Protein AF-0000000075735634 (afdb_homodimer)

Organism: Rhodopseudomonas palustris (strain ATCC BAA-98 / CGA009) (NCBI:txid258594)

pLDDT: mean 96.24, std 3.5, range [68.12, 98.94]

Nearest PDB structures (foldseek):
  2fkf-assembly1_A  TM=9.389E-01  e=1.203E-49  Pseudomonas aeruginosa
  4il8-assembly1_A  TM=9.307E-01  e=1.615E-49  Pseudomonas aeruginosa PAO1
  3c04-assembly1_A  TM=9.272E-01  e=4.940E-49  unclassified
  1k2y-assembly1_X  TM=9.089E-01  e=2.028E-48  Pseudomonas aeruginosa
  3rsm-assembly1_A  TM=9.289E-01  e=9.167E-45  Pseudomonas aeruginosa

Secondary structure (DSSP, 8-state):
-PPPPBS---SSSHHHHHS-BB-GGGB-SSSEEEEBTTTB-HHHHHHHHHHHHHHHHHTT--SEEEEEE-SSTTHHHHHHHHHHHHHHTTPEEEEEEE--HHHHHHHHHHTT--EEEEE--TTSPTTEEEEEEESBTTB---HHHHHHHHHHHHTT------BEEEE-TTHHHHHHHHHT-SPPPSS--EEEEE-TTSGGGGTHHHHHHHTT-EEEEES-S--TT-SS--S-TTSHHHHHHHHHHHHHHT-SEEEEE-TTSS-EEEE-TTS-EE-HHHHHHHHHHHHHHHSTT-EEEEETTS-THHHH-HHHHHTT-EEEEE-SSHHHHHHHHHHTT-SEEE-TTS-EEEPTTT--SSB-HHHHHHHHHHHHHTSTT--HHHHHHTSPP-EE---B-BB--TTTHHHHHHHHHHHHHHHHHHT--BTTB-EEEEE-TTSEEEEETTS-EEEEEE-SSSSBEEEEEEESS-HHHHHHHHHHHHHHHTT-TT---BSS--/-PPPPBS---SSSHHHHHS-BB-GGGB-SSSEEEEBTTTB-HHHHHHHHHHHHHHHHHTT--SEEEEEE-SSTTHHHHHHHHHHHHHHTTPEEEEEEE--HHHHHHHHHHTT--EEEEE--TTSPTTEEEEEEESBTTB---HHHHHHHHHHHHTT-PPP--BEEEE-TTHHHHHHHHHT-SPPPSS--EEEEE-TTSGGGGTHHHHHHHTT-EEEEES-S--TT-SS--S-TTSHHHHHHHHHHHHHHT-SEEEEE-TTSS-EEEE-TTS-EE-HHHHHHHHHHHHHHHSTT-EEEEETTS-THHHH-HHHHHTT-EEEEE-SSHHHHHHHHHHTT-SEEE-TTS-EEEPTTT--SSB-HHHHHHHHHHHHHTSTT--HHHHHHTSPP-EE---B-BB--TTTHHHHHHHHHHHHHHHHHHT--BTTB-EEEEE-TTSEEEEETTS-EEEEEE-SSSSBEEEEEEESS-HHHHHHHHHHHHHHHTT-TT---BSS--

Radius of gyration: 34.55 Å; Cα contacts (8 Å, |Δi|>4): 2495; chains: 2; bounding box: 56×106×70 Å

Structure (mmCIF, N/CA/C/O backbone):
data_AF-0000000075735634-model_v1
#
loop_
_entity.id
_entity.type
_entity.pdbx_description
1 polymer Phosphomannomutase/phosphoglucomutase
#
loop_
_atom_site.group_PDB
_atom_site.id
_atom_site.type_symbol
_atom_site.label_atom_id
_atom_site.label_alt_id
_atom_site.label_comp_id
_atom_site.label_asym_id
_atom_site.label_entity_id
_atom_site.label_seq_id
_atom_site.pdbx_PDB_ins_code
_atom_site.Cartn_x
_atom_site.Cartn_y
_atom_site.Cartn_z
_atom_site.occupancy
_atom_site.B_iso_or_equiv
_atom_site.auth_seq_id
_atom_site.auth_comp_id
_atom_site.auth_asym_id
_atom_site.auth_atom_id
_atom_site.pdbx_PDB_model_num
ATOM 1 N N . MET A 1 1 ? -11.797 -1.487 21.297 1 84.94 1 MET A N 1
ATOM 2 C CA . MET A 1 1 ? -11.812 -2.645 20.406 1 84.94 1 MET A CA 1
ATOM 3 C C . MET A 1 1 ? -11.805 -2.209 18.938 1 84.94 1 MET A C 1
ATOM 5 O O . MET A 1 1 ? -12.414 -1.201 18.594 1 84.94 1 MET A O 1
ATOM 9 N N . PHE A 1 2 ? -11.047 -2.945 18.062 1 96 2 PHE A N 1
ATOM 10 C CA . PHE A 1 2 ? -11.055 -2.688 16.625 1 96 2 PHE A CA 1
ATOM 11 C C . PHE A 1 2 ? -12.438 -2.943 16.031 1 96 2 PHE A C 1
ATOM 13 O O . PHE A 1 2 ? -13.086 -3.938 16.359 1 96 2 PHE A O 1
ATOM 20 N N . PRO A 1 3 ? -13 -2.068 15.25 1 97.44 3 PRO A N 1
ATOM 21 C CA . PRO A 1 3 ? -14.375 -2.203 14.758 1 97.44 3 PRO A CA 1
ATOM 22 C C . PRO A 1 3 ? -14.562 -3.426 13.859 1 97.44 3 PRO A C 1
ATOM 24 O O . PRO A 1 3 ? -13.617 -3.863 13.195 1 97.44 3 PRO A O 1
ATOM 27 N N . THR A 1 4 ? -15.781 -3.975 13.828 1 98.19 4 THR A N 1
ATOM 28 C CA . THR A 1 4 ? -16.141 -5.078 12.945 1 98.19 4 THR A CA 1
ATOM 29 C C . THR A 1 4 ? -16.156 -4.629 11.492 1 98.19 4 THR A C 1
ATOM 31 O O . THR A 1 4 ? -16.766 -3.613 11.156 1 98.19 4 THR A O 1
ATOM 34 N N . PRO A 1 5 ? -15.492 -5.383 10.609 1 98.62 5 PRO A N 1
ATOM 35 C CA . PRO A 1 5 ? -15.461 -4.996 9.195 1 98.62 5 PRO A CA 1
ATOM 36 C C . PRO A 1 5 ? -16.844 -4.996 8.555 1 98.62 5 PRO A C 1
ATOM 38 O O . PRO A 1 5 ? -17.672 -5.867 8.852 1 98.62 5 PRO A O 1
ATOM 41 N N . GLN A 1 6 ? -17.094 -3.953 7.734 1 98.62 6 GLN A N 1
ATOM 42 C CA . GLN A 1 6 ? -18.297 -3.848 6.934 1 98.62 6 GLN A CA 1
ATOM 43 C C . GLN A 1 6 ? -18.094 -4.453 5.547 1 98.62 6 GLN A C 1
ATOM 45 O O . GLN A 1 6 ? -17 -4.395 4.992 1 98.62 6 GLN A O 1
ATOM 50 N N . PRO A 1 7 ? -19.156 -5.09 4.961 1 98.12 7 PRO A N 1
ATOM 51 C CA . PRO A 1 7 ? -19.016 -5.707 3.643 1 98.12 7 PRO A CA 1
ATOM 52 C C . PRO A 1 7 ? -18.875 -4.68 2.521 1 98.12 7 PRO A C 1
ATOM 54 O O . PRO A 1 7 ? -18.328 -4.992 1.46 1 98.12 7 PRO A O 1
ATOM 57 N N . LEU A 1 8 ? -19.438 -3.465 2.764 1 98.12 8 LEU A N 1
ATOM 58 C CA . LEU A 1 8 ? -19.438 -2.426 1.738 1 98.12 8 LEU A CA 1
ATOM 59 C C . LEU A 1 8 ? -19.438 -1.038 2.371 1 98.12 8 LEU A C 1
ATOM 61 O O . LEU A 1 8 ? -20.25 -0.762 3.262 1 98.12 8 LEU A O 1
ATOM 65 N N . LEU A 1 9 ? -18.484 -0.195 1.99 1 98.44 9 LEU A N 1
ATOM 66 C CA . LEU A 1 9 ? -18.422 1.232 2.287 1 98.44 9 LEU A CA 1
ATOM 67 C C . LEU A 1 9 ? -18.156 2.041 1.021 1 98.44 9 LEU A C 1
ATOM 69 O O . LEU A 1 9 ? -17.484 1.561 0.099 1 98.44 9 LEU A O 1
ATOM 73 N N . THR A 1 10 ? -18.703 3.215 0.961 1 97.75 10 THR A N 1
ATOM 74 C CA . THR A 1 10 ? -18.5 4.07 -0.203 1 97.75 10 THR A CA 1
ATOM 75 C C . THR A 1 10 ? -17.203 4.867 -0.072 1 97.75 10 THR A C 1
ATOM 77 O O . THR A 1 10 ? -16.969 5.5 0.959 1 97.75 10 THR A O 1
ATOM 80 N N . ALA A 1 11 ? -16.344 4.859 -1.089 1 96.94 11 ALA A N 1
ATOM 81 C CA . ALA A 1 11 ? -15.094 5.602 -1.082 1 96.94 11 ALA A CA 1
ATOM 82 C C . ALA A 1 11 ? -15.344 7.102 -0.94 1 96.94 11 ALA A C 1
ATOM 84 O O . ALA A 1 11 ? -16.438 7.586 -1.246 1 96.94 11 ALA A O 1
ATOM 85 N N . ASN A 1 12 ? -14.328 7.875 -0.438 1 97.81 12 ASN A N 1
ATOM 86 C CA . ASN A 1 12 ? -14.359 9.328 -0.331 1 97.81 12 ASN A CA 1
ATOM 87 C C . ASN A 1 12 ? -15.453 9.797 0.631 1 97.81 12 ASN A C 1
ATOM 89 O O . ASN A 1 12 ? -16.172 10.75 0.345 1 97.81 12 ASN A O 1
ATOM 93 N N . THR A 1 13 ? -15.688 8.984 1.692 1 98 13 THR A N 1
ATOM 94 C CA . THR A 1 13 ? -16.641 9.312 2.746 1 98 13 THR A CA 1
ATOM 95 C C . THR A 1 13 ? -16 9.141 4.121 1 98 13 THR A C 1
ATOM 97 O O . THR A 1 13 ? -14.938 8.531 4.25 1 98 13 THR A O 1
ATOM 100 N N . TYR A 1 14 ? -16.641 9.68 5.094 1 97.5 14 TYR A N 1
ATOM 101 C CA . TYR A 1 14 ? -16.203 9.539 6.477 1 97.5 14 TYR A CA 1
ATOM 102 C C . TYR A 1 14 ? -16.172 8.07 6.887 1 97.5 14 TYR A C 1
ATOM 104 O O . TYR A 1 14 ? -15.195 7.613 7.488 1 97.5 14 TYR A O 1
ATOM 112 N N . ALA A 1 15 ? -17.203 7.344 6.602 1 97.75 15 ALA A N 1
ATOM 113 C CA . ALA A 1 15 ? -17.312 5.941 6.996 1 97.75 15 ALA A CA 1
ATOM 114 C C . ALA A 1 15 ? -16.172 5.117 6.391 1 97.75 15 ALA A C 1
ATOM 116 O O . ALA A 1 15 ? -15.594 4.262 7.062 1 97.75 15 ALA A O 1
ATOM 117 N N . TYR A 1 16 ? -15.859 5.383 5.117 1 98.12 16 TYR A N 1
ATOM 118 C CA . TYR A 1 16 ? -14.812 4.66 4.41 1 98.12 16 TYR A CA 1
ATOM 119 C C . TYR A 1 16 ? -13.469 4.828 5.105 1 98.12 16 TYR A C 1
ATOM 121 O O . TYR A 1 16 ? -12.672 3.893 5.16 1 98.12 16 TYR A O 1
ATOM 129 N N . GLU A 1 17 ? -13.188 6.008 5.699 1 96.69 17 GLU A N 1
ATOM 130 C CA . GLU A 1 17 ? -11.906 6.328 6.324 1 96.69 17 GLU A CA 1
ATOM 131 C C . GLU A 1 17 ? -11.906 5.945 7.805 1 96.69 17 GLU A C 1
ATOM 133 O O . GLU A 1 17 ? -10.852 5.879 8.43 1 96.69 17 GLU A O 1
ATOM 138 N N . SER A 1 18 ? -13.094 5.598 8.344 1 97.56 18 SER A N 1
ATOM 139 C CA . SER A 1 18 ? -13.195 5.43 9.797 1 97.56 18 SER A CA 1
ATOM 140 C C . SER A 1 18 ? -13.57 4 10.164 1 97.56 18 SER A C 1
ATOM 142 O O . SER A 1 18 ? -13.57 3.635 11.336 1 97.56 18 SER A O 1
ATOM 144 N N . GLU A 1 19 ? -13.938 3.221 9.203 1 98.19 19 GLU A N 1
ATOM 145 C CA . GLU A 1 19 ? -14.328 1.835 9.438 1 98.19 19 GLU A CA 1
ATOM 146 C C . GLU A 1 19 ? -13.609 0.89 8.477 1 98.19 19 GLU A C 1
ATOM 148 O O . GLU A 1 19 ? -13.289 1.267 7.348 1 98.19 19 GLU A O 1
ATOM 153 N N . PRO A 1 20 ? -13.375 -0.373 8.953 1 98.81 20 PRO A N 1
ATOM 154 C CA . PRO A 1 20 ? -12.789 -1.362 8.047 1 98.81 20 PRO A CA 1
ATOM 155 C C . PRO A 1 20 ? -13.797 -1.943 7.066 1 98.81 20 PRO A C 1
ATOM 157 O O . PRO A 1 20 ? -14.914 -2.291 7.461 1 98.81 20 PRO A O 1
ATOM 160 N N . MET A 1 21 ? -13.453 -1.998 5.797 1 98.88 21 MET A N 1
ATOM 161 C CA . MET A 1 21 ? -14.266 -2.629 4.762 1 98.88 21 MET A CA 1
ATOM 162 C C . MET A 1 21 ? -13.609 -3.91 4.262 1 98.88 21 MET A C 1
ATOM 164 O O . MET A 1 21 ? -12.453 -3.895 3.836 1 98.88 21 MET A O 1
ATOM 168 N N . VAL A 1 22 ? -14.305 -5.023 4.367 1 98.81 22 VAL A N 1
ATOM 169 C CA . VAL A 1 22 ? -13.859 -6.309 3.836 1 98.81 22 VAL A CA 1
ATOM 170 C C . VAL A 1 22 ? -15.039 -7.051 3.217 1 98.81 22 VAL A C 1
ATOM 172 O O . VAL A 1 22 ? -15.914 -7.551 3.932 1 98.81 22 VAL A O 1
ATOM 175 N N . LYS A 1 23 ? -15.047 -7.129 1.909 1 98.06 23 LYS A N 1
ATOM 176 C CA . LYS A 1 23 ? -16.062 -7.938 1.25 1 98.06 23 LYS A CA 1
ATOM 177 C C . LYS A 1 23 ? -15.836 -9.43 1.504 1 98.06 23 LYS A C 1
ATOM 179 O O . LYS A 1 23 ? -14.758 -9.945 1.22 1 98.06 23 LYS A O 1
ATOM 184 N N . PRO A 1 24 ? -16.797 -10.172 1.985 1 97.12 24 PRO A N 1
ATOM 185 C CA . PRO A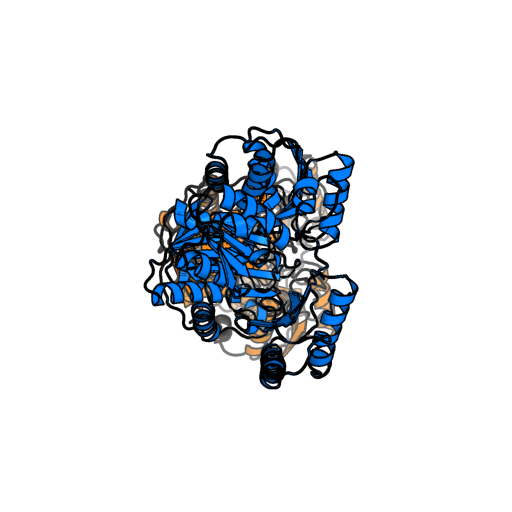 1 24 ? -16.609 -11.57 2.391 1 97.12 24 PRO A CA 1
ATOM 186 C C . PRO A 1 24 ? -16.141 -12.461 1.242 1 97.12 24 PRO A C 1
ATOM 188 O O . PRO A 1 24 ? -15.352 -13.383 1.456 1 97.12 24 PRO A O 1
ATOM 191 N N . THR A 1 25 ? -16.484 -12.195 0.049 1 93.19 25 THR A N 1
ATOM 192 C CA . THR A 1 25 ? -16.203 -13.07 -1.088 1 93.19 25 THR A CA 1
ATOM 193 C C . THR A 1 25 ? -14.727 -12.992 -1.479 1 93.19 25 THR A C 1
ATOM 195 O O . THR A 1 25 ? -14.258 -13.789 -2.293 1 93.19 25 THR A O 1
ATOM 198 N N . GLY A 1 26 ? -14.047 -12.016 -0.859 1 95.81 26 GLY A N 1
ATOM 199 C CA . GLY A 1 26 ? -12.625 -11.906 -1.162 1 95.81 26 GLY A CA 1
ATOM 200 C C . GLY A 1 26 ? -11.797 -13.023 -0.553 1 95.81 26 GLY A C 1
ATOM 201 O O . GLY A 1 26 ? -10.664 -13.258 -0.967 1 95.81 26 GLY A O 1
ATOM 202 N N . PHE A 1 27 ? -12.336 -13.633 0.52 1 97 27 PHE A N 1
ATOM 203 C CA . PHE A 1 27 ? -11.734 -14.852 1.042 1 97 27 PHE A CA 1
ATOM 204 C C . PHE A 1 27 ? -12.008 -16.031 0.115 1 97 27 PHE A C 1
ATOM 206 O O . PHE A 1 27 ? -13.086 -16.625 0.152 1 97 27 PHE A O 1
ATOM 213 N N . ARG A 1 28 ? -11.016 -16.359 -0.632 1 92.75 28 ARG A N 1
ATOM 214 C CA . ARG A 1 28 ? -11.172 -17.406 -1.624 1 92.75 28 ARG A CA 1
ATOM 215 C C . ARG A 1 28 ? -10.805 -18.766 -1.034 1 92.75 28 ARG A C 1
ATOM 217 O O . ARG A 1 28 ? -10.727 -18.922 0.187 1 92.75 28 ARG A O 1
ATOM 224 N N . GLU A 1 29 ? -10.719 -19.781 -1.907 1 90.88 29 GLU A N 1
ATOM 225 C CA . GLU A 1 29 ? -10.5 -21.156 -1.456 1 90.88 29 GLU A CA 1
ATOM 226 C C . GLU A 1 29 ? -9.141 -21.297 -0.781 1 90.88 29 GLU A C 1
ATOM 228 O O . GLU A 1 29 ? -9 -22.031 0.196 1 90.88 29 GLU A O 1
ATOM 233 N N . TYR A 1 30 ? -8.109 -20.547 -1.265 1 93.69 30 TYR A N 1
ATOM 234 C CA . TYR A 1 30 ? -6.785 -20.828 -0.723 1 93.69 30 TYR A CA 1
ATOM 235 C C . TYR A 1 30 ? -5.949 -19.547 -0.649 1 93.69 30 TYR A C 1
ATOM 237 O O . TYR A 1 30 ? -4.773 -19.594 -0.282 1 93.69 30 TYR A O 1
ATOM 245 N N . ASP A 1 31 ? -6.48 -18.375 -1.04 1 94.19 31 ASP A N 1
ATOM 246 C CA . ASP A 1 31 ? -5.879 -17.062 -0.838 1 94.19 31 ASP A CA 1
ATOM 247 C C . ASP A 1 31 ? -6.949 -15.969 -0.761 1 94.19 31 ASP A C 1
ATOM 249 O O . ASP A 1 31 ? -8.133 -16.266 -0.594 1 94.19 31 ASP A O 1
ATOM 253 N N . ALA A 1 32 ? -6.578 -14.734 -0.708 1 96.56 32 ALA A N 1
ATOM 254 C CA . ALA A 1 32 ? -7.516 -13.617 -0.656 1 96.56 32 ALA A CA 1
ATOM 255 C C . ALA A 1 32 ? -7.328 -12.688 -1.854 1 96.56 32 ALA A C 1
ATOM 257 O O . ALA A 1 32 ? -6.203 -12.445 -2.289 1 96.56 32 ALA A O 1
ATOM 258 N N . ARG A 1 33 ? -8.516 -12.211 -2.457 1 95.31 33 ARG A N 1
ATOM 259 C CA . ARG A 1 33 ? -8.523 -11.305 -3.598 1 95.31 33 ARG A CA 1
ATOM 260 C C . ARG A 1 33 ? -9.648 -10.281 -3.479 1 95.31 33 ARG A C 1
ATOM 262 O O . ARG A 1 33 ? -10.789 -10.641 -3.191 1 95.31 33 ARG A O 1
ATOM 269 N N . TRP A 1 34 ? -9.297 -9.078 -3.672 1 97.31 34 TRP A N 1
ATOM 270 C CA . TRP A 1 34 ? -10.289 -8.008 -3.641 1 97.31 34 TRP A CA 1
ATOM 271 C C . TRP A 1 34 ? -9.969 -6.934 -4.676 1 97.31 34 TRP A C 1
ATOM 273 O O . TRP A 1 34 ? -8.797 -6.703 -5 1 97.31 34 TRP A O 1
ATOM 283 N N . LEU A 1 35 ? -10.977 -6.312 -5.246 1 96.88 35 LEU A N 1
ATOM 284 C CA . LEU A 1 35 ? -10.773 -4.996 -5.84 1 96.88 35 LEU A CA 1
ATOM 285 C C . LEU A 1 35 ? -10.477 -3.955 -4.762 1 96.88 35 LEU A C 1
ATOM 287 O O . LEU A 1 35 ? -11.328 -3.676 -3.912 1 96.88 35 LEU A O 1
ATOM 291 N N . PHE A 1 36 ? -9.328 -3.33 -4.773 1 98.25 36 PHE A N 1
ATOM 292 C CA . PHE A 1 36 ? -8.906 -2.379 -3.754 1 98.25 36 PHE A CA 1
ATOM 293 C C . PHE A 1 36 ? -9.695 -1.079 -3.863 1 98.25 36 PHE A C 1
ATOM 295 O O . PHE A 1 36 ? -9.836 -0.524 -4.953 1 98.25 36 PHE A O 1
ATOM 302 N N . GLY A 1 37 ? -10.117 -0.602 -2.779 1 97.94 37 GLY A N 1
ATOM 303 C CA . GLY A 1 37 ? -10.953 0.583 -2.744 1 97.94 37 GLY A CA 1
ATOM 304 C C . GLY A 1 37 ? -12.438 0.265 -2.812 1 97.94 37 GLY A C 1
ATOM 305 O O . GLY A 1 37 ? -13.242 0.858 -2.088 1 97.94 37 GLY A O 1
ATOM 306 N N . GLN A 1 38 ? -12.828 -0.769 -3.557 1 97.94 38 GLN A N 1
ATOM 307 C CA . GLN A 1 38 ? -14.234 -1.1 -3.77 1 97.94 38 GLN A CA 1
ATOM 308 C C . GLN A 1 38 ? -14.672 -2.252 -2.869 1 97.94 38 GLN A C 1
ATOM 310 O O . GLN A 1 38 ? -15.828 -2.314 -2.451 1 97.94 38 GLN A O 1
ATOM 315 N N . GLU A 1 39 ? -13.695 -3.174 -2.615 1 97.88 39 GLU A N 1
ATOM 316 C CA . GLU A 1 39 ? -14.086 -4.383 -1.894 1 97.88 39 GLU A CA 1
ATOM 317 C C . GLU A 1 39 ? -13.305 -4.523 -0.589 1 97.88 39 GLU A C 1
ATOM 319 O O . GLU A 1 39 ? -13.688 -5.305 0.286 1 97.88 39 GLU A O 1
ATOM 324 N N . ILE A 1 40 ? -12.273 -3.791 -0.407 1 98.81 40 ILE A N 1
ATOM 325 C CA . ILE A 1 40 ? -11.477 -3.732 0.813 1 98.81 40 ILE A CA 1
ATOM 326 C C . ILE A 1 40 ? -10.773 -2.381 0.907 1 98.81 40 ILE A C 1
ATOM 328 O O . ILE A 1 40 ? -10.32 -1.836 -0.105 1 98.81 40 ILE A O 1
ATOM 332 N N . ASN A 1 41 ? -10.742 -1.784 1.979 1 98.81 41 ASN A N 1
ATOM 333 C CA . ASN A 1 41 ? -9.953 -0.578 2.205 1 98.81 41 ASN A CA 1
ATOM 334 C C . ASN A 1 41 ? -8.75 -0.856 3.1 1 98.81 41 ASN A C 1
ATOM 336 O O . ASN A 1 41 ? -8.523 -1.996 3.514 1 98.81 41 ASN A O 1
ATOM 340 N N . LEU A 1 42 ? -7.887 0.115 3.402 1 98.88 42 LEU A N 1
ATOM 341 C CA . LEU A 1 42 ? -6.664 -0.09 4.168 1 98.88 42 LEU A CA 1
ATOM 342 C C . LEU A 1 42 ? -6.98 -0.556 5.586 1 98.88 42 LEU A C 1
ATOM 344 O O . LEU A 1 42 ? -6.285 -1.414 6.133 1 98.88 42 LEU A O 1
ATOM 348 N N . MET A 1 43 ? -8.008 0.027 6.172 1 98.88 43 MET A N 1
ATOM 349 C CA . MET A 1 43 ? -8.383 -0.417 7.512 1 98.88 43 MET A CA 1
ATOM 350 C C . MET A 1 43 ? -8.844 -1.871 7.492 1 98.88 43 MET A C 1
ATOM 352 O O . MET A 1 43 ? -8.625 -2.609 8.453 1 98.88 43 MET A O 1
ATOM 356 N N . GLY A 1 44 ? -9.547 -2.256 6.418 1 98.94 44 GLY A N 1
ATOM 357 C CA . GLY A 1 44 ? -9.867 -3.66 6.223 1 98.94 44 GLY A CA 1
ATOM 358 C C . GLY A 1 44 ? -8.641 -4.543 6.105 1 98.94 44 GLY A C 1
ATOM 359 O O . GLY A 1 44 ? -8.625 -5.664 6.617 1 98.94 44 GLY A O 1
ATOM 360 N N . VAL A 1 45 ? -7.594 -4.117 5.418 1 98.94 45 VAL A N 1
ATOM 361 C CA . VAL A 1 45 ? -6.34 -4.852 5.301 1 98.94 45 VAL A CA 1
ATOM 362 C C . VAL A 1 45 ? -5.703 -5.008 6.68 1 98.94 45 VAL A C 1
ATOM 364 O O . VAL A 1 45 ? -5.141 -6.062 6.996 1 98.94 45 VAL A O 1
ATOM 367 N N . GLN A 1 46 ? -5.73 -3.914 7.484 1 98.94 46 GLN A N 1
ATOM 368 C CA . GLN A 1 46 ? -5.242 -4.031 8.852 1 98.94 46 GLN A CA 1
ATOM 369 C C . GLN A 1 46 ? -5.977 -5.141 9.602 1 98.94 46 GLN A C 1
ATOM 371 O O . GLN A 1 46 ? -5.359 -5.918 10.336 1 98.94 46 GLN A O 1
ATOM 376 N N . ALA A 1 47 ? -7.32 -5.141 9.453 1 98.94 47 ALA A N 1
ATOM 377 C CA . ALA A 1 47 ? -8.109 -6.207 10.062 1 98.94 47 ALA A CA 1
ATOM 378 C C . ALA A 1 47 ? -7.641 -7.582 9.586 1 98.94 47 ALA A C 1
ATOM 380 O O . ALA A 1 47 ? -7.555 -8.523 10.383 1 98.94 47 ALA A O 1
ATOM 381 N N . LEU A 1 48 ? -7.363 -7.699 8.312 1 98.94 48 LEU A N 1
ATOM 382 C CA . LEU A 1 48 ? -6.84 -8.945 7.762 1 98.94 48 LEU A CA 1
ATOM 383 C C . LEU A 1 48 ? -5.539 -9.336 8.453 1 98.94 48 LEU A C 1
ATOM 385 O O . LEU A 1 48 ? -5.34 -10.508 8.797 1 98.94 48 LEU A O 1
ATOM 389 N N . GLY A 1 49 ? -4.598 -8.375 8.625 1 98.88 49 GLY A N 1
ATOM 390 C CA . GLY A 1 49 ? -3.354 -8.633 9.336 1 98.88 49 GLY A CA 1
ATOM 391 C C . GLY A 1 49 ? -3.564 -9.117 10.758 1 98.88 49 GLY A C 1
ATOM 392 O O . GLY A 1 49 ? -2.924 -10.07 11.195 1 98.88 49 GLY A O 1
ATOM 393 N N . MET A 1 50 ? -4.473 -8.438 11.461 1 98.88 50 MET A N 1
ATOM 394 C CA . MET A 1 50 ? -4.793 -8.852 12.82 1 98.88 50 MET A CA 1
ATOM 395 C C . MET A 1 50 ? -5.367 -10.258 12.844 1 98.88 50 MET A C 1
ATOM 397 O O . MET A 1 50 ? -5.023 -11.062 13.719 1 98.88 50 MET A O 1
ATOM 401 N N . GLY A 1 51 ? -6.262 -10.516 11.898 1 98.88 51 GLY A N 1
ATOM 402 C CA . GLY A 1 51 ? -6.84 -11.844 11.805 1 98.88 51 GLY A CA 1
ATOM 403 C C . GLY A 1 51 ? -5.812 -12.922 11.5 1 98.88 51 GLY A C 1
ATOM 404 O O . GLY A 1 51 ? -5.863 -14.008 12.07 1 98.88 51 GLY A O 1
ATOM 405 N N . LEU A 1 52 ? -4.918 -12.68 10.609 1 98.88 52 LEU A N 1
ATOM 406 C CA . LEU A 1 52 ? -3.881 -13.641 10.242 1 98.88 52 LEU A CA 1
ATOM 407 C C . LEU A 1 52 ? -2.973 -13.938 11.43 1 98.88 52 LEU A C 1
ATOM 409 O O . LEU A 1 52 ? -2.643 -15.094 11.688 1 98.88 52 LEU A O 1
ATOM 413 N N . GLY A 1 53 ? -2.51 -12.867 12.148 1 98.88 53 GLY A N 1
ATOM 414 C CA . GLY A 1 53 ? -1.726 -13.094 13.352 1 98.88 53 GLY A CA 1
ATOM 415 C C . GLY A 1 53 ? -2.451 -13.93 14.383 1 98.88 53 GLY A C 1
ATOM 416 O O . GLY A 1 53 ? -1.85 -14.805 15.016 1 98.88 53 GLY A O 1
ATOM 417 N N . THR A 1 54 ? -3.736 -13.656 14.539 1 98.88 54 THR A N 1
ATOM 418 C CA . THR A 1 54 ? -4.566 -14.414 15.469 1 98.88 54 THR A CA 1
ATOM 419 C C . THR A 1 54 ? -4.645 -15.883 15.047 1 98.88 54 THR A C 1
ATOM 421 O O . THR A 1 54 ? -4.508 -16.781 15.883 1 98.88 54 THR A O 1
ATOM 424 N N . LEU A 1 55 ? -4.879 -16.094 13.75 1 98.88 55 LEU A N 1
ATOM 425 C CA . LEU A 1 55 ? -4.957 -17.469 13.234 1 98.88 55 LEU A CA 1
ATOM 426 C C . LEU A 1 55 ? -3.643 -18.203 13.453 1 98.88 55 LEU A C 1
ATOM 428 O O . LEU A 1 55 ? -3.643 -19.375 13.852 1 98.88 55 LEU A O 1
ATOM 432 N N . ILE A 1 56 ? -2.518 -17.594 13.211 1 98.69 56 ILE A N 1
ATOM 433 C CA . ILE A 1 56 ? -1.202 -18.203 13.398 1 98.69 56 ILE A CA 1
ATOM 434 C C . ILE A 1 56 ? -1.049 -18.656 14.852 1 98.69 56 ILE A C 1
ATOM 436 O O . ILE A 1 56 ? -0.573 -19.766 15.109 1 98.69 56 ILE A O 1
ATOM 440 N N . ALA A 1 57 ? -1.454 -17.797 15.734 1 98.56 57 ALA A N 1
ATOM 441 C CA . ALA A 1 57 ? -1.415 -18.156 17.156 1 98.56 57 ALA A CA 1
ATOM 442 C C . ALA A 1 57 ? -2.312 -19.344 17.453 1 98.56 57 ALA A C 1
ATOM 444 O O . ALA A 1 57 ? -1.93 -20.25 18.188 1 98.56 57 ALA A O 1
ATOM 445 N N . GLU A 1 58 ? -3.521 -19.359 16.859 1 98.44 58 GLU A N 1
ATOM 446 C CA . GLU A 1 58 ? -4.461 -20.453 17.062 1 98.44 58 GLU A CA 1
ATOM 447 C C . GLU A 1 58 ? -3.887 -21.766 16.547 1 98.44 58 GLU A C 1
ATOM 449 O O . GLU A 1 58 ? -4.164 -22.828 17.109 1 98.44 58 GLU A O 1
ATOM 454 N N . LEU A 1 59 ? -3.141 -21.688 15.516 1 98.06 59 LEU A N 1
ATOM 455 C CA . LEU A 1 59 ? -2.566 -22.875 14.891 1 98.06 59 LEU A CA 1
ATOM 456 C C . LEU A 1 59 ? -1.366 -23.375 15.688 1 98.06 59 LEU A C 1
ATOM 458 O O . LEU A 1 59 ? -0.8 -24.422 15.367 1 98.06 59 LEU A O 1
ATOM 462 N N . GLY A 1 60 ? -0.919 -22.656 16.656 1 97.56 60 GLY A N 1
ATOM 463 C CA . GLY A 1 60 ? 0.204 -23.047 17.484 1 97.56 60 GLY A CA 1
ATOM 464 C C . GLY A 1 60 ? 1.548 -22.844 16.812 1 97.56 60 GLY A C 1
ATOM 465 O O . GLY A 1 60 ? 2.529 -23.5 17.172 1 97.56 60 GLY A O 1
ATOM 466 N N . ARG A 1 61 ? 1.611 -22 15.836 1 96.94 61 ARG A N 1
ATOM 467 C CA . ARG A 1 61 ? 2.857 -21.688 15.141 1 96.94 61 ARG A CA 1
ATOM 468 C C . ARG A 1 61 ? 3.574 -20.516 15.797 1 96.94 61 ARG A C 1
ATOM 470 O O . ARG A 1 61 ? 2.936 -19.641 16.391 1 96.94 61 ARG A O 1
ATOM 477 N N . PRO A 1 62 ? 4.934 -20.531 15.719 1 97.19 62 PRO A N 1
ATOM 478 C CA . PRO A 1 62 ? 5.605 -19.281 16.094 1 97.19 62 PRO A CA 1
ATOM 479 C C . PRO A 1 62 ? 5.062 -18.078 15.328 1 97.19 62 PRO A C 1
ATOM 481 O O . PRO A 1 62 ? 4.836 -18.156 14.117 1 97.19 62 PRO A O 1
ATOM 484 N N . GLN A 1 63 ? 4.828 -17 16 1 97.44 63 GLN A N 1
ATOM 485 C CA . GLN A 1 63 ? 4.254 -15.797 15.398 1 97.44 63 GLN A CA 1
ATOM 486 C C . GLN A 1 63 ? 5.328 -14.977 14.695 1 97.44 63 GLN A C 1
ATOM 488 O O . GLN A 1 63 ? 5.52 -13.797 15.008 1 97.44 63 GLN A O 1
ATOM 493 N N . GLU A 1 64 ? 6.027 -15.555 13.797 1 98.62 64 GLU A N 1
ATOM 494 C CA . GLU A 1 64 ? 7.004 -14.961 12.891 1 98.62 64 GLU A CA 1
ATOM 495 C C . GLU A 1 64 ? 6.586 -15.148 11.43 1 98.62 64 GLU A C 1
ATOM 497 O O . GLU A 1 64 ? 6.219 -16.25 11.023 1 98.62 64 GLU A O 1
ATOM 502 N N . ILE A 1 65 ? 6.598 -14.086 10.703 1 98.94 65 ILE A N 1
ATOM 503 C CA . ILE A 1 65 ? 6.004 -14.164 9.367 1 98.94 65 ILE A CA 1
ATOM 504 C C . ILE A 1 65 ? 6.828 -13.328 8.391 1 98.94 65 ILE A C 1
ATOM 506 O O . ILE A 1 65 ? 7.258 -12.219 8.719 1 98.94 65 ILE A O 1
ATOM 510 N N . VAL A 1 66 ? 7.117 -13.852 7.184 1 98.94 66 VAL A N 1
ATOM 511 C CA . VAL A 1 66 ? 7.715 -13.125 6.066 1 98.94 66 VAL A CA 1
ATOM 512 C C . VAL A 1 66 ? 6.637 -12.344 5.324 1 98.94 66 VAL A C 1
ATOM 514 O O . VAL A 1 66 ? 5.539 -12.852 5.09 1 98.94 66 VAL A O 1
ATOM 517 N N . THR A 1 67 ? 6.895 -11.102 5.039 1 98.88 67 THR A N 1
ATOM 518 C CA . THR A 1 67 ? 5.98 -10.32 4.215 1 98.88 67 THR A CA 1
ATOM 519 C C . THR A 1 67 ? 6.727 -9.648 3.068 1 98.88 67 THR A C 1
ATOM 521 O O . THR A 1 67 ? 7.898 -9.297 3.209 1 98.88 67 THR A O 1
ATOM 524 N N . GLY A 1 68 ? 6.215 -9.516 1.92 1 98.75 68 GLY A N 1
ATOM 525 C CA . GLY A 1 68 ? 6.641 -8.766 0.746 1 98.75 68 GLY A CA 1
ATOM 526 C C . GLY A 1 68 ? 5.48 -8.258 -0.088 1 98.75 68 GLY A C 1
ATOM 527 O O . GLY A 1 68 ? 4.316 -8.445 0.275 1 98.75 68 GLY A O 1
ATOM 528 N N . HIS A 1 69 ? 5.734 -7.543 -1.115 1 98.81 69 HIS A N 1
ATOM 529 C CA . HIS A 1 69 ? 4.688 -7.027 -1.991 1 98.81 69 HIS A CA 1
ATOM 530 C C . HIS A 1 69 ? 5.16 -6.973 -3.439 1 98.81 69 HIS A C 1
ATOM 532 O O . HIS A 1 69 ? 6.363 -6.906 -3.703 1 98.81 69 HIS A O 1
ATOM 538 N N . ASP A 1 70 ? 4.223 -7.004 -4.371 1 98.62 70 ASP A N 1
ATOM 539 C CA . ASP A 1 70 ? 4.547 -6.844 -5.785 1 98.62 70 ASP A CA 1
ATOM 540 C C . ASP A 1 70 ? 4.684 -5.371 -6.152 1 98.62 70 ASP A C 1
ATOM 542 O O . ASP A 1 70 ? 4.707 -4.504 -5.277 1 98.62 70 ASP A O 1
ATOM 546 N N . PHE A 1 71 ? 4.828 -5.043 -7.449 1 98.31 71 PHE A N 1
ATOM 547 C CA . PHE A 1 71 ? 5.25 -3.717 -7.887 1 98.31 71 PHE A CA 1
ATOM 548 C C . PHE A 1 71 ? 4.043 -2.836 -8.188 1 98.31 71 PHE A C 1
ATOM 550 O O . PHE A 1 71 ? 4.195 -1.713 -8.672 1 98.31 71 PHE A O 1
ATOM 557 N N . ARG A 1 72 ? 2.822 -3.244 -7.949 1 98 72 ARG A N 1
ATOM 558 C CA . ARG A 1 72 ? 1.668 -2.381 -8.18 1 98 72 ARG A CA 1
ATOM 559 C C . ARG A 1 72 ? 1.767 -1.106 -7.344 1 98 72 ARG A C 1
ATOM 561 O O . ARG A 1 72 ? 2.307 -1.123 -6.238 1 98 72 ARG A O 1
ATOM 568 N N . GLY A 1 73 ? 1.18 -0.026 -7.883 1 97.56 73 GLY A N 1
ATOM 569 C CA . GLY A 1 73 ? 1.363 1.295 -7.301 1 97.56 73 GLY A CA 1
ATOM 570 C C . GLY A 1 73 ? 0.807 1.412 -5.895 1 97.56 73 GLY A C 1
ATOM 571 O O . GLY A 1 73 ? 1.199 2.303 -5.141 1 97.56 73 GLY A O 1
ATOM 572 N N . TYR A 1 74 ? -0.119 0.505 -5.5 1 98 74 TYR A N 1
ATOM 573 C CA . TYR A 1 74 ? -0.784 0.584 -4.207 1 98 74 TYR A CA 1
ATOM 574 C C . TYR A 1 74 ? -0.364 -0.572 -3.307 1 98 74 TYR A C 1
ATOM 576 O O . TYR A 1 74 ? -0.811 -0.67 -2.16 1 98 74 TYR A O 1
ATOM 584 N N . SER A 1 75 ? 0.583 -1.434 -3.717 1 98.69 75 SER A N 1
ATOM 585 C CA . SER A 1 75 ? 0.914 -2.645 -2.971 1 98.69 75 SER A CA 1
ATOM 586 C C . SER A 1 75 ? 1.673 -2.312 -1.689 1 98.69 75 SER A C 1
ATOM 588 O O . SER A 1 75 ? 1.479 -2.965 -0.661 1 98.69 75 SER A O 1
ATOM 590 N N . ALA A 1 76 ? 2.527 -1.336 -1.753 1 98.62 76 ALA A N 1
ATOM 591 C CA . ALA A 1 76 ? 3.281 -0.964 -0.559 1 98.62 76 ALA A CA 1
ATOM 592 C C . ALA A 1 76 ? 2.348 -0.482 0.55 1 98.62 76 ALA A C 1
ATOM 594 O O . ALA A 1 76 ? 2.541 -0.818 1.721 1 98.62 76 ALA A O 1
ATOM 595 N N . SER A 1 77 ? 1.352 0.373 0.164 1 98.69 77 SER A N 1
ATOM 596 C CA . SER A 1 77 ? 0.41 0.865 1.164 1 98.69 77 SER A CA 1
ATOM 597 C C . SER A 1 77 ? -0.384 -0.279 1.786 1 98.69 77 SER A C 1
ATOM 599 O O . SER A 1 77 ? -0.641 -0.279 2.992 1 98.69 77 SER A O 1
ATOM 601 N N . ILE A 1 78 ? -0.747 -1.219 1.014 1 98.88 78 ILE A N 1
ATOM 602 C CA . ILE A 1 78 ? -1.475 -2.393 1.484 1 98.88 78 ILE A CA 1
ATOM 603 C C . ILE A 1 78 ? -0.59 -3.203 2.43 1 98.88 78 ILE A C 1
ATOM 605 O O . ILE A 1 78 ? -1.049 -3.662 3.479 1 98.88 78 ILE A O 1
ATOM 609 N N . LYS A 1 79 ? 0.683 -3.361 2.084 1 98.94 79 LYS A N 1
ATOM 610 C CA . LYS A 1 79 ? 1.609 -4.102 2.938 1 98.94 79 LYS A CA 1
ATOM 611 C C . LYS A 1 79 ? 1.754 -3.434 4.301 1 98.94 79 LYS A C 1
ATOM 613 O O . LYS A 1 79 ? 1.787 -4.109 5.332 1 98.94 79 LYS A O 1
ATOM 618 N N . TYR A 1 80 ? 1.831 -2.113 4.336 1 98.94 80 TYR A N 1
ATOM 619 C CA . TYR A 1 80 ? 2 -1.417 5.605 1 98.94 80 TYR A CA 1
ATOM 620 C C . TYR A 1 80 ? 0.771 -1.592 6.492 1 98.94 80 TYR A C 1
ATOM 622 O O . TYR A 1 80 ? 0.893 -1.758 7.707 1 98.94 80 TYR A O 1
ATOM 630 N N . ALA A 1 81 ? -0.436 -1.506 5.883 1 98.94 81 ALA A N 1
ATOM 631 C CA . ALA A 1 81 ? -1.647 -1.771 6.656 1 98.94 81 ALA A CA 1
ATOM 632 C C . ALA A 1 81 ? -1.647 -3.195 7.207 1 98.94 81 ALA A C 1
ATOM 634 O O . ALA A 1 81 ? -2.018 -3.422 8.359 1 98.94 81 ALA A O 1
ATOM 635 N N . LEU A 1 82 ? -1.192 -4.141 6.387 1 98.94 82 LEU A N 1
ATOM 636 C CA . LEU A 1 82 ? -1.084 -5.539 6.793 1 98.94 82 LEU A CA 1
ATOM 637 C C . LEU A 1 82 ? -0.107 -5.695 7.953 1 98.94 82 LEU A C 1
ATOM 639 O O . LEU A 1 82 ? -0.4 -6.391 8.93 1 98.94 82 LEU A O 1
ATOM 643 N N . ILE A 1 83 ? 1.065 -5.07 7.871 1 98.94 83 ILE A N 1
ATOM 644 C CA . ILE A 1 83 ? 2.117 -5.129 8.883 1 98.94 83 ILE A CA 1
ATOM 645 C C . ILE A 1 83 ? 1.6 -4.562 10.203 1 98.94 83 ILE A C 1
ATOM 647 O O . ILE A 1 83 ? 1.835 -5.137 11.266 1 98.94 83 ILE A O 1
ATOM 651 N N . ALA A 1 84 ? 0.849 -3.436 10.086 1 98.88 84 ALA A N 1
ATOM 652 C CA . ALA A 1 84 ? 0.278 -2.842 11.289 1 98.88 84 ALA A CA 1
ATOM 653 C C . ALA A 1 84 ? -0.621 -3.838 12.016 1 98.88 84 ALA A C 1
ATOM 655 O O . ALA A 1 84 ? -0.552 -3.965 13.242 1 98.88 84 ALA A O 1
ATOM 656 N N . GLY A 1 85 ? -1.435 -4.539 11.25 1 98.88 85 GLY A N 1
ATOM 657 C CA . GLY A 1 85 ? -2.309 -5.543 11.836 1 98.88 85 GLY A CA 1
ATOM 658 C C . GLY A 1 85 ? -1.556 -6.734 12.398 1 98.88 85 GLY A C 1
ATOM 659 O O . GLY A 1 85 ? -1.852 -7.199 13.5 1 98.88 85 GLY A O 1
ATOM 660 N N . LEU A 1 86 ? -0.585 -7.266 11.633 1 98.94 86 LEU A N 1
ATOM 661 C CA . LEU A 1 86 ? 0.223 -8.398 12.07 1 98.94 86 LEU A CA 1
ATOM 662 C C . LEU A 1 86 ? 0.93 -8.086 13.383 1 98.94 86 LEU A C 1
ATOM 664 O O . LEU A 1 86 ? 0.881 -8.883 14.32 1 98.94 86 LEU A O 1
ATOM 668 N N . MET A 1 87 ? 1.538 -6.918 13.461 1 98.88 87 MET A N 1
ATOM 669 C CA . MET A 1 87 ? 2.256 -6.531 14.672 1 98.88 87 MET A CA 1
ATOM 670 C C . MET A 1 87 ? 1.29 -6.316 15.836 1 98.88 87 MET A C 1
ATOM 672 O O . MET A 1 87 ? 1.594 -6.676 16.969 1 98.88 87 MET A O 1
ATOM 676 N N . ALA A 1 88 ? 0.138 -5.738 15.555 1 98.75 88 ALA A N 1
ATOM 677 C CA . ALA A 1 88 ? -0.868 -5.5 16.578 1 98.75 88 ALA A CA 1
ATOM 678 C C . ALA A 1 88 ? -1.304 -6.809 17.234 1 98.75 88 ALA A C 1
ATOM 680 O O . ALA A 1 88 ? -1.723 -6.82 18.391 1 98.75 88 ALA A O 1
ATOM 681 N N . SER A 1 89 ? -1.189 -7.871 16.484 1 98.44 89 SER A N 1
ATOM 682 C CA . SER A 1 89 ? -1.59 -9.18 16.984 1 98.44 89 SER A CA 1
ATOM 683 C C . SER A 1 89 ? -0.422 -9.891 17.672 1 98.44 89 SER A C 1
ATOM 685 O O . SER A 1 89 ? -0.589 -10.984 18.219 1 98.44 89 SER A O 1
ATOM 687 N N . GLY A 1 90 ? 0.805 -9.344 17.562 1 98.56 90 GLY A N 1
ATOM 688 C CA . GLY A 1 90 ? 1.928 -9.906 18.297 1 98.56 90 GLY A CA 1
ATOM 689 C C . GLY A 1 90 ? 2.982 -10.523 17.391 1 98.56 90 GLY A C 1
ATOM 690 O O . GLY A 1 90 ? 3.984 -11.055 17.891 1 98.56 90 GLY A O 1
ATOM 691 N N . CYS A 1 91 ? 2.879 -10.398 16.125 1 98.81 91 CYS A N 1
ATOM 692 C CA . CYS A 1 91 ? 3.797 -11.07 15.211 1 98.81 91 CYS A CA 1
ATOM 693 C C . CYS A 1 91 ? 5.109 -10.305 15.102 1 98.81 91 CYS A C 1
ATOM 695 O O . CYS A 1 91 ? 5.117 -9.07 15.109 1 98.81 91 CYS A O 1
ATOM 697 N N . LYS A 1 92 ? 6.203 -11.062 15.023 1 98.75 92 LYS A N 1
ATOM 698 C CA . LYS A 1 92 ? 7.441 -10.539 14.461 1 98.75 92 LYS A CA 1
ATOM 699 C C . LYS A 1 92 ? 7.414 -10.586 12.938 1 98.75 92 LYS A C 1
ATOM 701 O O . LYS A 1 92 ? 7.34 -11.664 12.344 1 98.75 92 LYS A O 1
ATOM 706 N N . VAL A 1 93 ? 7.461 -9.43 12.258 1 98.94 93 VAL A N 1
ATOM 707 C CA . VAL A 1 93 ? 7.344 -9.352 10.805 1 98.94 93 VAL A CA 1
ATOM 708 C C . VAL A 1 93 ? 8.734 -9.242 10.18 1 98.94 93 VAL A C 1
ATOM 710 O O . VAL A 1 93 ? 9.516 -8.359 10.539 1 98.94 93 VAL A O 1
ATOM 713 N N . HIS A 1 94 ? 9.07 -10.156 9.352 1 98.88 94 HIS A N 1
ATOM 714 C CA . HIS A 1 94 ? 10.234 -10.094 8.484 1 98.88 94 HIS A CA 1
ATOM 715 C C . HIS A 1 94 ? 9.867 -9.562 7.102 1 98.88 94 HIS A C 1
ATOM 717 O O . HIS A 1 94 ? 9.305 -10.281 6.277 1 98.88 94 HIS A O 1
ATOM 723 N N . ASP A 1 95 ? 10.18 -8.305 6.875 1 98.88 95 ASP A N 1
ATOM 724 C CA . ASP A 1 95 ? 9.828 -7.621 5.633 1 98.88 95 ASP A CA 1
ATOM 725 C C . ASP A 1 95 ? 10.961 -7.742 4.609 1 98.88 95 ASP A C 1
ATOM 727 O O . ASP A 1 95 ? 12.078 -7.277 4.848 1 98.88 95 ASP A O 1
ATOM 731 N N . ILE A 1 96 ? 10.68 -8.273 3.473 1 98.75 96 ILE A N 1
ATOM 732 C CA . ILE A 1 96 ? 11.711 -8.484 2.459 1 98.75 96 ILE A CA 1
ATOM 733 C C . ILE A 1 96 ? 11.508 -7.496 1.312 1 98.75 96 ILE A C 1
ATOM 735 O O . ILE A 1 96 ? 12.211 -7.559 0.3 1 98.75 96 ILE A O 1
ATOM 739 N N . GLY A 1 97 ? 10.562 -6.605 1.396 1 98.25 97 GLY A N 1
ATOM 740 C CA . GLY A 1 97 ? 10.367 -5.523 0.444 1 98.25 97 GLY A CA 1
ATOM 741 C C . GLY A 1 97 ? 9.742 -5.98 -0.858 1 98.25 97 GLY A C 1
ATOM 742 O O . GLY A 1 97 ? 8.828 -6.816 -0.855 1 98.25 97 GLY A O 1
ATOM 743 N N . LEU A 1 98 ? 10.039 -5.297 -1.953 1 98.25 98 LEU A N 1
ATOM 744 C CA . LEU A 1 98 ? 9.586 -5.645 -3.293 1 98.25 98 LEU A CA 1
ATOM 745 C C . LEU A 1 98 ? 10.078 -7.031 -3.693 1 98.25 98 LEU A C 1
ATOM 747 O O . LEU A 1 98 ? 11.281 -7.293 -3.666 1 98.25 98 LEU A O 1
ATOM 751 N N . ALA A 1 99 ? 9.133 -7.887 -3.996 1 98.62 99 ALA A N 1
ATOM 752 C CA . ALA A 1 99 ? 9.5 -9.281 -4.23 1 98.62 99 ALA A CA 1
ATOM 753 C C . ALA A 1 99 ? 8.523 -9.945 -5.203 1 98.62 99 ALA A C 1
ATOM 755 O O . ALA A 1 99 ? 7.371 -9.531 -5.312 1 98.62 99 ALA A O 1
ATOM 756 N N . VAL A 1 100 ? 9.031 -10.898 -5.957 1 98.69 100 VAL A N 1
ATOM 757 C CA . VAL A 1 100 ? 8.133 -11.859 -6.582 1 98.69 100 VAL A CA 1
ATOM 758 C C . VAL A 1 100 ? 7.617 -12.844 -5.535 1 98.69 100 VAL A C 1
ATOM 760 O O . VAL A 1 100 ? 8.234 -13.023 -4.484 1 98.69 100 VAL A O 1
ATOM 763 N N . THR A 1 101 ? 6.512 -13.57 -5.754 1 98.62 101 THR A N 1
ATOM 764 C CA . THR A 1 101 ? 5.867 -14.461 -4.797 1 98.62 101 THR A CA 1
ATOM 765 C C . THR A 1 101 ? 6.816 -15.578 -4.379 1 98.62 101 THR A C 1
ATOM 767 O O . THR A 1 101 ? 6.98 -15.852 -3.188 1 98.62 101 THR A O 1
ATOM 770 N N . PRO A 1 102 ? 7.535 -16.25 -5.332 1 98.56 102 PRO A N 1
ATOM 771 C CA . PRO A 1 102 ? 8.406 -17.344 -4.91 1 98.56 102 PRO A CA 1
ATOM 772 C C . PRO A 1 102 ? 9.562 -16.875 -4.027 1 98.56 102 PRO A C 1
ATOM 774 O O . PRO A 1 102 ? 10.078 -17.641 -3.213 1 98.56 102 PRO A O 1
ATOM 777 N N . MET A 1 103 ? 9.961 -15.633 -4.176 1 98.75 103 MET A N 1
ATOM 778 C CA . MET A 1 103 ? 10.977 -15.07 -3.291 1 98.75 103 MET A CA 1
ATOM 779 C C . MET A 1 103 ? 10.492 -15.055 -1.847 1 98.75 103 MET A C 1
ATOM 781 O O . MET A 1 103 ? 11.258 -15.312 -0.922 1 98.75 103 MET A O 1
ATOM 785 N N . ALA A 1 104 ? 9.242 -14.719 -1.649 1 98.88 104 ALA A N 1
ATOM 786 C CA . ALA A 1 104 ? 8.648 -14.75 -0.314 1 98.88 104 ALA A CA 1
ATOM 787 C C . ALA A 1 104 ? 8.609 -16.172 0.234 1 98.88 104 ALA A C 1
ATOM 789 O O . ALA A 1 104 ? 8.883 -16.391 1.416 1 98.88 104 ALA A O 1
ATOM 790 N N . TYR A 1 105 ? 8.25 -17.141 -0.556 1 98.69 105 TYR A N 1
ATOM 791 C CA . TYR A 1 105 ? 8.289 -18.547 -0.139 1 98.69 105 TYR A CA 1
ATOM 792 C C . TYR A 1 105 ? 9.711 -18.969 0.211 1 98.69 105 TYR A C 1
ATOM 794 O O . TYR A 1 105 ? 9.938 -19.609 1.236 1 98.69 105 TYR A O 1
ATOM 802 N N . PHE A 1 106 ? 10.648 -18.594 -0.659 1 98.62 106 PHE A N 1
ATOM 803 C CA . PHE A 1 106 ? 12.055 -18.891 -0.412 1 98.62 106 PHE A CA 1
ATOM 804 C C . PHE A 1 106 ? 12.5 -18.328 0.928 1 98.62 106 PHE A C 1
ATOM 806 O O . PHE A 1 106 ? 13.258 -18.969 1.663 1 98.62 106 PHE A O 1
ATOM 813 N N . ALA A 1 107 ? 12.023 -17.125 1.202 1 98.88 107 ALA A N 1
ATOM 814 C CA . ALA A 1 107 ? 12.414 -16.422 2.42 1 98.88 107 ALA A CA 1
ATOM 815 C C . ALA A 1 107 ? 12.023 -17.219 3.662 1 98.88 107 ALA A C 1
ATOM 817 O O . ALA A 1 107 ? 12.719 -17.172 4.684 1 98.88 107 ALA A O 1
ATOM 818 N N . GLN A 1 108 ? 10.906 -17.969 3.611 1 98.69 108 GLN A N 1
ATOM 819 C CA . GLN A 1 108 ? 10.547 -18.828 4.734 1 98.69 108 GLN A CA 1
ATOM 820 C C . GLN A 1 108 ? 11.688 -19.797 5.07 1 98.69 108 GLN A C 1
ATOM 822 O O . GLN A 1 108 ? 12.008 -19.984 6.242 1 98.69 108 GLN A O 1
ATOM 827 N N . PHE A 1 109 ? 12.289 -20.391 4.035 1 98.44 109 PHE A N 1
ATOM 828 C CA . PHE A 1 109 ? 13.367 -21.344 4.227 1 98.44 109 PHE A CA 1
ATOM 829 C C . PHE A 1 109 ? 14.656 -20.641 4.637 1 98.44 109 PHE A C 1
ATOM 831 O O . PHE A 1 109 ? 15.305 -21.031 5.605 1 98.44 109 PHE A O 1
ATOM 838 N N . GLU A 1 110 ? 14.969 -19.562 3.896 1 98.56 110 GLU A N 1
ATOM 839 C CA . GLU A 1 110 ? 16.234 -18.844 4.078 1 98.56 110 GLU A CA 1
ATOM 840 C C . GLU A 1 110 ? 16.328 -18.25 5.477 1 98.56 110 GLU A C 1
ATOM 842 O O . GLU A 1 110 ? 17.422 -18.203 6.07 1 98.56 110 GLU A O 1
ATOM 847 N N . LEU A 1 111 ? 15.18 -17.781 6.043 1 98.5 111 LEU A N 1
ATOM 848 C CA . LEU A 1 111 ? 15.148 -17.094 7.336 1 98.5 111 LEU A CA 1
ATOM 849 C C . LEU A 1 111 ? 14.648 -18.031 8.43 1 98.5 111 LEU A C 1
ATOM 851 O O . LEU A 1 111 ? 14.602 -17.656 9.602 1 98.5 111 LEU A O 1
ATOM 855 N N . ASP A 1 112 ? 14.273 -19.234 8.094 1 98.31 112 ASP A N 1
ATOM 856 C CA . ASP A 1 112 ? 13.695 -20.234 9.008 1 98.31 112 ASP A CA 1
ATOM 857 C C . ASP A 1 112 ? 12.469 -19.672 9.719 1 98.31 112 ASP A C 1
ATOM 859 O O . ASP A 1 112 ? 12.398 -19.672 10.945 1 98.31 112 ASP A O 1
ATOM 863 N N . VAL A 1 113 ? 11.531 -19.141 8.961 1 98.38 113 VAL A N 1
ATOM 864 C CA . VAL A 1 113 ? 10.266 -18.562 9.398 1 98.38 113 VAL A CA 1
ATOM 865 C C . VAL A 1 113 ? 9.102 -19.359 8.82 1 98.38 113 VAL A C 1
ATOM 867 O O . VAL A 1 113 ? 9.031 -19.578 7.605 1 98.38 113 VAL A O 1
ATOM 870 N N . PRO A 1 114 ? 8.203 -19.812 9.57 1 97.94 114 PRO A N 1
ATOM 871 C CA . PRO A 1 114 ? 7.184 -20.734 9.07 1 97.94 114 PRO A CA 1
ATOM 872 C C . PRO A 1 114 ? 6.117 -20.031 8.227 1 97.94 114 PRO A C 1
ATOM 874 O O . PRO A 1 114 ? 5.535 -20.641 7.328 1 97.94 114 PRO A O 1
ATOM 877 N N . CYS A 1 115 ? 5.766 -18.781 8.562 1 98.81 115 CYS A N 1
ATOM 878 C CA . CYS A 1 115 ? 4.578 -18.156 7.996 1 98.81 115 CYS A CA 1
ATOM 879 C C . CYS A 1 115 ? 4.957 -17.156 6.906 1 98.81 115 CYS A C 1
ATOM 881 O O . CYS A 1 115 ? 6.078 -16.656 6.887 1 98.81 115 CYS A O 1
ATOM 883 N N . VAL A 1 116 ? 4.051 -16.891 5.973 1 98.88 116 VAL A N 1
ATOM 884 C CA . VAL A 1 116 ? 4.281 -15.977 4.859 1 98.88 116 VAL A CA 1
ATOM 885 C C . VAL A 1 116 ? 2.988 -15.234 4.527 1 98.88 116 VAL A C 1
ATOM 887 O O . VAL A 1 116 ? 1.893 -15.781 4.68 1 98.88 116 VAL A O 1
ATOM 890 N N . ALA A 1 117 ? 3.049 -14 4.219 1 98.94 117 ALA A N 1
ATOM 891 C CA . ALA A 1 117 ? 1.996 -13.164 3.645 1 98.94 117 ALA A CA 1
ATOM 892 C C . ALA A 1 117 ? 2.543 -12.297 2.518 1 98.94 117 ALA A C 1
ATOM 894 O O . ALA A 1 117 ? 3.266 -11.328 2.768 1 98.94 117 ALA A O 1
ATOM 895 N N . MET A 1 118 ? 2.244 -12.586 1.276 1 98.88 118 MET A N 1
ATOM 896 C CA . MET A 1 118 ? 2.719 -11.875 0.091 1 98.88 118 MET A CA 1
ATOM 897 C C . MET A 1 118 ? 1.599 -11.055 -0.535 1 98.88 118 MET A C 1
ATOM 899 O O . MET A 1 118 ? 0.603 -11.609 -1.006 1 98.88 118 MET A O 1
ATOM 903 N N . VAL A 1 119 ? 1.724 -9.742 -0.565 1 98.88 119 VAL A N 1
ATOM 904 C CA . VAL A 1 119 ? 0.723 -8.844 -1.134 1 98.88 119 VAL A CA 1
ATOM 905 C C . VAL A 1 119 ? 0.848 -8.828 -2.654 1 98.88 119 VAL A C 1
ATOM 907 O O . VAL A 1 119 ? 1.793 -8.258 -3.201 1 98.88 119 VAL A O 1
ATOM 910 N N . THR A 1 120 ? -0.079 -9.367 -3.324 1 98.25 120 THR A N 1
ATOM 911 C CA . THR A 1 120 ? -0.078 -9.445 -4.781 1 98.25 120 THR A CA 1
ATOM 912 C C . THR A 1 120 ? -1.438 -9.906 -5.297 1 98.25 120 THR A C 1
ATOM 914 O O . THR A 1 120 ? -2.174 -10.602 -4.594 1 98.25 120 THR A O 1
ATOM 917 N N . ALA A 1 121 ? -1.736 -9.469 -6.48 1 94.88 121 ALA A N 1
ATOM 918 C CA . ALA A 1 121 ? -2.891 -10.023 -7.188 1 94.88 121 ALA A CA 1
ATOM 919 C C . ALA A 1 121 ? -2.449 -10.891 -8.359 1 94.88 121 ALA A C 1
ATOM 921 O O . ALA A 1 121 ? -3.217 -11.109 -9.297 1 94.88 121 ALA A O 1
ATOM 922 N N . SER A 1 122 ? -1.164 -11.172 -8.266 1 93.62 122 SER A N 1
ATOM 923 C CA . SER A 1 122 ? -0.607 -12.07 -9.273 1 93.62 122 SER A CA 1
ATOM 924 C C . SER A 1 122 ? -0.837 -11.539 -10.68 1 93.62 122 SER A C 1
ATOM 926 O O . SER A 1 122 ? -0.27 -10.508 -11.062 1 93.62 122 SER A O 1
ATOM 928 N N . HIS A 1 123 ? -1.752 -12.25 -11.469 1 90.06 123 HIS A N 1
ATOM 929 C CA . HIS A 1 123 ? -1.923 -11.883 -12.867 1 90.06 123 HIS A CA 1
ATOM 930 C C . HIS A 1 123 ? -3.184 -11.047 -13.07 1 90.06 123 HIS A C 1
ATOM 932 O O . HIS A 1 123 ? -3.506 -10.664 -14.195 1 90.06 123 HIS A O 1
ATOM 938 N N . ASN A 1 124 ? -3.906 -10.742 -12.008 1 90.56 124 ASN A N 1
ATOM 939 C CA . ASN A 1 124 ? -5.105 -9.93 -12.148 1 90.56 124 ASN A CA 1
ATOM 940 C C . ASN A 1 124 ? -4.773 -8.523 -12.641 1 90.56 124 ASN A C 1
ATOM 942 O O . ASN A 1 124 ? -3.654 -8.047 -12.461 1 90.56 124 ASN A O 1
ATOM 946 N N . ASP A 1 125 ? -5.746 -7.867 -13.211 1 92.06 125 ASP A N 1
ATOM 947 C CA . ASP A 1 125 ? -5.578 -6.508 -13.719 1 92.06 125 ASP A CA 1
ATOM 948 C C . ASP A 1 125 ? -5.348 -5.52 -12.57 1 92.06 125 ASP A C 1
ATOM 950 O O . ASP A 1 125 ? -5.684 -5.809 -11.422 1 92.06 125 ASP A O 1
ATOM 954 N N . ASN A 1 126 ? -4.789 -4.391 -12.992 1 95.19 126 ASN A N 1
ATOM 955 C CA . ASN A 1 126 ? -4.66 -3.311 -12.023 1 95.19 126 ASN A CA 1
ATOM 956 C C . ASN A 1 126 ? -6 -2.994 -11.359 1 95.19 126 ASN A C 1
ATOM 958 O O . ASN A 1 126 ? -7.051 -3.098 -11.992 1 95.19 126 ASN A O 1
ATOM 962 N N . GLY A 1 127 ? -6.023 -2.631 -10.227 1 96.38 127 GLY A N 1
ATOM 963 C CA . GLY A 1 127 ? -7.203 -2.453 -9.398 1 96.38 127 GLY A CA 1
ATOM 964 C C . GLY A 1 127 ? -7.395 -3.572 -8.391 1 96.38 127 GLY A C 1
ATOM 965 O O . GLY A 1 127 ? -7.914 -3.348 -7.293 1 96.38 127 GLY A O 1
ATOM 966 N N . TRP A 1 128 ? -6.93 -4.758 -8.734 1 96.12 128 TRP A N 1
ATOM 967 C CA . TRP A 1 128 ? -7.02 -5.918 -7.855 1 96.12 128 TRP A CA 1
ATOM 968 C C . TRP A 1 128 ? -5.844 -5.953 -6.879 1 96.12 128 TRP A C 1
ATOM 970 O O . TRP A 1 128 ? -4.75 -5.484 -7.203 1 96.12 128 TRP A O 1
ATOM 980 N N . THR A 1 129 ? -6.102 -6.492 -5.758 1 97.81 129 THR A N 1
ATOM 981 C CA . THR A 1 129 ? -5.07 -6.852 -4.789 1 97.81 129 THR A CA 1
ATOM 982 C C . THR A 1 129 ? -5.375 -8.203 -4.156 1 97.81 129 THR A C 1
ATOM 984 O O . THR A 1 129 ? -6.426 -8.797 -4.418 1 97.81 129 THR A O 1
ATOM 987 N N . GLY A 1 130 ? -4.441 -8.711 -3.35 1 97.56 130 GLY A N 1
ATOM 988 C CA . GLY A 1 130 ? -4.574 -9.977 -2.637 1 97.56 130 GLY A CA 1
ATOM 989 C C . GLY A 1 130 ? -3.41 -10.266 -1.709 1 97.56 130 GLY A C 1
ATOM 990 O O . GLY A 1 130 ? -2.465 -9.477 -1.626 1 97.56 130 GLY A O 1
ATOM 991 N N . VAL A 1 131 ? -3.629 -11.266 -0.934 1 98.75 131 VAL A N 1
ATOM 992 C CA . VAL A 1 131 ? -2.574 -11.758 -0.053 1 98.75 131 VAL A CA 1
ATOM 993 C C . VAL A 1 131 ? -2.494 -13.273 -0.138 1 98.75 131 VAL A C 1
ATOM 995 O O . VAL A 1 131 ? -3.49 -13.969 0.08 1 98.75 131 VAL A O 1
ATOM 998 N N . LYS A 1 132 ? -1.315 -13.797 -0.599 1 98.19 132 LYS A N 1
ATOM 999 C CA . LYS A 1 132 ? -1.01 -15.219 -0.48 1 98.19 132 LYS A CA 1
ATOM 1000 C C . LYS A 1 132 ? -0.406 -15.539 0.885 1 98.19 132 LYS A C 1
ATOM 1002 O O . LYS A 1 132 ? 0.574 -14.914 1.298 1 98.19 132 LYS A O 1
ATOM 1007 N N . MET A 1 133 ? -1.043 -16.547 1.582 1 98.75 133 MET A N 1
ATOM 1008 C CA . MET A 1 133 ? -0.687 -16.766 2.98 1 98.75 133 MET A CA 1
ATOM 1009 C C . MET A 1 133 ? -0.336 -18.234 3.229 1 98.75 133 MET A C 1
ATOM 1011 O O . MET A 1 133 ? -0.823 -19.125 2.527 1 98.75 133 MET A O 1
ATOM 1015 N N . GLY A 1 134 ? 0.508 -18.469 4.141 1 98.38 134 GLY A N 1
ATOM 1016 C CA . GLY A 1 134 ? 0.888 -19.781 4.605 1 98.38 134 GLY A CA 1
ATOM 1017 C C . GLY A 1 134 ? 1.434 -19.781 6.023 1 98.38 134 GLY A C 1
ATOM 1018 O O . GLY A 1 134 ? 1.92 -18.766 6.504 1 98.38 134 GLY A O 1
ATOM 1019 N N . ALA A 1 135 ? 1.348 -20.906 6.695 1 98.12 135 ALA A N 1
ATOM 1020 C CA . ALA A 1 135 ? 1.85 -21.047 8.062 1 98.12 135 ALA A CA 1
ATOM 1021 C C . ALA A 1 135 ? 2.623 -22.359 8.234 1 98.12 135 ALA A C 1
ATOM 1023 O O . ALA A 1 135 ? 2.904 -22.766 9.359 1 98.12 135 ALA A O 1
ATOM 1024 N N . ASN A 1 136 ? 2.877 -23.016 7.16 1 95.44 136 ASN A N 1
ATOM 1025 C CA . ASN A 1 136 ? 3.588 -24.297 7.125 1 95.44 136 ASN A CA 1
ATOM 1026 C C . ASN A 1 136 ? 4.336 -24.484 5.809 1 95.44 136 ASN A C 1
ATOM 1028 O O . ASN A 1 136 ? 3.902 -25.266 4.949 1 95.44 136 ASN A O 1
ATOM 1032 N N . ARG A 1 137 ? 5.523 -23.859 5.66 1 94.31 137 ARG A N 1
ATOM 1033 C CA . ARG A 1 137 ? 6.258 -23.938 4.402 1 94.31 137 ARG A CA 1
ATOM 1034 C C . ARG A 1 137 ? 6.488 -25.391 3.994 1 94.31 137 ARG A C 1
ATOM 1036 O O . ARG A 1 137 ? 6.707 -26.25 4.848 1 94.31 137 ARG A O 1
ATOM 1043 N N . PRO A 1 138 ? 6.379 -25.734 2.756 1 95.38 138 PRO A N 1
ATOM 1044 C CA . PRO A 1 138 ? 6.18 -24.812 1.638 1 95.38 138 PRO A CA 1
ATOM 1045 C C . PRO A 1 138 ? 4.703 -24.625 1.285 1 95.38 138 PRO A C 1
ATOM 1047 O O . PRO A 1 138 ? 4.383 -24.047 0.243 1 95.38 138 PRO A O 1
ATOM 1050 N N . LEU A 1 139 ? 3.814 -25.078 2.162 1 96.69 139 LEU A N 1
ATOM 1051 C CA . LEU A 1 139 ? 2.385 -25.078 1.869 1 96.69 139 LEU A CA 1
ATOM 1052 C C . LEU A 1 139 ? 1.778 -23.703 2.104 1 96.69 139 LEU A C 1
ATOM 1054 O O . LEU A 1 139 ? 2.244 -22.953 2.965 1 96.69 139 LEU A O 1
ATOM 1058 N N . THR A 1 140 ? 0.781 -23.406 1.309 1 97.81 140 THR A N 1
ATOM 1059 C CA . THR A 1 140 ? -0.044 -22.219 1.526 1 97.81 140 THR A CA 1
ATOM 1060 C C . THR A 1 140 ? -1.421 -22.609 2.057 1 97.81 140 THR A C 1
ATOM 1062 O O . THR A 1 140 ? -1.744 -23.797 2.145 1 97.81 140 THR A O 1
ATOM 1065 N N . PHE A 1 141 ? -2.18 -21.641 2.541 1 98.06 141 PHE A N 1
ATOM 1066 C CA . PHE A 1 141 ? -3.477 -21.891 3.158 1 98.06 141 PHE A CA 1
ATOM 1067 C C . PHE A 1 141 ? -4.395 -22.641 2.199 1 98.06 141 PHE A C 1
ATOM 1069 O O . PHE A 1 141 ? -4.305 -22.453 0.982 1 98.06 141 PHE A O 1
ATOM 1076 N N . GLY A 1 142 ? -5.164 -23.547 2.732 1 95.94 142 GLY A N 1
ATOM 1077 C CA . GLY A 1 142 ? -6.297 -24.156 2.057 1 95.94 142 GLY A CA 1
ATOM 1078 C C . GLY A 1 142 ? -7.637 -23.672 2.57 1 95.94 142 GLY A C 1
ATOM 1079 O O . GLY A 1 142 ? -7.703 -22.672 3.281 1 95.94 142 GLY A O 1
ATOM 1080 N N . PRO A 1 143 ? -8.703 -24.344 2.217 1 94.62 143 PRO A N 1
ATOM 1081 C CA . PRO A 1 143 ? -10.055 -23.891 2.572 1 94.62 143 PRO A CA 1
ATOM 1082 C C . PRO A 1 143 ? -10.258 -23.781 4.082 1 94.62 143 PRO A C 1
ATOM 1084 O O . PRO A 1 143 ? -10.953 -22.875 4.551 1 94.62 143 PRO A O 1
ATOM 1087 N N . ASP A 1 144 ? -9.648 -24.703 4.816 1 96.88 144 ASP A N 1
ATOM 1088 C CA . ASP A 1 144 ? -9.844 -24.688 6.262 1 96.88 144 ASP A CA 1
ATOM 1089 C C . ASP A 1 144 ? -9.242 -23.438 6.883 1 96.88 144 ASP A C 1
ATOM 1091 O O . ASP A 1 144 ? -9.898 -22.734 7.656 1 96.88 144 ASP A O 1
ATOM 1095 N N . GLU A 1 145 ? -8.008 -23.141 6.566 1 97.94 145 GLU A N 1
ATOM 1096 C CA . GLU A 1 145 ? -7.348 -21.953 7.086 1 97.94 145 GLU A CA 1
ATOM 1097 C C . GLU A 1 145 ? -8.055 -20.688 6.621 1 97.94 145 GLU A C 1
ATOM 1099 O O . GLU A 1 145 ? -8.266 -19.75 7.41 1 97.94 145 GLU A O 1
ATOM 1104 N N . MET A 1 146 ? -8.492 -20.688 5.371 1 98 146 MET A N 1
ATOM 1105 C CA . MET A 1 146 ? -9.117 -19.5 4.805 1 98 146 MET A CA 1
ATOM 1106 C C . MET A 1 146 ? -10.469 -19.234 5.453 1 98 146 MET A C 1
ATOM 1108 O O . MET A 1 146 ? -10.82 -18.078 5.715 1 98 146 MET A O 1
ATOM 1112 N N . ASN A 1 147 ? -11.203 -20.328 5.66 1 98 147 ASN A N 1
ATOM 1113 C CA . ASN A 1 147 ? -12.5 -20.172 6.305 1 98 147 ASN A CA 1
ATOM 1114 C C . ASN A 1 147 ? -12.359 -19.672 7.742 1 98 147 ASN A C 1
ATOM 1116 O O . ASN A 1 147 ? -13.125 -18.812 8.188 1 98 147 ASN A O 1
ATOM 1120 N N . ARG A 1 148 ? -11.406 -20.219 8.438 1 98.75 148 ARG A N 1
ATOM 1121 C CA . ARG A 1 148 ? -11.172 -19.781 9.812 1 98.75 148 ARG A CA 1
ATOM 1122 C C . ARG A 1 148 ? -10.719 -18.328 9.852 1 98.75 148 ARG A C 1
ATOM 1124 O O . ARG A 1 148 ? -11.18 -17.562 10.688 1 98.75 148 ARG A O 1
ATOM 1131 N N . LEU A 1 149 ? -9.844 -17.984 8.938 1 98.88 149 LEU A N 1
ATOM 1132 C CA . LEU A 1 149 ? -9.391 -16.594 8.836 1 98.88 149 LEU A CA 1
ATOM 1133 C C . LEU A 1 149 ? -10.562 -15.664 8.57 1 98.88 149 LEU A C 1
ATOM 1135 O O . LEU A 1 149 ? -10.656 -14.594 9.188 1 98.88 149 LEU A O 1
ATOM 1139 N N . LYS A 1 150 ? -11.422 -16.047 7.609 1 98.81 150 LYS A N 1
ATOM 1140 C CA . LYS A 1 150 ? -12.617 -15.289 7.285 1 98.81 150 LYS A CA 1
ATOM 1141 C C . LYS A 1 150 ? -13.469 -15.039 8.531 1 98.81 150 LYS A C 1
ATOM 1143 O O . LYS A 1 150 ? -13.898 -13.914 8.781 1 98.81 150 LYS A O 1
ATOM 1148 N N . GLU A 1 151 ? -13.664 -16.062 9.344 1 98.81 151 GLU A N 1
ATOM 1149 C CA . GLU A 1 151 ? -14.453 -15.953 10.57 1 98.81 151 GLU A CA 1
ATOM 1150 C C . GLU A 1 151 ? -13.828 -14.969 11.547 1 98.81 151 GLU A C 1
ATOM 1152 O O . GLU A 1 151 ? -14.523 -14.125 12.125 1 98.81 151 GLU A O 1
ATOM 1157 N N . ILE A 1 152 ? -12.539 -15.07 11.742 1 98.88 152 ILE A N 1
ATOM 1158 C CA . ILE A 1 152 ? -11.82 -14.211 12.68 1 98.88 152 ILE A CA 1
ATOM 1159 C C . ILE A 1 152 ? -11.938 -12.75 12.234 1 98.88 152 ILE A C 1
ATOM 1161 O O . ILE A 1 152 ? -12.273 -11.883 13.039 1 98.88 152 ILE A O 1
ATOM 1165 N N . VAL A 1 153 ? -11.695 -12.469 10.898 1 98.88 153 VAL A N 1
ATOM 1166 C CA . VAL A 1 153 ? -11.641 -11.109 10.367 1 98.88 153 VAL A CA 1
ATOM 1167 C C . VAL A 1 153 ? -13.031 -10.484 10.391 1 98.88 153 VAL A C 1
ATOM 1169 O O . VAL A 1 153 ? -13.219 -9.375 10.906 1 98.88 153 VAL A O 1
ATOM 1172 N N . LEU A 1 154 ? -14.016 -11.195 9.875 1 98.75 154 LEU A N 1
ATOM 1173 C CA . LEU A 1 154 ? -15.359 -10.633 9.75 1 98.75 154 LEU A CA 1
ATOM 1174 C C . LEU A 1 154 ? -16.031 -10.523 11.117 1 98.75 154 LEU A C 1
ATOM 1176 O O . LEU A 1 154 ? -16.969 -9.727 11.289 1 98.75 154 LEU A O 1
ATOM 1180 N N . GLY A 1 155 ? -15.555 -11.297 12.094 1 98.5 155 GLY A N 1
ATOM 1181 C CA . GLY A 1 155 ? -16.078 -11.219 13.453 1 98.5 155 GLY A CA 1
ATOM 1182 C C . GLY A 1 155 ? -15.266 -10.297 14.344 1 98.5 155 GLY A C 1
ATOM 1183 O O . GLY A 1 155 ? -15.594 -10.117 15.516 1 98.5 155 GLY A O 1
ATOM 1184 N N . ALA A 1 156 ? -14.195 -9.781 13.852 1 98.38 156 ALA A N 1
ATOM 1185 C CA . ALA A 1 156 ? -13.273 -8.945 14.602 1 98.38 156 ALA A CA 1
ATOM 1186 C C . ALA A 1 156 ? -12.781 -9.656 15.859 1 98.38 156 ALA A C 1
ATOM 1188 O O . ALA A 1 156 ? -12.734 -9.062 16.938 1 98.38 156 ALA A O 1
ATOM 1189 N N . ALA A 1 157 ? -12.57 -10.898 15.773 1 98.31 157 ALA A N 1
ATOM 1190 C CA . ALA A 1 157 ? -12.086 -11.703 16.891 1 98.31 157 ALA A CA 1
ATOM 1191 C C . ALA A 1 157 ? -10.562 -11.727 16.938 1 98.31 157 ALA A C 1
ATOM 1193 O O . ALA A 1 157 ? -9.945 -12.766 16.688 1 98.31 157 ALA A O 1
ATOM 1194 N N . PHE A 1 158 ? -9.961 -10.625 17.281 1 98.44 158 PHE A N 1
ATOM 1195 C CA . PHE A 1 158 ? -8.523 -10.445 17.141 1 98.44 158 PHE A CA 1
ATOM 1196 C C . PHE A 1 158 ? -7.816 -10.664 18.469 1 98.44 158 PHE A C 1
ATOM 1198 O O . PHE A 1 158 ? -8.305 -10.227 19.516 1 98.44 158 PHE A O 1
ATOM 1205 N N . LYS A 1 159 ? -6.797 -11.305 18.469 1 97.06 159 LYS A N 1
ATOM 1206 C CA . LYS A 1 159 ? -5.848 -11.305 19.578 1 97.06 159 LYS A CA 1
ATOM 1207 C C . LYS A 1 159 ? -5.027 -10.023 19.609 1 97.06 159 LYS A C 1
ATOM 1209 O O . LYS A 1 159 ? -4.695 -9.469 18.547 1 97.06 159 LYS A O 1
ATOM 1214 N N . GLN A 1 160 ? -4.723 -9.586 20.812 1 96.81 160 GLN A N 1
ATOM 1215 C CA . GLN A 1 160 ? -3.85 -8.43 20.984 1 96.81 160 GLN A CA 1
ATOM 1216 C C . GLN A 1 160 ? -2.451 -8.859 21.422 1 96.81 160 GLN A C 1
ATOM 1218 O O . GLN A 1 160 ? -2.299 -9.836 22.156 1 96.81 160 GLN A O 1
ATOM 1223 N N . GLY A 1 161 ? -1.48 -8.109 20.969 1 97.75 161 GLY A N 1
ATOM 1224 C CA . GLY A 1 161 ? -0.1 -8.375 21.344 1 97.75 161 GLY A CA 1
ATOM 1225 C C . GLY A 1 161 ? 0.848 -7.258 20.938 1 97.75 161 GLY A C 1
ATOM 1226 O O . GLY A 1 161 ? 0.414 -6.207 20.469 1 97.75 161 GLY A O 1
ATOM 1227 N N . ALA A 1 162 ? 2.109 -7.426 21.297 1 98.38 162 ALA A N 1
ATOM 1228 C CA . ALA A 1 162 ? 3.197 -6.539 20.891 1 98.38 162 ALA A CA 1
ATOM 1229 C C . ALA A 1 162 ? 4.098 -7.203 19.859 1 98.38 162 ALA A C 1
ATOM 1231 O O . ALA A 1 162 ? 4.695 -8.25 20.125 1 98.38 162 ALA A O 1
ATOM 1232 N N . GLY A 1 163 ? 4.051 -6.609 18.719 1 98.56 163 GLY A N 1
ATOM 1233 C CA . GLY A 1 163 ? 4.836 -7.188 17.625 1 98.56 163 GLY A CA 1
ATOM 1234 C C . GLY A 1 163 ? 6.113 -6.422 17.344 1 98.56 163 GLY A C 1
ATOM 1235 O O . GLY A 1 163 ? 6.32 -5.328 17.875 1 98.56 163 GLY A O 1
A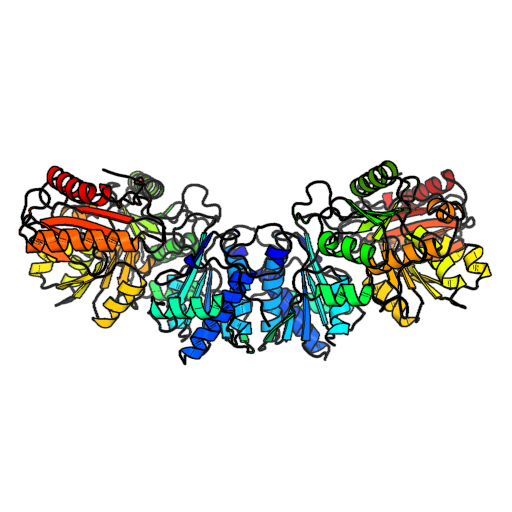TOM 1236 N N . SER A 1 164 ? 7.043 -7.027 16.578 1 98.69 164 SER A N 1
ATOM 1237 C CA . SER A 1 164 ? 8.312 -6.418 16.188 1 98.69 164 SER A CA 1
ATOM 1238 C C . SER A 1 164 ? 8.516 -6.496 14.68 1 98.69 164 SER A C 1
ATOM 1240 O O . SER A 1 164 ? 7.695 -7.086 13.961 1 98.69 164 SER A O 1
ATOM 1242 N N . TYR A 1 165 ? 9.523 -5.793 14.195 1 98.69 165 TYR A N 1
ATOM 1243 C CA . TYR A 1 165 ? 9.734 -5.621 12.758 1 98.69 165 TYR A CA 1
ATOM 1244 C C . TYR A 1 165 ? 11.211 -5.688 12.414 1 98.69 165 TYR A C 1
ATOM 1246 O O . TYR A 1 165 ? 12.047 -5.117 13.117 1 98.69 165 TYR A O 1
ATOM 1254 N N . VAL A 1 166 ? 11.523 -6.406 11.422 1 98.38 166 VAL A N 1
ATOM 1255 C CA . VAL A 1 166 ? 12.875 -6.441 10.859 1 98.38 166 VAL A CA 1
ATOM 1256 C C . VAL A 1 166 ? 12.797 -6.34 9.336 1 98.38 166 VAL A C 1
ATOM 1258 O O . VAL A 1 166 ? 12.055 -7.082 8.695 1 98.38 166 VAL A O 1
ATOM 1261 N N . PHE A 1 167 ? 13.523 -5.422 8.75 1 98.5 167 PHE A N 1
ATOM 1262 C CA . PHE A 1 167 ? 13.672 -5.344 7.301 1 98.5 167 PHE A CA 1
ATOM 1263 C C . PHE A 1 167 ? 14.914 -6.102 6.848 1 98.5 167 PHE A C 1
ATOM 1265 O O . PHE A 1 167 ? 15.984 -5.98 7.457 1 98.5 167 PHE A O 1
ATOM 1272 N N . HIS A 1 168 ? 14.789 -6.887 5.848 1 98.38 168 HIS A N 1
ATOM 1273 C CA . HIS A 1 168 ? 15.914 -7.609 5.27 1 98.38 168 HIS A CA 1
ATOM 1274 C C . HIS A 1 168 ? 16.391 -6.941 3.98 1 98.38 168 HIS A C 1
ATOM 1276 O O . HIS A 1 168 ? 15.875 -7.242 2.898 1 98.38 168 HIS A O 1
ATOM 1282 N N . PRO A 1 169 ? 17.391 -6.109 4.031 1 95.94 169 PRO A N 1
ATOM 1283 C CA . PRO A 1 169 ? 17.844 -5.363 2.861 1 95.94 169 PRO A CA 1
ATOM 1284 C C . PRO A 1 169 ? 18.5 -6.262 1.806 1 95.94 169 PRO A C 1
ATOM 1286 O O . PRO A 1 169 ? 19.172 -7.23 2.148 1 95.94 169 PRO A O 1
ATOM 1289 N N . ASN A 1 170 ? 18.312 -5.988 0.507 1 95.81 170 ASN A N 1
ATOM 1290 C CA . ASN A 1 170 ? 18.875 -6.668 -0.648 1 95.81 170 ASN A CA 1
ATOM 1291 C C . ASN A 1 170 ? 18.578 -8.164 -0.627 1 95.81 170 ASN A C 1
ATOM 1293 O O . ASN A 1 170 ? 19.453 -8.984 -0.941 1 95.81 170 ASN A O 1
ATOM 1297 N N . PHE A 1 171 ? 17.438 -8.5 -0.171 1 98.25 171 PHE A N 1
ATOM 1298 C CA . PHE A 1 171 ? 17.047 -9.906 -0.069 1 98.25 171 PHE A CA 1
ATOM 1299 C C . PHE A 1 171 ? 17.047 -10.57 -1.44 1 98.25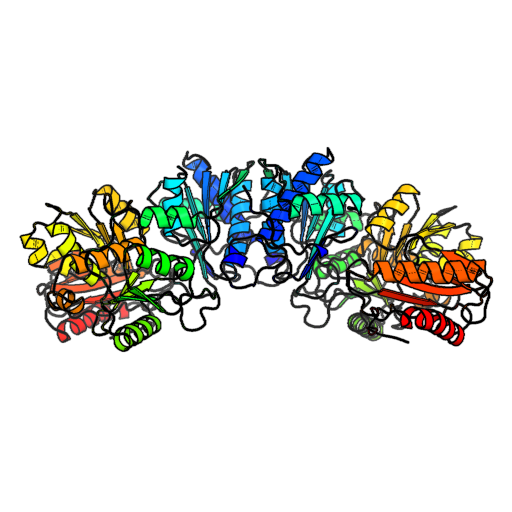 171 PHE A C 1
ATOM 1301 O O . PHE A 1 171 ? 17.344 -11.758 -1.558 1 98.25 171 PHE A O 1
ATOM 1308 N N . PRO A 1 172 ? 16.703 -9.883 -2.537 1 98.06 172 PRO A N 1
ATOM 1309 C CA . PRO A 1 172 ? 16.734 -10.5 -3.863 1 98.06 172 PRO A CA 1
ATOM 1310 C C . PRO A 1 172 ? 18.078 -11.117 -4.207 1 98.06 172 PRO A C 1
ATOM 1312 O O . PRO A 1 172 ? 18.141 -12.125 -4.91 1 98.06 172 PRO A O 1
ATOM 1315 N N . ALA A 1 173 ? 19.141 -10.555 -3.744 1 97.88 173 ALA A N 1
ATOM 1316 C CA . ALA A 1 173 ? 20.469 -11.102 -4.023 1 97.88 173 ALA A CA 1
ATOM 1317 C C . ALA A 1 173 ? 20.594 -12.523 -3.484 1 97.88 173 ALA A C 1
ATOM 1319 O O . ALA A 1 173 ? 21.219 -13.375 -4.113 1 97.88 173 ALA A O 1
ATOM 1320 N N . ARG A 1 174 ? 20.031 -12.812 -2.307 1 98.19 174 ARG A N 1
ATOM 1321 C CA . ARG A 1 174 ? 20.047 -14.148 -1.722 1 98.19 174 ARG A CA 1
ATOM 1322 C C . ARG A 1 174 ? 19.234 -15.133 -2.562 1 98.19 174 ARG A C 1
ATOM 1324 O O . ARG A 1 174 ? 19.672 -16.266 -2.785 1 98.19 174 ARG A O 1
ATOM 1331 N N . TYR A 1 175 ? 18.156 -14.703 -3.002 1 98.31 175 TYR A N 1
ATOM 1332 C CA . TYR A 1 175 ? 17.281 -15.5 -3.84 1 98.31 175 TYR A CA 1
ATOM 1333 C C . TYR A 1 175 ? 17.938 -15.836 -5.168 1 98.31 175 TYR A C 1
ATOM 1335 O O . TYR A 1 175 ? 17.969 -17 -5.582 1 98.31 175 TYR A O 1
ATOM 1343 N N . ILE A 1 176 ? 18.484 -14.844 -5.832 1 97.81 176 ILE A N 1
ATOM 1344 C CA . ILE A 1 176 ? 19.141 -15.023 -7.125 1 97.81 176 ILE A CA 1
ATOM 1345 C C . ILE A 1 176 ? 20.344 -15.953 -6.969 1 97.81 176 ILE A C 1
ATOM 1347 O O . ILE A 1 176 ? 20.562 -16.828 -7.805 1 97.81 176 ILE A O 1
ATOM 1351 N N . ALA A 1 177 ? 21.094 -15.742 -5.898 1 97.62 177 ALA A N 1
ATOM 1352 C CA . ALA A 1 177 ? 22.234 -16.609 -5.637 1 97.62 177 ALA A CA 1
ATOM 1353 C C . ALA A 1 177 ? 21.797 -18.062 -5.488 1 97.62 177 ALA A C 1
ATOM 1355 O O . ALA A 1 177 ? 22.453 -18.984 -5.988 1 97.62 177 ALA A O 1
ATOM 1356 N N . ASP A 1 178 ? 20.719 -18.281 -4.801 1 97 178 ASP A N 1
ATOM 1357 C CA . ASP A 1 178 ? 20.203 -19.641 -4.605 1 97 178 ASP A CA 1
ATOM 1358 C C . ASP A 1 178 ? 19.766 -20.25 -5.93 1 97 178 ASP A C 1
ATOM 1360 O O . ASP A 1 178 ? 20.031 -21.438 -6.188 1 97 178 ASP A O 1
ATOM 1364 N N . LEU A 1 179 ? 19.094 -19.516 -6.789 1 96.5 179 LEU A N 1
ATOM 1365 C CA . LEU A 1 179 ? 18.578 -20.016 -8.062 1 96.5 179 LEU A CA 1
ATOM 1366 C C . LEU A 1 179 ? 19.703 -20.344 -9.023 1 96.5 179 LEU A C 1
ATOM 1368 O O . LEU A 1 179 ? 19.547 -21.219 -9.883 1 96.5 179 LEU A O 1
ATOM 1372 N N . THR A 1 180 ? 20.812 -19.688 -8.883 1 95.75 180 THR A N 1
ATOM 1373 C CA . THR A 1 180 ? 21.828 -19.781 -9.922 1 95.75 180 THR A CA 1
ATOM 1374 C C . THR A 1 180 ? 23.062 -20.516 -9.414 1 95.75 180 THR A C 1
ATOM 1376 O O . THR A 1 180 ? 24.141 -20.438 -10.023 1 95.75 180 THR A O 1
ATOM 1379 N N . LYS A 1 181 ? 23 -21.094 -8.242 1 91 181 LYS A N 1
ATOM 1380 C CA . LYS A 1 181 ? 24.172 -21.703 -7.602 1 91 181 LYS A CA 1
ATOM 1381 C C . LYS A 1 181 ? 24.641 -22.938 -8.375 1 91 181 LYS A C 1
ATOM 1383 O O . LYS A 1 181 ? 25.812 -23.328 -8.273 1 91 181 LYS A O 1
ATOM 1388 N N . HIS A 1 182 ? 23.766 -23.5 -9.148 1 77.5 182 HIS A N 1
ATOM 1389 C CA . HIS A 1 182 ? 24.219 -24.641 -9.93 1 77.5 182 HIS A CA 1
ATOM 1390 C C . HIS A 1 182 ? 24.922 -24.203 -11.203 1 77.5 182 HIS A C 1
ATOM 1392 O O . HIS A 1 182 ? 24.828 -23.031 -11.602 1 77.5 182 HIS A O 1
ATOM 1398 N N . ALA A 1 183 ? 25.484 -25.203 -11.797 1 68.12 183 ALA A N 1
ATOM 1399 C CA . ALA A 1 183 ? 26.344 -24.922 -12.945 1 68.12 183 ALA A CA 1
ATOM 1400 C C . ALA A 1 183 ? 25.562 -24.297 -14.086 1 68.12 183 ALA A C 1
ATOM 1402 O O . ALA A 1 183 ? 24.375 -24.578 -14.258 1 68.12 183 ALA A O 1
ATOM 1403 N N . LYS A 1 184 ? 26.391 -23.516 -14.898 1 83.5 184 LYS A N 1
ATOM 1404 C CA . LYS A 1 184 ? 25.922 -22.812 -16.094 1 83.5 184 LYS A CA 1
ATOM 1405 C C . LYS A 1 184 ? 25.562 -23.797 -17.203 1 83.5 184 LYS A C 1
ATOM 1407 O O . LYS A 1 184 ? 26.172 -24.875 -17.312 1 83.5 184 LYS A O 1
ATOM 1412 N N . LEU A 1 185 ? 24.531 -23.422 -17.922 1 92.19 185 LEU A N 1
ATOM 1413 C CA . LEU A 1 185 ? 24.125 -24.219 -19.078 1 92.19 185 LEU A CA 1
ATOM 1414 C C . LEU A 1 185 ? 25.297 -24.469 -20.016 1 92.19 185 LEU A C 1
ATOM 1416 O O . LEU A 1 185 ? 26.094 -23.562 -20.281 1 92.19 185 LEU A O 1
ATOM 1420 N N . LYS A 1 186 ? 25.5 -25.656 -20.484 1 87.75 186 LYS A N 1
ATOM 1421 C CA . LYS A 1 186 ? 26.562 -26 -21.438 1 87.75 186 LYS A CA 1
ATOM 1422 C C . LYS A 1 186 ? 26.219 -25.469 -22.828 1 87.75 186 LYS A C 1
ATOM 1424 O O . LYS A 1 186 ? 27.109 -25.016 -23.562 1 87.75 186 LYS A O 1
ATOM 1429 N N . ARG A 1 187 ? 25.016 -25.484 -23.141 1 93.12 187 ARG A N 1
ATOM 1430 C CA . ARG A 1 187 ? 24.516 -24.953 -24.406 1 93.12 187 ARG A CA 1
ATOM 1431 C C . ARG A 1 187 ? 24.125 -23.484 -24.266 1 93.12 187 ARG A C 1
ATOM 1433 O O . ARG A 1 187 ? 23.344 -23.141 -23.391 1 93.12 187 ARG A O 1
ATOM 1440 N N . LYS A 1 188 ? 24.781 -22.656 -25.156 1 91.88 188 LYS A N 1
ATOM 1441 C CA . LYS A 1 188 ? 24.391 -21.25 -25.141 1 91.88 188 LYS A CA 1
ATOM 1442 C C . LYS A 1 188 ? 23.016 -21.062 -25.766 1 91.88 188 LYS A C 1
ATOM 1444 O O . LYS A 1 188 ? 22.797 -21.438 -26.906 1 91.88 188 LYS A O 1
ATOM 1449 N N . LEU A 1 189 ? 22.062 -20.531 -25 1 97.69 189 LEU A N 1
ATOM 1450 C CA . LEU A 1 189 ? 20.703 -20.281 -25.469 1 97.69 189 LEU A CA 1
ATOM 1451 C C . LEU A 1 189 ? 20.422 -18.781 -25.547 1 97.69 189 LEU A C 1
ATOM 1453 O O . LEU A 1 189 ? 20.797 -18.031 -24.641 1 97.69 189 LEU A O 1
ATOM 1457 N N . LYS A 1 190 ? 20.062 -18.375 -26.766 1 98.38 190 LYS A N 1
ATOM 1458 C CA . LYS A 1 190 ? 19.484 -17.031 -26.922 1 98.38 190 LYS A CA 1
ATOM 1459 C C . LYS A 1 190 ? 18 -17.031 -26.547 1 98.38 190 LYS A C 1
ATOM 1461 O O . LYS A 1 190 ? 17.172 -17.641 -27.219 1 98.38 190 LYS A O 1
ATOM 1466 N N . VAL A 1 191 ? 17.531 -16.219 -25.438 1 98.81 191 VAL A N 1
ATOM 1467 C CA . VAL A 1 191 ? 16.188 -16.344 -24.891 1 98.81 191 VAL A CA 1
ATOM 1468 C C . VAL A 1 191 ? 15.57 -14.945 -24.75 1 98.81 191 VAL A C 1
ATOM 1470 O O . VAL A 1 191 ? 16.219 -14.023 -24.234 1 98.81 191 VAL A O 1
ATOM 1473 N N . VAL A 1 192 ? 14.312 -14.797 -25.281 1 98.88 192 VAL A N 1
ATOM 1474 C CA . VAL A 1 192 ? 13.508 -13.617 -24.969 1 98.88 192 VAL A CA 1
ATOM 1475 C C . VAL A 1 192 ? 12.914 -13.75 -23.562 1 98.88 192 VAL A C 1
ATOM 1477 O O . VAL A 1 192 ? 12.312 -14.766 -23.234 1 98.88 192 VAL A O 1
ATOM 1480 N N . VAL A 1 193 ? 13.164 -12.773 -22.688 1 98.81 193 VAL A N 1
ATOM 1481 C CA . VAL A 1 193 ? 12.594 -12.727 -21.344 1 98.81 193 VAL A CA 1
ATOM 1482 C C . VAL A 1 193 ? 11.602 -11.57 -21.25 1 98.81 193 VAL A C 1
ATOM 1484 O O . VAL A 1 193 ? 12 -10.398 -21.25 1 98.81 193 VAL A O 1
ATOM 1487 N N . ALA A 1 194 ? 10.336 -11.938 -21.188 1 98.75 194 ALA A N 1
ATOM 1488 C CA . ALA A 1 194 ? 9.258 -10.953 -21.188 1 98.75 194 ALA A CA 1
ATOM 1489 C C . ALA A 1 194 ? 8.609 -10.859 -19.812 1 98.75 194 ALA A C 1
ATOM 1491 O O . ALA A 1 194 ? 8.258 -11.883 -19.219 1 98.75 194 ALA A O 1
ATOM 1492 N N . CYS A 1 195 ? 8.391 -9.594 -19.312 1 98.5 195 CYS A N 1
ATOM 1493 C CA . CYS A 1 195 ? 7.895 -9.469 -17.953 1 98.5 195 CYS A CA 1
ATOM 1494 C C . CYS A 1 195 ? 6.711 -8.516 -17.875 1 98.5 195 CYS A C 1
ATOM 1496 O O . CYS A 1 195 ? 6.195 -8.234 -16.797 1 98.5 195 CYS A O 1
ATOM 1498 N N . GLY A 1 196 ? 6.285 -7.949 -19.016 1 97.5 196 GLY A N 1
ATOM 1499 C CA . GLY A 1 196 ? 5.129 -7.066 -19.062 1 97.5 196 GLY A CA 1
ATOM 1500 C C . GLY A 1 196 ? 5.23 -5.902 -18.094 1 97.5 196 GLY A C 1
ATOM 1501 O O . GLY A 1 196 ? 4.219 -5.461 -17.547 1 97.5 196 GLY A O 1
ATOM 1502 N N . ASN A 1 197 ? 6.398 -5.484 -17.797 1 98.12 197 ASN A N 1
ATOM 1503 C CA . ASN A 1 197 ? 6.723 -4.383 -16.906 1 98.12 197 ASN A CA 1
ATOM 1504 C C . ASN A 1 197 ? 6.316 -4.691 -15.461 1 98.12 197 ASN A C 1
ATOM 1506 O O . ASN A 1 197 ? 6.199 -3.785 -14.633 1 98.12 197 ASN A O 1
ATOM 1510 N N . GLY A 1 198 ? 6.023 -6 -15.141 1 97.75 198 GLY A N 1
ATOM 1511 C CA . GLY A 1 198 ? 5.672 -6.414 -13.789 1 97.75 198 GLY A CA 1
ATOM 1512 C C . GLY A 1 198 ? 6.879 -6.648 -12.906 1 97.75 198 GLY A C 1
ATOM 1513 O O . GLY A 1 198 ? 8.016 -6.371 -13.305 1 97.75 198 GLY A O 1
ATOM 1514 N N . THR A 1 199 ? 6.688 -7.18 -11.734 1 98.5 199 THR A N 1
ATOM 1515 C CA . THR A 1 199 ? 7.695 -7.336 -10.688 1 98.5 199 THR A CA 1
ATOM 1516 C C . THR A 1 199 ? 8.836 -8.234 -11.172 1 98.5 199 THR A C 1
ATOM 1518 O O . THR A 1 199 ? 10 -8.008 -10.82 1 98.5 199 THR A O 1
ATOM 1521 N N . ALA A 1 200 ? 8.531 -9.203 -11.93 1 98.44 200 ALA A N 1
ATOM 1522 C CA . ALA A 1 200 ? 9.523 -10.18 -12.383 1 98.44 200 ALA A CA 1
ATOM 1523 C C . ALA A 1 200 ? 10.625 -9.5 -13.195 1 98.44 200 ALA A C 1
ATOM 1525 O O . ALA A 1 200 ? 11.742 -10.008 -13.281 1 98.44 200 ALA A O 1
ATOM 1526 N N . GLY A 1 201 ? 10.289 -8.391 -13.789 1 98.25 201 GLY A N 1
ATOM 1527 C CA . GLY A 1 201 ? 11.266 -7.66 -14.586 1 98.25 201 GLY A CA 1
ATOM 1528 C C . GLY A 1 201 ? 12.492 -7.25 -13.805 1 98.25 201 GLY A C 1
ATOM 1529 O O . GLY A 1 201 ? 13.578 -7.113 -14.367 1 98.25 201 GLY A O 1
ATOM 1530 N N . ALA A 1 202 ? 12.32 -7.098 -12.562 1 98.06 202 ALA A N 1
ATOM 1531 C CA . ALA A 1 202 ? 13.414 -6.672 -11.695 1 98.06 202 ALA A CA 1
ATOM 1532 C C . ALA A 1 202 ? 14.414 -7.805 -11.477 1 98.06 202 ALA A C 1
ATOM 1534 O O . ALA A 1 202 ? 15.547 -7.566 -11.055 1 98.06 202 ALA A O 1
ATOM 1535 N N . PHE A 1 203 ? 14.078 -9.102 -11.844 1 98.19 203 PHE A N 1
ATOM 1536 C CA . PHE A 1 203 ? 14.883 -10.211 -11.367 1 98.19 203 PHE A CA 1
ATOM 1537 C C . PHE A 1 203 ? 15.148 -11.211 -12.484 1 98.19 203 PHE A C 1
ATOM 1539 O O . PHE A 1 203 ? 16.25 -11.75 -12.594 1 98.19 203 PHE A O 1
ATOM 1546 N N . ALA A 1 204 ? 14.234 -11.391 -13.359 1 98.44 204 ALA A N 1
ATOM 1547 C CA . ALA A 1 204 ? 14.234 -12.492 -14.312 1 98.44 204 ALA A CA 1
ATOM 1548 C C . ALA A 1 204 ? 15.414 -12.383 -15.281 1 98.44 204 ALA A C 1
ATOM 1550 O O . ALA A 1 204 ? 16.141 -13.359 -15.5 1 98.44 204 ALA A O 1
ATOM 1551 N N . PRO A 1 205 ? 15.633 -11.219 -15.898 1 98.5 205 PRO A N 1
ATOM 1552 C CA . PRO A 1 205 ? 16.781 -11.133 -16.812 1 98.5 205 PRO A CA 1
ATOM 1553 C C . PRO A 1 205 ? 18.094 -11.5 -16.141 1 98.5 205 PRO A C 1
ATOM 1555 O O . PRO A 1 205 ? 18.922 -12.211 -16.719 1 98.5 205 PRO A O 1
ATOM 1558 N N . GLN A 1 206 ? 18.281 -11 -14.922 1 97.62 206 GLN A N 1
ATOM 1559 C CA . GLN A 1 206 ? 19.516 -11.258 -14.188 1 97.62 206 GLN A CA 1
ATOM 1560 C C . GLN A 1 206 ? 19.703 -12.75 -13.938 1 97.62 206 GLN A C 1
ATOM 1562 O O . GLN A 1 206 ? 20.812 -13.273 -14.078 1 97.62 206 GLN A O 1
ATOM 1567 N N . VAL A 1 207 ? 18.672 -13.406 -13.523 1 97.88 207 VAL A N 1
ATOM 1568 C CA . VAL A 1 207 ? 18.734 -14.836 -13.227 1 97.88 207 VAL A CA 1
ATOM 1569 C C . VAL A 1 207 ? 19.078 -15.609 -14.5 1 97.88 207 VAL A C 1
ATOM 1571 O O . VAL A 1 207 ? 19.969 -16.469 -14.492 1 97.88 207 VAL A O 1
ATOM 1574 N N . MET A 1 208 ? 18.391 -15.328 -15.602 1 97.88 208 MET A N 1
ATOM 1575 C CA . MET A 1 208 ? 18.594 -16.062 -16.844 1 97.88 208 MET A CA 1
ATOM 1576 C C . MET A 1 208 ? 20 -15.812 -17.391 1 97.88 208 MET A C 1
ATOM 1578 O O . MET A 1 208 ? 20.641 -16.719 -17.922 1 97.88 208 MET A O 1
ATOM 1582 N N . GLU A 1 209 ? 20.5 -14.562 -17.281 1 97.62 209 GLU A N 1
ATOM 1583 C CA . GLU A 1 209 ? 21.875 -14.273 -17.672 1 97.62 209 GLU A CA 1
ATOM 1584 C C . GLU A 1 209 ? 22.875 -15.055 -16.828 1 97.62 209 GLU A C 1
ATOM 1586 O O . GLU A 1 209 ? 23.859 -15.57 -17.344 1 97.62 209 GLU A O 1
ATOM 1591 N N . ALA A 1 210 ? 22.609 -15.164 -15.617 1 96.69 210 ALA A N 1
ATOM 1592 C CA . ALA A 1 210 ? 23.516 -15.805 -14.672 1 96.69 210 ALA A CA 1
ATOM 1593 C C . ALA A 1 210 ? 23.672 -17.297 -14.977 1 96.69 210 ALA A C 1
ATOM 1595 O O . ALA A 1 210 ? 24.719 -17.891 -14.703 1 96.69 210 ALA A O 1
ATOM 1596 N N . ILE A 1 211 ? 22.672 -17.906 -15.586 1 96.31 211 ILE A N 1
ATOM 1597 C CA . ILE A 1 211 ? 22.766 -19.344 -15.859 1 96.31 211 ILE A CA 1
ATOM 1598 C C . ILE A 1 211 ? 23.344 -19.562 -17.25 1 96.31 211 ILE A C 1
ATOM 1600 O O . ILE A 1 211 ? 23.438 -20.688 -17.719 1 96.31 211 ILE A O 1
ATOM 1604 N N . GLY A 1 212 ? 23.688 -18.438 -17.969 1 96 212 GLY A N 1
ATOM 1605 C CA . GLY A 1 212 ? 24.453 -18.562 -19.188 1 96 212 GLY A CA 1
ATOM 1606 C C . GLY A 1 212 ? 23.656 -18.234 -20.438 1 96 212 GLY A C 1
ATOM 1607 O O . GLY A 1 212 ? 24.156 -18.359 -21.562 1 96 212 GLY A O 1
ATOM 1608 N N . CYS A 1 213 ? 22.453 -17.719 -20.312 1 97.56 213 CYS A N 1
ATOM 1609 C CA . CYS A 1 213 ? 21.656 -17.375 -21.484 1 97.56 213 CYS A CA 1
ATOM 1610 C C . CYS A 1 213 ? 22.062 -16 -22.031 1 97.56 213 CYS A C 1
ATOM 1612 O O . CYS A 1 213 ? 22.484 -15.125 -21.281 1 97.56 213 CYS A O 1
ATOM 1614 N N . GLU A 1 214 ? 22.062 -15.898 -23.375 1 98.5 214 GLU A N 1
ATOM 1615 C CA . GLU A 1 214 ? 21.953 -14.586 -24 1 98.5 214 GLU A CA 1
ATOM 1616 C C . GLU A 1 214 ? 20.516 -14.047 -23.906 1 98.5 214 GLU A C 1
ATOM 1618 O O . GLU A 1 214 ? 19.625 -14.547 -24.594 1 98.5 214 GLU A O 1
ATOM 1623 N N . VAL A 1 215 ? 20.328 -13 -23.125 1 98.69 215 VAL A N 1
ATOM 1624 C CA . VAL A 1 215 ? 18.969 -12.562 -22.797 1 98.69 215 VAL A CA 1
ATOM 1625 C C . VAL A 1 215 ? 18.578 -11.398 -23.703 1 98.69 215 VAL A C 1
ATOM 1627 O O . VAL A 1 215 ? 19.328 -10.445 -23.875 1 98.69 215 VAL A O 1
ATOM 1630 N N . ILE A 1 216 ? 17.453 -11.484 -24.359 1 98.88 216 ILE A N 1
ATOM 1631 C CA . ILE A 1 216 ? 16.75 -10.383 -25.016 1 98.88 216 ILE A CA 1
ATOM 1632 C C . ILE A 1 216 ? 15.609 -9.906 -24.125 1 98.88 216 ILE A C 1
ATOM 1634 O O . ILE A 1 216 ? 14.539 -10.516 -24.094 1 98.88 216 ILE A O 1
ATOM 1638 N N . PRO A 1 217 ? 15.875 -8.836 -23.344 1 98.75 217 PRO A N 1
ATOM 1639 C CA . PRO A 1 217 ? 14.812 -8.352 -22.469 1 98.75 217 PRO A CA 1
ATOM 1640 C C . PRO A 1 217 ? 13.633 -7.75 -23.219 1 98.75 217 PRO A C 1
ATOM 1642 O O . PRO A 1 217 ? 13.836 -7.039 -24.219 1 98.75 217 PRO A O 1
ATOM 1645 N N . LEU A 1 218 ? 12.438 -8.094 -22.875 1 98.81 218 LEU A N 1
ATOM 1646 C CA . LEU A 1 218 ? 11.203 -7.539 -23.422 1 98.81 218 LEU A CA 1
ATOM 1647 C C . LEU A 1 218 ? 10.305 -7.012 -22.312 1 98.81 218 LEU A C 1
ATOM 1649 O O . LEU A 1 218 ? 9.797 -7.789 -21.5 1 98.81 218 LEU A O 1
ATOM 1653 N N . ASP A 1 219 ? 10.047 -5.668 -22.266 1 98.38 219 ASP A N 1
ATOM 1654 C CA . ASP A 1 219 ? 9.203 -5 -21.281 1 98.38 219 ASP A CA 1
ATOM 1655 C C . ASP A 1 219 ? 9.625 -5.355 -19.859 1 98.38 219 ASP A C 1
ATOM 1657 O O . ASP A 1 219 ? 8.797 -5.723 -19.016 1 98.38 219 ASP A O 1
ATOM 1661 N N . THR A 1 220 ? 10.977 -5.289 -19.562 1 98.5 220 THR A N 1
ATOM 1662 C CA . THR A 1 220 ? 11.523 -5.699 -18.266 1 98.5 220 THR A CA 1
ATOM 1663 C C . THR A 1 220 ? 11.711 -4.492 -17.359 1 98.5 220 THR A C 1
ATOM 1665 O O . THR A 1 220 ? 11.938 -4.645 -16.156 1 98.5 220 THR A O 1
ATOM 1668 N N . GLU A 1 221 ? 11.602 -3.305 -17.922 1 98.12 221 GLU A N 1
ATOM 1669 C CA . GLU A 1 221 ? 11.633 -2.117 -17.078 1 98.12 221 GLU A CA 1
ATOM 1670 C C . GLU A 1 221 ? 10.359 -2.006 -16.234 1 98.12 221 GLU A C 1
ATOM 1672 O O . GLU A 1 221 ? 9.25 -2.119 -16.766 1 98.12 221 GLU A O 1
ATOM 1677 N N . LEU A 1 222 ? 10.516 -1.779 -14.977 1 98.31 222 LEU A N 1
ATOM 1678 C CA . LEU A 1 222 ? 9.359 -1.713 -14.086 1 98.31 222 LEU A CA 1
ATOM 1679 C C . LEU A 1 222 ? 8.492 -0.504 -14.414 1 98.31 222 LEU A C 1
ATOM 1681 O O . LEU A 1 222 ? 9.008 0.579 -14.695 1 98.31 222 LEU A O 1
ATOM 1685 N N . ASP A 1 223 ? 7.207 -0.719 -14.484 1 98.38 223 ASP A N 1
ATOM 1686 C CA . ASP A 1 223 ? 6.176 0.3 -14.664 1 98.38 223 ASP A CA 1
ATOM 1687 C C . ASP A 1 223 ? 4.824 -0.195 -14.156 1 98.38 223 ASP A C 1
ATOM 1689 O O . ASP A 1 223 ? 4.188 -1.038 -14.789 1 98.38 223 ASP A O 1
ATOM 1693 N N . HIS A 1 224 ? 4.348 0.334 -13.039 1 97.56 224 HIS A N 1
ATOM 1694 C CA . HIS A 1 224 ? 3.184 -0.254 -12.391 1 97.56 224 HIS A CA 1
ATOM 1695 C C . HIS A 1 224 ? 1.899 0.107 -13.133 1 97.56 224 HIS A C 1
ATOM 1697 O O . HIS A 1 224 ? 0.813 -0.337 -12.75 1 97.56 224 HIS A O 1
ATOM 1703 N N . THR A 1 225 ? 2.025 0.921 -14.195 1 96.94 225 THR A N 1
ATOM 1704 C CA . THR A 1 225 ? 0.847 1.196 -15.016 1 96.94 225 THR A CA 1
ATOM 1705 C C . THR A 1 225 ? 0.65 0.109 -16.062 1 96.94 225 THR A C 1
ATOM 1707 O O . THR A 1 225 ? -0.377 0.075 -16.75 1 96.94 225 THR A O 1
ATOM 1710 N N . PHE A 1 226 ? 1.614 -0.815 -16.25 1 96.88 226 PHE A N 1
ATOM 1711 C CA . PHE A 1 226 ? 1.563 -1.872 -17.25 1 96.88 226 PHE A CA 1
ATOM 1712 C C . PHE A 1 226 ? 1.175 -1.307 -18.609 1 96.88 226 PHE A C 1
ATOM 1714 O O . PHE A 1 226 ? 0.166 -1.711 -19.203 1 96.88 226 PHE A O 1
ATOM 1721 N N . PRO A 1 227 ? 1.99 -0.406 -19.109 1 96.94 227 PRO A N 1
ATOM 1722 C CA . PRO A 1 227 ? 1.592 0.468 -20.219 1 96.94 227 PRO A CA 1
ATOM 1723 C C . PRO A 1 227 ? 1.261 -0.306 -21.484 1 96.94 227 PRO A C 1
ATOM 1725 O O . PRO A 1 227 ? 0.498 0.177 -22.328 1 96.94 227 PRO A O 1
ATOM 1728 N N . LYS A 1 228 ? 1.787 -1.462 -21.75 1 96.12 228 LYS A N 1
ATOM 1729 C CA . LYS A 1 228 ? 1.586 -2.17 -23 1 96.12 228 LYS A CA 1
ATOM 1730 C C . LYS A 1 228 ? 0.522 -3.254 -22.859 1 96.12 228 LYS A C 1
ATOM 1732 O O . LYS A 1 228 ? -0.365 -3.377 -23.719 1 96.12 228 LYS A O 1
ATOM 1737 N N . TYR A 1 229 ? 0.601 -4.059 -21.844 1 94.81 229 TYR A N 1
ATOM 1738 C CA . TYR A 1 229 ? -0.319 -5.145 -21.516 1 94.81 229 TYR A CA 1
ATOM 1739 C C . TYR A 1 229 ? -0.122 -5.625 -20.094 1 94.81 229 TYR A C 1
ATOM 1741 O O . TYR A 1 229 ? 0.924 -5.383 -19.484 1 94.81 229 TYR A O 1
ATOM 1749 N N . ASN A 1 230 ? -1.161 -6.273 -19.562 1 94.19 230 ASN A N 1
ATOM 1750 C CA . ASN A 1 230 ? -1.059 -6.902 -18.25 1 94.19 230 ASN A CA 1
ATOM 1751 C C . ASN A 1 230 ? -0.054 -8.055 -18.266 1 94.19 230 ASN A C 1
ATOM 1753 O O . ASN A 1 230 ? -0.011 -8.844 -19.203 1 94.19 230 ASN A O 1
ATOM 1757 N N . PRO A 1 231 ? 0.874 -8.133 -17.266 1 95.75 231 PRO A N 1
ATOM 1758 C CA . PRO A 1 231 ? 1.823 -9.25 -17.203 1 95.75 231 PRO A CA 1
ATOM 1759 C C . PRO A 1 231 ? 1.147 -10.578 -16.906 1 95.75 231 PRO A C 1
ATOM 1761 O O . PRO A 1 231 ? 1.076 -10.984 -15.742 1 95.75 231 PRO A O 1
ATOM 1764 N N . ASN A 1 232 ? 0.706 -11.211 -17.812 1 92.88 232 ASN A N 1
ATOM 1765 C CA . ASN A 1 232 ? 0.029 -12.508 -17.812 1 92.88 232 ASN A CA 1
ATOM 1766 C C . ASN A 1 232 ? 0.445 -13.367 -19 1 92.88 232 ASN A C 1
ATOM 1768 O O . ASN A 1 232 ? -0.011 -13.141 -20.125 1 92.88 232 ASN A O 1
ATOM 1772 N N . PRO A 1 233 ? 1.23 -14.297 -18.781 1 90.31 233 PRO A N 1
ATOM 1773 C CA . PRO A 1 233 ? 1.767 -15.078 -19.906 1 90.31 233 PRO A CA 1
ATOM 1774 C C . PRO A 1 233 ? 0.721 -15.992 -20.531 1 90.31 233 PRO A C 1
ATOM 1776 O O . PRO A 1 233 ? 1.03 -16.734 -21.484 1 90.31 233 PRO A O 1
ATOM 1779 N N . GLU A 1 234 ? -0.515 -15.961 -20.078 1 84 234 GLU A N 1
ATOM 1780 C CA . GLU A 1 234 ? -1.611 -16.656 -20.734 1 84 234 GLU A CA 1
ATOM 1781 C C . GLU A 1 234 ? -2.367 -15.734 -21.688 1 84 234 GLU A C 1
ATOM 1783 O O . GLU A 1 234 ? -3.199 -16.188 -22.469 1 84 234 GLU A O 1
ATOM 1788 N N . ASP A 1 235 ? -2.088 -14.453 -21.562 1 84.94 235 ASP A N 1
ATOM 1789 C CA . ASP A 1 235 ? -2.775 -13.461 -22.391 1 84.94 235 ASP A CA 1
ATOM 1790 C C . ASP A 1 235 ? -2.164 -13.391 -23.781 1 84.94 235 ASP A C 1
ATOM 1792 O O . ASP A 1 235 ? -0.943 -13.312 -23.938 1 84.94 235 ASP A O 1
ATOM 1796 N N . MET A 1 236 ? -2.973 -13.258 -24.781 1 85.25 236 MET A N 1
ATOM 1797 C CA . MET A 1 236 ? -2.537 -13.273 -26.172 1 85.25 236 MET A CA 1
ATOM 1798 C C . MET A 1 236 ? -1.659 -12.062 -26.484 1 85.25 236 MET A C 1
ATOM 1800 O O . MET A 1 236 ? -0.706 -12.164 -27.266 1 85.25 236 MET A O 1
ATOM 1804 N N . GLU A 1 237 ? -2.047 -10.914 -25.922 1 91.69 237 GLU A N 1
ATOM 1805 C CA . GLU A 1 237 ? -1.256 -9.719 -26.188 1 91.69 237 GLU A CA 1
ATOM 1806 C C . GLU A 1 237 ? 0.198 -9.914 -25.766 1 91.69 237 GLU A C 1
ATOM 1808 O O . GLU A 1 237 ? 1.117 -9.555 -26.516 1 91.69 237 GLU A O 1
ATOM 1813 N N . MET A 1 238 ? 0.418 -10.484 -24.625 1 93.56 238 MET A N 1
ATOM 1814 C CA . MET A 1 238 ? 1.774 -10.75 -24.156 1 93.56 238 MET A CA 1
ATOM 1815 C C . MET A 1 238 ? 2.443 -11.836 -24.984 1 93.56 238 MET A C 1
ATOM 1817 O O . MET A 1 238 ? 3.596 -11.688 -25.391 1 93.56 238 MET A O 1
ATOM 1821 N N . LEU A 1 239 ? 1.751 -12.844 -25.344 1 93.12 239 LEU A N 1
ATOM 1822 C CA . LEU A 1 239 ? 2.295 -13.953 -26.125 1 93.12 239 LEU A CA 1
ATOM 1823 C C . LEU A 1 239 ? 2.68 -13.492 -27.516 1 93.12 239 LEU A C 1
ATOM 1825 O O . LEU A 1 239 ? 3.709 -13.914 -28.047 1 93.12 239 LEU A O 1
ATOM 1829 N N . HIS A 1 240 ? 1.894 -12.648 -28.047 1 95 240 HIS A N 1
ATOM 1830 C CA . HIS A 1 240 ? 2.209 -12.117 -29.375 1 95 240 HIS A CA 1
ATOM 1831 C C . HIS A 1 240 ? 3.453 -11.234 -29.328 1 95 240 HIS A C 1
ATOM 1833 O O . HIS A 1 240 ? 4.273 -11.266 -30.25 1 95 240 HIS A O 1
ATOM 1839 N N . ALA A 1 241 ? 3.49 -10.422 -28.328 1 97.44 241 ALA A N 1
ATOM 1840 C CA . ALA A 1 241 ? 4.691 -9.602 -28.156 1 97.44 241 ALA A CA 1
ATOM 1841 C C . ALA A 1 241 ? 5.938 -10.477 -28.062 1 97.44 241 ALA A C 1
ATOM 1843 O O . ALA A 1 241 ? 6.973 -10.172 -28.656 1 97.44 241 ALA A O 1
ATOM 1844 N N . ILE A 1 242 ? 5.879 -11.578 -27.344 1 98.25 242 ILE A N 1
ATOM 1845 C CA . ILE A 1 242 ? 6.992 -12.516 -27.203 1 98.25 242 ILE A CA 1
ATOM 1846 C C . ILE A 1 242 ? 7.305 -13.156 -28.547 1 98.25 242 ILE A C 1
ATOM 1848 O O . ILE A 1 242 ? 8.469 -13.242 -28.953 1 98.25 242 ILE A O 1
ATOM 1852 N N . ARG A 1 243 ? 6.312 -13.633 -29.234 1 98.06 243 ARG A N 1
ATOM 1853 C CA . ARG A 1 243 ? 6.473 -14.211 -30.562 1 98.06 243 ARG A CA 1
ATOM 1854 C C . ARG A 1 243 ? 7.246 -13.281 -31.469 1 98.06 243 ARG A C 1
ATOM 1856 O O . ARG A 1 243 ? 8.227 -13.688 -32.125 1 98.06 243 ARG A O 1
ATOM 1863 N N . ASP A 1 244 ? 6.754 -12.023 -31.531 1 98.62 244 ASP A N 1
ATOM 1864 C CA . ASP A 1 244 ? 7.395 -11.055 -32.406 1 98.62 244 ASP A CA 1
ATOM 1865 C C . ASP A 1 244 ? 8.875 -10.883 -32.062 1 98.62 244 ASP A C 1
ATOM 1867 O O . ASP A 1 244 ? 9.719 -10.828 -32.969 1 98.62 244 ASP A O 1
ATOM 1871 N N . ALA A 1 245 ? 9.211 -10.828 -30.797 1 98.75 245 ALA A N 1
ATOM 1872 C CA . ALA A 1 245 ? 10.594 -10.68 -30.375 1 98.75 245 ALA A CA 1
ATOM 1873 C C . ALA A 1 245 ? 11.414 -11.922 -30.719 1 98.75 245 ALA A C 1
ATOM 1875 O O . ALA A 1 245 ? 12.562 -11.812 -31.141 1 98.75 245 ALA A O 1
ATOM 1876 N N . VAL A 1 246 ? 10.844 -13.117 -30.453 1 98.81 246 VAL A N 1
ATOM 1877 C CA . VAL A 1 246 ? 11.516 -14.375 -30.766 1 98.81 246 VAL A CA 1
ATOM 1878 C C . VAL A 1 246 ? 11.883 -14.406 -32.25 1 98.81 246 VAL A C 1
ATOM 1880 O O . VAL A 1 246 ? 13.016 -14.727 -32.625 1 98.81 246 VAL A O 1
ATOM 1883 N N . LEU A 1 247 ? 11.008 -14.078 -33.062 1 98.69 247 LEU A N 1
ATOM 1884 C CA . LEU A 1 247 ? 11.211 -14.102 -34.5 1 98.69 247 LEU A CA 1
ATOM 1885 C C . LEU A 1 247 ? 12.219 -13.031 -34.906 1 98.69 247 LEU A C 1
ATOM 1887 O O . LEU A 1 247 ? 13.125 -13.297 -35.688 1 98.69 247 LEU A O 1
ATOM 1891 N N . GLN A 1 248 ? 12.031 -11.82 -34.438 1 98.69 248 GLN A N 1
ATOM 1892 C CA . GLN A 1 248 ? 12.906 -10.703 -34.781 1 98.69 248 GLN A CA 1
ATOM 1893 C C . GLN A 1 248 ? 14.359 -11.023 -34.438 1 98.69 248 GLN A C 1
ATOM 1895 O O . GLN A 1 248 ? 15.266 -10.703 -35.219 1 98.69 248 GLN A O 1
ATOM 1900 N N . HIS A 1 249 ? 14.555 -11.672 -33.344 1 98.69 249 HIS A N 1
ATOM 1901 C CA . HIS A 1 249 ? 15.922 -11.867 -32.844 1 98.69 249 HIS A CA 1
ATOM 1902 C C . HIS A 1 249 ? 16.406 -13.289 -33.125 1 98.69 249 HIS A C 1
ATOM 1904 O O . HIS A 1 249 ? 17.5 -13.664 -32.719 1 98.69 249 HIS A O 1
ATOM 1910 N N . LYS A 1 250 ? 15.57 -14.102 -33.719 1 98.44 250 LYS A N 1
ATOM 1911 C CA . LYS A 1 250 ? 15.891 -15.508 -33.969 1 98.44 250 LYS A CA 1
ATOM 1912 C C . LYS A 1 250 ? 16.297 -16.219 -32.688 1 98.44 250 LYS A C 1
ATOM 1914 O O . LYS A 1 250 ? 17.344 -16.875 -32.656 1 98.44 250 LYS A O 1
ATOM 1919 N N . ALA A 1 251 ? 15.523 -15.945 -31.688 1 98.81 251 ALA A N 1
ATOM 1920 C CA . ALA A 1 251 ? 15.797 -16.547 -30.375 1 98.81 251 ALA A CA 1
ATOM 1921 C C . ALA A 1 251 ? 15.438 -18.031 -30.359 1 98.81 251 ALA A C 1
ATOM 1923 O O . ALA A 1 251 ? 14.648 -18.484 -31.188 1 98.81 251 ALA A O 1
ATOM 1924 N N . ASP A 1 252 ? 16.078 -18.781 -29.438 1 98.62 252 ASP A N 1
ATOM 1925 C CA . ASP A 1 252 ? 15.781 -20.203 -29.297 1 98.62 252 ASP A CA 1
ATOM 1926 C C . ASP A 1 252 ? 14.406 -20.422 -28.672 1 98.62 252 ASP A C 1
ATOM 1928 O O . ASP A 1 252 ? 13.75 -21.422 -28.938 1 98.62 252 ASP A O 1
ATOM 1932 N N . LEU A 1 253 ? 14.047 -19.516 -27.828 1 98.38 253 LEU A N 1
ATOM 1933 C CA . LEU A 1 253 ? 12.719 -19.547 -27.219 1 98.38 253 LEU A CA 1
ATOM 1934 C C . LEU A 1 253 ? 12.406 -18.234 -26.516 1 98.38 253 LEU A C 1
ATOM 1936 O O . LEU A 1 253 ? 13.297 -17.391 -26.344 1 98.38 253 LEU A O 1
ATOM 1940 N N . GLY A 1 254 ? 11.156 -18.016 -26.297 1 98.75 254 GLY A N 1
ATOM 1941 C CA . GLY A 1 254 ? 10.68 -16.922 -25.453 1 98.75 254 GLY A CA 1
ATOM 1942 C C . GLY A 1 254 ? 10.102 -17.406 -24.125 1 98.75 254 GLY A C 1
ATOM 1943 O O . GLY A 1 254 ? 9.406 -18.422 -24.078 1 98.75 254 GLY A O 1
ATOM 1944 N N . LEU A 1 255 ? 10.398 -16.672 -23.016 1 98.44 255 LEU A N 1
ATOM 1945 C CA . LEU A 1 255 ? 9.883 -16.922 -21.672 1 98.44 255 LEU A CA 1
ATOM 1946 C C . LEU A 1 255 ? 9.102 -15.711 -21.156 1 98.44 255 LEU A C 1
ATOM 1948 O O . LEU A 1 255 ? 9.609 -14.586 -21.188 1 98.44 255 LEU A O 1
ATOM 1952 N N . GLY A 1 256 ? 7.852 -15.953 -20.797 1 97.94 256 GLY A N 1
ATOM 1953 C CA . GLY A 1 256 ? 7.016 -14.898 -20.234 1 97.94 256 GLY A CA 1
ATOM 1954 C C . GLY A 1 256 ? 6.695 -15.109 -18.766 1 97.94 256 GLY A C 1
ATOM 1955 O O . GLY A 1 256 ? 6.312 -16.203 -18.359 1 97.94 256 GLY A O 1
ATOM 1956 N N . PHE A 1 257 ? 6.816 -14.047 -17.922 1 98 257 PHE A N 1
ATOM 1957 C CA . PHE A 1 257 ? 6.559 -14.125 -16.484 1 98 257 PHE A CA 1
ATOM 1958 C C . PHE A 1 257 ? 5.359 -13.266 -16.109 1 98 257 PHE A C 1
ATOM 1960 O O . PHE A 1 257 ? 5.152 -12.188 -16.672 1 98 257 PHE A O 1
ATOM 1967 N N . ASP A 1 258 ? 4.539 -13.773 -15.156 1 96.12 258 ASP A N 1
ATOM 1968 C CA . ASP A 1 258 ? 3.396 -12.977 -14.711 1 96.12 258 ASP A CA 1
ATOM 1969 C C . ASP A 1 258 ? 3.812 -11.953 -13.664 1 96.12 258 ASP A C 1
ATOM 1971 O O . ASP A 1 258 ? 5 -11.805 -13.367 1 96.12 258 ASP A O 1
ATOM 1975 N N . GLY A 1 259 ? 2.879 -11.203 -13.203 1 93.81 259 GLY A N 1
ATOM 1976 C CA . GLY A 1 259 ? 3.123 -10.016 -12.391 1 93.81 259 GLY A CA 1
ATOM 1977 C C . GLY A 1 259 ? 3.916 -10.312 -11.133 1 93.81 259 GLY A C 1
ATOM 1978 O O . GLY A 1 259 ? 4.746 -9.508 -10.711 1 93.81 259 GLY A O 1
ATOM 1979 N N . ASP A 1 260 ? 3.703 -11.469 -10.492 1 96 260 ASP A N 1
ATOM 1980 C CA . ASP A 1 260 ? 4.434 -11.75 -9.266 1 96 260 ASP A CA 1
ATOM 1981 C C . ASP A 1 260 ? 5.383 -12.938 -9.453 1 96 260 ASP A C 1
ATOM 1983 O O . ASP A 1 260 ? 5.836 -13.531 -8.469 1 96 260 ASP A O 1
ATOM 1987 N N . GLY A 1 261 ? 5.621 -13.406 -10.68 1 98.06 261 GLY A N 1
ATOM 1988 C CA . GLY A 1 261 ? 6.754 -14.227 -11.078 1 98.06 261 GLY A CA 1
ATOM 1989 C C . GLY A 1 261 ? 6.609 -15.68 -10.672 1 98.06 261 GLY A C 1
ATOM 1990 O O . GLY A 1 261 ? 7.594 -16.422 -10.617 1 98.06 261 GLY A O 1
ATOM 1991 N N . ASP A 1 262 ? 5.371 -16.141 -10.359 1 97.75 262 ASP A N 1
ATOM 1992 C CA . ASP A 1 262 ? 5.258 -17.531 -9.938 1 97.75 262 ASP A CA 1
ATOM 1993 C C . ASP A 1 262 ? 4.809 -18.422 -11.094 1 97.75 262 ASP A C 1
ATOM 1995 O O . ASP A 1 262 ? 4.66 -19.625 -10.93 1 97.75 262 ASP A O 1
ATOM 1999 N N . ARG A 1 263 ? 4.645 -17.859 -12.297 1 96.19 263 ARG A N 1
ATOM 2000 C CA . ARG A 1 263 ? 4.359 -18.609 -13.516 1 96.19 263 ARG A CA 1
ATOM 2001 C C . ARG A 1 263 ? 5.352 -18.266 -14.617 1 96.19 263 ARG A C 1
ATOM 2003 O O . ARG A 1 263 ? 5.938 -17.188 -14.617 1 96.19 263 ARG A O 1
ATOM 2010 N N . CYS A 1 264 ? 5.477 -19.156 -15.586 1 95.75 264 CYS A N 1
ATOM 2011 C CA . CYS A 1 264 ? 6.324 -18.953 -16.75 1 95.75 264 CYS A CA 1
ATOM 2012 C C . CYS A 1 264 ? 5.641 -19.453 -18.016 1 95.75 264 CYS A C 1
ATOM 2014 O O . CYS A 1 264 ? 5.262 -20.625 -18.094 1 95.75 264 CYS A O 1
ATOM 2016 N N . GLY A 1 265 ? 5.426 -18.578 -18.984 1 95.56 265 GLY A N 1
ATOM 2017 C CA . GLY A 1 265 ? 4.957 -18.953 -20.312 1 95.56 265 GLY A CA 1
ATOM 2018 C C . GLY A 1 265 ? 6.086 -19.188 -21.297 1 95.56 265 GLY A C 1
ATOM 2019 O O . GLY A 1 265 ? 7.207 -18.719 -21.078 1 95.56 265 GLY A O 1
ATOM 2020 N N . VAL A 1 266 ? 5.785 -19.969 -22.391 1 97.5 266 VAL A N 1
ATOM 2021 C CA . VAL A 1 266 ? 6.844 -20.344 -23.328 1 97.5 266 VAL A CA 1
ATOM 2022 C C . VAL A 1 266 ? 6.371 -20.125 -24.75 1 97.5 266 VAL A C 1
ATOM 2024 O O . VAL A 1 266 ? 5.246 -20.5 -25.109 1 97.5 266 VAL A O 1
ATOM 2027 N N . VAL A 1 267 ? 7.188 -19.469 -25.5 1 97.94 267 VAL A N 1
ATOM 2028 C CA . VAL A 1 267 ? 7.07 -19.375 -26.953 1 97.94 267 VAL A CA 1
ATOM 2029 C C . VAL A 1 267 ? 8.273 -20.047 -27.625 1 97.94 267 VAL A C 1
ATOM 2031 O O . VAL A 1 267 ? 9.414 -19.797 -27.234 1 97.94 267 VAL A O 1
ATOM 2034 N N . ASP A 1 268 ? 8 -20.969 -28.594 1 98.44 268 ASP A N 1
ATOM 2035 C CA . ASP A 1 268 ? 9.102 -21.734 -29.172 1 98.44 268 ASP A CA 1
ATOM 2036 C C . ASP A 1 268 ? 9.836 -20.922 -30.234 1 98.44 268 ASP A C 1
ATOM 2038 O O . ASP A 1 268 ? 9.523 -19.75 -30.453 1 98.44 268 ASP A O 1
ATOM 2042 N N . ASP A 1 269 ? 10.852 -21.469 -30.859 1 98.62 269 ASP A N 1
ATOM 2043 C CA . ASP A 1 269 ? 11.773 -20.812 -31.781 1 98.62 269 ASP A CA 1
ATOM 2044 C C . ASP A 1 269 ? 11.062 -20.406 -33.062 1 98.62 269 ASP A C 1
ATOM 2046 O O . ASP A 1 269 ? 11.578 -19.609 -33.844 1 98.62 269 ASP A O 1
ATOM 2050 N N . THR A 1 270 ? 9.875 -20.906 -33.312 1 98.38 270 THR A N 1
ATOM 2051 C CA . THR A 1 270 ? 9.117 -20.562 -34.5 1 98.38 270 THR A CA 1
ATOM 2052 C C . THR A 1 270 ? 8.055 -19.5 -34.219 1 98.38 270 THR A C 1
ATOM 2054 O O . THR A 1 270 ? 7.289 -19.109 -35.094 1 98.38 270 THR A O 1
ATOM 2057 N N . GLY A 1 271 ? 7.984 -19.078 -32.938 1 97.81 271 GLY A N 1
ATOM 2058 C CA . GLY A 1 271 ? 7.023 -18.062 -32.531 1 97.81 271 GLY A CA 1
ATOM 2059 C C . GLY A 1 271 ? 5.688 -18.641 -32.125 1 97.81 271 GLY A C 1
ATOM 2060 O O . GLY A 1 271 ? 4.73 -17.906 -31.875 1 97.81 271 GLY A O 1
ATOM 2061 N N . GLU A 1 272 ? 5.605 -19.938 -32 1 95.88 272 GLU A N 1
ATOM 2062 C CA . GLU A 1 272 ? 4.371 -20.562 -31.562 1 95.88 272 GLU A CA 1
ATOM 2063 C C . GLU A 1 272 ? 4.34 -20.703 -30.047 1 95.88 272 GLU A C 1
ATOM 2065 O O . GLU A 1 272 ? 5.32 -21.125 -29.438 1 95.88 272 GLU A O 1
ATOM 2070 N N . GLU A 1 273 ? 3.209 -20.266 -29.531 1 94 273 GLU A N 1
ATOM 2071 C CA . GLU A 1 273 ? 3.029 -20.453 -28.094 1 94 273 GLU A CA 1
ATOM 2072 C C . GLU A 1 273 ? 2.84 -21.922 -27.75 1 94 273 GLU A C 1
ATOM 2074 O O . GLU A 1 273 ? 2.164 -22.656 -28.469 1 94 273 GLU A O 1
ATOM 2079 N N . ILE A 1 274 ? 3.547 -22.422 -26.688 1 94.44 274 ILE A N 1
ATOM 2080 C CA . ILE A 1 274 ? 3.33 -23.75 -26.156 1 94.44 274 ILE A CA 1
ATOM 2081 C C . ILE A 1 274 ? 2.545 -23.656 -24.844 1 94.44 274 ILE A C 1
ATOM 2083 O O . ILE A 1 274 ? 3.006 -23.047 -23.875 1 94.44 274 ILE A O 1
ATOM 2087 N N . PHE A 1 275 ? 1.375 -24.219 -24.828 1 90.5 275 PHE A N 1
ATOM 2088 C CA . PHE A 1 275 ? 0.571 -24.219 -23.609 1 90.5 275 PHE A CA 1
ATOM 2089 C C . PHE A 1 275 ? 1.321 -24.875 -22.469 1 90.5 275 PHE A C 1
ATOM 2091 O O . PHE A 1 275 ? 2.037 -25.859 -22.672 1 90.5 275 PHE A O 1
ATOM 2098 N N . ALA A 1 276 ? 1.119 -24.375 -21.281 1 93.94 276 ALA A N 1
ATOM 2099 C CA . ALA A 1 276 ? 1.924 -24.75 -20.125 1 93.94 276 ALA A CA 1
ATOM 2100 C C . ALA A 1 276 ? 1.795 -26.25 -19.828 1 93.94 276 ALA A C 1
ATOM 2102 O O . ALA A 1 276 ? 2.748 -26.875 -19.359 1 93.94 276 ALA A O 1
ATOM 2103 N N . ASP A 1 277 ? 0.623 -26.844 -20.062 1 95.19 277 ASP A N 1
ATOM 2104 C CA . ASP A 1 277 ? 0.483 -28.281 -19.797 1 95.19 277 ASP A CA 1
ATOM 2105 C C . ASP A 1 277 ? 1.343 -29.094 -20.766 1 95.19 277 ASP A C 1
ATOM 2107 O O . ASP A 1 277 ? 1.922 -30.109 -20.375 1 95.19 277 ASP A O 1
ATOM 2111 N N . LYS A 1 278 ? 1.529 -28.625 -22 1 96.25 278 LYS A N 1
ATOM 2112 C CA . LYS A 1 278 ? 2.422 -29.297 -22.938 1 96.25 278 LYS A CA 1
ATOM 2113 C C . LYS A 1 278 ? 3.883 -29.109 -22.547 1 96.25 278 LYS A C 1
ATOM 2115 O O . LYS A 1 278 ? 4.699 -30.016 -22.688 1 96.25 278 LYS A O 1
ATOM 2120 N N . VAL A 1 279 ? 4.18 -27.922 -22.141 1 97.62 279 VAL A N 1
ATOM 2121 C CA . VAL A 1 279 ? 5.512 -27.703 -21.594 1 97.62 279 VAL A CA 1
ATOM 2122 C C . VAL A 1 279 ? 5.762 -28.672 -20.453 1 97.62 279 VAL A C 1
ATOM 2124 O O . VAL A 1 279 ? 6.848 -29.25 -20.328 1 97.62 279 VAL A O 1
ATOM 2127 N N . GLY A 1 280 ? 4.754 -28.828 -19.625 1 98.25 280 GLY A N 1
ATOM 2128 C CA . GLY A 1 280 ? 4.852 -29.797 -18.531 1 98.25 280 GLY A CA 1
ATOM 2129 C C . GLY A 1 280 ? 5.176 -31.203 -19.016 1 98.25 280 GLY A C 1
ATOM 2130 O O . GLY A 1 280 ? 6.008 -31.891 -18.422 1 98.25 280 GLY A O 1
ATOM 2131 N N . VAL A 1 281 ? 4.543 -31.688 -20.094 1 98.31 281 VAL A N 1
ATOM 2132 C CA . VAL A 1 281 ? 4.801 -33 -20.641 1 98.31 281 VAL A CA 1
ATOM 2133 C C . VAL A 1 281 ? 6.246 -33.094 -21.125 1 98.31 281 VAL A C 1
ATOM 2135 O O . VAL A 1 281 ? 6.93 -34.094 -20.875 1 98.31 281 VAL A O 1
ATOM 2138 N N . MET A 1 282 ? 6.688 -32.062 -21.781 1 98.56 282 MET A N 1
ATOM 2139 C CA . MET A 1 282 ? 8.07 -32 -22.266 1 98.56 282 MET A CA 1
ATOM 2140 C C . MET A 1 282 ? 9.047 -32.125 -21.094 1 98.56 282 MET A C 1
ATOM 2142 O O . MET A 1 282 ? 10.016 -32.875 -21.156 1 98.56 282 MET A O 1
ATOM 2146 N N . LEU A 1 283 ? 8.734 -31.391 -20.094 1 98.19 283 LEU A N 1
ATOM 2147 C CA . LEU A 1 283 ? 9.57 -31.422 -18.891 1 98.19 283 LEU A CA 1
ATOM 2148 C C . LEU A 1 283 ? 9.5 -32.781 -18.234 1 98.19 283 LEU A C 1
ATOM 2150 O O . LEU A 1 283 ? 10.516 -33.344 -17.781 1 98.19 283 LEU A O 1
ATOM 2154 N N . ALA A 1 284 ? 8.32 -33.344 -18.109 1 98.25 284 ALA A N 1
ATOM 2155 C CA . ALA A 1 284 ? 8.148 -34.688 -17.516 1 98.25 284 ALA A CA 1
ATOM 2156 C C . ALA A 1 284 ? 8.961 -35.719 -18.266 1 98.25 284 ALA A C 1
ATOM 2158 O O . ALA A 1 284 ? 9.562 -36.625 -17.656 1 98.25 284 ALA A O 1
ATOM 2159 N N . ARG A 1 285 ? 8.984 -35.656 -19.641 1 98.19 285 ARG A N 1
ATOM 2160 C CA . ARG A 1 285 ? 9.82 -36.531 -20.453 1 98.19 285 ARG A CA 1
ATOM 2161 C C . ARG A 1 285 ? 11.289 -36.406 -20.078 1 98.19 285 ARG A C 1
ATOM 2163 O O . ARG A 1 285 ? 11.969 -37.406 -19.828 1 98.19 285 ARG A O 1
ATOM 2170 N N . ASP A 1 286 ? 11.711 -35.25 -20.031 1 97.12 286 ASP A N 1
ATOM 2171 C CA . ASP A 1 286 ? 13.109 -34.969 -19.719 1 97.12 286 ASP A CA 1
ATOM 2172 C C . ASP A 1 286 ? 13.469 -35.438 -18.312 1 97.12 286 ASP A C 1
ATOM 2174 O O . ASP A 1 286 ? 14.469 -36.125 -18.109 1 97.12 286 ASP A O 1
ATOM 2178 N N . MET A 1 287 ? 12.609 -35.125 -17.391 1 96.88 287 MET A N 1
ATOM 2179 C CA . MET A 1 287 ? 12.859 -35.438 -15.984 1 96.88 287 MET A CA 1
ATOM 2180 C C . MET A 1 287 ? 12.797 -36.938 -15.734 1 96.88 287 MET A C 1
ATOM 2182 O O . MET A 1 287 ? 13.609 -37.469 -14.984 1 96.88 287 MET A O 1
ATOM 2186 N N . SER A 1 288 ? 11.875 -37.594 -16.312 1 97.06 288 SER A N 1
ATOM 2187 C CA . SER A 1 288 ? 11.719 -39.031 -16.094 1 97.06 288 SER A CA 1
ATOM 2188 C C . SER A 1 288 ? 12.844 -39.812 -16.75 1 97.06 288 SER A C 1
ATOM 2190 O O . SER A 1 288 ? 13.102 -40.969 -16.391 1 97.06 288 SER A O 1
ATOM 2192 N N . ALA A 1 289 ? 13.492 -39.188 -17.703 1 96.25 289 ALA A N 1
ATOM 2193 C CA . ALA A 1 289 ? 14.648 -39.844 -18.328 1 96.25 289 ALA A CA 1
ATOM 2194 C C . ALA A 1 289 ? 15.828 -39.906 -17.375 1 96.25 289 ALA A C 1
ATOM 2196 O O . ALA A 1 289 ? 16.656 -40.812 -17.453 1 96.25 289 ALA A O 1
ATOM 2197 N N . ILE A 1 290 ? 15.859 -39.094 -16.422 1 92.81 290 ILE A N 1
ATOM 2198 C CA . ILE A 1 290 ? 17.047 -39.062 -15.57 1 92.81 290 ILE A CA 1
ATOM 2199 C C . ILE A 1 290 ? 16.641 -39.344 -14.125 1 92.81 290 ILE A C 1
ATOM 2201 O O . ILE A 1 290 ? 17.5 -39.344 -13.234 1 92.81 290 ILE A O 1
ATOM 2205 N N . HIS A 1 291 ? 15.398 -39.531 -13.891 1 95.06 291 HIS A N 1
ATOM 2206 C CA . HIS A 1 291 ? 14.891 -39.938 -12.586 1 95.06 291 HIS A CA 1
ATOM 2207 C C . HIS A 1 291 ? 13.969 -41.125 -12.695 1 95.06 291 HIS A C 1
ATOM 2209 O O . HIS A 1 291 ? 12.766 -40.969 -12.938 1 95.06 291 HIS A O 1
ATOM 2215 N N . PRO A 1 292 ? 14.523 -42.281 -12.352 1 92.06 292 PRO A N 1
ATOM 2216 C CA . PRO A 1 292 ? 13.688 -43.469 -12.492 1 92.06 292 PRO A CA 1
ATOM 2217 C C . PRO A 1 292 ? 12.461 -43.438 -11.586 1 92.06 292 PRO A C 1
ATOM 2219 O O . PRO A 1 292 ? 12.531 -42.938 -10.461 1 92.06 292 PRO A O 1
ATOM 2222 N N . ASN A 1 293 ? 11.383 -43.938 -12.102 1 90.38 293 ASN A N 1
ATOM 2223 C CA . ASN A 1 293 ? 10.109 -44.062 -11.391 1 90.38 293 ASN A CA 1
ATOM 2224 C C . ASN A 1 293 ? 9.578 -42.688 -10.945 1 90.38 293 ASN A C 1
ATOM 2226 O O . ASN A 1 293 ? 9.047 -42.562 -9.844 1 90.38 293 ASN A O 1
ATOM 2230 N N . ALA A 1 294 ? 9.812 -41.75 -11.805 1 96.06 294 ALA A N 1
ATOM 2231 C CA . ALA A 1 294 ? 9.352 -40.406 -11.531 1 96.06 294 ALA A CA 1
ATOM 2232 C C . ALA A 1 294 ? 7.832 -40.344 -11.398 1 96.06 294 ALA A C 1
ATOM 2234 O O . ALA A 1 294 ? 7.117 -41.031 -12.148 1 96.06 294 ALA A O 1
ATOM 2235 N N . ARG A 1 295 ? 7.402 -39.625 -10.336 1 96.88 295 ARG A N 1
ATOM 2236 C CA . ARG A 1 295 ? 5.98 -39.375 -10.125 1 96.88 295 ARG A CA 1
ATOM 2237 C C . ARG A 1 295 ? 5.641 -37.906 -10.336 1 96.88 295 ARG A C 1
ATOM 2239 O O . ARG A 1 295 ? 6.398 -37.031 -9.922 1 96.88 295 ARG A O 1
ATOM 2246 N N . PHE A 1 296 ? 4.488 -37.688 -10.977 1 98.06 296 PHE A N 1
ATOM 2247 C CA . PHE A 1 296 ? 4.031 -36.344 -11.25 1 98.06 296 PHE A CA 1
ATOM 2248 C C . PHE A 1 296 ? 2.588 -36.156 -10.789 1 98.06 296 PHE A C 1
ATOM 2250 O O . PHE A 1 296 ? 1.804 -37.094 -10.789 1 98.06 296 PHE A O 1
ATOM 2257 N N . VAL A 1 297 ? 2.299 -34.938 -10.289 1 97.94 297 VAL A N 1
ATOM 2258 C CA . VAL A 1 297 ? 0.932 -34.5 -10.023 1 97.94 297 VAL A CA 1
ATOM 2259 C C . VAL A 1 297 ? 0.531 -33.438 -11.031 1 97.94 297 VAL A C 1
ATOM 2261 O O . VAL A 1 297 ? 1.254 -32.469 -11.219 1 97.94 297 VAL A O 1
ATOM 2264 N N . VAL A 1 298 ? -0.609 -33.625 -11.703 1 97.38 298 VAL A N 1
ATOM 2265 C CA . VAL A 1 298 ? -1.034 -32.719 -12.75 1 97.38 298 VAL A CA 1
ATOM 2266 C C . VAL A 1 298 ? -2.482 -32.281 -12.508 1 97.38 298 VAL A C 1
ATOM 2268 O O . VAL A 1 298 ? -3.307 -33.094 -12.07 1 97.38 298 VAL A O 1
ATOM 2271 N N . ASP A 1 299 ? -2.822 -31 -12.727 1 96.06 299 ASP A N 1
ATOM 2272 C CA . ASP A 1 299 ? -4.199 -30.594 -12.461 1 96.06 299 ASP A CA 1
ATOM 2273 C C . ASP A 1 299 ? -5.152 -31.125 -13.523 1 96.06 299 ASP A C 1
ATOM 2275 O O . ASP A 1 299 ? -4.746 -31.359 -14.664 1 96.06 299 ASP A O 1
ATOM 2279 N N . VAL A 1 300 ? -6.34 -31.188 -13.273 1 93.62 300 VAL A N 1
ATOM 2280 C CA . VAL A 1 300 ? -7.355 -31.828 -14.109 1 93.62 300 VAL A CA 1
ATOM 2281 C C . VAL A 1 300 ? -7.57 -31 -15.375 1 93.62 300 VAL A C 1
ATOM 2283 O O . VAL A 1 300 ? -8.133 -31.5 -16.359 1 93.62 300 VAL A O 1
ATOM 2286 N N . LYS A 1 301 ? -7.145 -29.766 -15.406 1 93.12 301 LYS A N 1
ATOM 2287 C CA . LYS A 1 301 ? -7.262 -28.922 -16.594 1 93.12 301 LYS A CA 1
ATOM 2288 C C . LYS A 1 301 ? -6.246 -29.328 -17.656 1 93.12 301 LYS A C 1
ATOM 2290 O O . LYS A 1 301 ? -6.367 -28.938 -18.828 1 93.12 301 LYS A O 1
ATOM 2295 N N . SER A 1 302 ? -5.258 -30.047 -17.281 1 95.88 302 SER A N 1
ATOM 2296 C CA . SER A 1 302 ? -4.09 -30.281 -18.125 1 95.88 302 SER A CA 1
ATOM 2297 C C . SER A 1 302 ? -4.367 -31.359 -19.172 1 95.88 302 SER A C 1
ATOM 2299 O O . SER A 1 302 ? -5.305 -32.156 -19.031 1 95.88 302 SER A O 1
ATOM 2301 N N . THR A 1 303 ? -3.568 -31.391 -20.203 1 96 303 THR A N 1
ATOM 2302 C CA . THR A 1 303 ? -3.658 -32.312 -21.344 1 96 303 THR A CA 1
ATOM 2303 C C . THR A 1 303 ? -3.643 -33.75 -20.859 1 96 303 THR A C 1
ATOM 2305 O O . THR A 1 303 ? -3.004 -34.094 -19.859 1 96 303 THR A O 1
ATOM 2308 N N . GLY A 1 304 ? -4.316 -34.594 -21.625 1 94 304 GLY A N 1
ATOM 2309 C CA . GLY A 1 304 ? -4.316 -36.031 -21.375 1 94 304 GLY A CA 1
ATOM 2310 C C . GLY A 1 304 ? -2.996 -36.719 -21.703 1 94 304 GLY A C 1
ATOM 2311 O O . GLY A 1 304 ? -2.754 -37.844 -21.312 1 94 304 GLY A O 1
ATOM 2312 N N . LEU A 1 305 ? -2.166 -36 -22.297 1 95.75 305 LEU A N 1
ATOM 2313 C CA . LEU A 1 305 ? -0.883 -36.531 -22.734 1 95.75 305 LEU A CA 1
ATOM 2314 C C . LEU A 1 305 ? -0.069 -37.031 -21.531 1 95.75 305 LEU A C 1
ATOM 2316 O O . LEU A 1 305 ? 0.732 -37.969 -21.656 1 95.75 305 LEU A O 1
ATOM 2320 N N . PHE A 1 306 ? -0.325 -36.469 -20.375 1 95.88 306 PHE A N 1
ATOM 2321 C CA . PHE A 1 306 ? 0.425 -36.938 -19.219 1 95.88 306 PHE A CA 1
ATOM 2322 C C . PHE A 1 306 ? 0.159 -38.406 -18.938 1 95.88 306 PHE A C 1
ATOM 2324 O O . PHE A 1 306 ? 1.037 -39.125 -18.453 1 95.88 306 PHE A O 1
ATOM 2331 N N . ALA A 1 307 ? -0.947 -38.875 -19.266 1 90.62 307 ALA A N 1
ATOM 2332 C CA . ALA A 1 307 ? -1.338 -40.25 -19.016 1 90.62 307 ALA A CA 1
ATOM 2333 C C . ALA A 1 307 ? -1.013 -41.125 -20.219 1 90.62 307 ALA A C 1
ATOM 2335 O O . ALA A 1 307 ? -0.76 -42.344 -20.078 1 90.62 307 ALA A O 1
ATOM 2336 N N . THR A 1 308 ? -0.947 -40.562 -21.422 1 92.94 308 THR A N 1
ATOM 2337 C CA . THR A 1 308 ? -0.958 -41.438 -22.609 1 92.94 308 THR A CA 1
ATOM 2338 C C . THR A 1 308 ? 0.347 -41.281 -23.391 1 92.94 308 THR A C 1
ATOM 2340 O O . THR A 1 308 ? 0.595 -42.031 -24.328 1 92.94 308 THR A O 1
ATOM 2343 N N . ASP A 1 309 ? 1.108 -40.375 -23.047 1 95.94 309 ASP A N 1
ATOM 2344 C CA . ASP A 1 309 ? 2.346 -40.156 -23.797 1 95.94 309 ASP A CA 1
ATOM 2345 C C . ASP A 1 309 ? 3.203 -41.438 -23.797 1 95.94 309 ASP A C 1
ATOM 2347 O O . ASP A 1 309 ? 3.529 -41.969 -22.734 1 95.94 309 ASP A O 1
ATOM 2351 N N . PRO A 1 310 ? 3.648 -41.844 -25 1 96.75 310 PRO A N 1
ATOM 2352 C CA . PRO A 1 310 ? 4.375 -43.125 -25.062 1 96.75 310 PRO A CA 1
ATOM 2353 C C . PRO A 1 310 ? 5.754 -43.062 -24.422 1 96.75 310 PRO A C 1
ATOM 2355 O O . PRO A 1 310 ? 6.234 -44.031 -23.859 1 96.75 310 PRO A O 1
ATOM 2358 N N . VAL A 1 311 ? 6.379 -42 -24.469 1 96.75 311 VAL A N 1
ATOM 2359 C CA . VAL A 1 311 ? 7.707 -41.844 -23.891 1 96.75 311 VAL A CA 1
ATOM 2360 C C . VAL A 1 311 ? 7.617 -41.906 -22.359 1 96.75 311 VAL A C 1
ATOM 2362 O O . VAL A 1 311 ? 8.422 -42.562 -21.719 1 96.75 311 VAL A O 1
ATOM 2365 N N . LEU A 1 312 ? 6.637 -41.219 -21.828 1 97.5 312 LEU A N 1
ATOM 2366 C CA . LEU A 1 312 ? 6.434 -41.281 -20.391 1 97.5 312 LEU A CA 1
ATOM 2367 C C . LEU A 1 312 ? 6.121 -42.719 -19.938 1 97.5 312 LEU A C 1
ATOM 2369 O O . LEU A 1 312 ? 6.641 -43.188 -18.922 1 97.5 312 LEU A O 1
ATOM 2373 N N . GLN A 1 313 ? 5.324 -43.375 -20.703 1 95.88 313 GLN A N 1
ATOM 2374 C CA . GLN A 1 313 ? 4.992 -44.781 -20.391 1 95.88 313 GLN A CA 1
ATOM 2375 C C . GLN A 1 313 ? 6.23 -45.656 -20.453 1 95.88 313 GLN A C 1
ATOM 2377 O O . GLN A 1 313 ? 6.469 -46.469 -19.547 1 95.88 313 GLN A O 1
ATOM 2382 N N . GLN A 1 314 ? 7.027 -45.5 -21.5 1 96.69 314 GLN A N 1
ATOM 2383 C CA . GLN A 1 314 ? 8.234 -46.312 -21.688 1 96.69 314 GLN A CA 1
ATOM 2384 C C . GLN A 1 314 ? 9.234 -46.062 -20.562 1 96.69 314 GLN A C 1
ATOM 2386 O O . GLN A 1 314 ? 9.938 -47 -20.141 1 96.69 314 GLN A O 1
ATOM 2391 N N . GLN A 1 315 ? 9.133 -44.938 -19.984 1 96.69 315 GLN A N 1
ATOM 2392 C CA . GLN A 1 315 ? 10.086 -44.562 -18.938 1 96.69 315 GLN A CA 1
ATOM 2393 C C . GLN A 1 315 ? 9.562 -44.906 -17.547 1 96.69 315 GLN A C 1
ATOM 2395 O O . GLN A 1 315 ? 10.25 -44.719 -16.562 1 96.69 315 GLN A O 1
ATOM 2400 N N . GLY A 1 316 ? 8.391 -45.375 -17.531 1 96.06 316 GLY A N 1
ATOM 2401 C CA . GLY A 1 316 ? 7.816 -45.812 -16.266 1 96.06 316 GLY A CA 1
ATOM 2402 C C . GLY A 1 316 ? 7.316 -44.688 -15.406 1 96.06 316 GLY A C 1
ATOM 2403 O O . GLY A 1 316 ? 7.156 -44.844 -14.195 1 96.06 316 GLY A O 1
ATOM 2404 N N . ALA A 1 317 ? 7.121 -43.531 -15.914 1 96.81 317 ALA A N 1
ATOM 2405 C CA . ALA A 1 317 ? 6.605 -42.375 -15.188 1 96.81 317 ALA A CA 1
ATOM 2406 C C . ALA A 1 317 ? 5.145 -42.562 -14.789 1 96.81 317 ALA A C 1
ATOM 2408 O O . ALA A 1 317 ? 4.383 -43.219 -15.523 1 96.81 317 ALA A O 1
ATOM 2409 N N . GLN A 1 318 ? 4.855 -42.125 -13.641 1 95.44 318 GLN A N 1
ATOM 2410 C CA . GLN A 1 318 ? 3.479 -42.156 -13.164 1 95.44 318 GLN A CA 1
ATOM 2411 C C . GLN A 1 31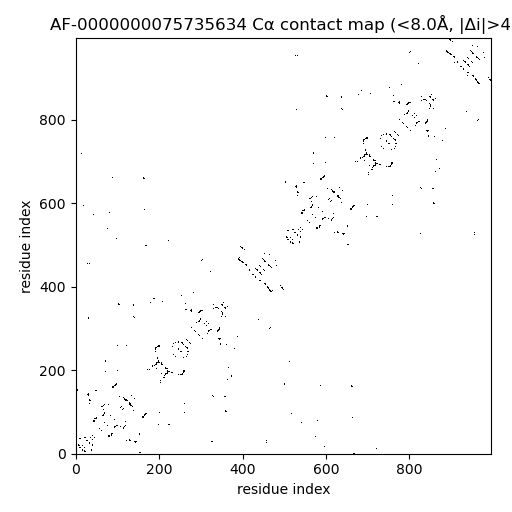8 ? 2.934 -40.75 -12.953 1 95.44 318 GLN A C 1
ATOM 2413 O O . GLN A 1 318 ? 3.648 -39.844 -12.484 1 95.44 318 GLN A O 1
ATOM 2418 N N . THR A 1 319 ? 1.613 -40.594 -13.305 1 95.56 319 THR A N 1
ATOM 2419 C CA . THR A 1 319 ? 0.98 -39.312 -13.172 1 95.56 319 THR A CA 1
ATOM 2420 C C . THR A 1 319 ? -0.364 -39.406 -12.461 1 95.56 319 THR A C 1
ATOM 2422 O O . THR A 1 319 ? -1.134 -40.344 -12.727 1 95.56 319 THR A O 1
ATOM 2425 N N . GLU A 1 320 ? -0.521 -38.531 -11.57 1 94.56 320 GLU A N 1
ATOM 2426 C CA . GLU A 1 320 ? -1.822 -38.375 -10.922 1 94.56 320 GLU A CA 1
ATOM 2427 C C . GLU A 1 320 ? -2.471 -37.062 -11.297 1 94.56 320 GLU A C 1
ATOM 2429 O O . GLU A 1 320 ? -1.84 -36 -11.195 1 94.56 320 GLU A O 1
ATOM 2434 N N . TYR A 1 321 ? -3.814 -37.094 -11.781 1 94.38 321 TYR A N 1
ATOM 2435 C CA . TYR A 1 321 ? -4.609 -35.906 -12 1 94.38 321 TYR A CA 1
ATOM 2436 C C . TYR A 1 321 ? -5.285 -35.469 -10.711 1 94.38 321 TYR A C 1
ATOM 2438 O O . TYR A 1 321 ? -5.93 -36.25 -10.031 1 94.38 321 TYR A O 1
ATOM 2446 N N . TRP A 1 322 ? -5.098 -34.188 -10.344 1 95.06 322 TRP A N 1
ATOM 2447 C CA . TRP A 1 322 ? -5.523 -33.688 -9.047 1 95.06 322 TRP A CA 1
ATOM 2448 C C . TRP A 1 322 ? -6.219 -32.344 -9.203 1 95.06 322 TRP A C 1
ATOM 2450 O O . TRP A 1 322 ? -6.34 -31.812 -10.312 1 95.06 322 TRP A O 1
ATOM 2460 N N . LYS A 1 323 ? -6.773 -31.828 -8.023 1 93.88 323 LYS A N 1
ATOM 2461 C CA . LYS A 1 323 ? -7.516 -30.562 -7.98 1 93.88 323 LYS A CA 1
ATOM 2462 C C . LYS A 1 323 ? -6.648 -29.391 -8.438 1 93.88 323 LYS A C 1
ATOM 2464 O O . LYS A 1 323 ? -5.488 -29.281 -8.031 1 93.88 323 LYS A O 1
ATOM 2469 N N . THR A 1 324 ? -7.324 -28.531 -9.336 1 93.88 324 THR A N 1
ATOM 2470 C CA . THR A 1 324 ? -6.664 -27.312 -9.773 1 93.88 324 THR A CA 1
ATOM 2471 C C . THR A 1 324 ? -6.57 -26.312 -8.625 1 93.88 324 THR A C 1
ATOM 2473 O O . THR A 1 324 ? -7.527 -26.141 -7.867 1 93.88 324 THR A O 1
ATOM 2476 N N . GLY A 1 325 ? -5.441 -25.625 -8.531 1 93.44 325 GLY A N 1
ATOM 2477 C CA . GLY A 1 325 ? -5.148 -24.641 -7.5 1 93.44 325 GLY A CA 1
ATOM 2478 C C . GLY A 1 325 ? -3.764 -24.797 -6.898 1 93.44 325 GLY A C 1
ATOM 2479 O O . GLY A 1 325 ? -3.42 -25.875 -6.398 1 93.44 325 GLY A O 1
ATOM 2480 N N . HIS A 1 326 ? -3.016 -23.703 -6.855 1 92.81 326 HIS A N 1
ATOM 2481 C CA . HIS A 1 326 ? -1.605 -23.797 -6.496 1 92.81 326 HIS A CA 1
ATOM 2482 C C . HIS A 1 326 ? -1.435 -24.359 -5.09 1 92.81 326 HIS A C 1
ATOM 2484 O O . HIS A 1 326 ? -0.496 -25.109 -4.824 1 92.81 326 HIS A O 1
ATOM 2490 N N . SER A 1 327 ? -2.414 -24.047 -4.195 1 95.44 327 SER A N 1
ATOM 2491 C CA . SER A 1 327 ? -2.307 -24.562 -2.834 1 95.44 327 SER A CA 1
ATOM 2492 C C . SER A 1 327 ? -2.574 -26.062 -2.789 1 95.44 327 SER A C 1
ATOM 2494 O O . SER A 1 327 ? -1.881 -26.797 -2.086 1 95.44 327 SER A O 1
ATOM 2496 N N . TYR A 1 328 ? -3.572 -26.594 -3.557 1 95.06 328 TYR A N 1
ATOM 2497 C CA . TYR A 1 328 ? -3.877 -28.016 -3.652 1 95.06 328 TYR A CA 1
ATOM 2498 C C . TYR A 1 328 ? -2.721 -28.781 -4.281 1 95.06 328 TYR A C 1
ATOM 2500 O O . TYR A 1 328 ? -2.342 -29.844 -3.801 1 95.06 328 TYR A O 1
ATOM 2508 N N . MET A 1 329 ? -2.236 -28.203 -5.285 1 96.31 329 MET A N 1
ATOM 2509 C CA . MET A 1 329 ? -1.152 -28.844 -6.027 1 96.31 329 MET A CA 1
ATOM 2510 C C . MET A 1 329 ? 0.107 -28.938 -5.172 1 96.31 329 MET A C 1
ATOM 2512 O O . MET A 1 329 ? 0.761 -29.984 -5.137 1 96.31 329 MET A O 1
ATOM 2516 N N . LYS A 1 330 ? 0.432 -27.844 -4.438 1 96.94 330 LYS A N 1
ATOM 2517 C CA . LYS A 1 330 ? 1.572 -27.875 -3.525 1 96.94 330 LYS A CA 1
ATOM 2518 C C . LYS A 1 330 ? 1.425 -28.984 -2.496 1 96.94 330 LYS A C 1
ATOM 2520 O O . LYS A 1 330 ? 2.355 -29.766 -2.277 1 96.94 330 LYS A O 1
ATOM 2525 N N . ARG A 1 331 ? 0.277 -29.016 -1.941 1 96.31 331 ARG A N 1
ATOM 2526 C CA . ARG A 1 331 ? 0.012 -29.984 -0.879 1 96.31 331 ARG A CA 1
ATOM 2527 C C . ARG A 1 331 ? 0.105 -31.406 -1.4 1 96.31 331 ARG A C 1
ATOM 2529 O O . ARG A 1 331 ? 0.773 -32.25 -0.799 1 96.31 331 ARG A O 1
ATOM 2536 N N . ARG A 1 332 ? -0.513 -31.734 -2.518 1 96.75 332 ARG A N 1
ATOM 2537 C CA . ARG A 1 332 ? -0.541 -33.094 -3.059 1 96.75 332 ARG A CA 1
ATOM 2538 C C . ARG A 1 332 ? 0.844 -33.531 -3.529 1 96.75 332 ARG A C 1
ATOM 2540 O O . ARG A 1 332 ? 1.249 -34.656 -3.316 1 96.75 332 ARG A O 1
ATOM 2547 N N . THR A 1 333 ? 1.523 -32.594 -4.184 1 97.12 333 THR A N 1
ATOM 2548 C CA . THR A 1 333 ? 2.877 -32.875 -4.645 1 97.12 333 THR A CA 1
ATOM 2549 C C . THR A 1 333 ? 3.793 -33.188 -3.471 1 97.12 333 THR A C 1
ATOM 2551 O O . THR A 1 333 ? 4.605 -34.125 -3.551 1 97.12 333 THR A O 1
ATOM 2554 N N . ASN A 1 334 ? 3.633 -32.5 -2.434 1 95.88 334 ASN A N 1
ATOM 2555 C CA . ASN A 1 334 ? 4.402 -32.75 -1.221 1 95.88 334 ASN A CA 1
ATOM 2556 C C . ASN A 1 334 ? 4.004 -34.062 -0.566 1 95.88 334 ASN A C 1
ATOM 2558 O O . ASN A 1 334 ? 4.863 -34.875 -0.199 1 95.88 334 ASN A O 1
ATOM 2562 N N . GLU A 1 335 ? 2.707 -34.344 -0.447 1 96.44 335 GLU A N 1
ATOM 2563 C CA . GLU A 1 335 ? 2.17 -35.531 0.186 1 96.44 335 GLU A CA 1
ATOM 2564 C C . GLU A 1 335 ? 2.668 -36.812 -0.513 1 96.44 335 GLU A C 1
ATOM 2566 O O . GLU A 1 335 ? 2.994 -37.812 0.142 1 96.44 335 GLU A O 1
ATOM 2571 N N . LEU A 1 336 ? 2.754 -36.75 -1.816 1 96.31 336 LEU A N 1
ATOM 2572 C CA . LEU A 1 336 ? 3.105 -37.938 -2.6 1 96.31 336 LEU A CA 1
ATOM 2573 C C . LEU A 1 336 ? 4.613 -38 -2.824 1 96.31 336 LEU A C 1
ATOM 2575 O O . LEU A 1 336 ? 5.109 -38.938 -3.438 1 96.31 336 LEU A O 1
ATOM 2579 N N . ASN A 1 337 ? 5.293 -37 -2.326 1 95 337 ASN A N 1
ATOM 2580 C CA . ASN A 1 337 ? 6.711 -36.875 -2.65 1 95 337 ASN A CA 1
ATOM 2581 C C . ASN A 1 337 ? 6.953 -36.969 -4.152 1 95 337 ASN A C 1
ATOM 2583 O O . ASN A 1 337 ? 7.875 -37.688 -4.59 1 95 337 ASN A O 1
ATOM 2587 N N . ALA A 1 338 ? 6.023 -36.406 -4.93 1 97.69 338 ALA A N 1
ATOM 2588 C CA . ALA A 1 338 ? 6.172 -36.406 -6.383 1 97.69 338 ALA A CA 1
ATOM 2589 C C . ALA A 1 338 ? 7.367 -35.531 -6.797 1 97.69 338 ALA A C 1
ATOM 2591 O O . ALA A 1 338 ? 7.711 -34.562 -6.117 1 97.69 338 ALA A O 1
ATOM 2592 N N . LEU A 1 339 ? 8.023 -35.906 -7.898 1 97.69 339 LEU A N 1
ATOM 2593 C CA . LEU A 1 339 ? 9.164 -35.156 -8.406 1 97.69 339 LEU A CA 1
ATOM 2594 C C . LEU A 1 339 ? 8.766 -33.75 -8.773 1 97.69 339 LEU A C 1
ATOM 2596 O O . LEU A 1 339 ? 9.516 -32.781 -8.539 1 97.69 339 LEU A O 1
ATOM 2600 N N . ALA A 1 340 ? 7.527 -33.625 -9.344 1 98.19 340 ALA A N 1
ATOM 2601 C CA . ALA A 1 340 ? 7.031 -32.312 -9.727 1 98.19 340 ALA A CA 1
ATOM 2602 C C . ALA A 1 340 ? 5.512 -32.312 -9.859 1 98.19 340 ALA A C 1
ATOM 2604 O O . ALA A 1 340 ? 4.898 -33.375 -10.031 1 98.19 340 ALA A O 1
ATOM 2605 N N . GLY A 1 341 ? 4.957 -31.125 -9.68 1 98.12 341 GLY A N 1
ATOM 2606 C CA . GLY A 1 341 ? 3.576 -30.844 -10.039 1 98.12 341 GLY A CA 1
ATOM 2607 C C . GLY A 1 341 ? 3.449 -29.828 -11.164 1 98.12 341 GLY A C 1
ATOM 2608 O O . GLY A 1 341 ? 4.258 -28.906 -11.273 1 98.12 341 GLY A O 1
ATOM 2609 N N . PHE A 1 342 ? 2.377 -30.031 -12.023 1 97.94 342 PHE A N 1
ATOM 2610 C CA . PHE A 1 342 ? 2.18 -29.156 -13.172 1 97.94 342 PHE A CA 1
ATOM 2611 C C . PHE A 1 342 ? 0.729 -28.688 -13.25 1 97.94 342 PHE A C 1
ATOM 2613 O O . PHE A 1 342 ? -0.192 -29.5 -13.195 1 97.94 342 PHE A O 1
ATOM 2620 N N . GLU A 1 343 ? 0.587 -27.359 -13.391 1 95.12 343 GLU A N 1
ATOM 2621 C CA . GLU A 1 343 ? -0.727 -26.812 -13.711 1 95.12 343 GLU A CA 1
ATOM 2622 C C . GLU A 1 343 ? -0.759 -26.25 -15.125 1 95.12 343 GLU A C 1
ATOM 2624 O O . GLU A 1 343 ? 0.217 -25.656 -15.586 1 95.12 343 GLU A O 1
ATOM 2629 N N . LYS A 1 344 ? -1.929 -26.391 -15.75 1 93.69 344 LYS A N 1
ATOM 2630 C CA . LYS A 1 344 ? -2.127 -25.828 -17.078 1 93.69 344 LYS A CA 1
ATOM 2631 C C . LYS A 1 344 ? -1.948 -24.312 -17.047 1 93.69 344 LYS A C 1
ATOM 2633 O O . LYS A 1 344 ? -1.639 -23.703 -18.078 1 93.69 344 LYS A O 1
ATOM 2638 N N . SER A 1 345 ? -2.064 -23.719 -15.891 1 88.94 345 SER A N 1
ATOM 2639 C CA . SER A 1 345 ? -1.978 -22.266 -15.773 1 88.94 345 SER A CA 1
ATOM 2640 C C . SER A 1 345 ? -0.526 -21.797 -15.75 1 88.94 345 SER A C 1
ATOM 2642 O O . SER A 1 345 ? -0.253 -20.594 -15.805 1 88.94 345 SER A O 1
ATOM 2644 N N . GLY A 1 346 ? 0.387 -22.672 -15.633 1 92.12 346 GLY A N 1
ATOM 2645 C CA . GLY A 1 346 ? 1.787 -22.281 -15.695 1 92.12 346 GLY A CA 1
ATOM 2646 C C . GLY A 1 346 ? 2.49 -22.359 -14.352 1 92.12 346 GLY A C 1
ATOM 2647 O O . GLY A 1 346 ? 3.693 -22.109 -14.266 1 92.12 346 GLY A O 1
ATOM 2648 N N . HIS A 1 347 ? 1.706 -22.672 -13.305 1 95.75 347 HIS A N 1
ATOM 2649 C CA . HIS A 1 347 ? 2.354 -22.969 -12.039 1 95.75 347 HIS A CA 1
ATOM 2650 C C . HIS A 1 347 ? 3.02 -24.344 -12.078 1 95.75 347 HIS A C 1
ATOM 2652 O O . HIS A 1 347 ? 2.352 -25.359 -12.281 1 95.75 347 HIS A O 1
ATOM 2658 N N . PHE A 1 348 ? 4.312 -24.391 -11.891 1 97.88 348 PHE A N 1
ATOM 2659 C CA . PHE A 1 348 ? 5.043 -25.641 -11.75 1 97.88 348 PHE A CA 1
ATOM 2660 C C . PHE A 1 348 ? 5.656 -25.75 -10.352 1 97.88 348 PHE A C 1
ATOM 2662 O O . PHE A 1 348 ? 6.168 -24.766 -9.82 1 97.88 348 PHE A O 1
ATOM 2669 N N . PHE A 1 349 ? 5.48 -26.906 -9.789 1 98 349 PHE A N 1
ATOM 2670 C CA . PHE A 1 349 ? 5.938 -27.203 -8.438 1 98 349 PHE A CA 1
ATOM 2671 C C . PHE A 1 349 ? 7.02 -28.281 -8.453 1 98 349 PHE A C 1
ATOM 2673 O O . PHE A 1 349 ? 6.723 -29.469 -8.633 1 98 349 PHE A O 1
ATOM 2680 N N . PHE A 1 350 ? 8.273 -27.875 -8.266 1 96.75 350 PHE A N 1
ATOM 2681 C CA . PHE A 1 350 ? 9.383 -28.812 -8.281 1 96.75 350 PHE A CA 1
ATOM 2682 C C . PHE A 1 350 ? 9.82 -29.172 -6.863 1 96.75 350 PHE A C 1
ATOM 2684 O O . PHE A 1 350 ? 10.102 -28.266 -6.062 1 96.75 350 PHE A O 1
ATOM 2691 N N . ASN A 1 351 ? 9.812 -30.406 -6.555 1 95.94 351 ASN A N 1
ATOM 2692 C CA . ASN A 1 351 ? 10.391 -30.859 -5.293 1 95.94 351 ASN A CA 1
ATOM 2693 C C . ASN A 1 351 ? 11.906 -31 -5.383 1 95.94 351 ASN A C 1
ATOM 2695 O O . ASN A 1 351 ? 12.492 -30.75 -6.438 1 95.94 351 ASN A O 1
ATOM 2699 N N . ALA A 1 352 ? 12.492 -31.281 -4.199 1 91.5 352 ALA A N 1
ATOM 2700 C CA . ALA A 1 352 ? 13.922 -31.578 -4.199 1 91.5 352 ALA A CA 1
ATOM 2701 C C . ALA A 1 352 ? 14.234 -32.75 -5.145 1 91.5 352 ALA A C 1
ATOM 2703 O O . ALA A 1 352 ? 13.477 -33.688 -5.234 1 91.5 352 ALA A O 1
ATOM 2704 N N . PRO A 1 353 ? 15.25 -32.562 -5.855 1 89.81 353 PRO A N 1
ATOM 2705 C CA . PRO A 1 353 ? 16.344 -31.594 -5.715 1 89.81 353 PRO A CA 1
ATOM 2706 C C . PRO A 1 353 ? 16.172 -30.391 -6.633 1 89.81 353 PRO A C 1
ATOM 2708 O O . PRO A 1 353 ? 17.016 -29.484 -6.617 1 89.81 353 PRO A O 1
ATOM 2711 N N . LEU A 1 354 ? 15.172 -30.328 -7.434 1 87.06 354 LEU A N 1
ATOM 2712 C CA . LEU A 1 354 ? 15.008 -29.297 -8.461 1 87.06 354 LEU A CA 1
ATOM 2713 C C . LEU A 1 354 ? 14.477 -28 -7.852 1 87.06 354 LEU A C 1
ATOM 2715 O O . LEU A 1 354 ? 14.695 -26.922 -8.391 1 87.06 354 LEU A O 1
ATOM 2719 N N . GLY A 1 355 ? 13.781 -28.188 -6.805 1 94.06 355 GLY A N 1
ATOM 2720 C CA . GLY A 1 355 ? 13.156 -27.078 -6.105 1 94.06 355 GLY A CA 1
ATOM 2721 C C . GLY A 1 355 ? 12.797 -27.406 -4.668 1 94.06 355 GLY A C 1
ATOM 2722 O O . GLY A 1 355 ? 13.391 -28.297 -4.062 1 94.06 355 GLY A O 1
ATOM 2723 N N . ARG A 1 356 ? 11.891 -26.609 -4.027 1 96.19 356 ARG A N 1
ATOM 2724 C CA . ARG A 1 356 ? 11.539 -26.781 -2.621 1 96.19 356 ARG A CA 1
ATOM 2725 C C . ARG A 1 356 ? 10.047 -27.031 -2.451 1 96.19 356 ARG A C 1
ATOM 2727 O O . ARG A 1 356 ? 9.508 -26.875 -1.352 1 96.19 356 ARG A O 1
ATOM 2734 N N . GLY A 1 357 ? 9.398 -27.281 -3.568 1 96.88 357 GLY A N 1
ATOM 2735 C CA . GLY A 1 357 ? 8.008 -27.703 -3.488 1 96.88 357 GLY A CA 1
ATOM 2736 C C . GLY A 1 357 ? 7.023 -26.594 -3.785 1 96.88 357 GLY A C 1
ATOM 2737 O O . GLY A 1 357 ? 5.824 -26.828 -3.926 1 96.88 357 GLY A O 1
ATOM 2738 N N . TYR A 1 358 ? 7.43 -25.344 -3.822 1 97.62 358 TYR A N 1
ATOM 2739 C CA . TYR A 1 358 ? 6.547 -24.234 -4.16 1 97.62 358 TYR A CA 1
ATOM 2740 C C . TYR A 1 358 ? 6.719 -23.828 -5.621 1 97.62 358 TYR A C 1
ATOM 2742 O O . TYR A 1 358 ? 7.699 -24.188 -6.266 1 97.62 358 TYR A O 1
ATOM 2750 N N . ASP A 1 359 ? 5.73 -23.125 -6.184 1 97.62 359 ASP A N 1
ATOM 2751 C CA . ASP A 1 359 ? 5.785 -22.656 -7.566 1 97.62 359 ASP A CA 1
ATOM 2752 C C . ASP A 1 359 ? 6.707 -21.453 -7.711 1 97.62 359 ASP A C 1
ATOM 2754 O O . ASP A 1 359 ? 6.613 -20.5 -6.938 1 97.62 359 ASP A O 1
ATOM 2758 N N . ASP A 1 360 ? 7.562 -21.516 -8.633 1 97.81 360 ASP A N 1
ATOM 2759 C CA . ASP A 1 360 ? 8.539 -20.484 -8.961 1 97.81 360 ASP A CA 1
ATOM 2760 C C . ASP A 1 360 ? 8.773 -20.422 -10.469 1 97.81 360 ASP A C 1
ATOM 2762 O O . ASP A 1 360 ? 9.383 -21.312 -11.055 1 97.81 360 ASP A O 1
ATOM 2766 N N . GLY A 1 361 ? 8.297 -19.297 -11.055 1 97.88 361 GLY A N 1
ATOM 2767 C CA . GLY A 1 361 ? 8.43 -19.125 -12.492 1 97.88 361 GLY A CA 1
ATOM 2768 C C . GLY A 1 361 ? 9.875 -19.156 -12.961 1 97.88 361 GLY A C 1
ATOM 2769 O O . GLY A 1 361 ? 10.156 -19.609 -14.07 1 97.88 361 GLY A O 1
ATOM 2770 N N . LEU A 1 362 ? 10.789 -18.719 -12.18 1 97.88 362 LEU A N 1
ATOM 2771 C CA . LEU A 1 362 ? 12.195 -18.688 -12.562 1 97.88 362 LEU A CA 1
ATOM 2772 C C . LEU A 1 362 ? 12.805 -20.078 -12.5 1 97.88 362 LEU A C 1
ATOM 2774 O O . LEU A 1 362 ? 13.641 -20.453 -13.328 1 97.88 362 LEU A O 1
ATOM 2778 N N . VAL A 1 363 ? 12.406 -20.875 -11.539 1 97.31 363 VAL A N 1
ATOM 2779 C CA . VAL A 1 363 ? 12.844 -22.266 -11.508 1 97.31 363 VAL A CA 1
ATOM 2780 C C . VAL A 1 363 ? 12.305 -23.016 -12.727 1 97.31 363 VAL A C 1
ATOM 2782 O O . VAL A 1 363 ? 13.008 -23.844 -13.312 1 97.31 363 VAL A O 1
ATOM 2785 N N . SER A 1 364 ? 11.078 -22.719 -13.086 1 97.56 364 SER A N 1
ATOM 2786 C CA . SER A 1 364 ? 10.516 -23.297 -14.297 1 97.56 364 SER A CA 1
ATOM 2787 C C . SER A 1 364 ? 11.336 -22.922 -15.531 1 97.56 364 SER A C 1
ATOM 2789 O O . SER A 1 364 ? 11.648 -23.781 -16.359 1 97.56 364 SER A O 1
ATOM 2791 N N . ALA A 1 365 ? 11.648 -21.672 -15.656 1 97.75 365 ALA A N 1
ATOM 2792 C CA . ALA A 1 365 ? 12.438 -21.188 -16.781 1 97.75 365 ALA A CA 1
ATOM 2793 C C . ALA A 1 365 ? 13.797 -21.891 -16.844 1 97.75 365 ALA A C 1
ATOM 2795 O O . ALA A 1 365 ? 14.242 -22.297 -17.922 1 97.75 365 ALA A O 1
ATOM 2796 N N . ILE A 1 366 ? 14.438 -22.031 -15.719 1 97 366 ILE A N 1
ATOM 2797 C CA . ILE A 1 366 ? 15.727 -22.703 -15.633 1 97 366 ILE A CA 1
ATOM 2798 C C . ILE A 1 366 ? 15.578 -24.156 -16.078 1 97 366 ILE A C 1
ATOM 2800 O O . ILE A 1 366 ? 16.359 -24.656 -16.891 1 97 366 ILE A O 1
ATOM 2804 N N . ALA A 1 367 ? 14.531 -24.859 -15.578 1 96.38 367 ALA A N 1
ATOM 2805 C CA . ALA A 1 367 ? 14.273 -26.25 -15.938 1 96.38 367 ALA A CA 1
ATOM 2806 C C . ALA A 1 367 ? 14.047 -26.391 -17.438 1 96.38 367 ALA A C 1
ATOM 2808 O O . ALA A 1 367 ? 14.508 -27.359 -18.047 1 96.38 367 ALA A O 1
ATOM 2809 N N . ILE A 1 368 ? 13.352 -25.469 -18.031 1 97.5 368 ILE A N 1
ATOM 2810 C CA . ILE A 1 368 ? 13.062 -25.484 -19.453 1 97.5 368 ILE A CA 1
ATOM 2811 C C . ILE A 1 368 ? 14.352 -25.312 -20.25 1 97.5 368 ILE A C 1
ATOM 2813 O O . ILE A 1 368 ? 14.594 -26.047 -21.219 1 97.5 368 ILE A O 1
ATOM 2817 N N . CYS A 1 369 ? 15.156 -24.391 -19.875 1 96.94 369 CYS A N 1
ATOM 2818 C CA . CYS A 1 369 ? 16.438 -24.172 -20.547 1 96.94 369 CYS A CA 1
ATOM 2819 C C . CYS A 1 369 ? 17.344 -25.391 -20.391 1 96.94 369 CYS A C 1
ATOM 2821 O O . CYS A 1 369 ? 18.047 -25.766 -21.328 1 96.94 369 CYS A O 1
ATOM 2823 N N . GLU A 1 370 ? 17.359 -25.984 -19.219 1 95.81 370 GLU A N 1
ATOM 2824 C CA . GLU A 1 370 ? 18.156 -27.188 -19 1 95.81 370 GLU A CA 1
ATOM 2825 C C . GLU A 1 370 ? 17.672 -28.328 -19.875 1 95.81 370 GLU A C 1
ATOM 2827 O O . GLU A 1 370 ? 18.469 -29.078 -20.438 1 95.81 370 GLU A O 1
ATOM 2832 N N . MET A 1 371 ? 16.344 -28.484 -19.953 1 96.62 371 MET A N 1
ATOM 2833 C CA . MET A 1 371 ? 15.766 -29.5 -20.828 1 96.62 371 MET A CA 1
ATOM 2834 C C . MET A 1 371 ? 16.25 -29.312 -22.266 1 96.62 371 MET A C 1
ATOM 2836 O O . MET A 1 371 ? 16.672 -30.266 -22.906 1 96.62 371 MET A O 1
ATOM 2840 N N . LEU A 1 372 ? 16.203 -28.094 -22.719 1 97.19 372 LEU A N 1
ATOM 2841 C CA . LEU A 1 372 ? 16.641 -27.797 -24.078 1 97.19 372 LEU A CA 1
ATOM 2842 C C . LEU A 1 372 ? 18.141 -28.047 -24.234 1 97.19 372 LEU A C 1
ATOM 2844 O O . LEU A 1 372 ? 18.578 -28.562 -25.266 1 97.19 372 LEU A O 1
ATOM 2848 N N . ALA A 1 373 ? 18.875 -27.672 -23.266 1 94.69 373 ALA A N 1
ATOM 2849 C CA . ALA A 1 373 ? 20.312 -27.875 -23.297 1 94.69 373 ALA A CA 1
ATOM 2850 C C . ALA A 1 373 ? 20.656 -29.375 -23.344 1 94.69 373 ALA A C 1
ATOM 2852 O O . ALA A 1 373 ? 21.656 -29.766 -23.938 1 94.69 373 ALA A O 1
ATOM 2853 N N . ARG A 1 374 ? 19.891 -30.203 -22.734 1 94.38 374 ARG A N 1
ATOM 2854 C CA . ARG A 1 374 ? 20.109 -31.641 -22.703 1 94.38 374 ARG A CA 1
ATOM 2855 C C . ARG A 1 374 ? 19.625 -32.312 -24 1 94.38 374 ARG A C 1
ATOM 2857 O O . ARG A 1 374 ? 19.766 -33.5 -24.172 1 94.38 374 ARG A O 1
ATOM 2864 N N . ALA A 1 375 ? 19.078 -31.547 -24.859 1 94.69 375 ALA A N 1
ATOM 2865 C CA . ALA A 1 375 ? 18.641 -32.031 -26.172 1 94.69 375 ALA A CA 1
ATOM 2866 C C . ALA A 1 375 ? 19.453 -31.391 -27.281 1 94.69 375 ALA A C 1
ATOM 2868 O O . ALA A 1 375 ? 18.906 -30.656 -28.109 1 94.69 375 ALA A O 1
ATOM 2869 N N . PRO A 1 376 ? 20.734 -31.828 -27.328 1 90.25 376 PRO A N 1
ATOM 2870 C CA . PRO A 1 376 ? 21.578 -31.172 -28.344 1 90.25 376 PRO A CA 1
ATOM 2871 C C . PRO A 1 376 ? 21.062 -31.375 -29.766 1 90.25 376 PRO A C 1
ATOM 2873 O O . PRO A 1 376 ? 20.625 -32.469 -30.109 1 90.25 376 PRO A O 1
ATOM 2876 N N . GLY A 1 377 ? 21.062 -30.297 -30.5 1 93.62 377 GLY A N 1
ATOM 2877 C CA . GLY A 1 377 ? 20.656 -30.328 -31.891 1 93.62 377 GLY A CA 1
ATOM 2878 C C . GLY A 1 377 ? 19.156 -30.172 -32.094 1 93.62 377 GLY A C 1
ATOM 2879 O O . GLY A 1 377 ? 18.688 -30.094 -33.219 1 93.62 377 GLY A O 1
ATOM 2880 N N . LYS A 1 378 ? 18.438 -30.078 -31.047 1 97.5 378 LYS A N 1
ATOM 2881 C CA . LYS A 1 378 ? 16.984 -29.906 -31.141 1 97.5 378 LYS A CA 1
ATOM 2882 C C . LYS A 1 378 ? 16.562 -28.484 -30.75 1 97.5 378 LYS A C 1
ATOM 2884 O O . LYS A 1 378 ? 17.156 -27.891 -29.859 1 97.5 378 LYS A O 1
ATOM 2889 N N . SER A 1 379 ? 15.609 -28.031 -31.5 1 98.25 379 SER A N 1
ATOM 2890 C CA . SER A 1 379 ? 14.969 -26.766 -31.141 1 98.25 379 SER A CA 1
ATOM 2891 C C . SER A 1 379 ? 13.781 -27 -30.203 1 98.25 379 SER A C 1
ATOM 2893 O O . SER A 1 379 ? 13.375 -28.141 -29.984 1 98.25 379 SER A O 1
ATOM 2895 N N . MET A 1 380 ? 13.367 -25.891 -29.625 1 98.25 380 MET A N 1
ATOM 2896 C CA . MET A 1 380 ? 12.18 -25.984 -28.781 1 98.25 380 MET A CA 1
ATOM 2897 C C . MET A 1 380 ? 10.984 -26.5 -29.578 1 98.25 380 MET A C 1
ATOM 2899 O O . MET A 1 380 ? 10.188 -27.281 -29.047 1 98.25 380 MET A O 1
ATOM 2903 N N . SER A 1 381 ? 10.828 -26.062 -30.812 1 98.31 381 SER A N 1
ATOM 2904 C CA . SER A 1 381 ? 9.75 -26.547 -31.672 1 98.31 381 SER A CA 1
ATOM 2905 C C . SER A 1 381 ? 9.914 -28.031 -31.969 1 98.31 381 SER A C 1
ATOM 2907 O O . SER A 1 381 ? 8.922 -28.75 -32.125 1 98.31 381 SER A O 1
ATOM 2909 N N . ASP A 1 382 ? 11.211 -28.5 -32.062 1 98.25 382 ASP A N 1
ATOM 2910 C CA . ASP A 1 382 ? 11.445 -29.938 -32.25 1 98.25 382 ASP A CA 1
ATOM 2911 C C . ASP A 1 382 ? 10.898 -30.734 -31.062 1 98.25 382 ASP A C 1
ATOM 2913 O O . ASP A 1 382 ? 10.242 -31.766 -31.266 1 98.25 382 ASP A O 1
ATOM 2917 N N . LEU A 1 383 ? 11.195 -30.281 -29.938 1 98.06 383 LEU A N 1
ATOM 2918 C CA . LEU A 1 383 ? 10.727 -30.969 -28.734 1 98.06 383 LEU A CA 1
ATOM 2919 C C . LEU A 1 383 ? 9.203 -30.953 -28.672 1 98.06 383 LEU A C 1
ATOM 2921 O O . LEU A 1 383 ? 8.586 -31.953 -28.328 1 98.06 383 LEU A O 1
ATOM 2925 N N . LYS A 1 384 ? 8.57 -29.828 -28.953 1 97.5 384 LYS A N 1
ATOM 2926 C CA . LYS A 1 384 ? 7.117 -29.688 -28.969 1 97.5 384 LYS A CA 1
ATOM 2927 C C . LYS A 1 384 ? 6.488 -30.625 -30 1 97.5 384 LYS A C 1
ATOM 2929 O O . LYS A 1 384 ? 5.527 -31.328 -29.688 1 97.5 384 LYS A O 1
ATOM 2934 N N . ASN A 1 385 ? 7.082 -30.609 -31.156 1 96.94 385 ASN A N 1
ATOM 2935 C CA . ASN A 1 385 ? 6.52 -31.375 -32.281 1 96.94 385 ASN A CA 1
ATOM 2936 C C . ASN A 1 385 ? 6.711 -32.875 -32.094 1 96.94 385 ASN A C 1
ATOM 2938 O O . ASN A 1 385 ? 6.074 -33.688 -32.781 1 96.94 385 ASN A O 1
ATOM 2942 N N . ALA A 1 386 ? 7.637 -33.25 -31.203 1 97.31 386 ALA A N 1
ATOM 2943 C CA . ALA A 1 386 ? 7.832 -34.656 -30.891 1 97.31 386 ALA A CA 1
ATOM 2944 C C . ALA A 1 386 ? 6.695 -35.188 -30.031 1 97.31 386 ALA A C 1
ATOM 2946 O O . ALA A 1 386 ? 6.543 -36.406 -29.875 1 97.31 386 ALA A O 1
ATOM 2947 N N . LEU A 1 387 ? 5.801 -34.312 -29.516 1 97.56 387 LEU A N 1
ATOM 2948 C CA . LEU A 1 387 ? 4.637 -34.75 -28.75 1 97.56 387 LEU A CA 1
ATOM 2949 C C . LEU A 1 387 ? 3.537 -35.281 -29.672 1 97.56 387 LEU A C 1
ATOM 2951 O O . LEU A 1 387 ? 3.395 -34.781 -30.797 1 97.56 387 LEU A O 1
ATOM 2955 N N . PRO A 1 388 ? 2.852 -36.188 -29.125 1 96.81 388 PRO A N 1
ATOM 2956 C CA . PRO A 1 388 ? 1.665 -36.531 -29.922 1 96.81 388 PRO A CA 1
ATOM 2957 C C . PRO A 1 388 ? 0.75 -35.312 -30.141 1 96.81 388 PRO A C 1
ATOM 2959 O O . PRO A 1 388 ? 0.602 -34.469 -29.25 1 96.81 388 PRO A O 1
ATOM 2962 N N . LYS A 1 389 ? 0.125 -35.281 -31.281 1 95.12 389 LYS A N 1
ATOM 2963 C CA . LYS A 1 389 ? -0.753 -34.156 -31.641 1 95.12 389 LYS A CA 1
ATOM 2964 C C . LYS A 1 389 ? -2.072 -34.25 -30.875 1 95.12 389 LYS A C 1
ATOM 2966 O O . LYS A 1 389 ? -2.65 -35.312 -30.734 1 95.12 389 LYS A O 1
ATOM 2971 N N . THR A 1 390 ? -2.408 -33.125 -30.344 1 94.69 390 THR A N 1
ATOM 2972 C CA . THR A 1 390 ? -3.736 -32.938 -29.766 1 94.69 390 THR A CA 1
ATOM 2973 C C . THR A 1 390 ? -4.32 -31.594 -30.172 1 94.69 390 THR A C 1
ATOM 2975 O O . THR A 1 390 ? -3.582 -30.656 -30.484 1 94.69 390 THR A O 1
ATOM 2978 N N . TRP A 1 391 ? -5.66 -31.531 -30.281 1 94.69 391 TRP A N 1
ATOM 2979 C CA . TRP A 1 391 ? -6.41 -30.297 -30.5 1 94.69 391 TRP A CA 1
ATOM 2980 C C . TRP A 1 391 ? -7.078 -29.828 -29.203 1 94.69 391 TRP A C 1
ATOM 2982 O O . TRP A 1 391 ? -7.957 -30.516 -28.672 1 94.69 391 TRP A O 1
ATOM 2992 N N . SER A 1 392 ? -6.617 -28.734 -28.75 1 92.81 392 SER A N 1
ATOM 2993 C CA . SER A 1 392 ? -7.086 -28.266 -27.453 1 92.81 392 SER A CA 1
ATOM 2994 C C . SER A 1 392 ? -7.688 -26.859 -27.562 1 92.81 392 SER A C 1
ATOM 2996 O O . SER A 1 392 ? -7.238 -26.047 -28.359 1 92.81 392 SER A O 1
ATOM 2998 N N . SER A 1 393 ? -8.695 -26.609 -26.75 1 89.12 393 SER A N 1
ATOM 2999 C CA . SER A 1 393 ? -9.258 -25.281 -26.641 1 89.12 393 SER A CA 1
ATOM 3000 C C . SER A 1 393 ? -8.422 -24.391 -25.719 1 89.12 393 SER A C 1
ATOM 3002 O O . SER A 1 393 ? -7.656 -24.906 -24.891 1 89.12 393 SER A O 1
ATOM 3004 N N . PRO A 1 394 ? -8.469 -23.031 -25.875 1 81.94 394 PRO A N 1
ATOM 3005 C CA . PRO A 1 394 ? -8.047 -22.188 -24.766 1 81.94 394 PRO A CA 1
ATOM 3006 C C . PRO A 1 394 ? -8.914 -22.375 -23.516 1 81.94 394 PRO A C 1
ATOM 3008 O O . PRO A 1 394 ? -9.836 -23.188 -23.531 1 81.94 394 PRO A O 1
ATOM 3011 N N . THR A 1 395 ? -8.531 -21.688 -22.438 1 84.56 395 THR A N 1
ATOM 3012 C CA . THR A 1 395 ? -9.422 -21.672 -21.281 1 84.56 395 THR A CA 1
ATOM 3013 C C . THR A 1 395 ? -10.633 -20.766 -21.547 1 84.56 395 THR A C 1
ATOM 3015 O O . THR A 1 395 ? -10.477 -19.578 -21.781 1 84.56 395 THR A O 1
ATOM 3018 N N . MET A 1 396 ? -11.867 -21.359 -21.609 1 88.75 396 MET A N 1
ATOM 3019 C CA . MET A 1 396 ? -13.125 -20.656 -21.859 1 88.75 396 MET A CA 1
ATOM 3020 C C . MET A 1 396 ? -13.906 -20.469 -20.562 1 88.75 396 MET A C 1
ATOM 3022 O O . MET A 1 396 ? -14.125 -21.422 -19.812 1 88.75 396 MET A O 1
ATOM 3026 N N . SER A 1 397 ? -14.227 -19.188 -20.328 1 91.5 397 SER A N 1
ATOM 3027 C CA . SER A 1 397 ? -14.781 -18.875 -19 1 91.5 397 SER A CA 1
ATOM 3028 C C . SER A 1 397 ? -16.109 -18.156 -19.125 1 91.5 397 SER A C 1
ATOM 3030 O O . SER A 1 397 ? -16.156 -16.938 -19.234 1 91.5 397 SER A O 1
ATOM 3032 N N . PRO A 1 398 ? -17.312 -18.859 -19.094 1 94.25 398 PRO A N 1
ATOM 3033 C CA . PRO A 1 398 ? -18.594 -18.188 -18.984 1 94.25 398 PRO A CA 1
ATOM 3034 C C . PRO A 1 398 ? -18.828 -17.578 -17.609 1 94.25 398 PRO A C 1
ATOM 3036 O O . PRO A 1 398 ? -18.391 -18.125 -16.594 1 94.25 398 PRO A O 1
ATOM 3039 N N . HIS A 1 399 ? -19.469 -16.453 -17.656 1 94.25 399 HIS A N 1
ATOM 3040 C CA . HIS A 1 399 ? -19.766 -15.781 -16.406 1 94.25 399 HIS A CA 1
ATOM 3041 C C . HIS A 1 399 ? -20.703 -16.625 -15.539 1 94.25 399 HIS A C 1
ATOM 3043 O O . HIS A 1 399 ? -21.656 -17.219 -16.047 1 94.25 399 HIS A O 1
ATOM 3049 N N . CYS A 1 400 ? -20.469 -16.781 -14.281 1 95 400 CYS A N 1
ATOM 3050 C CA . CYS A 1 400 ? -21.328 -17.391 -13.266 1 95 400 CYS A CA 1
ATOM 3051 C C . CYS A 1 400 ? -20.984 -16.859 -11.883 1 95 400 CYS A C 1
ATOM 3053 O O . CYS A 1 400 ? -19.859 -17.016 -11.406 1 95 400 CYS A O 1
ATOM 3055 N N . ALA A 1 401 ? -21.938 -16.234 -11.227 1 91.81 401 ALA A N 1
ATOM 3056 C CA . ALA A 1 401 ? -21.703 -15.508 -9.984 1 91.81 401 ALA A CA 1
ATOM 3057 C C . ALA A 1 401 ? -21.141 -16.422 -8.906 1 91.81 401 ALA A C 1
ATOM 3059 O O . ALA A 1 401 ? -21.469 -17.609 -8.852 1 91.81 401 ALA A O 1
ATOM 3060 N N . ASP A 1 402 ? -20.359 -15.922 -8.031 1 87.69 402 ASP A N 1
ATOM 3061 C CA . ASP A 1 402 ? -19.703 -16.656 -6.949 1 87.69 402 ASP A CA 1
ATOM 3062 C C . ASP A 1 402 ? -20.734 -17.328 -6.047 1 87.69 402 ASP A C 1
ATOM 3064 O O . ASP A 1 402 ? -20.484 -18.422 -5.52 1 87.69 402 ASP A O 1
ATOM 3068 N N . GLU A 1 403 ? -21.844 -16.719 -5.957 1 89.19 403 GLU A N 1
ATOM 3069 C CA . GLU A 1 403 ? -22.859 -17.203 -5.02 1 89.19 403 GLU A CA 1
ATOM 3070 C C . GLU A 1 403 ? -23.547 -18.453 -5.547 1 89.19 403 GLU A C 1
ATOM 3072 O O . GLU A 1 403 ? -24.141 -19.219 -4.777 1 89.19 403 GLU A O 1
ATOM 3077 N N . VAL A 1 404 ? -23.406 -18.688 -6.863 1 94.88 404 VAL A N 1
ATOM 3078 C CA . VAL A 1 404 ? -24.234 -19.766 -7.414 1 94.88 404 VAL A CA 1
ATOM 3079 C C . VAL A 1 404 ? -23.344 -20.75 -8.164 1 94.88 404 VAL A C 1
ATOM 3081 O O . VAL A 1 404 ? -23.766 -21.875 -8.445 1 94.88 404 VAL A O 1
ATOM 3084 N N . LYS A 1 405 ? -22.109 -20.391 -8.523 1 94.25 405 LYS A N 1
ATOM 3085 C CA . LYS A 1 405 ? -21.328 -21.172 -9.477 1 94.25 405 LYS A CA 1
ATOM 3086 C C . LYS A 1 405 ? -21.047 -22.578 -8.953 1 94.25 405 LYS A C 1
ATOM 3088 O O . LYS A 1 405 ? -21.016 -23.531 -9.719 1 94.25 405 LYS A O 1
ATOM 3093 N N . TYR A 1 406 ? -21 -22.844 -7.723 1 92.62 406 TYR A N 1
ATOM 3094 C CA . TYR A 1 406 ? -20.703 -24.172 -7.184 1 92.62 406 TYR A CA 1
ATOM 3095 C C . TYR A 1 406 ? -21.938 -25.062 -7.258 1 92.62 406 TYR A C 1
ATOM 3097 O O . TYR A 1 406 ? -21.828 -26.281 -7.449 1 92.62 406 TYR A O 1
ATOM 3105 N N . ARG A 1 407 ? -23.078 -24.469 -7.066 1 95.62 407 ARG A N 1
ATOM 3106 C CA . ARG A 1 407 ? -24.312 -25.219 -7.254 1 95.62 407 ARG A CA 1
ATOM 3107 C C . ARG A 1 407 ? -24.453 -25.688 -8.695 1 95.62 407 ARG A C 1
ATOM 3109 O O . ARG A 1 407 ? -24.844 -26.828 -8.938 1 95.62 407 ARG A O 1
ATOM 3116 N N . VAL A 1 408 ? -24.109 -24.812 -9.562 1 97.12 408 VAL A N 1
ATOM 3117 C CA . VAL A 1 408 ? -24.156 -25.156 -10.977 1 97.12 408 VAL A CA 1
ATOM 3118 C C . VAL A 1 408 ? -23.203 -26.328 -11.25 1 97.12 408 VAL A C 1
ATOM 3120 O O . VAL A 1 408 ? -23.578 -27.297 -11.906 1 97.12 408 VAL A O 1
ATOM 3123 N N . ILE A 1 409 ? -22.031 -26.281 -10.734 1 97.31 409 ILE A N 1
ATOM 3124 C CA . ILE A 1 409 ? -21.016 -27.328 -10.945 1 97.31 409 ILE A CA 1
ATOM 3125 C C . ILE A 1 409 ? -21.531 -28.641 -10.375 1 97.31 409 ILE A C 1
ATOM 3127 O O . ILE A 1 409 ? -21.375 -29.703 -11 1 97.31 409 ILE A O 1
ATOM 3131 N N . ASP A 1 410 ? -22.188 -28.609 -9.227 1 97.19 410 ASP A N 1
ATOM 3132 C CA . ASP A 1 410 ? -22.734 -29.812 -8.633 1 97.19 410 ASP A CA 1
ATOM 3133 C C . ASP A 1 410 ? -23.734 -30.484 -9.57 1 97.19 410 ASP A C 1
ATOM 3135 O O . ASP A 1 410 ? -23.734 -31.703 -9.719 1 97.19 410 ASP A O 1
ATOM 3139 N N . GLN A 1 411 ? -24.516 -29.703 -10.125 1 97.62 411 GLN A N 1
ATOM 3140 C CA . GLN A 1 411 ? -25.531 -30.219 -11.047 1 97.62 411 GLN A CA 1
ATOM 3141 C C . GLN A 1 411 ? -24.875 -30.797 -12.305 1 97.62 411 GLN A C 1
ATOM 3143 O O . GLN A 1 411 ? -25.328 -31.828 -12.82 1 97.62 411 GLN A O 1
ATOM 3148 N N . VAL A 1 412 ? -23.891 -30.141 -12.781 1 97.75 412 VAL A N 1
ATOM 3149 C CA . VAL A 1 412 ? -23.188 -30.609 -13.969 1 97.75 412 VAL A CA 1
ATOM 3150 C C . VAL A 1 412 ? -22.5 -31.938 -13.664 1 97.75 412 VAL A C 1
ATOM 3152 O O . VAL A 1 412 ? -22.531 -32.844 -14.484 1 97.75 412 VAL A O 1
ATOM 3155 N N . VAL A 1 413 ? -21.875 -32.031 -12.523 1 97.56 413 VAL A N 1
ATOM 3156 C CA . VAL A 1 413 ? -21.234 -33.281 -12.094 1 97.56 413 VAL A CA 1
ATOM 3157 C C . VAL A 1 413 ? -22.266 -34.406 -12.062 1 97.56 413 VAL A C 1
ATOM 3159 O O . VAL A 1 413 ? -22.031 -35.469 -12.609 1 97.56 413 VAL A O 1
ATOM 3162 N N . LYS A 1 414 ? -23.391 -34.156 -11.461 1 97.56 414 LYS A N 1
ATOM 3163 C CA . LYS A 1 414 ? -24.469 -35.156 -11.383 1 97.56 414 LYS A CA 1
ATOM 3164 C C . LYS A 1 414 ? -24.906 -35.594 -12.773 1 97.56 414 LYS A C 1
ATOM 3166 O O . LYS A 1 414 ? -25.203 -36.781 -12.992 1 97.56 414 LYS A O 1
ATOM 3171 N N . HIS A 1 415 ? -24.984 -34.688 -13.586 1 97.62 415 HIS A N 1
ATOM 3172 C CA . HIS A 1 415 ? -25.391 -34.969 -14.953 1 97.62 415 HIS A CA 1
ATOM 3173 C C . HIS A 1 415 ? -24.453 -36 -15.586 1 97.62 415 HIS A C 1
ATOM 3175 O O . HIS A 1 415 ? -24.906 -37 -16.125 1 97.62 415 HIS A O 1
ATOM 3181 N N . PHE A 1 416 ? -23.203 -35.781 -15.562 1 97.69 416 PHE A N 1
ATOM 3182 C CA . PHE A 1 416 ? -22.25 -36.656 -16.25 1 97.69 416 PHE A CA 1
ATOM 3183 C C . PHE A 1 416 ? -22.078 -37.969 -15.492 1 97.69 416 PHE A C 1
ATOM 3185 O O . PHE A 1 416 ? -21.844 -39 -16.109 1 97.69 416 PHE A O 1
ATOM 3192 N N . GLU A 1 417 ? -22.203 -37.906 -14.18 1 97.44 417 GLU A N 1
ATOM 3193 C CA . GLU A 1 417 ? -22.219 -39.156 -13.422 1 97.44 417 GLU A CA 1
ATOM 3194 C C . GLU A 1 417 ? -23.391 -40.031 -13.836 1 97.44 417 GLU A C 1
ATOM 3196 O O . GLU A 1 417 ? -23.234 -41.25 -14.023 1 97.44 417 GLU A O 1
ATOM 3201 N N . ALA A 1 418 ? -24.516 -39.438 -13.891 1 97.38 418 ALA A N 1
ATOM 3202 C CA . ALA A 1 418 ? -25.703 -40.156 -14.344 1 97.38 418 ALA A CA 1
ATOM 3203 C C . ALA A 1 418 ? -25.516 -40.719 -15.758 1 97.38 418 ALA A C 1
ATOM 3205 O O . ALA A 1 418 ? -25.906 -41.844 -16.062 1 97.38 418 ALA A O 1
ATOM 3206 N N . ALA A 1 419 ? -25.031 -39.875 -16.594 1 97.06 419 ALA A N 1
ATOM 3207 C CA . ALA A 1 419 ? -24.781 -40.312 -17.969 1 97.06 419 ALA A CA 1
ATOM 3208 C C . ALA A 1 419 ? -23.891 -41.531 -18 1 97.06 419 ALA A C 1
ATOM 3210 O O . ALA A 1 419 ? -24.141 -42.469 -18.75 1 97.06 419 ALA A O 1
ATOM 3211 N N . LYS A 1 420 ? -22.797 -41.469 -17.25 1 96.62 420 LYS A N 1
ATOM 3212 C CA . LYS A 1 420 ? -21.906 -42.625 -17.203 1 96.62 420 LYS A CA 1
ATOM 3213 C C . LYS A 1 420 ? -22.641 -43.844 -16.672 1 96.62 420 LYS A C 1
ATOM 3215 O O . LYS A 1 420 ? -22.531 -44.938 -17.234 1 96.62 420 LYS A O 1
ATOM 3220 N N . THR A 1 421 ? -23.406 -43.75 -15.594 1 96.94 421 THR A N 1
ATOM 3221 C CA . THR A 1 421 ? -24.141 -44.844 -14.969 1 96.94 421 THR A CA 1
ATOM 3222 C C . THR A 1 421 ? -25.156 -45.438 -15.945 1 96.94 421 THR A C 1
ATOM 3224 O O . THR A 1 421 ? -25.312 -46.656 -16.016 1 96.94 421 THR A O 1
ATOM 3227 N N . ASN A 1 422 ? -25.812 -44.625 -16.656 1 97.06 422 ASN A N 1
ATOM 3228 C CA . ASN A 1 422 ? -26.875 -45.031 -17.578 1 97.06 422 ASN A CA 1
ATOM 3229 C C . ASN A 1 422 ? -26.312 -45.531 -18.906 1 97.06 422 ASN A C 1
ATOM 3231 O O . ASN A 1 422 ? -27.062 -46.031 -19.75 1 97.06 422 ASN A O 1
ATOM 3235 N N . GLY A 1 423 ? -25.125 -45.219 -19.109 1 95.81 423 GLY A N 1
ATOM 3236 C CA . GLY A 1 423 ? -24.516 -45.594 -20.375 1 95.81 423 GLY A CA 1
ATOM 3237 C C . GLY A 1 423 ? -24.828 -44.625 -21.484 1 95.81 423 GLY A C 1
ATOM 3238 O O . GLY A 1 423 ? -24.828 -45 -22.672 1 95.81 423 GLY A O 1
ATOM 3239 N N . ASP A 1 424 ? -25.109 -43.469 -21.109 1 96.19 424 ASP A N 1
ATOM 3240 C CA . ASP A 1 424 ? -25.375 -42.438 -22.109 1 96.19 424 ASP A CA 1
ATOM 3241 C C . ASP A 1 424 ? -24.094 -42.031 -22.844 1 96.19 424 ASP A C 1
ATOM 3243 O O . ASP A 1 424 ? -23 -42.094 -22.281 1 96.19 424 ASP A O 1
ATOM 3247 N N . LEU A 1 425 ? -24.281 -41.594 -24.047 1 97 425 LEU A N 1
ATOM 3248 C CA . LEU A 1 425 ? -23.141 -41.156 -24.844 1 97 425 LEU A CA 1
ATOM 3249 C C . LEU A 1 425 ? -22.875 -39.656 -24.641 1 97 425 LEU A C 1
ATOM 3251 O O . LEU A 1 425 ? -23.812 -38.875 -24.484 1 97 425 LEU A O 1
ATOM 3255 N N . VAL A 1 426 ? -21.625 -39.344 -24.656 1 96.88 426 VAL A N 1
ATOM 3256 C CA . VAL A 1 426 ? -21.172 -37.938 -24.641 1 96.88 426 VAL A CA 1
ATOM 3257 C C . VAL A 1 426 ? -20.375 -37.656 -25.922 1 96.88 426 VAL A C 1
ATOM 3259 O O . VAL A 1 426 ? -19.391 -38.344 -26.203 1 96.88 426 VAL A O 1
ATOM 3262 N N . ALA A 1 427 ? -20.875 -36.656 -26.609 1 96.56 427 ALA A N 1
ATOM 3263 C CA . ALA A 1 427 ? -20.281 -36.375 -27.922 1 96.56 427 ALA A CA 1
ATOM 3264 C C . ALA A 1 427 ? -20.203 -37.625 -28.781 1 96.56 427 ALA A C 1
ATOM 3266 O O . ALA A 1 427 ? -19.188 -37.875 -29.438 1 96.56 427 ALA A O 1
ATOM 3267 N N . GLY A 1 428 ? -21.125 -38.438 -28.672 1 95.81 428 GLY A N 1
ATOM 3268 C CA . GLY A 1 428 ? -21.266 -39.625 -29.531 1 95.81 428 GLY A CA 1
ATOM 3269 C C . GLY A 1 428 ? -20.453 -40.812 -29.078 1 95.81 428 GLY A C 1
ATOM 3270 O O . GLY A 1 428 ? -20.375 -41.812 -29.781 1 95.81 428 GLY A O 1
ATOM 3271 N N . GLN A 1 429 ? -19.906 -40.781 -27.922 1 96.94 429 GLN A N 1
ATOM 3272 C CA . GLN A 1 429 ? -19.062 -41.875 -27.469 1 96.94 429 GLN A CA 1
ATOM 3273 C C . GLN A 1 429 ? -19.359 -42.219 -26 1 96.94 429 GLN A C 1
ATOM 3275 O O . GLN A 1 429 ? -19.797 -41.344 -25.234 1 96.94 429 GLN A O 1
ATOM 3280 N N . PRO A 1 430 ? -18.969 -43.531 -25.641 1 96.81 430 PRO A N 1
ATOM 3281 C CA . PRO A 1 430 ? -19.062 -43.875 -24.219 1 96.81 430 PRO A CA 1
ATOM 3282 C C . PRO A 1 430 ? -18.047 -43.125 -23.359 1 96.81 430 PRO A C 1
ATOM 3284 O O . PRO A 1 430 ? -16.969 -42.75 -23.828 1 96.81 430 PRO A O 1
ATOM 3287 N N . ILE A 1 431 ? -18.516 -42.875 -22.141 1 97.44 431 ILE A N 1
ATOM 3288 C CA . ILE A 1 431 ? -17.625 -42.25 -21.156 1 97.44 431 ILE A CA 1
ATOM 3289 C C . ILE A 1 431 ? -16.594 -43.281 -20.672 1 97.44 431 ILE A C 1
ATOM 3291 O O . ILE A 1 431 ? -16.969 -44.312 -20.094 1 97.44 431 ILE A O 1
ATOM 3295 N N . ARG A 1 432 ? -15.352 -43.062 -20.922 1 95.38 432 ARG A N 1
ATOM 3296 C CA . ARG A 1 432 ? -14.281 -43.938 -20.453 1 95.38 432 ARG A CA 1
ATOM 3297 C C . ARG A 1 432 ? -13.953 -43.688 -18.984 1 95.38 432 ARG A C 1
ATOM 3299 O O . ARG A 1 432 ? -13.891 -44.594 -18.188 1 95.38 432 ARG A O 1
ATOM 3306 N N . ASP A 1 433 ? -13.789 -42.438 -18.672 1 93.94 433 ASP A N 1
ATOM 3307 C CA . ASP A 1 433 ? -13.398 -42.062 -17.312 1 93.94 433 ASP A CA 1
ATOM 3308 C C . ASP A 1 433 ? -14.062 -40.75 -16.906 1 93.94 433 ASP A C 1
ATOM 3310 O O . ASP A 1 433 ? -14.305 -39.875 -17.75 1 93.94 433 ASP A O 1
ATOM 3314 N N . LEU A 1 434 ? -14.367 -40.688 -15.523 1 95.75 434 LEU A N 1
ATOM 3315 C CA . LEU A 1 434 ? -14.836 -39.438 -14.906 1 95.75 434 LEU A CA 1
ATOM 3316 C C . LEU A 1 434 ? -13.953 -39.062 -13.719 1 95.75 434 LEU A C 1
ATOM 3318 O O . LEU A 1 434 ? -13.688 -39.875 -12.844 1 95.75 434 LEU A O 1
ATOM 3322 N N . VAL A 1 435 ? -13.398 -37.875 -13.797 1 93.31 435 VAL A N 1
ATOM 3323 C CA . VAL A 1 435 ? -12.672 -37.344 -12.648 1 93.31 435 VAL A CA 1
ATOM 3324 C C . VAL A 1 435 ? -13.461 -36.188 -12.047 1 93.31 435 VAL A C 1
ATOM 3326 O O . VAL A 1 435 ? -13.672 -35.156 -12.703 1 93.31 435 VAL A O 1
ATOM 3329 N N . THR A 1 436 ? -13.891 -36.25 -10.719 1 95.5 436 THR A N 1
ATOM 3330 C CA . THR A 1 436 ? -14.812 -35.281 -10.141 1 95.5 436 THR A CA 1
ATOM 3331 C C . THR A 1 436 ? -14.18 -34.594 -8.93 1 95.5 436 THR A C 1
ATOM 3333 O O . THR A 1 436 ? -14.883 -34.125 -8.031 1 95.5 436 THR A O 1
ATOM 3336 N N . VAL A 1 437 ? -12.859 -34.625 -8.875 1 91.94 437 VAL A N 1
ATOM 3337 C CA . VAL A 1 437 ? -12.156 -34.062 -7.719 1 91.94 437 VAL A CA 1
ATOM 3338 C C . VAL A 1 437 ? -12.273 -32.531 -7.715 1 91.94 437 VAL A C 1
ATOM 3340 O O . VAL A 1 437 ? -12.039 -31.906 -6.691 1 91.94 437 VAL A O 1
ATOM 3343 N N . ASN A 1 438 ? -12.539 -31.859 -8.812 1 94.5 438 ASN A N 1
ATOM 3344 C CA . ASN A 1 438 ? -12.648 -30.422 -9.008 1 94.5 438 ASN A CA 1
ATOM 3345 C C . ASN A 1 438 ? -13.547 -30.078 -10.203 1 94.5 438 ASN A C 1
ATOM 3347 O O . ASN A 1 438 ? -13.094 -29.453 -11.156 1 94.5 438 ASN A O 1
ATOM 3351 N N . GLY A 1 439 ? -14.852 -30.25 -10.023 1 96.06 439 GLY A N 1
ATOM 3352 C CA . GLY A 1 439 ? -15.766 -30.281 -11.156 1 96.06 439 GLY A CA 1
ATOM 3353 C C . GLY A 1 439 ? -15.852 -31.656 -11.812 1 96.06 439 GLY A C 1
ATOM 3354 O O . GLY A 1 439 ? -15.945 -32.688 -11.133 1 96.06 439 GLY A O 1
ATOM 3355 N N . VAL A 1 440 ? -15.922 -31.578 -13.148 1 97.38 440 VAL A N 1
ATOM 3356 C CA . VAL A 1 440 ? -16 -32.875 -13.812 1 97.38 440 VAL A CA 1
ATOM 3357 C C . VAL A 1 440 ? -15.164 -32.844 -15.094 1 97.38 440 VAL A C 1
ATOM 3359 O O . VAL A 1 440 ? -15.312 -31.953 -15.922 1 97.38 440 VAL A O 1
ATOM 3362 N N . ARG A 1 441 ? -14.25 -33.656 -15.141 1 97.38 441 ARG A N 1
ATOM 3363 C CA . ARG A 1 441 ? -13.547 -34 -16.375 1 97.38 441 ARG A CA 1
ATOM 3364 C C . ARG A 1 441 ? -14.094 -35.281 -16.969 1 97.38 441 ARG A C 1
ATOM 3366 O O . ARG A 1 441 ? -13.938 -36.375 -16.391 1 97.38 441 ARG A O 1
ATOM 3373 N N . VAL A 1 442 ? -14.664 -35.219 -18.125 1 97.38 442 VAL A N 1
ATOM 3374 C CA . VAL A 1 442 ? -15.258 -36.344 -18.828 1 97.38 442 VAL A CA 1
ATOM 3375 C C . VAL A 1 442 ? -14.359 -36.781 -19.984 1 97.38 442 VAL A C 1
ATOM 3377 O O . VAL A 1 442 ? -14.078 -35.969 -20.891 1 97.38 442 VAL A O 1
ATOM 3380 N N . THR A 1 443 ? -13.93 -37.938 -19.922 1 96.38 443 THR A N 1
ATOM 3381 C CA . THR A 1 443 ? -13.109 -38.5 -20.984 1 96.38 443 THR A CA 1
ATOM 3382 C C . THR A 1 443 ? -13.867 -39.594 -21.75 1 96.38 443 THR A C 1
ATOM 3384 O O . THR A 1 443 ? -14.383 -40.531 -21.141 1 96.38 443 THR A O 1
ATOM 3387 N N . CYS A 1 444 ? -13.82 -39.5 -23.062 1 97.25 444 CYS A N 1
ATOM 3388 C CA . CYS A 1 444 ? -14.469 -40.469 -23.922 1 97.25 444 CYS A CA 1
ATOM 3389 C C . CYS A 1 444 ? -13.508 -41.562 -24.312 1 97.25 444 CYS A C 1
ATOM 3391 O O . CYS A 1 444 ? -12.312 -41.5 -24.016 1 97.25 444 CYS A O 1
ATOM 3393 N N . GLU A 1 445 ? -14.039 -42.531 -24.984 1 96 445 GLU A N 1
ATOM 3394 C CA . GLU A 1 445 ? -13.289 -43.719 -25.359 1 96 445 GLU A CA 1
ATOM 3395 C C . GLU A 1 445 ? -12.078 -43.375 -26.219 1 96 445 GLU A C 1
ATOM 3397 O O . GLU A 1 445 ? -11.023 -44 -26.078 1 96 445 GLU A O 1
ATOM 3402 N N . ASP A 1 446 ? -12.203 -42.438 -27 1 95.19 446 ASP A N 1
ATOM 3403 C CA . ASP A 1 446 ? -11.141 -42.156 -27.953 1 95.19 446 ASP A CA 1
ATOM 3404 C C . ASP A 1 446 ? -10.102 -41.219 -27.328 1 95.19 446 ASP A C 1
ATOM 3406 O O . ASP A 1 446 ? -9.164 -40.781 -28.016 1 95.19 446 ASP A O 1
ATOM 3410 N N . GLY A 1 447 ? -10.398 -40.844 -26.172 1 94.12 447 GLY A N 1
ATOM 3411 C CA . GLY A 1 447 ? -9.43 -40.031 -25.453 1 94.12 447 GLY A CA 1
ATOM 3412 C C . GLY A 1 447 ? -9.789 -38.531 -25.422 1 94.12 447 GLY A C 1
ATOM 3413 O O . GLY A 1 447 ? -9.188 -37.781 -24.688 1 94.12 447 GLY A O 1
ATOM 3414 N N . SER A 1 448 ? -10.797 -38.156 -26.156 1 97.31 448 SER A N 1
ATOM 3415 C CA . SER A 1 448 ? -11.297 -36.781 -26.094 1 97.31 448 SER A CA 1
ATOM 3416 C C . SER A 1 448 ? -11.914 -36.469 -24.719 1 97.31 448 SER A C 1
ATOM 3418 O O . SER A 1 448 ? -12.586 -37.344 -24.141 1 97.31 448 SER A O 1
ATOM 3420 N N . TRP A 1 449 ? -11.68 -35.281 -24.297 1 97.38 449 TRP A N 1
ATOM 3421 C CA . TRP A 1 449 ? -12.188 -35 -22.969 1 97.38 449 TRP A CA 1
ATOM 3422 C C . TRP A 1 449 ? -12.633 -33.531 -22.859 1 97.38 449 TRP A C 1
ATOM 3424 O O . TRP A 1 449 ? -12.258 -32.719 -23.688 1 97.38 449 TRP A O 1
ATOM 3434 N N . GLY A 1 450 ? -13.523 -33.281 -21.875 1 97.81 450 GLY A N 1
ATOM 3435 C CA . GLY A 1 450 ? -14 -31.953 -21.5 1 97.81 450 GLY A CA 1
ATOM 3436 C C . GLY A 1 450 ? -14.055 -31.734 -20 1 97.81 450 GLY A C 1
ATOM 3437 O O . GLY A 1 450 ? -14.383 -32.656 -19.25 1 97.81 450 GLY A O 1
ATOM 3438 N N . LEU A 1 451 ? -13.703 -30.547 -19.594 1 97.69 451 LEU A N 1
ATOM 3439 C CA . LEU A 1 451 ? -13.703 -30.172 -18.188 1 97.69 451 LEU A CA 1
ATOM 3440 C C . LEU A 1 451 ? -14.648 -29 -17.938 1 97.69 451 LEU A C 1
ATOM 3442 O O . LEU A 1 451 ? -14.68 -28.047 -18.703 1 97.69 451 LEU A O 1
ATOM 3446 N N . VAL A 1 452 ? -15.469 -29.094 -16.875 1 97.5 452 VAL A N 1
ATOM 3447 C CA . VAL A 1 452 ? -16.234 -27.969 -16.312 1 97.5 452 VAL A CA 1
ATOM 3448 C C . VAL A 1 452 ? -15.938 -27.844 -14.828 1 97.5 452 VAL A C 1
ATOM 3450 O O . VAL A 1 452 ? -16.109 -28.797 -14.062 1 97.5 452 VAL A O 1
ATOM 3453 N N . ARG A 1 453 ? -15.477 -26.688 -14.438 1 96 453 ARG A N 1
ATOM 3454 C CA . ARG A 1 453 ? -15.227 -26.438 -13.023 1 96 453 ARG A CA 1
ATOM 3455 C C . ARG A 1 453 ? -15.484 -24.969 -12.68 1 96 453 ARG A C 1
ATOM 3457 O O . ARG A 1 453 ? -15.633 -24.141 -13.57 1 96 453 ARG A O 1
ATOM 3464 N N . ALA A 1 454 ? -15.562 -24.719 -11.344 1 93.38 454 ALA A N 1
ATOM 3465 C CA . ALA A 1 454 ? -15.695 -23.344 -10.875 1 93.38 454 ALA A CA 1
ATOM 3466 C C . ALA A 1 454 ? -14.336 -22.656 -10.797 1 93.38 454 ALA A C 1
ATOM 3468 O O . ALA A 1 454 ? -13.352 -23.266 -10.359 1 93.38 454 ALA A O 1
ATOM 3469 N N . SER A 1 455 ? -14.234 -21.406 -11.328 1 88.69 455 SER A N 1
ATOM 3470 C CA . SER A 1 455 ? -13.031 -20.609 -11.109 1 88.69 455 SER A CA 1
ATOM 3471 C C . SER A 1 455 ? -12.844 -20.266 -9.633 1 88.69 455 SER A C 1
ATOM 3473 O O . SER A 1 455 ? -13.797 -19.875 -8.961 1 88.69 455 SER A O 1
ATOM 3475 N N . SER A 1 456 ? -11.578 -20.406 -9.172 1 81.88 456 SER A N 1
ATOM 3476 C CA . SER A 1 456 ? -11.297 -20.141 -7.762 1 81.88 456 SER A CA 1
ATOM 3477 C C . SER A 1 456 ? -11.102 -18.641 -7.508 1 81.88 456 SER A C 1
ATOM 3479 O O . SER A 1 456 ? -11.148 -18.203 -6.363 1 81.88 456 SER A O 1
ATOM 3481 N N . ASN A 1 457 ? -10.836 -17.859 -8.492 1 77.31 457 ASN A N 1
ATOM 3482 C CA . ASN A 1 457 ? -10.391 -16.484 -8.258 1 77.31 457 ASN A CA 1
ATOM 3483 C C . ASN A 1 457 ? -11.398 -15.469 -8.797 1 77.31 457 ASN A C 1
ATOM 3485 O O . ASN A 1 457 ? -11.391 -14.305 -8.391 1 77.31 457 ASN A O 1
ATOM 3489 N N . LYS A 1 458 ? -12.25 -15.859 -9.828 1 79.62 458 LYS A N 1
ATOM 3490 C CA . LYS A 1 458 ? -13.195 -14.953 -10.477 1 79.62 458 LYS A CA 1
ATOM 3491 C C . LYS A 1 458 ? -14.602 -15.547 -10.492 1 79.62 458 LYS A C 1
ATOM 3493 O O . LYS A 1 458 ? -14.773 -16.75 -10.328 1 79.62 458 LYS A O 1
ATOM 3498 N N . PRO A 1 459 ? -15.625 -14.672 -10.57 1 87.12 459 PRO A N 1
ATOM 3499 C CA . PRO A 1 459 ? -17 -15.164 -10.672 1 87.12 459 PRO A CA 1
ATOM 3500 C C . PRO A 1 459 ? -17.328 -15.742 -12.047 1 87.12 459 PRO A C 1
ATOM 3502 O O . PRO A 1 459 ? -18.156 -15.195 -12.773 1 87.12 459 PRO A O 1
ATOM 3505 N N . GLU A 1 460 ? -16.734 -16.875 -12.398 1 93.31 460 GLU A N 1
ATOM 3506 C CA . GLU A 1 460 ? -16.859 -17.547 -13.688 1 93.31 460 GLU A CA 1
ATOM 3507 C C . GLU A 1 460 ? -16.672 -19.062 -13.539 1 93.31 460 GLU A C 1
ATOM 3509 O O . GLU A 1 460 ? -16.25 -19.531 -12.484 1 93.31 460 GLU A O 1
ATOM 3514 N N . LEU A 1 461 ? -17.078 -19.797 -14.555 1 95.75 461 LEU A N 1
ATOM 3515 C CA . LEU A 1 461 ? -16.719 -21.203 -14.727 1 95.75 461 LEU A CA 1
ATOM 3516 C C . LEU A 1 461 ? -15.492 -21.344 -15.609 1 95.75 461 LEU A C 1
ATOM 3518 O O . LEU A 1 461 ? -15.008 -20.359 -16.172 1 95.75 461 LEU A O 1
ATOM 3522 N N . VAL A 1 462 ? -14.93 -22.484 -15.617 1 94.44 462 VAL A N 1
ATOM 3523 C CA . VAL A 1 462 ? -13.812 -22.844 -16.5 1 94.44 462 VAL A CA 1
ATOM 3524 C C . VAL A 1 462 ? -14.195 -24.047 -17.344 1 94.44 462 VAL A C 1
ATOM 3526 O O . VAL A 1 462 ? -14.578 -25.094 -16.812 1 94.44 462 VAL A O 1
ATOM 3529 N N . VAL A 1 463 ? -14.102 -23.891 -18.641 1 95.5 463 VAL A N 1
ATOM 3530 C CA . VAL A 1 463 ? -14.383 -24.953 -19.594 1 95.5 463 VAL A CA 1
ATOM 3531 C C . VAL A 1 463 ? -13.164 -25.156 -20.5 1 95.5 463 VAL A C 1
ATOM 3533 O O . VAL A 1 463 ? -12.672 -24.203 -21.109 1 95.5 463 VAL A O 1
ATOM 3536 N N . VAL A 1 464 ? -12.711 -26.344 -20.547 1 95.38 464 VAL A N 1
ATOM 3537 C CA . VAL A 1 464 ? -11.609 -26.734 -21.438 1 95.38 464 VAL A CA 1
ATOM 3538 C C . VAL A 1 464 ? -11.945 -28.062 -22.109 1 95.38 464 VAL A C 1
ATOM 3540 O O . VAL A 1 464 ? -12.523 -28.969 -21.5 1 95.38 464 VAL A O 1
ATOM 3543 N N . VAL A 1 465 ? -11.57 -28.266 -23.406 1 96.94 465 VAL A N 1
ATOM 3544 C CA . VAL A 1 465 ? -11.766 -29.5 -24.141 1 96.94 465 VAL A CA 1
ATOM 3545 C C . VAL A 1 465 ? -10.508 -29.828 -24.953 1 96.94 465 VAL A C 1
ATOM 3547 O O . VAL A 1 465 ? -9.75 -28.922 -25.312 1 96.94 465 VAL A O 1
ATOM 3550 N N . GLU A 1 466 ? -10.297 -30.984 -25.156 1 97.31 466 GLU A N 1
ATOM 3551 C CA . GLU A 1 466 ? -9.172 -31.469 -25.938 1 97.31 466 GLU A CA 1
ATOM 3552 C C . GLU A 1 466 ? -9.5 -32.812 -26.609 1 97.31 466 GLU A C 1
ATOM 3554 O O . GLU A 1 466 ? -10.289 -33.594 -26.094 1 97.31 466 GLU A O 1
ATOM 3559 N N . SER A 1 467 ? -8.891 -33.062 -27.828 1 97.75 467 SER A N 1
ATOM 3560 C CA . SER A 1 467 ? -9 -34.344 -28.516 1 97.75 467 SER A CA 1
ATOM 3561 C C . SER A 1 467 ? -7.656 -34.781 -29.094 1 97.75 467 SER A C 1
ATOM 3563 O O . SER A 1 467 ? -6.953 -34 -29.719 1 97.75 467 SER A O 1
ATOM 3565 N N . PRO A 1 468 ? -7.367 -35.906 -28.812 1 96.31 468 PRO A N 1
ATOM 3566 C CA . PRO A 1 468 ? -6.184 -36.438 -29.484 1 96.31 468 PRO A CA 1
ATOM 3567 C C . PRO A 1 468 ? -6.484 -36.969 -30.891 1 96.31 468 PRO A C 1
ATOM 3569 O O . PRO A 1 468 ? -5.586 -37.469 -31.578 1 96.31 468 PRO A O 1
ATOM 3572 N N . VAL A 1 469 ? -7.676 -36.812 -31.328 1 96.12 469 VAL A N 1
ATOM 3573 C CA . VAL A 1 469 ? -8.117 -37.438 -32.562 1 96.12 469 VAL A CA 1
ATOM 3574 C C . VAL A 1 469 ? -8.227 -36.375 -33.656 1 96.12 469 VAL A C 1
ATOM 3576 O O . VAL A 1 469 ? -7.727 -36.594 -34.781 1 96.12 469 VAL A O 1
ATOM 3579 N N . SER A 1 470 ? -8.945 -35.375 -33.438 1 96.62 470 SER A N 1
ATOM 3580 C CA . SER A 1 470 ? -9.141 -34.344 -34.469 1 96.62 470 SER A CA 1
ATOM 3581 C C . SER A 1 470 ? -9.695 -33.062 -33.875 1 96.62 470 SER A C 1
ATOM 3583 O O . SER A 1 470 ? -10.172 -33.031 -32.75 1 96.62 470 SER A O 1
ATOM 3585 N N . GLU A 1 471 ? -9.625 -32.094 -34.656 1 96.5 471 GLU A N 1
ATOM 3586 C CA . GLU A 1 471 ? -10.227 -30.812 -34.312 1 96.5 471 GLU A CA 1
ATOM 3587 C C . GLU A 1 471 ? -11.742 -30.938 -34.156 1 96.5 471 GLU A C 1
ATOM 3589 O O . GLU A 1 471 ? -12.336 -30.359 -33.25 1 96.5 471 GLU A O 1
ATOM 3594 N N . GLN A 1 472 ? -12.289 -31.641 -35.094 1 97.06 472 GLN A N 1
ATOM 3595 C CA . GLN A 1 472 ? -13.734 -31.828 -35.062 1 97.06 472 GLN A CA 1
ATOM 3596 C C . GLN A 1 472 ? -14.164 -32.469 -33.75 1 97.06 472 GLN A C 1
ATOM 3598 O O . GLN A 1 472 ? -15.148 -32.062 -33.125 1 97.06 472 GLN A O 1
ATOM 3603 N N . ARG A 1 473 ? -13.445 -33.469 -33.312 1 97.06 473 ARG A N 1
ATOM 3604 C CA . ARG A 1 473 ? -13.773 -34.156 -32.062 1 97.06 473 ARG A CA 1
ATOM 3605 C C . ARG A 1 473 ? -13.648 -33.219 -30.875 1 97.06 473 ARG A C 1
ATOM 3607 O O . ARG A 1 473 ? -14.406 -33.344 -29.906 1 97.06 473 ARG A O 1
ATOM 3614 N N . MET A 1 474 ? -12.695 -32.312 -30.922 1 97.31 474 MET A N 1
ATOM 3615 C CA . MET A 1 474 ? -12.578 -31.281 -29.906 1 97.31 474 MET A CA 1
ATOM 3616 C C . MET A 1 474 ? -13.836 -30.422 -29.844 1 97.31 474 MET A C 1
ATOM 3618 O O . MET A 1 474 ? -14.383 -30.188 -28.766 1 97.31 474 MET A O 1
ATOM 3622 N N . HIS A 1 475 ? -14.344 -30.016 -31 1 97.56 475 HIS A N 1
ATOM 3623 C CA . HIS A 1 475 ? -15.562 -29.219 -31.078 1 97.56 475 HIS A CA 1
ATOM 3624 C C . HIS A 1 475 ? -16.781 -30.016 -30.609 1 97.56 475 HIS A C 1
ATOM 3626 O O . HIS A 1 475 ? -17.672 -29.469 -29.969 1 97.56 475 HIS A O 1
ATOM 3632 N N . ASP A 1 476 ? -16.781 -31.266 -31 1 97.62 476 ASP A N 1
ATOM 3633 C CA . ASP A 1 476 ? -17.875 -32.125 -30.547 1 97.62 476 ASP A CA 1
ATOM 3634 C C . ASP A 1 476 ? -17.922 -32.188 -29.016 1 97.62 476 ASP A C 1
ATOM 3636 O O . ASP A 1 476 ? -19.016 -32.156 -28.422 1 97.62 476 ASP A O 1
ATOM 3640 N N . MET A 1 477 ? -16.812 -32.344 -28.469 1 97.62 477 MET A N 1
ATOM 3641 C CA . MET A 1 477 ? -16.734 -32.406 -27.016 1 97.62 477 MET A CA 1
ATOM 3642 C C . MET A 1 477 ? -17.203 -31.094 -26.406 1 97.62 477 MET A C 1
ATOM 3644 O O . MET A 1 477 ? -17.891 -31.078 -25.375 1 97.62 477 MET A O 1
ATOM 3648 N N . PHE A 1 478 ? -16.828 -29.922 -27 1 97.69 478 PHE A N 1
ATOM 3649 C CA . PHE A 1 478 ? -17.266 -28.609 -26.516 1 97.69 478 PHE A CA 1
ATOM 3650 C C . PHE A 1 478 ? -18.781 -28.5 -26.578 1 97.69 478 PHE A C 1
ATOM 3652 O O . PHE A 1 478 ? -19.422 -28.047 -25.625 1 97.69 478 PHE A O 1
ATOM 3659 N N . GLU A 1 479 ? -19.297 -28.922 -27.656 1 96.94 479 GLU A N 1
ATOM 3660 C CA . GLU A 1 479 ? -20.75 -28.859 -27.797 1 96.94 479 GLU A CA 1
ATOM 3661 C C . GLU A 1 479 ? -21.453 -29.719 -26.75 1 96.94 479 GLU A C 1
ATOM 3663 O O . GLU A 1 479 ? -22.484 -29.328 -26.203 1 96.94 479 GLU A O 1
ATOM 3668 N N . ALA A 1 480 ? -20.938 -30.875 -26.531 1 97 480 ALA A N 1
ATOM 3669 C CA . ALA A 1 480 ? -21.516 -31.781 -25.547 1 97 480 ALA A CA 1
ATOM 3670 C C . ALA A 1 480 ? -21.531 -31.125 -24.156 1 97 480 ALA A C 1
ATOM 3672 O O . ALA A 1 480 ? -22.531 -31.25 -23.422 1 97 480 ALA A O 1
ATOM 3673 N N . VAL A 1 481 ? -20.484 -30.453 -23.812 1 96.94 481 VAL A N 1
ATOM 3674 C CA . VAL A 1 481 ? -20.391 -29.766 -22.531 1 96.94 481 VAL A CA 1
ATOM 3675 C C . VAL A 1 481 ? -21.312 -28.547 -22.516 1 96.94 481 VAL A C 1
ATOM 3677 O O . VAL A 1 481 ? -22.016 -28.312 -21.547 1 96.94 481 VAL A O 1
ATOM 3680 N N . ASN A 1 482 ? -21.328 -27.828 -23.609 1 96.62 482 ASN A N 1
ATOM 3681 C CA . ASN A 1 482 ? -22.094 -26.594 -23.719 1 96.62 482 ASN A CA 1
ATOM 3682 C C . ASN A 1 482 ? -23.594 -26.844 -23.609 1 96.62 482 ASN A C 1
ATOM 3684 O O . ASN A 1 482 ? -24.328 -26.031 -23.062 1 96.62 482 ASN A O 1
ATOM 3688 N N . VAL A 1 483 ? -24.047 -27.891 -24.188 1 95.81 483 VAL A N 1
ATOM 3689 C CA . VAL A 1 483 ? -25.469 -28.25 -24.125 1 95.81 483 VAL A CA 1
ATOM 3690 C C . VAL A 1 483 ? -25.891 -28.406 -22.656 1 95.81 483 VAL A C 1
ATOM 3692 O O . VAL A 1 483 ? -27 -28 -22.281 1 95.81 483 VAL A O 1
ATOM 3695 N N . VAL A 1 484 ? -25.094 -28.969 -21.875 1 96.88 484 VAL A N 1
ATOM 3696 C CA . VAL A 1 484 ? -25.375 -29.156 -20.453 1 96.88 484 VAL A CA 1
ATOM 3697 C C . VAL A 1 484 ? -25.391 -27.812 -19.75 1 96.88 484 VAL A C 1
ATOM 3699 O O . VAL A 1 484 ? -26.297 -27.516 -18.953 1 96.88 484 VAL A O 1
ATOM 3702 N N . LEU A 1 485 ? -24.375 -26.922 -20.031 1 97.12 485 LEU A N 1
ATOM 3703 C CA . LEU A 1 485 ? -24.234 -25.641 -19.359 1 97.12 485 LEU A CA 1
ATOM 3704 C C . LEU A 1 485 ? -25.375 -24.703 -19.719 1 97.12 485 LEU A C 1
ATOM 3706 O O . LEU A 1 485 ? -25.812 -23.891 -18.891 1 97.12 485 LEU A O 1
ATOM 3710 N N . ARG A 1 486 ? -25.938 -24.844 -20.906 1 95.62 486 ARG A N 1
ATOM 3711 C CA . ARG A 1 486 ? -27.016 -23.984 -21.391 1 95.62 486 ARG A CA 1
ATOM 3712 C C . ARG A 1 486 ? -28.297 -24.25 -20.625 1 95.62 486 ARG A C 1
ATOM 3714 O O . ARG A 1 486 ? -29.234 -23.438 -20.672 1 95.62 486 ARG A O 1
ATOM 3721 N N . GLN A 1 487 ? -28.375 -25.266 -19.938 1 96 487 GLN A N 1
ATOM 3722 C CA . GLN A 1 487 ? -29.547 -25.578 -19.125 1 96 487 GLN A CA 1
ATOM 3723 C C . GLN A 1 487 ? -29.562 -24.766 -17.844 1 96 487 GLN A C 1
ATOM 3725 O O . GLN A 1 487 ? -30.547 -24.797 -17.094 1 96 487 GLN A O 1
ATOM 3730 N N . HIS A 1 488 ? -28.547 -24.078 -17.562 1 96.81 488 HIS A N 1
ATOM 3731 C CA . HIS A 1 488 ? -28.406 -23.281 -16.344 1 96.81 488 HIS A CA 1
ATOM 3732 C C . HIS A 1 488 ? -28.422 -21.781 -16.656 1 96.81 488 HIS A C 1
ATOM 3734 O O . HIS A 1 488 ? -27.406 -21.219 -17.078 1 96.81 488 HIS A O 1
ATOM 3740 N N . PRO A 1 489 ? -29.484 -21.094 -16.328 1 95.81 489 PRO A N 1
ATOM 3741 C CA . PRO A 1 489 ? -29.609 -19.672 -16.672 1 95.81 489 PRO A CA 1
ATOM 3742 C C . PRO A 1 489 ? -28.594 -18.797 -15.938 1 95.81 489 PRO A C 1
ATOM 3744 O O . PRO A 1 489 ? -28.328 -17.672 -16.359 1 95.81 489 PRO A O 1
ATOM 3747 N N . GLU A 1 490 ? -28 -19.328 -14.922 1 96.31 490 GLU A N 1
ATOM 3748 C CA . GLU A 1 490 ? -27 -18.609 -14.148 1 96.31 490 GLU A CA 1
ATOM 3749 C C . GLU A 1 490 ? -25.703 -18.484 -14.93 1 96.31 490 GLU A C 1
ATOM 3751 O O . GLU A 1 490 ? -24.828 -17.688 -14.555 1 96.31 490 GLU A O 1
ATOM 3756 N N . VAL A 1 491 ? -25.562 -19.359 -15.969 1 96.38 491 VAL A N 1
ATOM 3757 C CA . VAL A 1 491 ? -24.344 -19.344 -16.766 1 96.38 491 VAL A CA 1
ATOM 3758 C C . VAL A 1 491 ? -24.469 -18.297 -17.875 1 96.38 491 VAL A C 1
ATOM 3760 O O . VAL A 1 491 ? -25.359 -18.391 -18.719 1 96.38 491 VAL A O 1
ATOM 3763 N N . GLY A 1 492 ? -23.609 -17.344 -17.891 1 95.62 492 GLY A N 1
ATOM 3764 C CA . GLY A 1 492 ? -23.656 -16.25 -18.859 1 95.62 492 GLY A CA 1
ATOM 3765 C C . GLY A 1 492 ? -22.719 -16.469 -20.031 1 95.62 492 GLY A C 1
ATOM 3766 O O . GLY A 1 492 ? -22.453 -17.594 -20.438 1 95.62 492 GLY A O 1
ATOM 3767 N N . ALA A 1 493 ? -22.359 -15.305 -20.578 1 93.12 493 ALA A N 1
ATOM 3768 C CA . ALA A 1 493 ? -21.547 -15.32 -21.797 1 93.12 493 ALA A CA 1
ATOM 3769 C C . ALA A 1 493 ? -20.109 -15.734 -21.5 1 93.12 493 ALA A C 1
ATOM 3771 O O . ALA A 1 493 ? -19.578 -15.43 -20.422 1 93.12 493 ALA A O 1
ATOM 3772 N N . TYR A 1 494 ? -19.531 -16.484 -22.438 1 91.94 494 TYR A N 1
ATOM 3773 C CA . TYR A 1 494 ? -18.109 -16.797 -22.391 1 91.94 494 TYR A CA 1
ATOM 3774 C C . TYR A 1 494 ? -17.266 -15.555 -22.609 1 91.94 494 TYR A C 1
ATOM 3776 O O . TYR A 1 494 ? -17.641 -14.664 -23.359 1 91.94 494 TYR A O 1
ATOM 3784 N N . ASN A 1 495 ? -16.094 -15.508 -21.969 1 83.06 495 ASN A N 1
ATOM 3785 C CA . ASN A 1 495 ? -15.109 -14.477 -22.297 1 83.06 495 ASN A CA 1
ATOM 3786 C C . ASN A 1 495 ? -14.492 -14.703 -23.672 1 83.06 495 ASN A C 1
ATOM 3788 O O . ASN A 1 495 ? -14.078 -13.75 -24.328 1 83.06 495 ASN A O 1
ATOM 3792 N N . GLN A 1 496 ? -14.398 -15.945 -24.031 1 81.19 496 GLN A N 1
ATOM 3793 C CA . GLN A 1 496 ? -13.914 -16.422 -25.328 1 81.19 496 GLN A CA 1
ATOM 3794 C C . GLN A 1 496 ? -14.422 -17.844 -25.609 1 81.19 496 GLN A C 1
ATOM 3796 O O . GLN A 1 496 ? -14.812 -18.562 -24.688 1 81.19 496 GLN A O 1
ATOM 3801 N N . THR A 1 497 ? -14.539 -18.156 -26.875 1 84.69 497 THR A N 1
ATOM 3802 C CA . THR A 1 497 ? -15.055 -19.469 -27.234 1 84.69 497 THR A CA 1
ATOM 3803 C C . THR A 1 497 ? -14.461 -19.938 -28.562 1 84.69 497 THR A C 1
ATOM 3805 O O . THR A 1 497 ? -13.828 -19.156 -29.281 1 84.69 497 THR A O 1
ATOM 3808 N N . ILE A 1 498 ? -14.438 -21.188 -28.781 1 84.56 498 ILE A N 1
ATOM 3809 C CA . ILE A 1 498 ? -13.992 -21.766 -30.047 1 84.56 498 ILE A CA 1
ATOM 3810 C C . ILE A 1 498 ? -15.203 -22.109 -30.922 1 84.56 498 ILE A C 1
ATOM 3812 O O . ILE A 1 498 ? -16.312 -22.297 -30.391 1 84.56 498 ILE A O 1
ATOM 3816 N N . MET B 1 1 ? 19.5 -4.562 9.039 1 85.31 1 MET B N 1
ATOM 3817 C CA . MET B 1 1 ? 19.328 -3.158 9.398 1 85.31 1 MET B CA 1
ATOM 3818 C C . MET B 1 1 ? 18.453 -2.434 8.383 1 85.31 1 MET B C 1
ATOM 3820 O O . MET B 1 1 ? 18.531 -2.709 7.184 1 85.31 1 MET B O 1
ATOM 3824 N N . PHE B 1 2 ? 17.578 -1.501 8.844 1 96.19 2 PHE B N 1
ATOM 3825 C CA . PHE B 1 2 ? 16.766 -0.67 7.957 1 96.19 2 PHE B CA 1
ATOM 3826 C C . PHE B 1 2 ? 17.656 0.25 7.129 1 96.19 2 PHE B C 1
ATOM 3828 O O . PHE B 1 2 ? 18.609 0.846 7.648 1 96.19 2 PHE B O 1
ATOM 3835 N N . PRO B 1 3 ? 17.5 0.376 5.871 1 97.44 3 PRO B N 1
ATOM 3836 C CA . PRO B 1 3 ? 18.406 1.146 5.008 1 97.44 3 PRO B CA 1
ATOM 3837 C C . PRO B 1 3 ? 18.391 2.641 5.324 1 97.44 3 PRO B C 1
ATOM 3839 O O . PRO B 1 3 ? 17.375 3.164 5.801 1 97.44 3 PRO B O 1
ATOM 3842 N N . THR B 1 4 ? 19.5 3.332 5.051 1 98.25 4 THR B N 1
ATOM 3843 C CA . THR B 1 4 ? 19.609 4.781 5.203 1 98.25 4 THR B CA 1
ATOM 3844 C C . THR B 1 4 ? 18.75 5.496 4.16 1 98.25 4 THR B C 1
ATOM 3846 O O . THR B 1 4 ? 18.844 5.195 2.967 1 98.25 4 THR B O 1
ATOM 3849 N N . PRO B 1 5 ? 17.938 6.441 4.562 1 98.62 5 PRO B N 1
ATOM 3850 C CA . PRO B 1 5 ? 17.078 7.164 3.613 1 98.62 5 PRO B CA 1
ATOM 3851 C C . PRO B 1 5 ? 17.891 7.941 2.574 1 98.62 5 PRO B C 1
ATOM 3853 O O . PRO B 1 5 ? 18.938 8.516 2.902 1 98.62 5 PRO B O 1
ATOM 3856 N N . GLN B 1 6 ? 17.406 7.93 1.374 1 98.69 6 GLN B N 1
ATOM 3857 C CA . GLN B 1 6 ? 17.969 8.711 0.272 1 98.69 6 GLN B CA 1
ATOM 3858 C C . GLN B 1 6 ? 17.234 10.039 0.116 1 98.69 6 GLN B C 1
ATOM 3860 O O . GLN B 1 6 ? 16.031 10.125 0.369 1 98.69 6 GLN B O 1
ATOM 3865 N N . PRO B 1 7 ? 17.938 11.109 -0.312 1 98.12 7 PRO B N 1
ATOM 3866 C CA . PRO B 1 7 ? 17.281 12.414 -0.454 1 98.12 7 PRO B CA 1
ATOM 3867 C C . PRO B 1 7 ? 16.344 12.477 -1.652 1 98.12 7 PRO B C 1
ATOM 3869 O O . PRO B 1 7 ? 15.414 13.289 -1.674 1 98.12 7 PRO B O 1
ATOM 3872 N N . LEU B 1 8 ? 16.656 11.617 -2.658 1 98.12 8 LEU B N 1
ATOM 3873 C CA . LEU B 1 8 ? 15.867 11.633 -3.881 1 98.12 8 LEU B CA 1
ATOM 3874 C C . LEU B 1 8 ? 15.867 10.258 -4.547 1 98.12 8 LEU B C 1
ATOM 3876 O O . LEU B 1 8 ? 16.922 9.648 -4.719 1 98.12 8 LEU B O 1
ATOM 3880 N N . LEU B 1 9 ? 14.68 9.742 -4.832 1 98.44 9 LEU B N 1
ATOM 3881 C CA . LEU B 1 9 ? 14.438 8.562 -5.648 1 98.44 9 LEU B CA 1
ATOM 3882 C C . LEU B 1 9 ? 13.367 8.844 -6.703 1 98.44 9 LEU B C 1
ATOM 3884 O O . LEU B 1 9 ? 12.477 9.664 -6.488 1 98.44 9 LEU B O 1
ATOM 3888 N N . THR B 1 10 ? 13.492 8.211 -7.836 1 97.81 10 THR B N 1
ATOM 3889 C CA . THR B 1 10 ? 12.516 8.398 -8.906 1 97.81 10 THR B CA 1
ATOM 3890 C C . THR B 1 10 ? 11.336 7.453 -8.734 1 97.81 10 THR B C 1
ATOM 3892 O O . THR B 1 10 ? 11.516 6.25 -8.547 1 97.81 10 THR B O 1
ATOM 3895 N N . ALA B 1 11 ? 10.102 7.957 -8.773 1 96.88 11 ALA B N 1
ATOM 3896 C CA . ALA B 1 11 ? 8.898 7.148 -8.641 1 96.88 11 ALA B CA 1
ATOM 3897 C C . ALA B 1 11 ? 8.812 6.105 -9.75 1 96.88 11 ALA B C 1
ATOM 3899 O O . ALA B 1 11 ? 9.43 6.254 -10.805 1 96.88 11 ALA B O 1
ATOM 3900 N N . ASN B 1 12 ? 8.062 5.004 -9.5 1 97.81 12 ASN B N 1
ATOM 3901 C CA . ASN B 1 12 ? 7.797 3.957 -10.484 1 97.81 12 ASN B CA 1
ATOM 3902 C C . ASN B 1 12 ? 9.078 3.238 -10.898 1 97.81 12 ASN B C 1
ATOM 3904 O O . ASN B 1 12 ? 9.289 2.963 -12.078 1 97.81 12 ASN B O 1
ATOM 3908 N N . THR B 1 13 ? 10.008 3.109 -9.953 1 98 13 THR B N 1
ATOM 3909 C CA . THR B 1 13 ? 11.25 2.377 -10.156 1 98 13 THR B CA 1
ATOM 3910 C C . THR B 1 13 ? 11.477 1.375 -9.031 1 98 13 THR B C 1
ATOM 3912 O O . THR B 1 13 ? 10.812 1.437 -7.992 1 98 13 THR B O 1
ATOM 3915 N N . TYR B 1 14 ? 12.398 0.454 -9.234 1 97.44 14 TYR B N 1
ATOM 3916 C CA . TYR B 1 14 ? 12.797 -0.521 -8.227 1 97.44 14 TYR B CA 1
ATOM 3917 C C . TYR B 1 14 ? 13.328 0.172 -6.98 1 97.44 14 TYR B C 1
ATOM 3919 O O . TYR B 1 14 ? 12.953 -0.178 -5.859 1 97.44 14 TYR B O 1
ATOM 3927 N N . ALA B 1 15 ? 14.195 1.131 -7.133 1 97.75 15 ALA B N 1
ATOM 3928 C CA . ALA B 1 15 ? 14.828 1.828 -6.012 1 97.75 15 ALA B CA 1
ATOM 3929 C C . ALA B 1 15 ? 13.781 2.525 -5.148 1 97.75 15 ALA B C 1
ATOM 3931 O O . ALA B 1 15 ? 13.859 2.488 -3.916 1 97.75 15 ALA B O 1
ATOM 3932 N N . TYR B 1 16 ? 12.773 3.141 -5.82 1 98.19 16 TYR B N 1
ATOM 3933 C CA . TYR B 1 16 ? 11.719 3.869 -5.121 1 98.19 16 TYR B CA 1
ATOM 3934 C C . TYR B 1 16 ? 10.938 2.943 -4.199 1 98.19 16 TYR B C 1
ATOM 3936 O O . TYR B 1 16 ? 10.531 3.344 -3.107 1 98.19 16 TYR B O 1
ATOM 3944 N N . GLU B 1 17 ? 10.75 1.685 -4.578 1 96.75 17 GLU B N 1
ATOM 3945 C CA . GLU B 1 17 ? 9.953 0.72 -3.828 1 96.75 17 GLU B CA 1
ATOM 3946 C C . GLU B 1 17 ? 10.812 -0.061 -2.838 1 96.75 17 GLU B C 1
ATOM 3948 O O . GLU B 1 17 ? 10.289 -0.72 -1.938 1 96.75 17 GLU B O 1
ATOM 3953 N N . SER B 1 18 ? 12.172 0.068 -2.922 1 97.56 18 SER B N 1
ATOM 3954 C CA . SER B 1 18 ? 13.047 -0.807 -2.15 1 97.56 18 SER B CA 1
ATOM 3955 C C . SER B 1 18 ? 13.891 -0.01 -1.163 1 97.56 18 SER B C 1
ATOM 3957 O O . SER B 1 18 ? 14.594 -0.589 -0.331 1 97.56 18 SER B O 1
ATOM 3959 N N . GLU B 1 19 ? 13.875 1.303 -1.283 1 98.25 19 GLU B N 1
ATOM 3960 C CA . GLU B 1 19 ? 14.648 2.172 -0.404 1 98.25 19 GLU B CA 1
ATOM 3961 C C . GLU B 1 19 ? 13.789 3.305 0.152 1 98.25 19 GLU B C 1
ATOM 3963 O O . GLU B 1 19 ? 12.852 3.756 -0.505 1 98.25 19 GLU B O 1
ATOM 3968 N N . PRO B 1 20 ? 14.125 3.742 1.368 1 98.81 20 PRO B N 1
ATOM 3969 C CA . PRO B 1 20 ? 13.414 4.898 1.914 1 98.81 20 PRO B CA 1
ATOM 3970 C C . PRO B 1 20 ? 13.875 6.219 1.307 1 98.81 20 PRO B C 1
ATOM 3972 O O . PRO B 1 20 ? 15.078 6.453 1.17 1 98.81 20 PRO B O 1
ATOM 3975 N N . MET B 1 21 ? 12.953 7.086 0.917 1 98.88 21 MET B N 1
ATOM 3976 C CA . MET B 1 21 ? 13.234 8.43 0.425 1 98.88 21 MET B CA 1
ATOM 3977 C C . MET B 1 21 ? 12.75 9.484 1.413 1 98.88 21 MET B C 1
ATOM 3979 O O . MET B 1 21 ? 11.578 9.492 1.798 1 98.88 21 MET B O 1
ATOM 3983 N N . VAL B 1 22 ? 13.641 10.328 1.874 1 98.81 22 VAL B N 1
ATOM 3984 C CA . VAL B 1 22 ? 13.312 11.453 2.74 1 98.81 22 VAL B CA 1
ATOM 3985 C C . VAL B 1 22 ? 14.141 12.672 2.338 1 98.81 22 VAL B C 1
ATOM 3987 O O . VAL B 1 22 ? 15.344 12.727 2.592 1 98.81 22 VAL B O 1
ATOM 3990 N N . LYS B 1 23 ? 13.484 13.656 1.737 1 98.06 23 LYS B N 1
ATOM 3991 C CA . LYS B 1 23 ? 14.172 14.906 1.451 1 98.06 23 LYS B CA 1
ATOM 3992 C C . LYS B 1 23 ? 14.477 15.672 2.736 1 98.06 23 LYS B C 1
ATOM 3994 O O . LYS B 1 23 ? 13.57 15.961 3.523 1 98.06 23 LYS B O 1
ATOM 3999 N N . PRO B 1 24 ? 15.68 16.047 2.996 1 97.19 24 PRO B N 1
ATOM 4000 C CA . PRO B 1 24 ? 16.062 16.656 4.27 1 97.19 24 PRO B CA 1
ATOM 4001 C C . PRO B 1 24 ? 15.289 17.938 4.566 1 97.19 24 PRO B C 1
ATOM 4003 O O . PRO B 1 24 ? 14.984 18.234 5.727 1 97.19 24 PRO B O 1
ATOM 4006 N N . THR B 1 25 ? 14.891 18.719 3.611 1 93.31 25 THR B N 1
ATOM 4007 C CA . THR B 1 25 ? 14.289 20.031 3.801 1 93.31 25 THR B CA 1
ATOM 4008 C C . THR B 1 25 ? 12.859 19.906 4.316 1 93.31 25 THR B C 1
ATOM 4010 O O . THR B 1 25 ? 12.242 20.891 4.711 1 93.31 25 THR B O 1
ATOM 4013 N N . GLY B 1 26 ? 12.398 18.625 4.301 1 95.94 26 GLY B N 1
ATOM 4014 C CA . GLY B 1 26 ? 11.047 18.422 4.805 1 95.94 26 GLY B CA 1
ATOM 4015 C C . GLY B 1 26 ? 10.953 18.547 6.316 1 95.94 26 GLY B C 1
ATOM 4016 O O . GLY B 1 26 ? 9.859 18.719 6.859 1 95.94 26 GLY B O 1
ATOM 4017 N N . PHE B 1 27 ? 12.086 18.344 6.984 1 97.19 27 PHE B N 1
ATOM 4018 C CA . PHE B 1 27 ? 12.156 18.656 8.406 1 97.19 27 PHE B CA 1
ATOM 4019 C C . PHE B 1 27 ? 12.188 20.156 8.633 1 97.19 27 PHE B C 1
ATOM 4021 O O . PHE B 1 27 ? 13.242 20.797 8.5 1 97.19 27 PHE B O 1
ATOM 4028 N N . ARG B 1 28 ? 11.078 20.672 9.008 1 92.88 28 ARG B N 1
ATOM 4029 C CA . ARG B 1 28 ? 10.953 22.109 9.172 1 92.88 28 ARG B CA 1
ATOM 4030 C C . ARG B 1 28 ? 11.289 22.531 10.602 1 92.88 28 ARG B C 1
ATOM 4032 O O . ARG B 1 28 ? 11.891 21.766 11.352 1 92.88 28 ARG B O 1
ATOM 4039 N N . GLU B 1 29 ? 10.984 23.797 10.898 1 90.94 29 GLU B N 1
ATOM 4040 C CA . GLU B 1 29 ? 11.367 24.359 12.195 1 90.94 29 GLU B CA 1
ATOM 4041 C C . GLU B 1 29 ? 10.641 23.656 13.336 1 90.94 29 GLU B C 1
ATOM 4043 O O . GLU B 1 29 ? 11.211 23.438 14.406 1 90.94 29 GLU B O 1
ATOM 4048 N N . TYR B 1 30 ? 9.383 23.234 13.094 1 93.62 30 TYR B N 1
ATOM 4049 C CA . TYR B 1 30 ? 8.648 22.719 14.242 1 93.62 30 TYR B CA 1
ATOM 4050 C C . TYR B 1 30 ? 7.695 21.609 13.828 1 93.62 30 TYR B C 1
ATOM 4052 O O . TYR B 1 30 ? 6.934 21.094 14.648 1 93.62 30 TYR B O 1
ATOM 4060 N N . ASP B 1 31 ? 7.645 21.219 12.539 1 94.31 31 ASP B N 1
ATOM 4061 C CA . ASP B 1 31 ? 6.938 20.047 12.039 1 94.31 31 ASP B CA 1
ATOM 4062 C C . ASP B 1 31 ? 7.59 19.516 10.758 1 94.31 31 ASP B C 1
ATOM 4064 O O . ASP B 1 31 ? 8.719 19.891 10.438 1 94.31 31 ASP B O 1
ATOM 4068 N N . ALA B 1 32 ? 7 18.562 10.133 1 96.62 32 ALA B N 1
ATOM 4069 C CA . ALA B 1 32 ? 7.523 18.016 8.891 1 96.62 32 ALA B CA 1
ATOM 4070 C C . ALA B 1 32 ? 6.523 18.188 7.75 1 96.62 32 ALA B C 1
ATOM 4072 O O . ALA B 1 32 ? 5.312 18.047 7.953 1 96.62 32 ALA B O 1
ATOM 4073 N N . ARG B 1 33 ? 7.094 18.547 6.508 1 95.44 33 ARG B N 1
ATOM 4074 C CA . ARG B 1 33 ? 6.281 18.734 5.309 1 95.44 33 ARG B CA 1
ATOM 4075 C C . ARG B 1 33 ? 7.02 18.234 4.07 1 95.44 33 ARG B C 1
ATOM 4077 O O . ARG B 1 33 ? 8.195 18.547 3.871 1 95.44 33 ARG B O 1
ATOM 4084 N N . TRP B 1 34 ? 6.316 17.5 3.33 1 97.31 34 TRP B N 1
ATOM 4085 C CA . TRP B 1 34 ? 6.887 17 2.084 1 97.31 34 TRP B CA 1
ATOM 4086 C C . TRP B 1 34 ? 5.824 16.922 0.991 1 97.31 34 TRP B C 1
ATOM 4088 O O . TRP B 1 34 ? 4.645 16.719 1.279 1 97.31 34 TRP B O 1
ATOM 4098 N N . LEU B 1 35 ? 6.227 17.141 -0.257 1 97 35 LEU B N 1
ATOM 4099 C CA . LEU B 1 35 ? 5.441 16.609 -1.369 1 97 35 LEU B CA 1
ATOM 4100 C C . LEU B 1 35 ? 5.504 15.094 -1.411 1 97 35 LEU B C 1
ATOM 4102 O O . LEU B 1 35 ? 6.574 14.516 -1.628 1 97 35 LEU B O 1
ATOM 4106 N N . PHE B 1 36 ? 4.391 14.375 -1.251 1 98.31 36 PHE B N 1
ATOM 4107 C CA . PHE B 1 36 ? 4.34 12.922 -1.188 1 98.31 36 PHE B CA 1
ATOM 4108 C C . PHE B 1 36 ? 4.613 12.305 -2.557 1 98.31 36 PHE B C 1
ATOM 4110 O O . PHE B 1 36 ? 4.039 12.734 -3.561 1 98.31 36 PHE B O 1
ATOM 4117 N N . GLY B 1 37 ? 5.426 11.336 -2.564 1 98 37 GLY B N 1
ATOM 4118 C CA . GLY B 1 37 ? 5.848 10.711 -3.809 1 98 37 GLY B CA 1
ATOM 4119 C C . GLY B 1 37 ? 7.105 11.328 -4.391 1 98 37 GLY B C 1
ATOM 4120 O O . GLY B 1 37 ? 7.984 10.617 -4.875 1 98 37 GLY B O 1
ATOM 4121 N N . GLN B 1 38 ? 7.289 12.664 -4.258 1 98 38 GLN B N 1
ATOM 4122 C CA . GLN B 1 38 ? 8.414 13.367 -4.859 1 98 38 GLN B CA 1
ATOM 4123 C C . GLN B 1 38 ? 9.516 13.625 -3.838 1 98 38 GLN B C 1
ATOM 4125 O O . GLN B 1 38 ? 10.703 13.664 -4.188 1 98 38 GLN B O 1
ATOM 4130 N N . GLU B 1 39 ? 9.07 13.82 -2.564 1 98 39 GLU B N 1
ATOM 4131 C CA . GLU B 1 39 ? 10.062 14.227 -1.567 1 98 39 GLU B CA 1
ATOM 4132 C C . GLU B 1 39 ? 10.133 13.219 -0.421 1 98 39 GLU B C 1
ATOM 4134 O O . GLU B 1 39 ? 11.086 13.227 0.358 1 98 39 GLU B O 1
ATOM 4139 N N . ILE B 1 40 ? 9.203 12.352 -0.307 1 98.81 40 ILE B N 1
ATOM 4140 C CA . ILE B 1 40 ? 9.172 11.266 0.669 1 98.81 40 ILE B CA 1
ATOM 4141 C C . ILE B 1 40 ? 8.312 10.125 0.135 1 98.81 40 ILE B C 1
ATOM 4143 O O . ILE B 1 40 ? 7.293 10.352 -0.522 1 98.81 40 ILE B O 1
ATOM 4147 N N . ASN B 1 41 ? 8.711 8.953 0.271 1 98.81 41 ASN B N 1
ATOM 4148 C CA . ASN B 1 41 ? 7.891 7.793 -0.049 1 98.81 41 ASN B CA 1
ATOM 4149 C C . ASN B 1 41 ? 7.434 7.066 1.212 1 98.81 41 ASN B C 1
ATOM 4151 O O . ASN B 1 41 ? 7.75 7.488 2.326 1 98.81 41 ASN B O 1
ATOM 4155 N N . LEU B 1 42 ? 6.605 5.969 1.111 1 98.88 42 LEU B N 1
ATOM 4156 C CA . LEU B 1 42 ? 6.047 5.277 2.268 1 98.88 42 LEU B CA 1
ATOM 4157 C C . LEU B 1 42 ? 7.152 4.672 3.127 1 98.88 42 LEU B C 1
ATOM 4159 O O . LEU B 1 42 ? 7.07 4.695 4.355 1 98.88 42 LEU B O 1
ATOM 4163 N N . MET B 1 43 ? 8.195 4.137 2.52 1 98.88 43 MET B N 1
ATOM 4164 C CA . MET B 1 43 ? 9.305 3.592 3.293 1 98.88 43 MET B CA 1
ATOM 4165 C C . MET B 1 43 ? 10.023 4.695 4.059 1 98.88 43 MET B C 1
ATOM 4167 O O . MET B 1 43 ? 10.523 4.465 5.164 1 98.88 43 MET B O 1
ATOM 4171 N N . GLY B 1 44 ? 10.117 5.887 3.438 1 98.94 44 GLY B N 1
ATOM 4172 C CA . GLY B 1 44 ? 10.617 7.051 4.152 1 98.94 44 GLY B CA 1
ATOM 4173 C C . GLY B 1 44 ? 9.766 7.426 5.352 1 98.94 44 GLY B C 1
ATOM 4174 O O . GLY B 1 44 ? 10.289 7.824 6.395 1 98.94 44 GLY B O 1
ATOM 4175 N N . VAL B 1 45 ? 8.445 7.332 5.211 1 98.94 45 VAL B N 1
ATOM 4176 C CA . VAL B 1 45 ? 7.535 7.609 6.316 1 98.94 45 VAL B CA 1
ATOM 4177 C C . VAL B 1 45 ? 7.758 6.594 7.438 1 98.94 45 VAL B C 1
ATOM 4179 O O . VAL B 1 45 ? 7.711 6.941 8.617 1 98.94 45 VAL B O 1
ATOM 4182 N N . GLN B 1 46 ? 7.945 5.336 7.07 1 98.94 46 GLN B N 1
ATOM 4183 C CA . GLN B 1 46 ? 8.281 4.332 8.078 1 98.94 46 GLN B CA 1
ATOM 4184 C C . GLN B 1 46 ? 9.547 4.727 8.844 1 98.94 46 GLN B C 1
ATOM 4186 O O . GLN B 1 46 ? 9.602 4.582 10.062 1 98.94 46 GLN B O 1
ATOM 4191 N N . ALA B 1 47 ? 10.562 5.148 8.102 1 98.94 47 ALA B N 1
ATOM 4192 C CA . ALA B 1 47 ? 11.789 5.637 8.734 1 98.94 47 ALA B CA 1
ATOM 4193 C C . ALA B 1 47 ? 11.492 6.773 9.703 1 98.94 47 ALA B C 1
ATOM 4195 O O . ALA B 1 47 ? 12.062 6.836 10.797 1 98.94 47 ALA B O 1
ATOM 4196 N N . LEU B 1 48 ? 10.625 7.68 9.266 1 98.94 48 LEU B N 1
ATOM 4197 C CA . LEU B 1 48 ? 10.211 8.773 10.133 1 98.94 48 LEU B CA 1
ATOM 4198 C C . LEU B 1 48 ? 9.594 8.242 11.422 1 98.94 48 LEU B C 1
ATOM 4200 O O . LEU B 1 48 ? 9.891 8.742 12.508 1 98.94 48 LEU B O 1
ATOM 4204 N N . GLY B 1 49 ? 8.695 7.25 11.312 1 98.94 49 GLY B N 1
ATOM 4205 C CA . GLY B 1 49 ? 8.102 6.625 12.484 1 98.94 49 GLY B CA 1
ATOM 4206 C C . GLY B 1 49 ? 9.125 6.004 13.414 1 98.94 49 GLY B C 1
ATOM 4207 O O . GLY B 1 49 ? 9.062 6.188 14.633 1 98.94 49 GLY B O 1
ATOM 4208 N N . MET B 1 50 ? 10.062 5.293 12.852 1 98.88 50 MET B N 1
ATOM 4209 C CA . MET B 1 50 ? 11.133 4.691 13.641 1 98.88 50 MET B CA 1
ATOM 4210 C C . MET B 1 50 ? 11.961 5.762 14.344 1 98.88 50 MET B C 1
ATOM 4212 O O . MET B 1 50 ? 12.328 5.605 15.516 1 98.88 50 MET B O 1
ATOM 4216 N N . GLY B 1 51 ? 12.273 6.805 13.586 1 98.88 51 GLY B N 1
ATOM 4217 C CA . GLY B 1 51 ? 13.016 7.91 14.172 1 98.88 51 GLY B CA 1
ATOM 4218 C C . GLY B 1 51 ? 12.281 8.594 15.305 1 98.88 51 GLY B C 1
ATOM 4219 O O . GLY B 1 51 ? 12.883 8.945 16.328 1 98.88 51 GLY B O 1
ATOM 4220 N N . LEU B 1 52 ? 11.016 8.828 15.125 1 98.88 52 LEU B N 1
ATOM 4221 C CA . LEU B 1 52 ? 10.211 9.484 16.156 1 98.88 52 LEU B CA 1
ATOM 4222 C C . LEU B 1 52 ? 10.148 8.633 17.422 1 98.88 52 LEU B C 1
ATOM 4224 O O . LEU B 1 52 ? 10.297 9.148 18.531 1 98.88 52 LEU B O 1
ATOM 4228 N N . GLY B 1 53 ? 9.906 7.316 17.266 1 98.88 53 GLY B N 1
ATOM 4229 C CA . GLY B 1 53 ? 9.938 6.438 18.422 1 98.88 53 GLY B CA 1
ATOM 4230 C C . GLY B 1 53 ? 11.273 6.453 19.141 1 98.88 53 GLY B C 1
ATOM 4231 O O . GLY B 1 53 ? 11.32 6.453 20.375 1 98.88 53 GLY B O 1
ATOM 4232 N N . THR B 1 54 ? 12.32 6.465 18.391 1 98.88 54 THR B N 1
ATOM 4233 C CA . THR B 1 54 ? 13.664 6.531 18.953 1 98.88 54 THR B CA 1
ATOM 4234 C C . THR B 1 54 ? 13.867 7.828 19.719 1 98.88 54 THR B C 1
ATOM 4236 O O . THR B 1 54 ? 14.406 7.816 20.828 1 98.88 54 THR B O 1
ATOM 4239 N N . LEU B 1 55 ? 13.438 8.93 19.094 1 98.88 55 LEU B N 1
ATOM 4240 C CA . LEU B 1 55 ? 13.57 10.227 19.75 1 98.88 55 LEU B CA 1
ATOM 4241 C C . LEU B 1 55 ? 12.781 10.258 21.062 1 98.88 55 LEU B C 1
ATOM 4243 O O . LEU B 1 55 ? 13.273 10.773 22.062 1 98.88 55 LEU B O 1
ATOM 4247 N N . ILE B 1 56 ? 11.609 9.75 21.078 1 98.69 56 ILE B N 1
ATOM 4248 C CA . ILE B 1 56 ? 10.773 9.703 22.281 1 98.69 56 ILE B CA 1
ATOM 4249 C C . ILE B 1 56 ? 11.508 8.961 23.391 1 98.69 56 ILE B C 1
ATOM 4251 O O . ILE B 1 56 ? 11.531 9.414 24.531 1 98.69 56 ILE B O 1
ATOM 4255 N N . ALA B 1 57 ? 12.086 7.891 23.031 1 98.56 57 ALA B N 1
ATOM 4256 C CA . ALA B 1 57 ? 12.875 7.129 24 1 98.56 57 ALA B CA 1
ATOM 4257 C C . ALA B 1 57 ? 14.055 7.949 24.516 1 98.56 57 ALA B C 1
ATOM 4259 O O . ALA B 1 57 ? 14.344 7.941 25.719 1 98.56 57 ALA B O 1
ATOM 4260 N N . GLU B 1 58 ? 14.727 8.609 23.609 1 98.44 58 GLU B N 1
ATOM 4261 C CA . GLU B 1 58 ? 15.867 9.445 23.984 1 98.44 58 GLU B CA 1
ATOM 4262 C C . GLU B 1 58 ? 15.453 10.547 24.953 1 98.44 58 GLU B C 1
ATOM 4264 O O . GLU B 1 58 ? 16.234 10.938 25.812 1 98.44 58 GLU B O 1
ATOM 4269 N N . LEU B 1 59 ? 14.289 11.047 24.75 1 98.06 59 LEU B N 1
ATOM 4270 C CA . LEU B 1 59 ? 13.789 12.141 25.562 1 98.06 59 LEU B CA 1
ATOM 4271 C C . LEU B 1 59 ? 13.336 11.641 26.938 1 98.06 59 LEU B C 1
ATOM 4273 O O . LEU B 1 59 ? 12.961 12.43 27.797 1 98.06 59 LEU B O 1
ATOM 4277 N N . GLY B 1 60 ? 13.297 10.352 27.125 1 97.44 60 GLY B N 1
ATOM 4278 C CA . GLY B 1 60 ? 12.906 9.766 28.406 1 97.44 60 GLY B CA 1
ATOM 4279 C C . GLY B 1 60 ? 11.406 9.781 28.625 1 97.44 60 GLY B C 1
ATOM 4280 O O . GLY B 1 60 ? 10.945 9.734 29.766 1 97.44 60 GLY B O 1
ATOM 4281 N N . ARG B 1 61 ? 10.648 9.875 27.594 1 96.81 61 ARG B N 1
ATOM 4282 C CA . ARG B 1 61 ? 9.195 9.844 27.688 1 96.81 61 ARG B CA 1
ATOM 4283 C C . ARG B 1 61 ? 8.664 8.422 27.547 1 96.81 61 ARG B C 1
ATOM 4285 O O . ARG B 1 61 ? 9.281 7.582 26.906 1 96.81 61 ARG B O 1
ATOM 4292 N N . PRO B 1 62 ? 7.523 8.172 28.219 1 97.12 62 PRO B N 1
ATOM 4293 C CA . PRO B 1 62 ? 6.863 6.914 27.875 1 97.12 62 PRO B CA 1
ATOM 4294 C C . PRO B 1 62 ? 6.621 6.762 26.375 1 97.12 62 PRO B C 1
ATOM 4296 O O . PRO B 1 62 ? 6.199 7.715 25.719 1 97.12 62 PRO B O 1
ATOM 4299 N N . GLN B 1 63 ? 6.883 5.586 25.844 1 97.44 63 GLN B N 1
ATOM 4300 C CA . GLN B 1 63 ? 6.742 5.352 24.406 1 97.44 63 GLN B CA 1
ATOM 4301 C C . GLN B 1 63 ? 5.297 5.027 24.047 1 97.44 63 GLN B C 1
ATOM 4303 O O . GLN B 1 63 ? 5.02 3.969 23.469 1 97.44 63 GLN B O 1
ATOM 4308 N N . GLU B 1 64 ? 4.41 5.91 24.359 1 98.56 64 GLU B N 1
ATOM 4309 C CA . GLU B 1 64 ? 2.994 5.906 24 1 98.56 64 GLU B CA 1
ATOM 4310 C C . GLU B 1 64 ? 2.627 7.148 23.188 1 98.56 64 GLU B C 1
ATOM 4312 O O . GLU B 1 64 ? 2.982 8.266 23.562 1 98.56 64 GLU B O 1
ATOM 4317 N N . ILE B 1 65 ? 1.975 6.934 22.109 1 98.94 65 ILE B N 1
ATOM 4318 C CA . ILE B 1 65 ? 1.786 8.062 21.203 1 98.94 65 ILE B CA 1
ATOM 4319 C C . ILE B 1 65 ? 0.403 7.98 20.562 1 98.94 65 ILE B C 1
ATOM 4321 O O . ILE B 1 65 ? -0.048 6.898 20.172 1 98.94 65 ILE B O 1
ATOM 4325 N N . VAL B 1 66 ? -0.322 9.133 20.484 1 98.94 66 VAL B N 1
ATOM 4326 C CA . VAL B 1 66 ? -1.566 9.281 19.734 1 98.94 66 VAL B CA 1
ATOM 4327 C C . VAL B 1 66 ? -1.257 9.531 18.266 1 98.94 66 VAL B C 1
ATOM 4329 O O . VAL B 1 66 ? -0.351 10.297 17.938 1 98.94 66 VAL B O 1
ATOM 4332 N N . THR B 1 67 ? -1.944 8.836 17.391 1 98.88 67 THR B N 1
ATOM 4333 C CA . THR B 1 67 ? -1.811 9.125 15.961 1 98.88 67 THR B CA 1
ATOM 4334 C C . THR B 1 67 ? -3.182 9.273 15.312 1 98.88 67 THR B C 1
ATOM 4336 O O . THR B 1 67 ? -4.148 8.641 15.734 1 98.88 67 THR B O 1
ATOM 4339 N N . GLY B 1 68 ? -3.375 10.117 14.391 1 98.75 68 GLY B N 1
ATOM 4340 C CA . GLY B 1 68 ? -4.512 10.328 13.508 1 98.75 68 GLY B CA 1
ATOM 4341 C C . GLY B 1 68 ? -4.117 10.852 12.141 1 98.75 68 GLY B C 1
ATOM 4342 O O . GLY B 1 68 ? -2.93 11.008 11.852 1 98.75 68 GLY B O 1
ATOM 4343 N N . HIS B 1 69 ? -5.062 11.023 11.25 1 98.81 69 HIS B N 1
ATOM 4344 C CA . HIS B 1 69 ? -4.781 11.539 9.922 1 98.81 69 HIS B CA 1
ATOM 4345 C C . HIS B 1 69 ? -5.938 12.398 9.414 1 98.81 69 HIS B C 1
ATOM 4347 O O . HIS B 1 69 ? -7.074 12.25 9.859 1 98.81 69 HIS B O 1
ATOM 4353 N N . ASP B 1 70 ? -5.594 13.352 8.516 1 98.62 70 ASP B N 1
ATOM 4354 C CA . ASP B 1 70 ? -6.637 14.148 7.879 1 98.62 70 ASP B CA 1
ATOM 4355 C C . ASP B 1 70 ? -7.297 13.383 6.738 1 98.62 70 ASP B C 1
ATOM 4357 O O . ASP B 1 70 ? -7.07 12.18 6.578 1 98.62 70 ASP B O 1
ATOM 4361 N N . PHE B 1 71 ? -8.18 14 5.949 1 98.38 71 PHE B N 1
ATOM 4362 C CA . PHE B 1 71 ? -9.078 13.312 5.023 1 98.38 71 PHE B CA 1
ATOM 4363 C C . PHE B 1 71 ? -8.461 13.227 3.635 1 98.38 71 PHE B C 1
ATOM 4365 O O . PHE B 1 71 ? -9.109 12.789 2.686 1 98.38 71 PHE B O 1
ATOM 4372 N N . ARG B 1 72 ? -7.242 13.648 3.412 1 98.12 72 ARG B N 1
ATOM 4373 C CA . ARG B 1 72 ? -6.621 13.5 2.098 1 98.12 72 ARG B CA 1
ATOM 4374 C C . ARG B 1 72 ? -6.582 12.039 1.668 1 98.12 72 ARG B C 1
ATOM 4376 O O . ARG B 1 72 ? -6.453 11.141 2.504 1 98.12 72 ARG B O 1
ATOM 4383 N N . GLY B 1 73 ? -6.645 11.828 0.349 1 97.56 73 GLY B N 1
ATOM 4384 C CA . GLY B 1 73 ? -6.82 10.492 -0.191 1 97.56 73 GLY B CA 1
ATOM 4385 C C . GLY B 1 73 ? -5.664 9.562 0.132 1 97.56 73 GLY B C 1
ATOM 4386 O O . GLY B 1 73 ? -5.812 8.344 0.093 1 97.56 73 GLY B O 1
ATOM 4387 N N . TYR B 1 74 ? -4.473 10.078 0.469 1 98.06 74 TYR B N 1
ATOM 4388 C CA . TYR B 1 74 ? -3.275 9.281 0.709 1 98.06 74 TYR B CA 1
ATOM 4389 C C . TYR B 1 74 ? -2.881 9.32 2.18 1 98.06 74 TYR B C 1
ATOM 4391 O O . TYR B 1 74 ? -1.9 8.688 2.584 1 98.06 74 TYR B O 1
ATOM 4399 N N . SER B 1 75 ? -3.637 10 3.059 1 98.69 75 SER B N 1
ATOM 4400 C CA . SER B 1 75 ? -3.232 10.219 4.441 1 98.69 75 SER B CA 1
ATOM 4401 C C . SER B 1 75 ? -3.275 8.914 5.238 1 98.69 75 SER B C 1
ATOM 4403 O O . SER B 1 75 ? -2.428 8.68 6.102 1 98.69 75 SER B O 1
ATOM 4405 N N . ALA B 1 76 ? -4.246 8.086 4.965 1 98.62 76 ALA B N 1
ATOM 4406 C CA . ALA B 1 76 ? -4.34 6.82 5.688 1 98.62 76 ALA B CA 1
ATOM 4407 C C . ALA B 1 76 ? -3.121 5.941 5.414 1 98.62 76 ALA B C 1
ATOM 4409 O O . ALA B 1 76 ? -2.592 5.301 6.324 1 98.62 76 ALA B O 1
ATOM 4410 N N . SER B 1 77 ? -2.695 5.863 4.133 1 98.75 77 SER B N 1
ATOM 4411 C CA . SER B 1 77 ? -1.524 5.059 3.793 1 98.75 77 SER B CA 1
ATOM 4412 C C . SER B 1 77 ? -0.274 5.582 4.492 1 98.75 77 SER B C 1
ATOM 4414 O O . SER B 1 77 ? 0.557 4.797 4.957 1 98.75 77 SER B O 1
ATOM 4416 N N . ILE B 1 78 ? -0.145 6.867 4.574 1 98.88 78 ILE B N 1
ATOM 4417 C CA . ILE B 1 78 ? 0.978 7.508 5.254 1 98.88 78 ILE B CA 1
ATOM 4418 C C . ILE B 1 78 ? 0.936 7.172 6.742 1 98.88 78 ILE B C 1
ATOM 4420 O O . ILE B 1 78 ? 1.966 6.855 7.344 1 98.88 78 ILE B O 1
ATOM 4424 N N . LYS B 1 79 ? -0.25 7.203 7.316 1 98.94 79 LYS B N 1
ATOM 4425 C CA . LYS B 1 79 ? -0.392 6.887 8.734 1 98.94 79 LYS B CA 1
ATOM 4426 C C . LYS B 1 79 ? 0.025 5.445 9.016 1 98.94 79 LYS B C 1
ATOM 4428 O O . LYS B 1 79 ? 0.69 5.172 10.016 1 98.94 79 LYS B O 1
ATOM 4433 N N . TYR B 1 80 ? -0.339 4.516 8.164 1 98.94 80 TYR B N 1
ATOM 4434 C CA . TYR B 1 80 ? 0.007 3.117 8.398 1 98.94 80 TYR B CA 1
ATOM 4435 C C . TYR B 1 80 ? 1.514 2.908 8.32 1 98.94 80 TYR B C 1
ATOM 4437 O O . TYR B 1 80 ? 2.082 2.135 9.094 1 98.94 80 TYR B O 1
ATOM 4445 N N . ALA B 1 81 ? 2.189 3.543 7.344 1 98.94 81 ALA B N 1
ATOM 4446 C CA . ALA B 1 81 ? 3.648 3.475 7.285 1 98.94 81 ALA B CA 1
ATOM 4447 C C . ALA B 1 81 ? 4.273 4.043 8.555 1 98.94 81 ALA B C 1
ATOM 4449 O O . ALA B 1 81 ? 5.227 3.473 9.094 1 98.94 81 ALA B O 1
ATOM 4450 N N . LEU B 1 82 ? 3.701 5.172 9.039 1 98.94 82 LEU B N 1
ATOM 4451 C CA . LEU B 1 82 ? 4.152 5.797 10.273 1 98.94 82 LEU B CA 1
ATOM 4452 C C . LEU B 1 82 ? 3.986 4.852 11.453 1 98.94 82 LEU B C 1
ATOM 4454 O O . LEU B 1 82 ? 4.895 4.711 12.273 1 98.94 82 LEU B O 1
ATOM 4458 N N . ILE B 1 83 ? 2.844 4.195 11.562 1 98.94 83 ILE B N 1
ATOM 4459 C CA . ILE B 1 83 ? 2.516 3.277 12.648 1 98.94 83 ILE B CA 1
ATOM 4460 C C . ILE B 1 83 ? 3.484 2.098 12.641 1 98.94 83 ILE B C 1
ATOM 4462 O O . ILE B 1 83 ? 3.986 1.688 13.688 1 98.94 83 ILE B O 1
ATOM 4466 N N . ALA B 1 84 ? 3.773 1.595 11.43 1 98.88 84 ALA B N 1
ATOM 4467 C CA . ALA B 1 84 ? 4.723 0.491 11.312 1 98.88 84 ALA B CA 1
ATOM 4468 C C . ALA B 1 84 ? 6.078 0.869 11.906 1 98.88 84 ALA B C 1
ATOM 4470 O O . ALA B 1 84 ? 6.688 0.082 12.633 1 98.88 84 ALA B O 1
ATOM 4471 N N . GLY B 1 85 ? 6.527 2.066 11.586 1 98.88 85 GLY B N 1
ATOM 4472 C CA . GLY B 1 85 ? 7.789 2.545 12.125 1 98.88 85 GLY B CA 1
ATOM 4473 C C . GLY B 1 85 ? 7.75 2.768 13.625 1 98.88 85 GLY B C 1
ATOM 4474 O O . GLY B 1 85 ? 8.68 2.379 14.336 1 98.88 85 GLY B O 1
ATOM 4475 N N . LEU B 1 86 ? 6.68 3.436 14.102 1 98.94 86 LEU B N 1
ATOM 4476 C CA . LEU B 1 86 ? 6.52 3.697 15.523 1 98.94 86 LEU B CA 1
ATOM 4477 C C . LEU B 1 86 ? 6.539 2.398 16.328 1 98.94 86 LEU B C 1
ATOM 4479 O O . LEU B 1 86 ? 7.262 2.287 17.312 1 98.94 86 LEU B O 1
ATOM 4483 N N . MET B 1 87 ? 5.812 1.412 15.859 1 98.88 87 MET B N 1
ATOM 4484 C CA . MET B 1 87 ? 5.754 0.132 16.562 1 98.88 87 MET B CA 1
ATOM 4485 C C . MET B 1 87 ? 7.094 -0.592 16.484 1 98.88 87 MET B C 1
ATOM 4487 O O . MET B 1 87 ? 7.523 -1.22 17.453 1 98.88 87 MET B O 1
ATOM 4491 N N . ALA B 1 88 ? 7.762 -0.529 15.359 1 98.75 88 ALA B N 1
ATOM 4492 C CA . ALA B 1 88 ? 9.062 -1.166 15.18 1 98.75 88 ALA B CA 1
ATOM 4493 C C . ALA B 1 88 ? 10.078 -0.639 16.188 1 98.75 88 ALA B C 1
ATOM 4495 O O . ALA B 1 88 ? 11.023 -1.339 16.547 1 98.75 88 ALA B O 1
ATOM 4496 N N . SER B 1 89 ? 9.852 0.611 16.609 1 98.5 89 SER B N 1
ATOM 4497 C CA . SER B 1 89 ? 10.758 1.231 17.578 1 98.5 89 SER B CA 1
ATOM 4498 C C . SER B 1 89 ? 10.32 0.954 19 1 98.5 89 SER B C 1
ATOM 4500 O O . SER B 1 89 ? 11.008 1.34 19.953 1 98.5 89 SER B O 1
ATOM 4502 N N . GLY B 1 90 ? 9.102 0.321 19.188 1 98.5 90 GLY B N 1
ATOM 4503 C CA . GLY B 1 90 ? 8.703 -0.089 20.516 1 98.5 90 GLY B CA 1
ATOM 4504 C C . GLY B 1 90 ? 7.52 0.697 21.062 1 98.5 90 GLY B C 1
ATOM 4505 O O . GLY B 1 90 ? 7.078 0.472 22.188 1 98.5 90 GLY B O 1
ATOM 4506 N N . CYS B 1 91 ? 6.926 1.557 20.297 1 98.81 91 CYS B N 1
ATOM 4507 C CA . CYS B 1 91 ? 5.863 2.424 20.797 1 98.81 91 CYS B CA 1
ATOM 4508 C C . CYS B 1 91 ? 4.539 1.671 20.891 1 98.81 91 CYS B C 1
ATOM 4510 O O . CYS B 1 91 ? 4.238 0.835 20.031 1 98.81 91 CYS B O 1
ATOM 4512 N N . LYS B 1 92 ? 3.797 1.966 21.922 1 98.75 92 LYS B N 1
ATOM 4513 C CA . LYS B 1 92 ? 2.359 1.709 21.906 1 98.75 92 LYS B CA 1
ATOM 4514 C C . LYS B 1 92 ? 1.607 2.812 21.172 1 98.75 92 LYS B C 1
ATOM 4516 O O . LYS B 1 92 ? 1.631 3.973 21.578 1 98.75 92 LYS B O 1
ATOM 4521 N N . VAL B 1 93 ? 0.945 2.486 20.078 1 98.94 93 VAL B N 1
ATOM 4522 C CA . VAL B 1 93 ? 0.272 3.477 19.25 1 98.94 93 VAL B CA 1
ATOM 4523 C C . VAL B 1 93 ? -1.218 3.506 19.578 1 98.94 93 VAL B C 1
ATOM 4525 O O . VAL B 1 93 ? -1.889 2.471 19.547 1 98.94 93 VAL B O 1
ATOM 4528 N N . HIS B 1 94 ? -1.696 4.648 19.969 1 98.88 94 HIS B N 1
ATOM 4529 C CA . HIS B 1 94 ? -3.121 4.938 20.109 1 98.88 94 HIS B CA 1
ATOM 4530 C C . HIS B 1 94 ? -3.662 5.625 18.859 1 98.88 94 HIS B C 1
ATOM 4532 O O . HIS B 1 94 ? -3.438 6.82 18.656 1 98.88 94 HIS B O 1
ATOM 4538 N N . ASP B 1 95 ? -4.359 4.836 18.016 1 98.88 95 ASP B N 1
ATOM 4539 C CA . ASP B 1 95 ? -4.883 5.336 16.75 1 98.88 95 ASP B CA 1
ATOM 4540 C C . ASP B 1 95 ? -6.312 5.852 16.922 1 98.88 95 ASP B C 1
ATOM 4542 O O . ASP B 1 95 ? -7.215 5.094 17.281 1 98.88 95 ASP B O 1
ATOM 4546 N N . ILE B 1 96 ? -6.527 7.16 16.609 1 98.75 96 ILE B N 1
ATOM 4547 C CA . ILE B 1 96 ? -7.852 7.746 16.781 1 98.75 96 ILE B CA 1
ATOM 4548 C C . ILE B 1 96 ? -8.523 7.926 15.422 1 98.75 96 ILE B C 1
ATOM 4550 O O . ILE B 1 96 ? -9.609 8.5 15.336 1 98.75 96 ILE B O 1
ATOM 4554 N N . GLY B 1 97 ? -7.906 7.469 14.336 1 98.19 97 GLY B N 1
ATOM 4555 C CA . GLY B 1 97 ? -8.5 7.453 13.016 1 98.19 97 GLY B CA 1
ATOM 4556 C C . GLY B 1 97 ? -8.547 8.82 12.359 1 98.19 97 GLY B C 1
ATOM 4557 O O . GLY B 1 97 ? -7.594 9.602 12.469 1 98.19 97 GLY B O 1
ATOM 4558 N N . LEU B 1 98 ? -9.555 9.078 11.508 1 98.31 98 LEU B N 1
ATOM 4559 C CA . LEU B 1 98 ? -9.789 10.359 10.852 1 98.31 98 LEU B CA 1
ATOM 4560 C C . LEU B 1 98 ? -10.062 11.453 11.883 1 98.31 98 LEU B C 1
ATOM 4562 O O . LEU B 1 98 ? -10.969 11.32 12.703 1 98.31 98 LEU B O 1
ATOM 4566 N N . ALA B 1 99 ? -9.219 12.492 11.844 1 98.62 99 ALA B N 1
ATOM 4567 C CA . ALA B 1 99 ? -9.305 13.508 12.891 1 98.62 99 ALA B CA 1
ATOM 4568 C C . ALA B 1 99 ? -8.844 14.875 12.367 1 98.62 99 ALA B C 1
ATOM 4570 O O . ALA B 1 99 ? -8.047 14.953 11.43 1 98.62 99 ALA B O 1
ATOM 4571 N N . VAL B 1 100 ? -9.406 15.891 12.93 1 98.69 100 VAL B N 1
ATOM 4572 C CA . VAL B 1 100 ? -8.75 17.188 12.828 1 98.69 100 VAL B CA 1
ATOM 4573 C C . VAL B 1 100 ? -7.547 17.25 13.758 1 98.69 100 VAL B C 1
ATOM 4575 O O . VAL B 1 100 ? -7.465 16.469 14.719 1 98.69 100 VAL B O 1
ATOM 4578 N N . THR B 1 101 ? -6.613 18.156 13.586 1 98.62 101 THR B N 1
ATOM 4579 C CA . THR B 1 101 ? -5.375 18.234 14.352 1 98.62 101 THR B CA 1
ATOM 4580 C C . THR B 1 101 ? -5.664 18.469 15.828 1 98.62 101 THR B C 1
ATOM 4582 O O . THR B 1 101 ? -5.117 17.781 16.688 1 98.62 101 THR B O 1
ATOM 4585 N N . PRO B 1 102 ? -6.547 19.438 16.188 1 98.56 102 PRO B N 1
ATOM 4586 C CA . PRO B 1 102 ? -6.781 19.672 17.609 1 98.56 102 PRO B CA 1
ATOM 4587 C C . PRO B 1 102 ? -7.383 18.453 18.312 1 98.56 102 PRO B C 1
ATOM 4589 O O . PRO B 1 102 ? -7.195 18.281 19.516 1 98.56 102 PRO B O 1
ATOM 4592 N N . MET B 1 103 ? -8.102 17.609 17.578 1 98.69 103 MET B N 1
ATOM 4593 C CA . MET B 1 103 ? -8.609 16.375 18.156 1 98.69 103 MET B CA 1
ATOM 4594 C C . MET B 1 103 ? -7.469 15.469 18.609 1 98.69 103 MET B C 1
ATOM 4596 O O . MET B 1 103 ? -7.559 14.82 19.641 1 98.69 103 MET B O 1
ATOM 4600 N N . ALA B 1 104 ? -6.434 15.375 17.828 1 98.88 104 ALA B N 1
ATOM 4601 C CA . ALA B 1 104 ? -5.25 14.602 18.219 1 98.88 104 ALA B CA 1
ATOM 4602 C C . ALA B 1 104 ? -4.59 15.18 19.453 1 98.88 104 ALA B C 1
ATOM 4604 O O . ALA B 1 104 ? -4.148 14.438 20.344 1 98.88 104 ALA B O 1
ATOM 4605 N N . TYR B 1 105 ? -4.465 16.531 19.531 1 98.69 105 TYR B N 1
ATOM 4606 C CA . TYR B 1 105 ? -3.938 17.172 20.734 1 98.69 105 TYR B CA 1
ATOM 4607 C C . TYR B 1 105 ? -4.82 16.875 21.938 1 98.69 105 TYR B C 1
ATOM 4609 O O . TYR B 1 105 ? -4.316 16.531 23.016 1 98.69 105 TYR B O 1
ATOM 4617 N N . PHE B 1 106 ? -6.113 16.969 21.734 1 98.62 106 PHE B N 1
ATOM 4618 C CA . PHE B 1 106 ? -7.066 16.656 22.797 1 98.62 106 PHE B CA 1
ATOM 4619 C C . PHE B 1 106 ? -6.883 15.227 23.297 1 98.62 106 PHE B C 1
ATOM 4621 O O . PHE B 1 106 ? -6.961 14.961 24.5 1 98.62 106 PHE B O 1
ATOM 4628 N N . ALA B 1 107 ? -6.637 14.352 22.344 1 98.88 107 ALA B N 1
ATOM 4629 C CA . ALA B 1 107 ? -6.504 12.93 22.656 1 98.88 107 ALA B CA 1
ATOM 4630 C C . ALA B 1 107 ? -5.344 12.688 23.625 1 98.88 107 ALA B C 1
ATOM 4632 O O . ALA B 1 107 ? -5.398 11.773 24.453 1 98.88 107 ALA B O 1
ATOM 4633 N N . GLN B 1 108 ? -4.293 13.492 23.531 1 98.69 108 GLN B N 1
ATOM 4634 C CA . GLN B 1 108 ? -3.209 13.367 24.5 1 98.69 108 GLN B CA 1
ATOM 4635 C C . GLN B 1 108 ? -3.729 13.5 25.938 1 98.69 108 GLN B C 1
ATOM 4637 O O . GLN B 1 108 ? -3.338 12.734 26.812 1 98.69 108 GLN B O 1
ATOM 4642 N N . PHE B 1 109 ? -4.598 14.484 26.156 1 98.5 109 PHE B N 1
ATOM 4643 C CA . PHE B 1 109 ? -5.156 14.734 27.484 1 98.5 109 PHE B CA 1
ATOM 4644 C C . PHE B 1 109 ? -6.168 13.656 27.844 1 98.5 109 PHE B C 1
ATOM 4646 O O . PHE B 1 109 ? -6.105 13.086 28.938 1 98.5 109 PHE B O 1
ATOM 4653 N N . GLU B 1 110 ? -7.07 13.367 26.906 1 98.56 110 GLU B N 1
ATOM 4654 C CA . GLU B 1 110 ? -8.188 12.461 27.141 1 98.56 110 GLU B CA 1
ATOM 4655 C C . GLU B 1 110 ? -7.688 11.055 27.469 1 98.56 110 GLU B C 1
ATOM 4657 O O . GLU B 1 110 ? -8.281 10.352 28.297 1 98.56 110 GLU B O 1
ATOM 4662 N N . LEU B 1 111 ? -6.57 10.625 26.844 1 98.5 111 LEU B N 1
ATOM 4663 C CA . LEU B 1 111 ? -6.043 9.273 26.984 1 98.5 111 LEU B CA 1
ATOM 4664 C C . LEU B 1 111 ? -4.84 9.258 27.922 1 98.5 111 LEU B C 1
ATOM 4666 O O . LEU B 1 111 ? -4.285 8.195 28.203 1 98.5 111 LEU B O 1
ATOM 4670 N N . ASP B 1 112 ? -4.41 10.375 28.391 1 98.38 112 ASP B N 1
ATOM 4671 C CA . ASP B 1 112 ? -3.23 10.539 29.234 1 98.38 112 ASP B CA 1
ATOM 4672 C C . ASP B 1 112 ? -1.987 9.969 28.547 1 98.38 112 ASP B C 1
ATOM 4674 O O . ASP B 1 112 ? -1.291 9.125 29.125 1 98.38 112 ASP B O 1
ATOM 4678 N N . VAL B 1 113 ? -1.749 10.391 27.328 1 98.38 113 VAL B N 1
ATOM 4679 C CA . VAL B 1 113 ? -0.627 10.008 26.484 1 98.38 113 VAL B CA 1
ATOM 4680 C C . VAL B 1 113 ? 0.22 11.234 26.156 1 98.38 113 VAL B C 1
ATOM 4682 O O . VAL B 1 113 ? -0.299 12.242 25.672 1 98.38 113 VAL B O 1
ATOM 4685 N N . PRO B 1 114 ? 1.467 11.203 26.375 1 97.94 114 PRO B N 1
ATOM 4686 C CA . PRO B 1 114 ? 2.264 12.43 26.234 1 97.94 114 PRO B CA 1
ATOM 4687 C C . PRO B 1 114 ? 2.529 12.797 24.781 1 97.94 114 PRO B C 1
ATOM 4689 O O . PRO B 1 114 ? 2.678 13.977 24.453 1 97.94 114 PRO B O 1
ATOM 4692 N N . CYS B 1 115 ? 2.666 11.812 23.906 1 98.81 115 CYS B N 1
ATOM 4693 C CA . CYS B 1 115 ? 3.193 12.07 22.562 1 98.81 115 CYS B CA 1
ATOM 4694 C C . CYS B 1 115 ? 2.078 12.07 21.531 1 98.81 115 CYS B C 1
ATOM 4696 O O . CYS B 1 115 ? 1.024 11.469 21.75 1 98.81 115 CYS B O 1
ATOM 4698 N N . VAL B 1 116 ? 2.297 12.766 20.422 1 98.88 116 VAL B N 1
ATOM 4699 C CA . VAL B 1 116 ? 1.311 12.867 19.344 1 98.88 116 VAL B CA 1
ATOM 4700 C C . VAL B 1 116 ? 2.018 12.914 18 1 98.88 116 VAL B C 1
ATOM 4702 O O . VAL B 1 116 ? 3.127 13.445 17.891 1 98.88 116 VAL B O 1
ATOM 4705 N N . ALA B 1 117 ? 1.498 12.297 17.016 1 98.94 117 ALA B N 1
ATOM 4706 C CA . ALA B 1 117 ? 1.861 12.391 15.609 1 98.94 117 ALA B CA 1
ATOM 4707 C C . ALA B 1 117 ? 0.619 12.453 14.727 1 98.94 117 ALA B C 1
ATOM 4709 O O . ALA B 1 117 ? -0.07 11.445 14.539 1 98.94 117 ALA B O 1
ATOM 4710 N N . MET B 1 118 ? 0.309 13.609 14.172 1 98.88 118 MET B N 1
ATOM 4711 C CA . MET B 1 118 ? -0.866 13.844 13.336 1 98.88 118 MET B CA 1
ATOM 4712 C C . MET B 1 118 ? -0.47 13.984 11.875 1 98.88 118 MET B C 1
ATOM 4714 O O . MET B 1 118 ? 0.249 14.922 11.508 1 98.88 118 MET B O 1
ATOM 4718 N N . VAL B 1 119 ? -0.949 13.094 11.008 1 98.88 119 VAL B N 1
ATOM 4719 C CA . VAL B 1 119 ? -0.643 13.125 9.578 1 98.88 119 VAL B CA 1
ATOM 4720 C C . VAL B 1 119 ? -1.538 14.148 8.883 1 98.88 119 VAL B C 1
ATOM 4722 O O . VAL B 1 119 ? -2.734 13.914 8.703 1 98.88 119 VAL B O 1
ATOM 4725 N N . THR B 1 120 ? -0.967 15.242 8.453 1 98.31 120 THR B N 1
ATOM 4726 C CA . THR B 1 120 ? -1.702 16.312 7.789 1 98.31 120 THR B CA 1
ATOM 4727 C C . THR B 1 120 ? -0.743 17.312 7.148 1 98.31 120 THR B C 1
ATOM 4729 O O . THR B 1 120 ? 0.392 17.469 7.605 1 98.31 120 THR B O 1
ATOM 4732 N N . ALA B 1 121 ? -1.21 17.922 6.109 1 94.94 121 ALA B N 1
ATOM 4733 C CA . ALA B 1 121 ? -0.494 19.062 5.547 1 94.94 121 ALA B CA 1
ATOM 4734 C C . ALA B 1 121 ? -1.25 20.359 5.801 1 94.94 121 ALA B C 1
ATOM 4736 O O . ALA B 1 121 ? -1.052 21.359 5.09 1 94.94 121 ALA B O 1
ATOM 4737 N N . SER B 1 122 ? -2.211 20.156 6.711 1 93.75 122 SER B N 1
ATOM 4738 C CA . SER B 1 122 ? -2.971 21.328 7.129 1 93.75 122 SER B CA 1
ATOM 4739 C C . SER B 1 122 ? -3.645 22 5.938 1 93.75 122 SER B C 1
ATOM 4741 O O . SER B 1 122 ? -4.539 21.422 5.316 1 93.75 122 SER B O 1
ATOM 4743 N N . HIS B 1 123 ? -3.111 23.266 5.57 1 90.12 123 HIS B N 1
ATOM 4744 C CA . HIS B 1 123 ? -3.787 24.031 4.535 1 90.12 123 HIS B CA 1
ATOM 4745 C C . HIS B 1 123 ? -3.061 23.922 3.199 1 90.12 123 HIS B C 1
ATOM 4747 O O . HIS B 1 123 ? -3.475 24.531 2.209 1 90.12 123 HIS B O 1
ATOM 4753 N N . ASN B 1 124 ? -2.004 23.156 3.164 1 90.62 124 ASN B N 1
ATOM 4754 C CA . ASN B 1 124 ? -1.291 23 1.9 1 90.62 124 ASN B CA 1
ATOM 4755 C C . ASN B 1 124 ? -2.162 22.328 0.848 1 90.62 124 ASN B C 1
ATOM 4757 O O . ASN B 1 124 ? -3.113 21.609 1.185 1 90.62 124 ASN B O 1
ATOM 4761 N N . ASP B 1 125 ? -1.809 22.5 -0.39 1 92.19 125 ASP B N 1
ATOM 4762 C CA . ASP B 1 125 ? -2.537 21.906 -1.502 1 92.19 125 ASP B CA 1
ATOM 4763 C C . ASP B 1 125 ? -2.375 20.391 -1.505 1 92.19 125 ASP B C 1
ATOM 4765 O O . ASP B 1 125 ? -1.437 19.859 -0.906 1 92.19 125 ASP B O 1
ATOM 4769 N N . ASN B 1 126 ? -3.32 19.75 -2.221 1 95.25 126 ASN B N 1
ATOM 4770 C CA . ASN B 1 126 ? -3.186 18.312 -2.428 1 95.25 126 ASN B CA 1
ATOM 4771 C C . ASN B 1 126 ? -1.826 17.969 -3.023 1 95.25 126 ASN B C 1
ATOM 4773 O O . ASN B 1 126 ? -1.271 18.734 -3.816 1 95.25 126 ASN B O 1
ATOM 4777 N N . GLY B 1 127 ? -1.32 16.953 -2.697 1 96.44 127 GLY B N 1
ATOM 4778 C CA . GLY B 1 127 ? 0.035 16.531 -3.021 1 96.44 127 GLY B CA 1
ATOM 4779 C C . GLY B 1 127 ? 0.985 16.625 -1.841 1 96.44 127 GLY B C 1
ATOM 4780 O O . GLY B 1 127 ? 1.912 15.82 -1.721 1 96.44 127 GLY B O 1
ATOM 4781 N N . TRP B 1 128 ? 0.727 17.578 -0.974 1 96.25 128 TRP B N 1
ATOM 4782 C CA . TRP B 1 128 ? 1.534 17.766 0.228 1 96.25 128 TRP B CA 1
ATOM 4783 C C . TRP B 1 128 ? 1.083 16.828 1.338 1 96.25 128 TRP B C 1
ATOM 4785 O O . TRP B 1 128 ? -0.093 16.453 1.411 1 96.25 128 TRP B O 1
ATOM 4795 N N . THR B 1 129 ? 2.023 16.406 2.123 1 97.88 129 THR B N 1
ATOM 4796 C CA . THR B 1 129 ? 1.768 15.727 3.387 1 97.88 129 THR B CA 1
ATOM 4797 C C . THR B 1 129 ? 2.676 16.266 4.488 1 97.88 129 THR B C 1
ATOM 4799 O O . THR B 1 129 ? 3.541 17.109 4.23 1 97.88 129 THR B O 1
ATOM 4802 N N . GLY B 1 130 ? 2.439 15.867 5.738 1 97.62 130 GLY B N 1
ATOM 4803 C CA . GLY B 1 130 ? 3.23 16.25 6.898 1 97.62 130 GLY B CA 1
ATOM 4804 C C . GLY B 1 130 ? 2.824 15.516 8.164 1 97.62 130 GLY B C 1
ATOM 4805 O O . GLY B 1 130 ? 1.897 14.703 8.148 1 97.62 130 GLY B O 1
ATOM 4806 N N . VAL B 1 131 ? 3.629 15.68 9.117 1 98.75 131 VAL B N 1
ATOM 4807 C CA . VAL B 1 131 ? 3.336 15.141 10.438 1 98.75 131 VAL B CA 1
ATOM 4808 C C . VAL B 1 131 ? 3.598 16.203 11.5 1 98.75 131 VAL B C 1
ATOM 4810 O O . VAL B 1 131 ? 4.699 16.75 11.578 1 98.75 131 VAL B O 1
ATOM 4813 N N . LYS B 1 132 ? 2.547 16.609 12.242 1 98.25 132 LYS B N 1
ATOM 4814 C CA . LYS B 1 132 ? 2.699 17.406 13.453 1 98.25 132 LYS B CA 1
ATOM 4815 C C . LYS B 1 132 ? 2.992 16.531 14.664 1 98.25 132 LYS B C 1
ATOM 4817 O O . LYS B 1 132 ? 2.25 15.578 14.938 1 98.25 132 LYS B O 1
ATOM 4822 N N . MET B 1 133 ? 4.102 16.844 15.367 1 98.75 133 MET B N 1
ATOM 4823 C CA . MET B 1 133 ? 4.59 15.93 16.391 1 98.75 133 MET B CA 1
ATOM 4824 C C . MET B 1 133 ? 4.781 16.656 17.719 1 98.75 133 MET B C 1
ATOM 4826 O O . MET B 1 133 ? 5.027 17.859 17.75 1 98.75 133 MET B O 1
ATOM 4830 N N . GLY B 1 134 ? 4.625 15.969 18.766 1 98.38 134 GLY B N 1
ATOM 4831 C CA . GLY B 1 134 ? 4.875 16.438 20.125 1 98.38 134 GLY B CA 1
ATOM 4832 C C . GLY B 1 134 ? 5.16 15.312 21.109 1 98.38 134 GLY B C 1
ATOM 4833 O O . GLY B 1 134 ? 4.77 14.172 20.875 1 98.38 134 GLY B O 1
ATOM 4834 N N . ALA B 1 135 ? 5.848 15.633 22.172 1 98.19 135 ALA B N 1
ATOM 4835 C CA . ALA B 1 135 ? 6.176 14.648 23.203 1 98.19 135 ALA B CA 1
ATOM 4836 C C . ALA B 1 135 ? 5.941 15.219 24.594 1 98.19 135 ALA B C 1
ATOM 4838 O O . ALA B 1 135 ? 6.387 14.641 25.594 1 98.19 135 ALA B O 1
ATOM 4839 N N . ASN B 1 136 ? 5.355 16.344 24.656 1 95.44 136 ASN B N 1
ATOM 4840 C CA . ASN B 1 136 ? 5.07 17.062 25.906 1 95.44 136 ASN B CA 1
ATOM 4841 C C . ASN B 1 136 ? 3.822 17.922 25.781 1 95.44 136 ASN B C 1
ATOM 4843 O O . ASN B 1 136 ? 3.92 19.156 25.672 1 95.44 136 ASN B O 1
ATOM 4847 N N . ARG B 1 137 ? 2.623 17.344 25.875 1 94.38 137 ARG B N 1
ATOM 4848 C CA . ARG B 1 137 ? 1.389 18.109 25.703 1 94.38 137 ARG B CA 1
ATOM 4849 C C . ARG B 1 137 ? 1.343 19.312 26.641 1 94.38 137 ARG B C 1
ATOM 4851 O O . ARG B 1 137 ? 1.813 19.234 27.766 1 94.38 137 ARG B O 1
ATOM 4858 N N . PRO B 1 138 ? 0.901 20.422 26.188 1 95.25 138 PRO B N 1
ATOM 4859 C CA . PRO B 1 138 ? 0.26 20.641 24.891 1 95.25 138 PRO B CA 1
ATOM 4860 C C . PRO B 1 138 ? 1.239 21.109 23.812 1 95.25 138 PRO B C 1
ATOM 4862 O O . PRO B 1 138 ? 0.82 21.531 22.734 1 95.25 138 PRO B O 1
ATOM 4865 N N . LEU B 1 139 ? 2.504 21.031 24.125 1 96.56 139 LEU B N 1
ATOM 4866 C CA . LEU B 1 139 ? 3.521 21.594 23.234 1 96.56 139 LEU B CA 1
ATOM 4867 C C . LEU B 1 139 ? 3.803 20.641 22.078 1 96.56 139 LEU B C 1
ATOM 4869 O O . LEU B 1 139 ? 3.68 19.422 22.219 1 96.56 139 LEU B O 1
ATOM 4873 N N . THR B 1 140 ? 4.172 21.188 20.969 1 97.81 140 THR B N 1
ATOM 4874 C CA . THR B 1 140 ? 4.672 20.438 19.812 1 97.81 140 THR B CA 1
ATOM 4875 C C . THR B 1 140 ? 6.172 20.656 19.641 1 97.81 140 THR B C 1
ATOM 4877 O O . THR B 1 140 ? 6.773 21.469 20.344 1 97.81 140 THR B O 1
ATOM 4880 N N . PHE B 1 141 ? 6.746 19.906 18.812 1 97.94 141 PHE B N 1
ATOM 4881 C CA . PHE B 1 141 ? 8.188 19.969 18.609 1 97.94 141 PHE B CA 1
ATOM 4882 C C . PHE B 1 141 ? 8.633 21.359 18.188 1 97.94 141 PHE B C 1
ATOM 4884 O O . PHE B 1 141 ? 7.879 22.078 17.516 1 97.94 141 PHE B O 1
ATOM 4891 N N . GLY B 1 142 ? 9.781 21.766 18.672 1 95.88 142 GLY B N 1
ATOM 4892 C CA . GLY B 1 142 ? 10.508 22.922 18.188 1 95.88 142 GLY B CA 1
ATOM 4893 C C . GLY B 1 142 ? 11.75 22.547 17.391 1 95.88 142 GLY B C 1
ATOM 4894 O O . GLY B 1 142 ? 11.922 21.406 17 1 95.88 142 GLY B O 1
ATOM 4895 N N . PRO B 1 143 ? 12.594 23.484 17.156 1 94.62 143 PRO B N 1
ATOM 4896 C CA . PRO B 1 143 ? 13.773 23.25 16.312 1 94.62 143 PRO B CA 1
ATOM 4897 C C . PRO B 1 143 ? 14.703 22.172 16.891 1 94.62 143 PRO B C 1
ATOM 4899 O O . PRO B 1 143 ? 15.289 21.406 16.125 1 94.62 143 PRO B O 1
ATOM 4902 N N . ASP B 1 144 ? 14.812 22.156 18.203 1 96.88 144 ASP B N 1
ATOM 4903 C CA . ASP B 1 144 ? 15.719 21.172 18.797 1 96.88 144 ASP B CA 1
ATOM 4904 C C . ASP B 1 144 ? 15.234 19.75 18.547 1 96.88 144 ASP B C 1
ATOM 4906 O O . ASP B 1 144 ? 16 18.906 18.094 1 96.88 144 ASP B O 1
ATOM 4910 N N . GLU B 1 145 ? 14.008 19.484 18.828 1 97.94 145 GLU B N 1
ATOM 4911 C CA . GLU B 1 145 ? 13.438 18.156 18.594 1 97.94 145 GLU B CA 1
ATOM 4912 C C . GLU B 1 145 ? 13.477 17.797 17.109 1 97.94 145 GLU B C 1
ATOM 4914 O O . GLU B 1 145 ? 13.828 16.672 16.75 1 97.94 145 GLU B O 1
ATOM 4919 N N . MET B 1 146 ? 13.18 18.734 16.281 1 98 146 MET B N 1
ATOM 4920 C CA . MET B 1 146 ? 13.109 18.484 14.852 1 98 146 MET B CA 1
ATOM 4921 C C . MET B 1 146 ? 14.492 18.172 14.281 1 98 146 MET B C 1
ATOM 4923 O O . MET B 1 146 ? 14.641 17.297 13.43 1 98 146 MET B O 1
ATOM 4927 N N . ASN B 1 147 ? 15.469 18.984 14.766 1 98 147 ASN B N 1
ATOM 4928 C CA . ASN B 1 147 ? 16.828 18.734 14.297 1 98 147 ASN B CA 1
ATOM 4929 C C . ASN B 1 147 ? 17.328 17.359 14.742 1 98 147 ASN B C 1
ATOM 4931 O O . ASN B 1 147 ? 17.984 16.656 13.969 1 98 147 ASN B O 1
ATOM 4935 N N . ARG B 1 148 ? 17.047 17.016 15.953 1 98.75 148 ARG B N 1
ATOM 4936 C CA . ARG B 1 148 ? 17.453 15.703 16.453 1 98.75 148 ARG B CA 1
ATOM 4937 C C . ARG B 1 148 ? 16.75 14.586 15.688 1 98.75 148 ARG B C 1
ATOM 4939 O O . ARG B 1 148 ? 17.375 13.586 15.328 1 98.75 148 ARG B O 1
ATOM 4946 N N . LEU B 1 149 ? 15.492 14.758 15.453 1 98.88 149 LEU B N 1
ATOM 4947 C CA . LEU B 1 149 ? 14.734 13.781 14.68 1 98.88 149 LEU B CA 1
ATOM 4948 C C . LEU B 1 149 ? 15.328 13.617 13.281 1 98.88 149 LEU B C 1
ATOM 4950 O O . LEU B 1 149 ? 15.469 12.492 12.797 1 98.88 149 LEU B O 1
ATOM 4954 N N . LYS B 1 150 ? 15.617 14.766 12.641 1 98.81 150 LYS B N 1
ATOM 4955 C CA . LYS B 1 150 ? 16.25 14.758 11.32 1 98.81 150 LYS B CA 1
ATOM 4956 C C . LYS B 1 150 ? 17.516 13.93 11.328 1 98.81 150 LYS B C 1
ATOM 4958 O O . LYS B 1 150 ? 17.734 13.094 10.438 1 98.81 150 LYS B O 1
ATOM 4963 N N . GLU B 1 151 ? 18.359 14.109 12.344 1 98.81 151 GLU B N 1
ATOM 4964 C CA . GLU B 1 151 ? 19.609 13.375 12.469 1 98.81 151 GLU B CA 1
ATOM 4965 C C . GLU B 1 151 ? 19.359 11.875 12.594 1 98.81 151 GLU B C 1
ATOM 4967 O O . GLU B 1 151 ? 20.031 11.07 11.93 1 98.81 151 GLU B O 1
ATOM 4972 N N . ILE B 1 152 ? 18.438 11.5 13.398 1 98.88 152 ILE B N 1
ATOM 4973 C CA . ILE B 1 152 ? 18.125 10.094 13.641 1 98.88 152 ILE B CA 1
ATOM 4974 C C . ILE B 1 152 ? 17.641 9.445 12.344 1 98.88 152 ILE B C 1
ATOM 4976 O O . ILE B 1 152 ? 18.125 8.375 11.961 1 98.88 152 ILE B O 1
ATOM 4980 N N . VAL B 1 153 ? 16.688 10.094 11.625 1 98.88 153 VAL B N 1
ATOM 4981 C CA . VAL B 1 153 ? 16.031 9.523 10.453 1 98.88 153 VAL B CA 1
ATOM 4982 C C . VAL B 1 153 ? 17.031 9.422 9.305 1 98.88 153 VAL B C 1
ATOM 4984 O O . VAL B 1 153 ? 17.188 8.359 8.695 1 98.88 153 VAL B O 1
ATOM 4987 N N . LEU B 1 154 ? 17.75 10.547 9.031 1 98.75 154 LEU B N 1
ATOM 4988 C CA . LEU B 1 154 ? 18.641 10.578 7.883 1 98.75 154 LEU B CA 1
ATOM 4989 C C . LEU B 1 154 ? 19.875 9.703 8.133 1 98.75 154 LEU B C 1
ATOM 4991 O O . LEU B 1 154 ? 20.531 9.273 7.184 1 98.75 154 LEU B O 1
ATOM 4995 N N . GLY B 1 155 ? 20.172 9.414 9.406 1 98.5 155 GLY B N 1
ATOM 4996 C CA . GLY B 1 155 ? 21.281 8.539 9.75 1 98.5 155 GLY B CA 1
ATOM 4997 C C . GLY B 1 155 ? 20.859 7.102 9.969 1 98.5 155 GLY B C 1
ATOM 4998 O O . GLY B 1 155 ? 21.703 6.238 10.25 1 98.5 155 GLY B O 1
ATOM 4999 N N . ALA B 1 156 ? 19.609 6.84 9.922 1 98.38 156 ALA B N 1
ATOM 5000 C CA . ALA B 1 156 ? 19.047 5.523 10.188 1 98.38 156 ALA B CA 1
ATOM 5001 C C . ALA B 1 156 ? 19.469 5.008 11.562 1 98.38 156 ALA B C 1
ATOM 5003 O O . ALA B 1 156 ? 19.844 3.842 11.703 1 98.38 156 ALA B O 1
ATOM 5004 N N . ALA B 1 157 ? 19.531 5.844 12.477 1 98.31 157 ALA B N 1
ATOM 5005 C CA . ALA B 1 157 ? 19.922 5.492 13.844 1 98.31 157 ALA B CA 1
ATOM 5006 C C . ALA B 1 157 ? 18.688 5.117 14.672 1 98.31 157 ALA B C 1
ATOM 5008 O O . ALA B 1 157 ? 18.312 5.836 15.602 1 98.31 157 ALA B O 1
ATOM 5009 N N . PHE B 1 158 ? 18.109 3.982 14.383 1 98.44 158 PHE B N 1
ATOM 5010 C CA . PHE B 1 158 ? 16.812 3.611 14.938 1 98.44 158 PHE B CA 1
ATOM 5011 C C . PHE B 1 158 ? 16.984 2.654 16.109 1 98.44 158 PHE B C 1
ATOM 5013 O O . PHE B 1 158 ? 17.828 1.75 16.062 1 98.44 158 PHE B O 1
ATOM 5020 N N . LYS B 1 159 ? 16.297 2.877 17.094 1 97 159 LYS B N 1
ATOM 5021 C CA . LYS B 1 159 ? 16.094 1.874 18.141 1 97 159 LYS B CA 1
ATOM 5022 C C . LYS B 1 159 ? 15.125 0.789 17.688 1 97 159 LYS B C 1
ATOM 5024 O O . LYS B 1 159 ? 14.172 1.069 16.953 1 97 159 LYS B O 1
ATOM 5029 N N . GLN B 1 160 ? 15.414 -0.465 18.125 1 96.88 160 GLN B N 1
ATOM 5030 C CA . GLN B 1 160 ? 14.5 -1.571 17.859 1 96.88 160 GLN B CA 1
ATOM 5031 C C . GLN B 1 160 ? 13.688 -1.936 19.094 1 96.88 160 GLN B C 1
ATOM 5033 O O . GLN B 1 160 ? 14.18 -1.828 20.219 1 96.88 160 GLN B O 1
ATOM 5038 N N . GLY B 1 161 ? 12.469 -2.332 18.859 1 97.81 161 GLY B N 1
ATOM 5039 C CA . GLY B 1 161 ? 11.594 -2.758 19.953 1 97.81 161 GLY B CA 1
ATOM 5040 C C . GLY B 1 161 ? 10.336 -3.457 19.453 1 97.81 161 GLY B C 1
ATOM 5041 O O . GLY B 1 161 ? 10.203 -3.744 18.266 1 97.81 161 GLY B O 1
ATOM 5042 N N . ALA B 1 162 ? 9.523 -3.887 20.375 1 98.44 162 ALA B N 1
ATOM 5043 C CA . ALA B 1 162 ? 8.211 -4.469 20.125 1 98.44 162 ALA B CA 1
ATOM 5044 C C . ALA B 1 162 ? 7.098 -3.514 20.547 1 98.44 162 ALA B C 1
ATOM 5046 O O . ALA B 1 162 ? 6.996 -3.146 21.719 1 98.44 162 ALA B O 1
ATOM 5047 N N . GLY B 1 163 ? 6.391 -3.088 19.547 1 98.56 163 GLY B N 1
ATOM 5048 C CA . GLY B 1 163 ? 5.328 -2.139 19.828 1 98.56 163 GLY B CA 1
ATOM 5049 C C . GLY B 1 163 ? 3.947 -2.768 19.812 1 98.56 163 GLY B C 1
ATOM 5050 O O . GLY B 1 163 ? 3.789 -3.92 19.406 1 98.56 163 GLY B O 1
ATOM 5051 N N . SER B 1 164 ? 2.932 -2.029 20.328 1 98.69 164 SER B N 1
ATOM 5052 C CA . SER B 1 164 ? 1.541 -2.469 20.359 1 98.69 164 SER B CA 1
ATOM 5053 C C . SER B 1 164 ? 0.614 -1.411 19.766 1 98.69 164 SER B C 1
ATOM 5055 O O . SER B 1 164 ? 1.06 -0.32 19.406 1 98.69 164 SER B O 1
ATOM 5057 N N . TYR B 1 165 ? -0.638 -1.815 19.547 1 98.69 165 TYR B N 1
ATOM 5058 C CA . TYR B 1 165 ? -1.591 -0.978 18.828 1 98.69 165 TYR B CA 1
ATOM 5059 C C . TYR B 1 165 ? -2.973 -1.052 19.469 1 98.69 165 TYR B C 1
ATOM 5061 O O . TYR B 1 165 ? -3.43 -2.131 19.859 1 98.69 165 TYR B O 1
ATOM 5069 N N . VAL B 1 166 ? -3.564 0.087 19.656 1 98.38 166 VAL B N 1
ATOM 5070 C CA . VAL B 1 166 ? -4.949 0.177 20.094 1 98.38 166 VAL B CA 1
ATOM 5071 C C . VAL B 1 166 ? -5.707 1.187 19.234 1 98.38 166 VAL B C 1
ATOM 5073 O O . VAL B 1 166 ? -5.25 2.316 19.047 1 98.38 166 VAL B O 1
ATOM 5076 N N . PHE B 1 167 ? -6.836 0.77 18.656 1 98.5 167 PHE B N 1
ATOM 5077 C CA . PHE B 1 167 ? -7.73 1.69 17.969 1 98.5 167 PHE B CA 1
ATOM 5078 C C . PHE B 1 167 ? -8.805 2.215 18.922 1 98.5 167 PHE B C 1
ATOM 5080 O O . PHE B 1 167 ? -9.398 1.445 19.672 1 98.5 167 PHE B O 1
ATOM 5087 N N . HIS B 1 168 ? -8.992 3.535 18.938 1 98.38 168 HIS B N 1
ATOM 5088 C CA . HIS B 1 168 ? -10.047 4.145 19.734 1 98.38 168 HIS B CA 1
ATOM 5089 C C . HIS B 1 168 ? -11.266 4.48 18.875 1 98.38 168 HIS B C 1
ATOM 5091 O O . HIS B 1 168 ? -11.336 5.559 18.281 1 98.38 168 HIS B O 1
ATOM 5097 N N . PRO B 1 169 ? -12.258 3.617 18.797 1 95.94 169 PRO B N 1
ATOM 5098 C CA . PRO B 1 169 ? -13.43 3.826 17.938 1 95.94 169 PRO B CA 1
ATOM 5099 C C . PRO B 1 169 ? -14.281 5.012 18.391 1 95.94 169 PRO B C 1
ATOM 5101 O O . PRO B 1 169 ? -14.422 5.258 19.594 1 95.94 169 PRO B O 1
ATOM 5104 N N . ASN B 1 170 ? -14.859 5.805 17.469 1 95.81 170 ASN B N 1
ATOM 5105 C CA . ASN B 1 170 ? -15.758 6.93 17.672 1 95.81 170 ASN B CA 1
ATOM 5106 C C . ASN B 1 170 ? -15.141 7.996 18.578 1 95.81 170 ASN B C 1
ATOM 5108 O O . ASN B 1 170 ? -15.812 8.555 19.438 1 95.81 170 ASN B O 1
ATOM 5112 N N . PHE B 1 171 ? -13.883 8.195 18.453 1 98.25 171 PHE B N 1
ATOM 5113 C CA . PHE B 1 171 ? -13.172 9.156 19.281 1 98.25 171 PHE B CA 1
ATOM 5114 C C . PHE B 1 171 ? -13.719 10.562 19.062 1 98.25 171 PHE B C 1
ATOM 5116 O O . PHE B 1 171 ? -13.734 11.375 20 1 98.25 171 PHE B O 1
ATOM 5123 N N . PRO B 1 172 ? -14.188 10.945 17.859 1 98.06 172 PRO B N 1
ATOM 5124 C CA . PRO B 1 172 ? -14.742 12.281 17.641 1 98.06 172 PRO B CA 1
ATOM 5125 C C . PRO B 1 172 ? -15.883 12.609 18.609 1 98.06 172 PRO B C 1
ATOM 5127 O O . PRO B 1 172 ? -16.062 13.766 19 1 98.06 172 PRO B O 1
ATOM 5130 N N . ALA B 1 173 ? -16.625 11.664 19 1 97.94 173 ALA B N 1
ATOM 5131 C CA . ALA B 1 173 ? -17.719 11.906 19.938 1 97.94 173 ALA B CA 1
ATOM 5132 C C . ALA B 1 173 ? -17.203 12.453 21.266 1 97.94 173 ALA B C 1
ATOM 5134 O O . ALA B 1 173 ? -17.844 13.312 21.875 1 97.94 173 ALA B O 1
ATOM 5135 N N . ARG B 1 174 ? -16.078 11.969 21.734 1 98.19 174 ARG B N 1
ATOM 5136 C CA . ARG B 1 174 ? -15.469 12.453 22.969 1 98.19 174 ARG B CA 1
ATOM 5137 C C . ARG B 1 174 ? -15 13.898 22.812 1 98.19 174 ARG B C 1
ATOM 5139 O O . ARG B 1 174 ? -15.188 14.711 23.719 1 98.19 174 ARG B O 1
ATOM 5146 N N . TYR B 1 175 ? -14.453 14.18 21.75 1 98.25 175 TYR B N 1
ATOM 5147 C CA . TYR B 1 175 ? -13.961 15.516 21.422 1 98.25 175 TYR B CA 1
ATOM 5148 C C . TYR B 1 175 ? -15.117 16.516 21.359 1 98.25 175 TYR B C 1
ATOM 5150 O O . TYR B 1 175 ? -15.062 17.578 21.969 1 98.25 175 TYR B O 1
ATOM 5158 N N . ILE B 1 176 ? -16.141 16.172 20.625 1 97.88 176 ILE B N 1
ATOM 5159 C CA . ILE B 1 176 ? -17.312 17.031 20.453 1 97.88 176 ILE B CA 1
ATOM 5160 C C . ILE B 1 176 ? -17.984 17.266 21.812 1 97.88 176 ILE B C 1
ATOM 5162 O O . ILE B 1 176 ? -18.391 18.391 22.125 1 97.88 176 ILE B O 1
ATOM 5166 N N . ALA B 1 177 ? -18.078 16.219 22.594 1 97.75 177 ALA B N 1
ATOM 5167 C CA . ALA B 1 177 ? -18.656 16.344 23.922 1 97.75 177 ALA B CA 1
ATOM 5168 C C . ALA B 1 177 ? -17.859 17.312 24.781 1 97.75 177 ALA B C 1
ATOM 5170 O O . ALA B 1 177 ? -18.453 18.109 25.516 1 97.75 177 ALA B O 1
ATOM 5171 N N . ASP B 1 178 ? -16.609 17.25 24.688 1 96.94 178 ASP B N 1
ATOM 5172 C CA . ASP B 1 178 ? -15.75 18.141 25.453 1 96.94 178 ASP B CA 1
ATOM 5173 C C . ASP B 1 178 ? -15.922 19.594 25.016 1 96.94 178 ASP B C 1
ATOM 5175 O O . ASP B 1 178 ? -15.984 20.5 25.844 1 96.94 178 ASP B O 1
ATOM 5179 N N . LEU B 1 179 ? -16.031 19.859 23.734 1 96.56 179 LEU B N 1
ATOM 5180 C CA . LEU B 1 179 ? -16.125 21.188 23.172 1 96.56 179 LEU B CA 1
ATOM 5181 C C . LEU B 1 179 ? -17.484 21.828 23.531 1 96.56 179 LEU B C 1
ATOM 5183 O O . LEU B 1 179 ? -17.594 23.047 23.625 1 96.56 179 LEU B O 1
ATOM 5187 N N . THR B 1 180 ? -18.438 21.031 23.734 1 95.88 180 THR B N 1
ATOM 5188 C CA . THR B 1 180 ? -19.797 21.562 23.812 1 95.88 180 THR B CA 1
ATOM 5189 C C . THR B 1 180 ? -20.375 21.391 25.219 1 95.88 180 THR B C 1
ATOM 5191 O O . THR B 1 180 ? -21.578 21.5 25.422 1 95.88 180 THR B O 1
ATOM 5194 N N . LYS B 1 181 ? -19.578 21.016 26.172 1 91.62 181 LYS B N 1
ATOM 5195 C CA . LYS B 1 181 ? -20.047 20.688 27.516 1 91.62 181 LYS B CA 1
ATOM 5196 C C . LYS B 1 181 ? -20.547 21.938 28.25 1 91.62 181 LYS B C 1
ATOM 5198 O O . LYS B 1 181 ? -21.328 21.828 29.188 1 91.62 181 LYS B O 1
ATOM 5203 N N . HIS B 1 182 ? -20.141 23.125 27.797 1 79.94 182 HIS B N 1
ATOM 5204 C CA . HIS B 1 182 ? -20.641 24.344 28.453 1 79.94 182 HIS B CA 1
ATOM 5205 C C . HIS B 1 182 ? -22.016 24.734 27.922 1 79.94 182 HIS B C 1
ATOM 5207 O O . HIS B 1 182 ? -22.453 24.219 26.891 1 79.94 182 HIS B O 1
ATOM 5213 N N . ALA B 1 183 ? -22.5 25.625 28.656 1 71.75 183 ALA B N 1
ATOM 5214 C CA . ALA B 1 183 ? -23.859 26.047 28.328 1 71.75 183 ALA B CA 1
ATOM 5215 C C . ALA B 1 183 ? -23.938 26.625 26.922 1 71.75 183 ALA B C 1
ATOM 5217 O O . ALA B 1 183 ? -22.984 27.234 26.438 1 71.75 183 ALA B O 1
ATOM 5218 N N . LYS B 1 184 ? -25.172 26.531 26.359 1 84.62 184 LYS B N 1
ATOM 5219 C CA . LYS B 1 184 ? -25.516 27.016 25.031 1 84.62 184 LYS B CA 1
ATOM 5220 C C . LYS B 1 184 ? -25.547 28.547 24.984 1 84.62 184 LYS B C 1
ATOM 5222 O O . LYS B 1 184 ? -25.828 29.188 26 1 84.62 184 LYS B O 1
ATOM 5227 N N . LEU B 1 185 ? -25.281 29.031 23.828 1 92.38 185 LEU B N 1
ATOM 5228 C CA . LEU B 1 185 ? -25.344 30.469 23.594 1 92.38 185 LEU B CA 1
ATOM 5229 C C . LEU B 1 185 ? -26.734 31.016 23.922 1 92.38 185 LEU B C 1
ATOM 5231 O O . LEU B 1 185 ? -27.75 30.391 23.562 1 92.38 185 LEU B O 1
ATOM 5235 N N . LYS B 1 186 ? -26.812 32.062 24.625 1 88.5 186 LYS B N 1
ATOM 5236 C CA . LYS B 1 186 ? -28.094 32.719 24.938 1 88.5 186 LYS B CA 1
ATOM 5237 C C . LYS B 1 186 ? -28.656 33.406 23.703 1 88.5 186 LYS B C 1
ATOM 5239 O O . LYS B 1 186 ? -29.875 33.406 23.5 1 88.5 186 LYS B O 1
ATOM 5244 N N . ARG B 1 187 ? -27.844 33.969 22.938 1 93.25 187 ARG B N 1
ATOM 5245 C CA . ARG B 1 187 ? -28.219 34.625 21.688 1 93.25 187 ARG B CA 1
ATOM 5246 C C . ARG B 1 187 ? -28.172 33.625 20.531 1 93.25 187 ARG B C 1
ATOM 5248 O O . ARG B 1 187 ? -27.172 32.969 20.312 1 93.25 187 ARG B O 1
ATOM 5255 N N . LYS B 1 188 ? -29.344 33.562 19.844 1 92.19 188 LYS B N 1
ATOM 5256 C CA . LYS B 1 188 ? -29.359 32.688 18.656 1 92.19 188 LYS B CA 1
ATOM 5257 C C . LYS B 1 188 ? -28.594 33.344 17.5 1 92.19 188 LYS B C 1
ATOM 5259 O O . LYS B 1 188 ? -28.922 34.438 17.078 1 92.19 188 LYS B O 1
ATOM 5264 N N . LEU B 1 189 ? -27.609 32.656 17.062 1 97.75 189 LEU B N 1
ATOM 5265 C CA . LEU B 1 189 ? -26.781 33.125 15.953 1 97.75 189 LEU B CA 1
ATOM 5266 C C . LEU B 1 189 ? -26.953 32.25 14.719 1 97.75 189 LEU B C 1
ATOM 5268 O O . LEU B 1 189 ? -26.984 31.031 14.82 1 97.75 189 LEU B O 1
ATOM 5272 N N . LYS B 1 190 ? -27.359 32.906 13.594 1 98.31 190 LYS B N 1
ATOM 5273 C CA . LYS B 1 190 ? -27.281 32.25 12.289 1 98.31 190 LYS B CA 1
ATOM 5274 C C . LYS B 1 190 ? -25.875 32.344 11.703 1 98.31 190 LYS B C 1
ATOM 5276 O O . LYS B 1 190 ? -25.406 33.438 11.383 1 98.31 190 LYS B O 1
ATOM 5281 N N . VAL B 1 191 ? -25.156 31.125 11.461 1 98.81 191 VAL B N 1
ATOM 5282 C CA . VAL B 1 191 ? -23.734 31.141 11.125 1 98.81 191 VAL B CA 1
ATOM 5283 C C . VAL B 1 191 ? -23.484 30.266 9.898 1 98.81 191 VAL B C 1
ATOM 5285 O O . VAL B 1 191 ? -23.969 29.125 9.828 1 98.81 191 VAL B O 1
ATOM 5288 N N . VAL B 1 192 ? -22.75 30.812 8.883 1 98.88 192 VAL B N 1
ATOM 5289 C CA . VAL B 1 192 ? -22.219 30 7.797 1 98.88 192 VAL B CA 1
ATOM 5290 C C . VAL B 1 192 ? -20.984 29.25 8.273 1 98.88 192 VAL B C 1
ATOM 5292 O O . VAL B 1 192 ? -20.062 29.844 8.828 1 98.88 192 VAL B O 1
ATOM 5295 N N . VAL B 1 193 ? -20.984 27.906 8.148 1 98.81 193 VAL B N 1
ATOM 5296 C CA . VAL B 1 193 ? -19.844 27.062 8.484 1 98.81 193 VAL B CA 1
ATOM 5297 C C . VAL B 1 193 ? -19.25 26.469 7.203 1 98.81 193 VAL B C 1
ATOM 5299 O O . VAL B 1 193 ? -19.859 25.578 6.594 1 98.81 193 VAL B O 1
ATOM 5302 N N . ALA B 1 194 ? -18.094 26.984 6.84 1 98.75 194 ALA B N 1
ATOM 5303 C CA . ALA B 1 194 ? -17.438 26.578 5.594 1 98.75 194 ALA B CA 1
ATOM 5304 C C . ALA B 1 194 ? -16.219 25.703 5.871 1 98.75 194 ALA B C 1
ATOM 5306 O O . ALA B 1 194 ? -15.375 26.062 6.699 1 98.75 194 ALA B O 1
ATOM 5307 N N . CYS B 1 195 ? -16.125 24.562 5.102 1 98.5 195 CYS B N 1
ATOM 5308 C CA . CYS B 1 195 ? -15.039 23.641 5.434 1 98.5 195 CYS B CA 1
ATOM 5309 C C . CYS B 1 195 ? -14.273 23.234 4.184 1 98.5 195 CYS B C 1
ATOM 5311 O O . CYS B 1 195 ? -13.359 22.406 4.254 1 98.5 195 CYS B O 1
ATOM 5313 N N . GLY B 1 196 ? -14.641 23.734 3.029 1 97.56 196 GLY B N 1
ATOM 5314 C CA . GLY B 1 196 ? -13.938 23.453 1.79 1 97.56 196 GLY B CA 1
ATOM 5315 C C . GLY B 1 196 ? -13.805 21.969 1.499 1 97.56 196 GLY B C 1
ATOM 5316 O O . GLY B 1 196 ? -12.805 21.531 0.937 1 97.56 196 GLY B O 1
ATOM 5317 N N . ASN B 1 197 ? -14.711 21.203 1.979 1 98.19 197 ASN B N 1
ATOM 5318 C CA . ASN B 1 197 ? -14.781 19.766 1.82 1 98.19 197 ASN B CA 1
ATOM 5319 C C . ASN B 1 197 ? -13.633 19.062 2.537 1 98.19 197 ASN B C 1
ATOM 5321 O O . ASN B 1 197 ? -13.336 17.891 2.254 1 98.19 197 ASN B O 1
ATOM 5325 N N . GLY B 1 198 ? -12.906 19.75 3.434 1 97.75 198 GLY B N 1
ATOM 5326 C CA . GLY B 1 198 ? -11.82 19.172 4.203 1 97.75 198 GLY B CA 1
ATOM 5327 C C . GLY B 1 198 ? -12.297 18.422 5.434 1 97.75 198 GLY B C 1
ATOM 5328 O O . GLY B 1 198 ? -13.5 18.234 5.633 1 97.75 198 GLY B O 1
ATOM 5329 N N . THR B 1 199 ? -11.414 18 6.262 1 98.56 199 THR B N 1
ATOM 5330 C CA . THR B 1 199 ? -11.656 17.125 7.41 1 98.56 199 THR B CA 1
ATOM 5331 C C . THR B 1 199 ? -12.625 17.781 8.391 1 98.56 199 THR B C 1
ATOM 5333 O O . THR B 1 199 ? -13.453 17.109 9.008 1 98.56 199 THR B O 1
ATOM 5336 N N . ALA B 1 200 ? -12.5 19.078 8.547 1 98.5 200 ALA B N 1
ATOM 5337 C CA . ALA B 1 200 ? -13.312 19.812 9.516 1 98.5 200 ALA B CA 1
ATOM 5338 C C . ALA B 1 200 ? -14.797 19.656 9.211 1 98.5 200 ALA B C 1
ATOM 5340 O O . ALA B 1 200 ? -15.641 19.781 10.109 1 98.5 200 ALA B O 1
ATOM 5341 N N . GLY B 1 201 ? -15.125 19.391 7.953 1 98.25 201 GLY B N 1
ATOM 5342 C CA . GLY B 1 201 ? -16.516 19.234 7.559 1 98.25 201 GLY B CA 1
ATOM 5343 C C . GLY B 1 201 ? -17.219 18.109 8.297 1 98.25 201 GLY B C 1
ATOM 5344 O O . GLY B 1 201 ? -18.438 18.156 8.5 1 98.25 201 GLY B O 1
ATOM 5345 N N . ALA B 1 202 ? -16.469 17.188 8.742 1 98.06 202 ALA B N 1
ATOM 5346 C CA . ALA B 1 202 ? -17.016 16.031 9.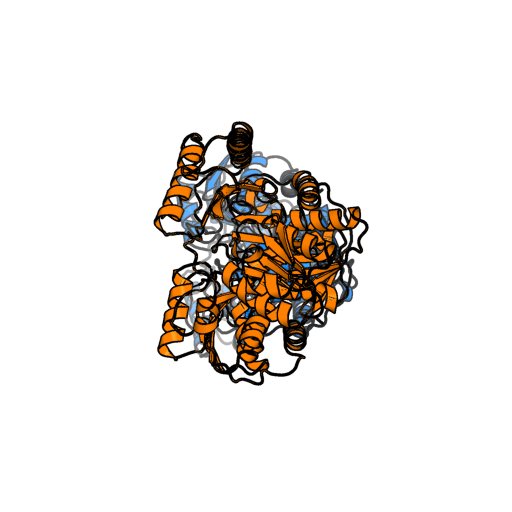438 1 98.06 202 ALA B CA 1
ATOM 5347 C C . ALA B 1 202 ? -17.453 16.391 10.859 1 98.06 202 ALA B C 1
ATOM 5349 O O . ALA B 1 202 ? -18.234 15.672 11.484 1 98.06 202 ALA B O 1
ATOM 5350 N N . PHE B 1 203 ? -17.047 17.609 11.383 1 98.19 203 PHE B N 1
ATOM 5351 C CA . PHE B 1 203 ? -17.188 17.828 12.812 1 98.19 203 PHE B CA 1
ATOM 5352 C C . PHE B 1 203 ? -17.75 19.219 13.102 1 98.19 203 PHE B C 1
ATOM 5354 O O . PHE B 1 203 ? -18.578 19.391 13.992 1 98.19 203 PHE B O 1
ATOM 5361 N N . ALA B 1 204 ? -17.391 20.203 12.32 1 98.44 204 ALA B N 1
ATOM 5362 C CA . ALA B 1 204 ? -17.609 21.609 12.625 1 98.44 204 ALA B CA 1
ATOM 5363 C C . ALA B 1 204 ? -19.109 21.922 12.688 1 98.44 204 ALA B C 1
ATOM 5365 O O . ALA B 1 204 ? -19.578 22.547 13.641 1 98.44 204 ALA B O 1
ATOM 5366 N N . PRO B 1 205 ? -19.906 21.484 11.68 1 98.56 205 PRO B N 1
ATOM 5367 C CA . PRO B 1 205 ? -21.344 21.781 11.758 1 98.56 205 PRO B CA 1
ATOM 5368 C C . PRO B 1 205 ? -22 21.234 13.031 1 98.56 205 PRO B C 1
ATOM 5370 O O . PRO B 1 205 ? -22.797 21.938 13.664 1 98.56 205 PRO B O 1
ATOM 5373 N N . GLN B 1 206 ? -21.594 20.062 13.391 1 97.69 206 GLN B N 1
ATOM 5374 C CA . GLN B 1 206 ? -22.172 19.422 14.57 1 97.69 206 GLN B CA 1
ATOM 5375 C C . GLN B 1 206 ? -21.828 20.203 15.836 1 97.69 206 GLN B C 1
ATOM 5377 O O . GLN B 1 206 ? -22.688 20.391 16.703 1 97.69 206 GLN B O 1
ATOM 5382 N N . VAL B 1 207 ? -20.625 20.578 15.953 1 98 207 VAL B N 1
ATOM 5383 C CA . VAL B 1 207 ? -20.172 21.328 17.125 1 98 207 VAL B CA 1
ATOM 5384 C C . VAL B 1 207 ? -20.922 22.656 17.219 1 98 207 VAL B C 1
ATOM 5386 O O . VAL B 1 207 ? -21.438 23 18.281 1 98 207 VAL B O 1
ATOM 5389 N N . MET B 1 208 ? -20.984 23.406 16.125 1 97.94 208 MET B N 1
ATOM 5390 C CA . MET B 1 208 ? -21.625 24.719 16.125 1 97.94 208 MET B CA 1
ATOM 5391 C C . MET B 1 208 ? -23.125 24.594 16.406 1 97.94 208 MET B C 1
ATOM 5393 O O . MET B 1 208 ? -23.688 25.422 17.125 1 97.94 208 MET B O 1
ATOM 5397 N N . GLU B 1 209 ? -23.781 23.562 15.891 1 97.69 209 GLU B N 1
ATOM 5398 C CA . GLU B 1 209 ? -25.188 23.312 16.188 1 97.69 209 GLU B CA 1
ATOM 5399 C C . GLU B 1 209 ? -25.375 23 17.672 1 97.69 209 GLU B C 1
ATOM 5401 O O . GLU B 1 209 ? -26.328 23.469 18.297 1 97.69 209 GLU B O 1
ATOM 5406 N N . ALA B 1 210 ? -24.484 22.297 18.188 1 96.94 210 ALA B N 1
ATOM 5407 C CA . ALA B 1 210 ? -24.594 21.844 19.578 1 96.94 210 ALA B CA 1
ATOM 5408 C C . ALA B 1 210 ? -24.516 23.016 20.547 1 96.94 210 ALA B C 1
ATOM 5410 O O . ALA B 1 210 ? -25.094 22.969 21.625 1 96.94 210 ALA B O 1
ATOM 5411 N N . ILE B 1 211 ? -23.875 24.109 20.156 1 96.62 211 ILE B N 1
ATOM 5412 C CA . ILE B 1 211 ? -23.734 25.234 21.062 1 96.62 211 ILE B CA 1
ATOM 5413 C C . ILE B 1 211 ? -24.875 26.219 20.828 1 96.62 211 ILE B C 1
ATOM 5415 O O . ILE B 1 211 ? -24.922 27.297 21.453 1 96.62 211 ILE B O 1
ATOM 5419 N N . GLY B 1 212 ? -25.797 25.875 19.859 1 96.19 212 GLY B N 1
ATOM 5420 C CA . GLY B 1 212 ? -27.031 26.641 19.75 1 96.19 212 GLY B CA 1
ATOM 5421 C C . GLY B 1 212 ? -27.094 27.484 18.484 1 96.19 212 GLY B C 1
ATOM 5422 O O . GLY B 1 212 ? -28.062 28.219 18.281 1 96.19 212 GLY B O 1
ATOM 5423 N N . CYS B 1 213 ? -26.172 27.344 17.594 1 97.62 213 CYS B N 1
ATOM 5424 C CA . CYS B 1 213 ? -26.203 28.125 16.344 1 97.62 213 CYS B CA 1
ATOM 5425 C C . CYS B 1 213 ? -27.156 27.5 15.336 1 97.62 213 CYS B C 1
ATOM 5427 O O . CYS B 1 213 ? -27.344 26.281 15.32 1 97.62 213 CYS B O 1
ATOM 5429 N N . GLU B 1 214 ? -27.859 28.359 14.594 1 98.44 214 GLU B N 1
ATOM 5430 C CA . GLU B 1 214 ? -28.406 27.938 13.312 1 98.44 214 GLU B CA 1
ATOM 5431 C C . GLU B 1 214 ? -27.328 27.875 12.234 1 98.44 214 GLU B C 1
ATOM 5433 O O . GLU B 1 214 ? -26.844 28.906 11.773 1 98.44 214 GLU B O 1
ATOM 5438 N N . VAL B 1 215 ? -27.062 26.672 11.789 1 98.75 215 VAL B N 1
ATOM 5439 C CA . VAL B 1 215 ? -25.875 26.469 10.945 1 98.75 215 VAL B CA 1
ATOM 5440 C C . VAL B 1 215 ? -26.297 26.422 9.484 1 98.75 215 VAL B C 1
ATOM 5442 O O . VAL B 1 215 ? -27.25 25.719 9.125 1 98.75 215 VAL B O 1
ATOM 5445 N N . ILE B 1 216 ? -25.688 27.188 8.641 1 98.81 216 ILE B N 1
ATOM 5446 C CA . ILE B 1 216 ? -25.703 27.078 7.188 1 98.81 216 ILE B CA 1
ATOM 5447 C C . ILE B 1 216 ? -24.422 26.406 6.703 1 98.81 216 ILE B C 1
ATOM 5449 O O . ILE B 1 216 ? -23.391 27.062 6.574 1 98.81 216 ILE B O 1
ATOM 5453 N N . PRO B 1 217 ? -24.531 25.094 6.465 1 98.75 217 PRO B N 1
ATOM 5454 C CA . PRO B 1 217 ? -23.312 24.391 6.016 1 98.75 217 PRO B CA 1
ATOM 5455 C C . PRO B 1 217 ? -22.891 24.797 4.609 1 98.75 217 PRO B C 1
ATOM 5457 O O . PRO B 1 217 ? -23.734 24.969 3.727 1 98.75 217 PRO B O 1
ATOM 5460 N N . LEU B 1 218 ? -21.641 25.062 4.422 1 98.81 218 LEU B N 1
ATOM 5461 C CA . LEU B 1 218 ? -21.047 25.375 3.125 1 98.81 218 LEU B CA 1
ATOM 5462 C C . LEU B 1 218 ? -19.859 24.453 2.838 1 98.81 218 LEU B C 1
ATOM 5464 O O . LEU B 1 218 ? -18.844 24.516 3.518 1 98.81 218 LEU B O 1
ATOM 5468 N N . ASP B 1 219 ? -19.969 23.562 1.794 1 98.38 219 ASP B N 1
ATOM 5469 C CA . ASP B 1 219 ? -18.938 22.641 1.373 1 98.38 219 ASP B CA 1
ATOM 5470 C C . ASP B 1 219 ? -18.469 21.766 2.541 1 98.38 219 ASP B C 1
ATOM 5472 O O . ASP B 1 219 ? -17.266 21.641 2.779 1 98.38 219 ASP B O 1
ATOM 5476 N N . THR B 1 220 ? -19.406 21.188 3.312 1 98.5 220 THR B N 1
ATOM 5477 C CA . THR B 1 220 ? -19.094 20.438 4.516 1 98.5 220 THR B CA 1
ATOM 5478 C C . THR B 1 220 ? -19.078 18.938 4.223 1 98.5 220 THR B C 1
ATOM 5480 O O . THR B 1 220 ? -18.609 18.141 5.039 1 98.5 220 THR B O 1
ATOM 5483 N N . GLU B 1 221 ? -19.547 18.562 3.092 1 98.12 221 GLU B N 1
ATOM 5484 C CA . GLU B 1 221 ? -19.438 17.172 2.701 1 98.12 221 GLU B CA 1
ATOM 5485 C C . GLU B 1 221 ? -17.984 16.812 2.377 1 98.12 221 GLU B C 1
ATOM 5487 O O . GLU B 1 221 ? -17.312 17.516 1.614 1 98.12 221 GLU B O 1
ATOM 5492 N N . LEU B 1 222 ? -17.531 15.703 2.893 1 98.38 222 LEU B N 1
ATOM 5493 C CA . LEU B 1 222 ? -16.141 15.312 2.686 1 98.38 222 LEU B CA 1
ATOM 5494 C C . LEU B 1 222 ? -15.898 14.938 1.229 1 98.38 222 LEU B C 1
ATOM 5496 O O . LEU B 1 222 ? -16.734 14.281 0.601 1 98.38 222 LEU B O 1
ATOM 5500 N N . ASP B 1 223 ? -14.828 15.453 0.71 1 98.38 223 ASP B N 1
ATOM 5501 C CA . ASP B 1 223 ? -14.328 15.141 -0.624 1 98.38 223 ASP B CA 1
ATOM 5502 C C . ASP B 1 223 ? -12.836 15.445 -0.731 1 98.38 223 ASP B C 1
ATOM 5504 O O . ASP B 1 223 ? -12.43 16.609 -0.779 1 98.38 223 ASP B O 1
ATOM 5508 N N . HIS B 1 224 ? -12.008 14.422 -0.82 1 97.56 224 HIS B N 1
ATOM 5509 C CA . HIS B 1 224 ? -10.57 14.641 -0.696 1 97.56 224 HIS B CA 1
ATOM 5510 C C . HIS B 1 224 ? -9.992 15.219 -1.982 1 97.56 224 HIS B C 1
ATOM 5512 O O . HIS B 1 224 ? -8.797 15.508 -2.053 1 97.56 224 HIS B O 1
ATOM 5518 N N . THR B 1 225 ? -10.836 15.438 -2.99 1 97 225 THR B N 1
ATOM 5519 C CA . THR B 1 225 ? -10.359 16.109 -4.195 1 97 225 THR B CA 1
ATOM 5520 C C . THR B 1 225 ? -10.469 17.625 -4.055 1 97 225 THR B C 1
ATOM 5522 O O . THR B 1 225 ? -9.969 18.359 -4.898 1 97 225 THR B O 1
ATOM 5525 N N . PHE B 1 226 ? -11.141 18.109 -3.018 1 96.94 226 PHE B N 1
ATOM 5526 C CA . PHE B 1 226 ? -11.359 19.531 -2.797 1 96.94 226 PHE B CA 1
ATOM 5527 C C . PHE B 1 226 ? -11.891 20.203 -4.059 1 96.94 226 PHE B C 1
ATOM 5529 O O . PHE B 1 226 ? -11.273 21.125 -4.586 1 96.94 226 PHE B O 1
ATOM 5536 N N . PRO B 1 227 ? -13.047 19.781 -4.492 1 96.94 227 PRO B N 1
ATOM 5537 C CA . PRO B 1 227 ? -13.516 20.047 -5.852 1 96.94 227 PRO B CA 1
ATOM 5538 C C . PRO B 1 227 ? -13.711 21.547 -6.113 1 96.94 227 PRO B C 1
ATOM 5540 O O . PRO B 1 227 ? -13.641 21.984 -7.262 1 96.94 227 PRO B O 1
ATOM 5543 N N . LYS B 1 228 ? -13.953 22.375 -5.16 1 96.06 228 LYS B N 1
ATOM 5544 C CA . LYS B 1 228 ? -14.266 23.781 -5.395 1 96.06 228 LYS B CA 1
ATOM 5545 C C . LYS B 1 228 ? -13.062 24.656 -5.121 1 96.06 228 LYS B C 1
ATOM 5547 O O . LYS B 1 228 ? -12.75 25.562 -5.91 1 96.06 228 LYS B O 1
ATOM 5552 N N . TYR B 1 229 ? -12.414 24.469 -4.02 1 94.88 229 TYR B N 1
ATOM 5553 C CA . TYR B 1 229 ? -11.234 25.203 -3.586 1 94.88 229 TYR B CA 1
ATOM 5554 C C . TYR B 1 229 ? -10.531 24.469 -2.441 1 94.88 229 TYR B C 1
ATOM 5556 O O . TYR B 1 229 ? -11.133 23.625 -1.772 1 94.88 229 TYR B O 1
ATOM 5564 N N . ASN B 1 230 ? -9.281 24.812 -2.26 1 94.25 230 ASN B N 1
ATOM 5565 C CA . ASN B 1 230 ? -8.531 24.297 -1.121 1 94.25 230 ASN B CA 1
ATOM 5566 C C . ASN B 1 230 ? -9.078 24.828 0.201 1 94.25 230 ASN B C 1
ATOM 5568 O O . ASN B 1 230 ? -9.422 26 0.309 1 94.25 230 ASN B O 1
ATOM 5572 N N . PRO B 1 231 ? -9.258 23.969 1.213 1 95.88 231 PRO B N 1
ATOM 5573 C CA . PRO B 1 231 ? -9.734 24.438 2.516 1 95.88 231 PRO B CA 1
ATOM 5574 C C . PRO B 1 231 ? -8.695 25.281 3.252 1 95.88 231 PRO B C 1
ATOM 5576 O O . PRO B 1 231 ? -7.949 24.766 4.086 1 95.88 231 PRO B O 1
ATOM 5579 N N . ASN B 1 232 ? -8.664 26.469 3.004 1 92.62 232 ASN B N 1
ATOM 5580 C CA . ASN B 1 232 ? -7.789 27.5 3.559 1 92.62 232 ASN B CA 1
ATOM 5581 C C . ASN B 1 232 ? -8.539 28.812 3.789 1 92.62 232 ASN B C 1
ATOM 5583 O O . ASN B 1 232 ? -8.797 29.547 2.842 1 92.62 232 ASN B O 1
ATOM 5587 N N . PRO B 1 233 ? -8.844 29.109 4.957 1 90.19 233 PRO B N 1
ATOM 5588 C CA . PRO B 1 233 ? -9.672 30.297 5.227 1 90.19 233 PRO B CA 1
ATOM 5589 C C . PRO B 1 233 ? -8.922 31.594 5.008 1 90.19 233 PRO B C 1
ATOM 5591 O O . PRO B 1 233 ? -9.477 32.688 5.223 1 90.19 233 PRO B O 1
ATOM 5594 N N . GLU B 1 234 ? -7.664 31.547 4.559 1 83.75 234 GLU B N 1
ATOM 5595 C CA . GLU B 1 234 ? -6.93 32.75 4.156 1 83.75 234 GLU B CA 1
ATOM 5596 C C . GLU B 1 234 ? -7.027 32.969 2.648 1 83.75 234 GLU B C 1
ATOM 5598 O O . GLU B 1 234 ? -6.637 34.031 2.148 1 83.75 234 GLU B O 1
ATOM 5603 N N . ASP B 1 235 ? -7.543 31.953 1.975 1 84.88 235 ASP B N 1
ATOM 5604 C CA . ASP B 1 235 ? -7.641 32.031 0.52 1 84.88 235 ASP B CA 1
ATOM 5605 C C . ASP B 1 235 ? -8.883 32.812 0.097 1 84.88 235 ASP B C 1
ATOM 5607 O O . ASP B 1 235 ? -9.984 32.562 0.596 1 84.88 235 ASP B O 1
ATOM 5611 N N . MET B 1 236 ? -8.742 33.625 -0.928 1 84.94 236 MET B N 1
ATOM 5612 C CA . MET B 1 236 ? -9.82 34.5 -1.377 1 84.94 236 MET B CA 1
ATOM 5613 C C . MET B 1 236 ? -11 33.688 -1.91 1 84.94 236 MET B C 1
ATOM 5615 O O . MET B 1 236 ? -12.156 34.062 -1.718 1 84.94 236 MET B O 1
ATOM 5619 N N . GLU B 1 237 ? -10.695 32.625 -2.598 1 91.69 237 GLU B N 1
ATOM 5620 C CA . GLU B 1 237 ? -11.781 31.828 -3.156 1 91.69 237 GLU B CA 1
ATOM 5621 C C . GLU B 1 237 ? -12.711 31.312 -2.059 1 91.69 237 GLU B C 1
ATOM 5623 O O . GLU B 1 237 ? -13.93 31.359 -2.199 1 91.69 237 GLU B O 1
ATOM 5628 N N . MET B 1 238 ? -12.141 30.828 -1.026 1 93.56 238 MET B N 1
ATOM 5629 C CA . MET B 1 238 ? -12.938 30.344 0.095 1 93.56 238 MET B CA 1
ATOM 5630 C C . MET B 1 238 ? -13.656 31.5 0.791 1 93.56 238 MET B C 1
ATOM 5632 O O . MET B 1 238 ? -14.844 31.406 1.099 1 93.56 238 MET B O 1
ATOM 5636 N N . LEU B 1 239 ? -13.016 32.594 0.972 1 93 239 LEU B N 1
ATOM 5637 C CA . LEU B 1 239 ? -13.586 33.75 1.648 1 93 239 LEU B CA 1
ATOM 5638 C C . LEU B 1 239 ? -14.742 34.344 0.844 1 93 239 LEU B C 1
ATOM 5640 O O . LEU B 1 239 ? -15.758 34.75 1.415 1 93 239 LEU B O 1
ATOM 5644 N N . HIS B 1 240 ? -14.594 34.312 -0.429 1 94.75 240 HIS B N 1
ATOM 5645 C CA . HIS B 1 240 ? -15.664 34.812 -1.286 1 94.75 240 HIS B CA 1
ATOM 5646 C C . HIS B 1 240 ? -16.891 33.906 -1.227 1 94.75 240 HIS B C 1
ATOM 5648 O O . HIS B 1 240 ? -18.016 34.375 -1.222 1 94.75 240 HIS B O 1
ATOM 5654 N N . ALA B 1 241 ? -16.594 32.656 -1.251 1 97.38 241 ALA B N 1
ATOM 5655 C CA . ALA B 1 241 ? -17.703 31.703 -1.114 1 97.38 241 ALA B CA 1
ATOM 5656 C C . ALA B 1 241 ? -18.453 31.922 0.194 1 97.38 241 ALA B C 1
ATOM 5658 O O . ALA B 1 241 ? -19.688 31.875 0.222 1 97.38 241 ALA B O 1
ATOM 5659 N N . ILE B 1 242 ? -17.75 32.156 1.267 1 98.25 242 ILE B N 1
ATOM 5660 C CA . ILE B 1 242 ? -18.359 32.406 2.566 1 98.25 242 ILE B CA 1
ATOM 5661 C C . ILE B 1 242 ? -19.156 33.719 2.516 1 98.25 242 ILE B C 1
ATOM 5663 O O . ILE B 1 242 ? -20.297 33.781 2.988 1 98.25 242 ILE B O 1
ATOM 5667 N N . ARG B 1 243 ? -18.578 34.75 1.972 1 98 243 ARG B N 1
ATOM 5668 C CA . ARG B 1 243 ? -19.25 36.031 1.812 1 98 243 ARG B CA 1
ATOM 5669 C C . ARG B 1 243 ? -20.594 35.875 1.113 1 98 243 ARG B C 1
ATOM 5671 O O . ARG B 1 243 ? -21.609 36.375 1.595 1 98 243 ARG B O 1
ATOM 5678 N N . ASP B 1 244 ? -20.531 35.188 -0.006 1 98.56 244 ASP B N 1
ATOM 5679 C CA . ASP B 1 244 ? -21.75 35 -0.789 1 98.56 244 ASP B CA 1
ATOM 5680 C C . ASP B 1 244 ? -22.828 34.312 0.031 1 98.56 244 ASP B C 1
ATOM 5682 O O . ASP B 1 244 ? -24 34.688 -0.017 1 98.56 244 ASP B O 1
ATOM 5686 N N . ALA B 1 245 ? -22.453 33.281 0.771 1 98.75 245 ALA B N 1
ATOM 5687 C CA . ALA B 1 245 ? -23.406 32.562 1.6 1 98.75 245 ALA B CA 1
ATOM 5688 C C . ALA B 1 245 ? -23.953 33.438 2.723 1 98.75 245 ALA B C 1
ATOM 5690 O O . ALA B 1 245 ? -25.141 33.375 3.037 1 98.75 245 ALA B O 1
ATOM 5691 N N . VAL B 1 246 ? -23.047 34.188 3.387 1 98.81 246 VAL B N 1
ATOM 5692 C CA . VAL B 1 246 ? -23.453 35.094 4.461 1 98.81 246 VAL B CA 1
ATOM 5693 C C . VAL B 1 246 ? -24.516 36.062 3.945 1 98.81 246 VAL B C 1
ATOM 5695 O O . VAL B 1 246 ? -25.547 36.281 4.586 1 98.81 246 VAL B O 1
ATOM 5698 N N . LEU B 1 247 ? -24.297 36.625 2.842 1 98.69 247 LEU B N 1
ATOM 5699 C CA . LEU B 1 247 ? -25.203 37.594 2.254 1 98.69 247 LEU B CA 1
ATOM 5700 C C . LEU B 1 247 ? -26.516 36.938 1.827 1 98.69 247 LEU B C 1
ATOM 5702 O O . LEU B 1 247 ? -27.594 37.469 2.1 1 98.69 247 LEU B O 1
ATOM 5706 N N . GLN B 1 248 ? -26.406 35.844 1.168 1 98.69 248 GLN B N 1
ATOM 5707 C CA . GLN B 1 248 ? -27.578 35.125 0.673 1 98.69 248 GLN B CA 1
ATOM 5708 C C . GLN B 1 248 ? -28.516 34.75 1.815 1 98.69 248 GLN B C 1
ATOM 5710 O O . GLN B 1 248 ? -29.734 34.844 1.682 1 98.69 248 GLN B O 1
ATOM 5715 N N . HIS B 1 249 ? -27.938 34.375 2.9 1 98.69 249 HIS B N 1
ATOM 5716 C CA . HIS B 1 249 ? -28.75 33.844 3.982 1 98.69 249 HIS B CA 1
ATOM 5717 C C . HIS B 1 249 ? -28.938 34.844 5.102 1 98.69 249 HIS B C 1
ATOM 5719 O O . HIS B 1 249 ? -29.547 34.562 6.129 1 98.69 249 HIS B O 1
ATOM 5725 N N . LYS B 1 250 ? -28.359 36.031 4.91 1 98.44 250 LYS B N 1
ATOM 5726 C CA . LYS B 1 250 ? -28.406 37.062 5.93 1 98.44 250 LYS B CA 1
ATOM 5727 C C . LYS B 1 250 ? -27.906 36.531 7.273 1 98.44 250 LYS B C 1
ATOM 5729 O O . LYS B 1 250 ? -28.578 36.688 8.297 1 98.44 250 LYS B O 1
ATOM 5734 N N . ALA B 1 251 ? -26.812 35.844 7.168 1 98.75 251 ALA B N 1
ATOM 5735 C CA . ALA B 1 251 ? -26.219 35.25 8.367 1 98.75 251 ALA B CA 1
ATOM 5736 C C . ALA B 1 251 ? -25.547 36.344 9.227 1 98.75 251 ALA B C 1
ATOM 5738 O O . ALA B 1 251 ? -25.219 37.406 8.734 1 98.75 251 ALA B O 1
ATOM 5739 N N . ASP B 1 252 ? -25.406 36.031 10.516 1 98.62 252 ASP B N 1
ATOM 5740 C CA . ASP B 1 252 ? -24.75 36.938 11.438 1 98.62 252 ASP B CA 1
ATOM 5741 C C . ASP B 1 252 ? -23.234 37 11.18 1 98.62 252 ASP B C 1
ATOM 5743 O O . ASP B 1 252 ? -22.594 38.031 11.414 1 98.62 252 ASP B O 1
ATOM 5747 N N . LEU B 1 253 ? -22.703 35.875 10.797 1 98.38 253 LEU B N 1
ATOM 5748 C CA . LEU B 1 253 ? -21.297 35.781 10.43 1 98.38 253 LEU B CA 1
ATOM 5749 C C . LEU B 1 253 ? -21 34.469 9.68 1 98.38 253 LEU B C 1
ATOM 5751 O O . LEU B 1 253 ? -21.844 33.594 9.633 1 98.38 253 LEU B O 1
ATOM 5755 N N . GLY B 1 254 ? -19.906 34.469 8.984 1 98.75 254 GLY B N 1
ATOM 5756 C CA . GLY B 1 254 ? -19.344 33.25 8.398 1 98.75 254 GLY B CA 1
ATOM 5757 C C . GLY B 1 254 ? -18.062 32.781 9.078 1 98.75 254 GLY B C 1
ATOM 5758 O O . GLY B 1 254 ? -17.219 33.625 9.453 1 98.75 254 GLY B O 1
ATOM 5759 N N . LEU B 1 255 ? -17.938 31.438 9.273 1 98.5 255 LEU B N 1
ATOM 5760 C CA . LEU B 1 255 ? -16.75 30.797 9.836 1 98.5 255 LEU B CA 1
ATOM 5761 C C . LEU B 1 255 ? -16.141 29.812 8.836 1 98.5 255 LEU B C 1
ATOM 5763 O O . LEU B 1 255 ? -16.844 28.953 8.297 1 98.5 255 LEU B O 1
ATOM 5767 N N . GLY B 1 256 ? -14.867 30.016 8.547 1 97.94 256 GLY B N 1
ATOM 5768 C CA . GLY B 1 256 ? -14.141 29.125 7.66 1 97.94 256 GLY B CA 1
ATOM 5769 C C . GLY B 1 256 ? -13.078 28.312 8.375 1 97.94 256 GLY B C 1
ATOM 5770 O O . GLY B 1 256 ? -12.289 28.844 9.148 1 97.94 256 GLY B O 1
ATOM 5771 N N . PHE B 1 257 ? -13.023 26.969 8.078 1 98 257 PHE B N 1
ATOM 5772 C CA . PHE B 1 257 ? -12.047 26.078 8.703 1 98 257 PHE B CA 1
ATOM 5773 C C . PHE B 1 257 ? -11.078 25.516 7.668 1 98 257 PHE B C 1
ATOM 5775 O O . PHE B 1 257 ? -11.469 25.234 6.531 1 98 257 PHE B O 1
ATOM 5782 N N . ASP B 1 258 ? -9.805 25.391 8.078 1 96.12 258 ASP B N 1
ATOM 5783 C CA . ASP B 1 258 ? -8.828 24.828 7.156 1 96.12 258 ASP B CA 1
ATOM 5784 C C . ASP B 1 258 ? -8.891 23.297 7.164 1 96.12 258 ASP B C 1
ATOM 5786 O O . ASP B 1 258 ? -9.742 22.719 7.832 1 96.12 258 ASP B O 1
ATOM 5790 N N . GLY B 1 259 ? -8.07 22.688 6.398 1 93.81 259 GLY B N 1
ATOM 5791 C CA . GLY B 1 259 ? -8.133 21.266 6.102 1 93.81 259 GLY B CA 1
ATOM 5792 C C . GLY B 1 259 ? -8.07 20.406 7.344 1 93.81 259 GLY B C 1
ATOM 5793 O O . GLY B 1 259 ? -8.75 19.375 7.422 1 93.81 259 GLY B O 1
ATOM 5794 N N . ASP B 1 260 ? -7.277 20.766 8.328 1 96.06 260 ASP B N 1
ATOM 5795 C CA . ASP B 1 260 ? -7.176 19.922 9.508 1 96.06 260 ASP B CA 1
ATOM 5796 C C . ASP B 1 260 ? -7.766 20.625 10.734 1 96.06 260 ASP B C 1
ATOM 5798 O O . ASP B 1 260 ? -7.496 20.219 11.875 1 96.06 260 ASP B O 1
ATOM 5802 N N . GLY B 1 261 ? -8.438 21.766 10.578 1 98.06 261 GLY B N 1
ATOM 5803 C CA . GLY B 1 261 ? -9.375 22.312 11.547 1 98.06 261 GLY B CA 1
ATOM 5804 C C . GLY B 1 261 ? -8.688 23.047 12.688 1 98.06 261 GLY B C 1
ATOM 5805 O O . GLY B 1 261 ? -9.289 23.266 13.742 1 98.06 261 GLY B O 1
ATOM 5806 N N . ASP B 1 262 ? -7.426 23.422 12.508 1 97.69 262 ASP B N 1
ATOM 5807 C CA . ASP B 1 262 ? -6.773 24.094 13.633 1 97.69 262 ASP B CA 1
ATOM 5808 C C . ASP B 1 262 ? -6.785 25.609 13.453 1 97.69 262 ASP B C 1
ATOM 5810 O O . ASP B 1 262 ? -6.289 26.344 14.305 1 97.69 262 ASP B O 1
ATOM 5814 N N . ARG B 1 263 ? -7.414 26.141 12.375 1 96 263 ARG B N 1
ATOM 5815 C CA . ARG B 1 263 ? -7.617 27.562 12.156 1 96 263 ARG B CA 1
ATOM 5816 C C . ARG B 1 263 ? -9.086 27.875 11.891 1 96 263 ARG B C 1
ATOM 5818 O O . ARG B 1 263 ? -9.844 27 11.453 1 96 263 ARG B O 1
ATOM 5825 N N . CYS B 1 264 ? -9.445 29.109 12.094 1 95.62 264 CYS B N 1
ATOM 5826 C CA . CYS B 1 264 ? -10.797 29.578 11.82 1 95.62 264 CYS B CA 1
ATOM 5827 C C . CYS B 1 264 ? -10.773 30.969 11.188 1 95.62 264 CYS B C 1
ATOM 5829 O O . CYS B 1 264 ? -10.227 31.906 11.773 1 95.62 264 CYS B O 1
ATOM 5831 N N . GLY B 1 265 ? -11.312 31.125 10.008 1 95.19 265 GLY B N 1
ATOM 5832 C CA . GLY B 1 265 ? -11.523 32.406 9.375 1 95.19 265 GLY B CA 1
ATOM 5833 C C . GLY B 1 265 ? -12.906 33 9.641 1 95.19 265 GLY B C 1
ATOM 5834 O O . GLY B 1 265 ? -13.828 32.25 10 1 95.19 265 GLY B O 1
ATOM 5835 N N . VAL B 1 266 ? -13.023 34.375 9.477 1 97.31 266 VAL B N 1
ATOM 5836 C CA . VAL B 1 266 ? -14.281 35 9.836 1 97.31 266 VAL B CA 1
ATOM 5837 C C . VAL B 1 266 ? -14.695 35.969 8.734 1 97.31 266 VAL B C 1
ATOM 5839 O O . VAL B 1 266 ? -13.875 36.75 8.227 1 97.31 266 VAL B O 1
ATOM 5842 N N . VAL B 1 267 ? -15.906 35.875 8.336 1 97.81 267 VAL B N 1
ATOM 5843 C CA . VAL B 1 267 ? -16.578 36.875 7.492 1 97.81 267 VAL B CA 1
ATOM 5844 C C . VAL B 1 267 ? -17.75 37.5 8.258 1 97.81 267 VAL B C 1
ATOM 5846 O O . VAL B 1 267 ? -18.547 36.781 8.867 1 97.81 267 VAL B O 1
ATOM 5849 N N . ASP B 1 268 ? -17.812 38.844 8.281 1 98.38 268 ASP B N 1
ATOM 5850 C CA . ASP B 1 268 ? -18.828 39.5 9.109 1 98.38 268 ASP B CA 1
ATOM 5851 C C . ASP B 1 268 ? -20.172 39.531 8.406 1 98.38 268 ASP B C 1
ATOM 5853 O O . ASP B 1 268 ? -20.328 38.969 7.316 1 98.38 268 ASP B O 1
ATOM 5857 N N . ASP B 1 269 ? -21.203 40.125 8.992 1 98.44 269 ASP B N 1
ATOM 5858 C CA . ASP B 1 269 ? -22.594 40.094 8.562 1 98.44 269 ASP B CA 1
ATOM 5859 C C . ASP B 1 269 ? -22.797 40.906 7.277 1 98.44 269 ASP B C 1
ATOM 5861 O O . ASP B 1 269 ? -23.812 40.781 6.605 1 98.44 269 ASP B O 1
ATOM 5865 N N . THR B 1 270 ? -21.797 41.688 6.883 1 98.31 270 THR B N 1
ATOM 5866 C CA . THR B 1 270 ? -21.891 42.469 5.664 1 98.31 270 THR B CA 1
ATOM 5867 C C . THR B 1 270 ? -21.125 41.812 4.527 1 98.31 270 THR B C 1
ATOM 5869 O O . THR B 1 270 ? -21.047 42.344 3.422 1 98.31 270 THR B O 1
ATOM 5872 N N . GLY B 1 271 ? -20.5 40.656 4.824 1 97.75 271 GLY B N 1
ATOM 5873 C CA . GLY B 1 271 ? -19.75 39.938 3.812 1 97.75 271 GLY B CA 1
ATOM 5874 C C . GLY B 1 271 ? -18.281 40.344 3.744 1 97.75 271 GLY B C 1
ATOM 5875 O O . GLY B 1 271 ? -17.562 39.938 2.844 1 97.75 271 GLY B O 1
ATOM 5876 N N . GLU B 1 272 ? -17.859 41.125 4.637 1 95.94 272 GLU B N 1
ATOM 5877 C CA . GLU B 1 272 ? -16.453 41.531 4.66 1 95.94 272 GLU B CA 1
ATOM 5878 C C . GLU B 1 272 ? -15.617 40.562 5.492 1 95.94 272 GLU B C 1
ATOM 5880 O O . GLU B 1 272 ? -16 40.188 6.598 1 95.94 272 GLU B O 1
ATOM 5885 N N . GLU B 1 273 ? -14.531 40.219 4.887 1 93.88 273 GLU B N 1
ATOM 5886 C CA . GLU B 1 273 ? -13.594 39.375 5.629 1 93.88 273 GLU B CA 1
ATOM 5887 C C . GLU B 1 273 ? -12.898 40.188 6.734 1 93.88 273 GLU B C 1
ATOM 5889 O O . GLU B 1 273 ? -12.539 41.344 6.539 1 93.88 273 GLU B O 1
ATOM 5894 N N . ILE B 1 274 ? -12.812 39.594 7.914 1 94.62 274 ILE B N 1
ATOM 5895 C CA . ILE B 1 274 ? -12.031 40.156 9.008 1 94.62 274 ILE B CA 1
ATOM 5896 C C . ILE B 1 274 ? -10.734 39.375 9.18 1 94.62 274 ILE B C 1
ATOM 5898 O O . ILE B 1 274 ? -10.758 38.188 9.453 1 94.62 274 ILE B O 1
ATOM 5902 N N . PHE B 1 275 ? -9.625 40.031 9.008 1 90.31 275 PHE B N 1
ATOM 5903 C CA . PHE B 1 275 ? -8.344 39.375 9.188 1 90.31 275 PHE B CA 1
ATOM 5904 C C . PHE B 1 275 ? -8.203 38.812 10.602 1 90.31 275 PHE B C 1
ATOM 5906 O O . PHE B 1 275 ? -8.664 39.469 11.562 1 90.31 275 PHE B O 1
ATOM 5913 N N . ALA B 1 276 ? -7.559 37.719 10.711 1 93.81 276 ALA B N 1
ATOM 5914 C CA . ALA B 1 276 ? -7.523 36.969 11.961 1 93.81 276 ALA B CA 1
ATOM 5915 C C . ALA B 1 276 ? -6.902 37.781 13.086 1 93.81 276 ALA B C 1
ATOM 5917 O O . ALA B 1 276 ? -7.297 37.656 14.25 1 93.81 276 ALA B O 1
ATOM 5918 N N . ASP B 1 277 ? -5.895 38.625 12.766 1 95.12 277 ASP B N 1
ATOM 5919 C CA . ASP B 1 277 ? -5.293 39.438 13.82 1 95.12 277 ASP B CA 1
ATOM 5920 C C . ASP B 1 277 ? -6.289 40.469 14.359 1 95.12 277 ASP B C 1
ATOM 5922 O O . ASP B 1 277 ? -6.316 40.75 15.562 1 95.12 277 ASP B O 1
ATOM 5926 N N . LYS B 1 278 ? -7.211 41 13.516 1 96.12 278 LYS B N 1
ATOM 5927 C CA . LYS B 1 278 ? -8.266 41.875 13.984 1 96.12 278 LYS B CA 1
ATOM 5928 C C . LYS B 1 278 ? -9.305 41.125 14.805 1 96.12 278 LYS B C 1
ATOM 5930 O O . LYS B 1 278 ? -9.82 41.656 15.797 1 96.12 278 LYS B O 1
ATOM 5935 N N . VAL B 1 279 ? -9.625 39.969 14.352 1 97.31 279 VAL B N 1
ATOM 5936 C CA . VAL B 1 279 ? -10.492 39.094 15.164 1 97.31 279 VAL B CA 1
ATOM 5937 C C . VAL B 1 279 ? -9.859 38.906 16.547 1 97.31 279 VAL B C 1
ATOM 5939 O O . VAL B 1 279 ? -10.562 38.938 17.562 1 97.31 279 VAL B O 1
ATOM 5942 N N . GLY B 1 280 ? -8.57 38.688 16.516 1 98.25 280 GLY B N 1
ATOM 5943 C CA . GLY B 1 280 ? -7.855 38.562 17.781 1 98.25 280 GLY B CA 1
ATOM 5944 C C . GLY B 1 280 ? -8.016 39.75 18.688 1 98.25 280 GLY B C 1
ATOM 5945 O O . GLY B 1 280 ? -8.234 39.594 19.906 1 98.25 280 GLY B O 1
ATOM 5946 N N . VAL B 1 281 ? -7.93 41 18.156 1 98.25 281 VAL B N 1
ATOM 5947 C CA . VAL B 1 281 ? -8.094 42.219 18.953 1 98.25 281 VAL B CA 1
ATOM 5948 C C . VAL B 1 281 ? -9.508 42.25 19.531 1 98.25 281 VAL B C 1
ATOM 5950 O O . VAL B 1 281 ? -9.695 42.594 20.688 1 98.25 281 VAL B O 1
ATOM 5953 N N . MET B 1 282 ? -10.477 41.906 18.703 1 98.38 282 MET B N 1
ATOM 5954 C CA . MET B 1 282 ? -11.867 41.875 19.156 1 98.38 282 MET B CA 1
ATOM 5955 C C . MET B 1 282 ? -12.039 40.906 20.312 1 98.38 282 MET B C 1
ATOM 5957 O O . MET B 1 282 ? -12.672 41.219 21.328 1 98.38 282 MET B O 1
ATOM 5961 N N . LEU B 1 283 ? -11.453 39.75 20.156 1 98.06 283 LEU B N 1
ATOM 5962 C CA . LEU B 1 283 ? -11.508 38.75 21.219 1 98.06 283 LEU B CA 1
ATOM 5963 C C . LEU B 1 283 ? -10.773 39.25 22.469 1 98.06 283 LEU B C 1
ATOM 5965 O O . LEU B 1 283 ? -11.242 39.031 23.578 1 98.06 283 LEU B O 1
ATOM 5969 N N . ALA B 1 284 ? -9.594 39.844 22.281 1 98.19 284 ALA B N 1
ATOM 5970 C CA . ALA B 1 284 ? -8.82 40.344 23.406 1 98.19 284 ALA B CA 1
ATOM 5971 C C . ALA B 1 284 ? -9.617 41.375 24.188 1 98.19 284 ALA B C 1
ATOM 5973 O O . ALA B 1 284 ? -9.57 41.406 25.422 1 98.19 284 ALA B O 1
ATOM 5974 N N . ARG B 1 285 ? -10.367 42.281 23.484 1 98.06 285 ARG B N 1
ATOM 5975 C CA . ARG B 1 285 ? -11.242 43.25 24.141 1 98.06 285 ARG B CA 1
ATOM 5976 C C . ARG B 1 285 ? -12.289 42.531 25 1 98.06 285 ARG B C 1
ATOM 5978 O O . ARG B 1 285 ? -12.469 42.875 26.172 1 98.06 285 ARG B O 1
ATOM 5985 N N . ASP B 1 286 ? -12.898 41.625 24.406 1 96.88 286 ASP B N 1
ATOM 5986 C CA . ASP B 1 286 ? -13.953 40.875 25.094 1 96.88 286 ASP B CA 1
ATOM 5987 C C . ASP B 1 286 ? -13.406 40.125 26.312 1 96.88 286 ASP B C 1
ATOM 5989 O O . ASP B 1 286 ? -13.969 40.219 27.406 1 96.88 286 ASP B O 1
ATOM 5993 N N . MET B 1 287 ? -12.305 39.469 26.125 1 96.88 287 MET B N 1
ATOM 5994 C CA . MET B 1 287 ? -11.703 38.625 27.156 1 96.88 287 MET B CA 1
ATOM 5995 C C . MET B 1 287 ? -11.156 39.469 28.297 1 96.88 287 MET B C 1
ATOM 5997 O O . MET B 1 287 ? -11.305 39.125 29.469 1 96.88 287 MET B O 1
ATOM 6001 N N . SER B 1 288 ? -10.531 40.594 28 1 96.88 288 SER B N 1
ATOM 6002 C CA . SER B 1 288 ? -9.93 41.438 29.031 1 96.88 288 SER B CA 1
ATOM 6003 C C . SER B 1 288 ? -11 42.156 29.844 1 96.88 288 SER B C 1
ATOM 6005 O O . SER B 1 288 ? -10.734 42.594 30.969 1 96.88 288 SER B O 1
ATOM 6007 N N . ALA B 1 289 ? -12.164 42.25 29.281 1 96.12 289 ALA B N 1
ATOM 6008 C CA . ALA B 1 289 ? -13.281 42.844 30.016 1 96.12 289 ALA B CA 1
ATOM 6009 C C . ALA B 1 289 ? -13.734 41.938 31.156 1 96.12 289 ALA B C 1
ATOM 6011 O O . ALA B 1 289 ? -14.227 42.406 32.188 1 96.12 289 ALA B O 1
ATOM 6012 N N . ILE B 1 290 ? -13.516 40.688 31.047 1 93.38 290 ILE B N 1
ATOM 6013 C CA . ILE B 1 290 ? -14.055 39.781 32.062 1 93.38 290 ILE B CA 1
ATOM 6014 C C . ILE B 1 290 ? -12.906 39.062 32.781 1 93.38 290 ILE B C 1
ATOM 6016 O O . ILE B 1 290 ? -13.133 38.25 33.688 1 93.38 290 ILE B O 1
ATOM 6020 N N . HIS B 1 291 ? -11.68 39.344 32.375 1 94.75 291 HIS B N 1
ATOM 6021 C CA . HIS B 1 291 ? -10.5 38.812 33.031 1 94.75 291 HIS B CA 1
ATOM 6022 C C . HIS B 1 291 ? -9.5 39.906 33.344 1 94.75 291 HIS B C 1
ATOM 6024 O O . HIS B 1 291 ? -8.672 40.281 32.5 1 94.75 291 HIS B O 1
ATOM 6030 N N . PRO B 1 292 ? -9.516 40.312 34.562 1 93.12 292 PRO B N 1
ATOM 6031 C CA . PRO B 1 292 ? -8.609 41.4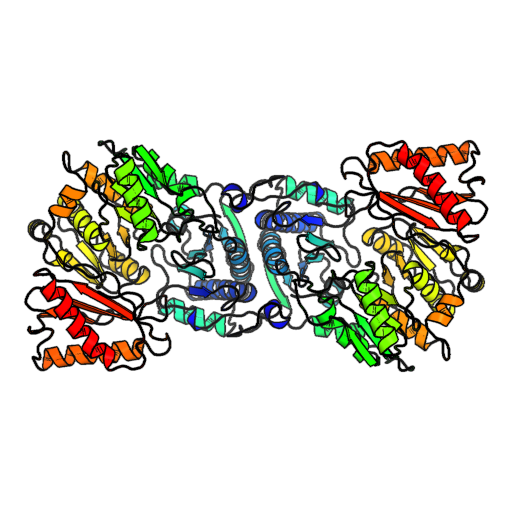38 34.875 1 93.12 292 PRO B CA 1
ATOM 6032 C C . PRO B 1 292 ? -7.145 41.062 34.656 1 93.12 292 PRO B C 1
ATOM 6034 O O . PRO B 1 292 ? -6.738 39.938 34.906 1 93.12 292 PRO B O 1
ATOM 6037 N N . ASN B 1 293 ? -6.367 42.031 34.219 1 90.44 293 ASN B N 1
ATOM 6038 C CA . ASN B 1 293 ? -4.934 41.906 34 1 90.44 293 ASN B CA 1
ATOM 6039 C C . ASN B 1 293 ? -4.605 40.812 33 1 90.44 293 ASN B C 1
ATOM 6041 O O . ASN B 1 293 ? -3.627 40.094 33.125 1 90.44 293 ASN B O 1
ATOM 6045 N N . ALA B 1 294 ? -5.496 40.719 32.031 1 95.25 294 ALA B N 1
ATOM 6046 C CA . ALA B 1 294 ? -5.309 39.719 30.969 1 95.25 294 ALA B CA 1
ATOM 6047 C C . ALA B 1 294 ? -4 39.969 30.219 1 95.25 294 ALA B C 1
ATOM 6049 O O . ALA B 1 294 ? -3.637 41.125 29.953 1 95.25 294 ALA B O 1
ATOM 6050 N N . ARG B 1 295 ? -3.281 38.812 29.984 1 97 295 ARG B N 1
ATOM 6051 C CA . ARG B 1 295 ? -2.066 38.844 29.172 1 97 295 ARG B CA 1
ATOM 6052 C C . ARG B 1 295 ? -2.26 38.094 27.859 1 97 295 ARG B C 1
ATOM 6054 O O . ARG B 1 295 ? -2.889 37.031 27.844 1 97 295 ARG B O 1
ATOM 6061 N N . PHE B 1 296 ? -1.707 38.656 26.797 1 97.88 296 PHE B N 1
ATOM 6062 C CA . PHE B 1 296 ? -1.804 38.062 25.484 1 97.88 296 PHE B CA 1
ATOM 6063 C C . PHE B 1 296 ? -0.43 37.938 24.828 1 97.88 296 PHE B C 1
ATOM 6065 O O . PHE B 1 296 ? 0.45 38.781 25.094 1 97.88 296 PHE B O 1
ATOM 6072 N N . VAL B 1 297 ? -0.238 36.875 24.078 1 97.81 297 VAL B N 1
ATOM 6073 C CA . VAL B 1 297 ? 0.912 36.719 23.188 1 97.81 297 VAL B CA 1
ATOM 6074 C C . VAL B 1 297 ? 0.458 36.781 21.734 1 97.81 297 VAL B C 1
ATOM 6076 O O . VAL B 1 297 ? -0.472 36.094 21.328 1 97.81 297 VAL B O 1
ATOM 6079 N N . VAL B 1 298 ? 1.11 37.656 20.953 1 97.31 298 VAL B N 1
ATOM 6080 C CA . VAL B 1 298 ? 0.689 37.875 19.578 1 97.31 298 VAL B CA 1
ATOM 6081 C C . VAL B 1 298 ? 1.897 37.781 18.641 1 97.31 298 VAL B C 1
ATOM 6083 O O . VAL B 1 298 ? 2.994 38.219 19 1 97.31 298 VAL B O 1
ATOM 6086 N N . ASP B 1 299 ? 1.699 37.156 17.469 1 96 299 ASP B N 1
ATOM 6087 C CA . ASP B 1 299 ? 2.867 37.031 16.594 1 96 299 ASP B CA 1
ATOM 6088 C C . ASP B 1 299 ? 3.225 38.344 15.945 1 96 299 ASP B C 1
ATOM 6090 O O . ASP B 1 299 ? 2.359 39.219 15.766 1 96 299 ASP B O 1
ATOM 6094 N N . VAL B 1 300 ? 4.383 38.531 15.508 1 93.38 300 VAL B N 1
ATOM 6095 C CA . VAL B 1 300 ? 4.945 39.781 15.016 1 93.38 300 VAL B CA 1
ATOM 6096 C C . VAL B 1 300 ? 4.262 40.156 13.703 1 93.38 300 VAL B C 1
ATOM 6098 O O . VAL B 1 300 ? 4.34 41.312 13.281 1 93.38 300 VAL B O 1
ATOM 6101 N N . LYS B 1 301 ? 3.566 39.219 13.086 1 93.44 301 LYS B N 1
ATOM 6102 C CA . LYS B 1 301 ? 2.844 39.5 11.852 1 93.44 301 LYS B CA 1
ATOM 6103 C C . LYS B 1 301 ? 1.56 40.281 12.133 1 93.44 301 LYS B C 1
ATOM 6105 O O . LYS B 1 301 ? 0.972 40.875 11.219 1 93.44 301 LYS B O 1
ATOM 6110 N N . SER B 1 302 ? 1.167 40.281 13.289 1 95.94 302 SER B N 1
ATOM 6111 C CA . SER B 1 302 ? -0.171 40.75 13.641 1 95.94 302 SER B CA 1
ATOM 6112 C C . SER B 1 302 ? -0.224 42.25 13.727 1 95.94 302 SER B C 1
ATOM 6114 O O . SER B 1 302 ? 0.812 42.906 13.867 1 95.94 302 SER B O 1
ATOM 6116 N N . THR B 1 303 ? -1.397 42.844 13.68 1 96.12 303 THR B N 1
ATOM 6117 C CA . THR B 1 303 ? -1.686 44.281 13.711 1 96.12 303 THR B CA 1
ATOM 6118 C C . THR B 1 303 ? -1.097 44.906 14.961 1 96.12 303 THR B C 1
ATOM 6120 O O . THR B 1 303 ? -0.993 44.281 16 1 96.12 303 THR B O 1
ATOM 6123 N N . GLY B 1 304 ? -0.718 46.188 14.836 1 93.5 304 GLY B N 1
ATOM 6124 C CA . GLY B 1 304 ? -0.223 46.969 15.961 1 93.5 304 GLY B CA 1
ATOM 6125 C C . GLY B 1 304 ? -1.31 47.344 16.953 1 93.5 304 GLY B C 1
ATOM 6126 O O . GLY B 1 304 ? -1.017 47.75 18.078 1 93.5 304 GLY B O 1
ATOM 6127 N N . LEU B 1 305 ? -2.488 47.062 16.594 1 95.5 305 LEU B N 1
ATOM 6128 C CA . LEU B 1 305 ? -3.629 47.438 17.422 1 95.5 305 LEU B CA 1
ATOM 6129 C C . LEU B 1 305 ? -3.557 46.75 18.781 1 95.5 305 LEU B C 1
ATOM 6131 O O . LEU B 1 305 ? -4.051 47.281 19.781 1 95.5 305 LEU B O 1
ATOM 6135 N N . PHE B 1 306 ? -2.908 45.656 18.875 1 95.62 306 PHE B N 1
ATOM 6136 C CA . PHE B 1 306 ? -2.807 44.938 20.156 1 95.62 306 PHE B CA 1
ATOM 6137 C C . PHE B 1 306 ? -2.086 45.812 21.172 1 95.62 306 PHE B C 1
ATOM 6139 O O . PHE B 1 306 ? -2.375 45.75 22.375 1 95.62 306 PHE B O 1
ATOM 6146 N N . ALA B 1 307 ? -1.22 46.625 20.734 1 90.69 307 ALA B N 1
ATOM 6147 C CA . ALA B 1 307 ? -0.428 47.469 21.625 1 90.69 307 ALA B CA 1
ATOM 6148 C C . ALA B 1 307 ? -1.095 48.812 21.812 1 90.69 307 ALA B C 1
ATOM 6150 O O . ALA B 1 307 ? -0.909 49.469 22.844 1 90.69 307 ALA B O 1
ATOM 6151 N N . THR B 1 308 ? -1.907 49.281 20.844 1 93.06 308 THR B N 1
ATOM 6152 C CA . THR B 1 308 ? -2.287 50.688 20.844 1 93.06 308 THR B CA 1
ATOM 6153 C C . THR B 1 308 ? -3.791 50.844 21.047 1 93.06 308 THR B C 1
ATOM 6155 O O . THR B 1 308 ? -4.285 51.938 21.234 1 93.06 308 THR B O 1
ATOM 6158 N N . ASP B 1 309 ? -4.504 49.781 21 1 95.56 309 ASP B N 1
ATOM 6159 C CA . ASP B 1 309 ? -5.957 49.875 21.125 1 95.56 309 ASP B CA 1
ATOM 6160 C C . ASP B 1 309 ? -6.344 50.531 22.453 1 95.56 309 ASP B C 1
ATOM 6162 O O . ASP B 1 309 ? -5.934 50.062 23.516 1 95.56 309 ASP B O 1
ATOM 6166 N N . PRO B 1 310 ? -7.164 51.531 22.406 1 96.62 310 PRO B N 1
ATOM 6167 C CA . PRO B 1 310 ? -7.484 52.25 23.641 1 96.62 310 PRO B CA 1
ATOM 6168 C C . PRO B 1 310 ? -8.297 51.438 24.625 1 96.62 310 PRO B C 1
ATOM 6170 O O . PRO B 1 310 ? -8.148 51.594 25.844 1 96.62 310 PRO B O 1
ATOM 6173 N N . VAL B 1 311 ? -9.148 50.594 24.141 1 96.88 311 VAL B N 1
ATOM 6174 C CA . VAL B 1 311 ? -9.969 49.781 25.016 1 96.88 311 VAL B CA 1
ATOM 6175 C C . VAL B 1 311 ? -9.086 48.781 25.781 1 96.88 311 VAL B C 1
ATOM 6177 O O . VAL B 1 311 ? -9.258 48.625 26.984 1 96.88 311 VAL B O 1
ATOM 6180 N N . LEU B 1 312 ? -8.172 48.156 25.109 1 97.44 312 LEU B N 1
ATOM 6181 C CA . LEU B 1 312 ? -7.246 47.25 25.75 1 97.44 312 LEU B CA 1
ATOM 6182 C C . LEU B 1 312 ? -6.41 47.969 26.812 1 97.44 312 LEU B C 1
ATOM 6184 O O . LEU B 1 312 ? -6.199 47.438 27.906 1 97.44 312 LEU B O 1
ATOM 6188 N N . GLN B 1 313 ? -5.973 49.188 26.469 1 95.62 313 GLN B N 1
ATOM 6189 C CA . GLN B 1 313 ? -5.195 49.969 27.406 1 95.62 313 GLN B CA 1
ATOM 6190 C C . GLN B 1 313 ? -6.02 50.312 28.641 1 95.62 313 GLN B C 1
ATOM 6192 O O . GLN B 1 313 ? -5.547 50.156 29.781 1 95.62 313 GLN B O 1
ATOM 6197 N N . GLN B 1 314 ? -7.203 50.719 28.438 1 97 314 GLN B N 1
ATOM 6198 C CA . GLN B 1 314 ? -8.094 51.125 29.531 1 97 314 GLN B CA 1
ATOM 6199 C C . GLN B 1 314 ? -8.383 49.938 30.438 1 97 314 GLN B C 1
ATOM 6201 O O . GLN B 1 314 ? -8.516 50.094 31.656 1 97 314 GLN B O 1
ATOM 6206 N N . GLN B 1 315 ? -8.414 48.781 29.859 1 97.06 315 GLN B N 1
ATOM 6207 C CA . GLN B 1 315 ? -8.75 47.562 30.609 1 97.06 315 GLN B CA 1
ATOM 6208 C C . GLN B 1 315 ? -7.512 46.969 31.266 1 97.06 315 GLN B C 1
ATOM 6210 O O . GLN B 1 315 ? -7.605 45.969 31.984 1 97.06 315 GLN B O 1
ATOM 6215 N N . GLY B 1 316 ? -6.375 47.531 31 1 95.94 316 GLY B N 1
ATOM 6216 C CA . GLY B 1 316 ? -5.141 47.094 31.641 1 95.94 316 GLY B CA 1
ATOM 6217 C C . GLY B 1 316 ? -4.562 45.844 31 1 95.94 316 GLY B C 1
ATOM 6218 O O . GLY B 1 316 ? -3.758 45.125 31.609 1 95.94 316 GLY B O 1
ATOM 6219 N N . ALA B 1 317 ? -4.961 45.438 29.812 1 96.25 317 ALA B N 1
ATOM 6220 C CA . ALA B 1 317 ? -4.449 44.281 29.109 1 96.25 317 ALA B CA 1
ATOM 6221 C C . ALA B 1 317 ? -2.994 44.5 28.688 1 96.25 317 ALA B C 1
ATOM 6223 O O . ALA B 1 317 ? -2.586 45.625 28.391 1 96.25 317 ALA B O 1
ATOM 6224 N N . GLN B 1 318 ? -2.27 43.438 28.781 1 95.69 318 GLN B N 1
ATOM 6225 C CA . GLN B 1 318 ? -0.883 43.469 28.328 1 95.69 318 GLN B CA 1
ATOM 6226 C C . GLN B 1 318 ? -0.678 42.5 27.141 1 95.69 318 GLN B C 1
ATOM 6228 O O . GLN B 1 318 ? -1.246 41.406 27.125 1 95.69 318 GLN B O 1
ATOM 6233 N N . THR B 1 319 ? 0.151 42.938 26.203 1 95.19 319 THR B N 1
ATOM 6234 C CA . THR B 1 319 ? 0.419 42.125 25.031 1 95.19 319 THR B CA 1
ATOM 6235 C C . THR B 1 319 ? 1.919 42.031 24.766 1 95.19 319 THR B C 1
ATOM 6237 O O . THR B 1 319 ? 2.639 43.031 24.891 1 95.19 319 THR B O 1
ATOM 6240 N N . GLU B 1 320 ? 2.332 40.844 24.484 1 94.81 320 GLU B N 1
ATOM 6241 C CA . GLU B 1 320 ? 3.695 40.625 24.016 1 94.81 320 GLU B CA 1
ATOM 6242 C C . GLU B 1 320 ? 3.709 40.156 22.562 1 94.81 320 GLU B C 1
ATOM 6244 O O . GLU B 1 320 ? 2.98 39.219 22.203 1 94.81 320 GLU B O 1
ATOM 6249 N N . TYR B 1 321 ? 4.516 40.812 21.703 1 94.12 321 TYR B N 1
ATOM 6250 C CA . TYR B 1 321 ? 4.758 40.344 20.344 1 94.12 321 TYR B CA 1
ATOM 6251 C C . TYR B 1 321 ? 5.867 39.312 20.312 1 94.12 321 TYR B C 1
ATOM 6253 O O . TYR B 1 321 ? 6.941 39.531 20.875 1 94.12 321 TYR B O 1
ATOM 6261 N N . TRP B 1 322 ? 5.609 38.188 19.672 1 95 322 TRP B N 1
ATOM 6262 C CA . TRP B 1 322 ? 6.5 37.031 19.734 1 95 322 TRP B CA 1
ATOM 6263 C C . TRP B 1 322 ? 6.66 36.375 18.359 1 95 322 TRP B C 1
ATOM 6265 O O . TRP B 1 322 ? 6.055 36.844 17.391 1 95 322 TRP B O 1
ATOM 6275 N N . LYS B 1 323 ? 7.547 35.344 18.297 1 94.19 323 LYS B N 1
ATOM 6276 C CA . LYS B 1 323 ? 7.863 34.656 17.062 1 94.19 323 LYS B CA 1
ATOM 6277 C C . LYS B 1 323 ? 6.625 33.969 16.469 1 94.19 323 LYS B C 1
ATOM 6279 O O . LYS B 1 323 ? 5.852 33.344 17.203 1 94.19 323 LYS B O 1
ATOM 6284 N N . THR B 1 324 ? 6.535 34.156 15.102 1 93.75 324 THR B N 1
ATOM 6285 C CA . THR B 1 324 ? 5.465 33.469 14.383 1 93.75 324 THR B CA 1
ATOM 6286 C C . THR B 1 324 ? 5.738 31.969 14.305 1 93.75 324 THR B C 1
ATOM 6288 O O . THR B 1 324 ? 6.871 31.547 14.07 1 93.75 324 THR B O 1
ATOM 6291 N N . GLY B 1 325 ? 4.652 31.172 14.453 1 93.38 325 GLY B N 1
ATOM 6292 C CA . GLY B 1 325 ? 4.703 29.719 14.438 1 93.38 325 GLY B CA 1
ATOM 6293 C C . GLY B 1 325 ? 3.92 29.078 15.562 1 93.38 325 GLY B C 1
ATOM 6294 O O . GLY B 1 325 ? 4.156 29.375 16.734 1 93.38 325 GLY B O 1
ATOM 6295 N N . HIS B 1 326 ? 3.129 28.125 15.195 1 92.62 326 HIS B N 1
ATOM 6296 C CA . HIS B 1 326 ? 2.186 27.594 16.172 1 92.62 326 HIS B CA 1
ATOM 6297 C C . HIS B 1 326 ? 2.912 26.953 17.359 1 92.62 326 HIS B C 1
ATOM 6299 O O . HIS B 1 326 ? 2.461 27.047 18.5 1 92.62 326 HIS B O 1
ATOM 6305 N N . SER B 1 327 ? 4.055 26.344 17.094 1 95.38 327 SER B N 1
ATOM 6306 C CA . SER B 1 327 ? 4.801 25.719 18.172 1 95.38 327 SER B CA 1
ATOM 6307 C C . SER B 1 327 ? 5.406 26.766 19.109 1 95.38 327 SER B C 1
ATOM 6309 O O . SER B 1 327 ? 5.391 26.594 20.328 1 95.38 327 SER B O 1
ATOM 6311 N N . TYR B 1 328 ? 5.973 27.891 18.547 1 95 328 TYR B N 1
ATOM 6312 C CA . TYR B 1 328 ? 6.52 28.984 19.328 1 95 328 TYR B CA 1
ATOM 6313 C C . TYR B 1 328 ? 5.43 29.656 20.156 1 95 328 TYR B C 1
ATOM 6315 O O . TYR B 1 328 ? 5.629 29.953 21.328 1 95 328 TYR B O 1
ATOM 6323 N N . MET B 1 329 ? 4.375 29.875 19.516 1 96.06 329 MET B N 1
ATOM 6324 C CA . MET B 1 329 ? 3.254 30.562 20.156 1 96.06 329 MET B CA 1
ATOM 6325 C C . MET B 1 329 ? 2.691 29.719 21.297 1 96.06 329 MET B C 1
ATOM 6327 O O . MET B 1 329 ? 2.424 30.25 22.391 1 96.06 329 MET B O 1
ATOM 6331 N N . LYS B 1 330 ? 2.564 28.375 21.078 1 96.56 330 LYS B N 1
ATOM 6332 C CA . LYS B 1 330 ? 2.109 27.484 22.125 1 96.56 330 LYS B CA 1
ATOM 6333 C C . LYS B 1 330 ? 3.037 27.547 23.344 1 96.56 330 LYS B C 1
ATOM 6335 O O . LYS B 1 330 ? 2.576 27.688 24.469 1 96.56 330 LYS B O 1
ATOM 6340 N N . ARG B 1 331 ? 4.227 27.469 23.031 1 96.25 331 ARG B N 1
ATOM 6341 C CA . ARG B 1 331 ? 5.23 27.438 24.094 1 96.25 331 ARG B CA 1
ATOM 6342 C C . ARG B 1 331 ? 5.23 28.75 24.875 1 96.25 331 ARG B C 1
ATOM 6344 O O . ARG B 1 331 ? 5.203 28.734 26.109 1 96.25 331 ARG B O 1
ATOM 6351 N N . ARG B 1 332 ? 5.266 29.891 24.219 1 96.75 332 ARG B N 1
ATOM 6352 C CA . ARG B 1 332 ? 5.344 31.188 24.891 1 96.75 332 ARG B CA 1
ATOM 6353 C C . ARG B 1 332 ? 4.074 31.484 25.672 1 96.75 332 ARG B C 1
ATOM 6355 O O . ARG B 1 332 ? 4.133 32 26.781 1 96.75 332 ARG B O 1
ATOM 6362 N N . THR B 1 333 ? 2.941 31.141 25.078 1 96.69 333 THR B N 1
ATOM 6363 C CA . THR B 1 333 ? 1.662 31.328 25.75 1 96.69 333 THR B CA 1
ATOM 6364 C C . THR B 1 333 ? 1.604 30.531 27.031 1 96.69 333 THR B C 1
ATOM 6366 O O . THR B 1 333 ? 1.119 31.016 28.062 1 96.69 333 THR B O 1
ATOM 6369 N N . ASN B 1 334 ? 2.119 29.359 26.969 1 95.31 334 ASN B N 1
ATOM 6370 C CA . ASN B 1 334 ? 2.172 28.5 28.141 1 95.31 334 ASN B CA 1
ATOM 6371 C C . ASN B 1 334 ? 3.168 29.016 29.172 1 95.31 334 ASN B C 1
ATOM 6373 O O . ASN B 1 334 ? 2.863 29.078 30.359 1 95.31 334 ASN B O 1
ATOM 6377 N N . GLU B 1 335 ? 4.309 29.422 28.75 1 96.38 335 GLU B N 1
ATOM 6378 C CA . GLU B 1 335 ? 5.379 29.922 29.625 1 96.38 335 GLU B CA 1
ATOM 6379 C C . GLU B 1 335 ? 4.926 31.141 30.422 1 96.38 335 GLU B C 1
ATOM 6381 O O . GLU B 1 335 ? 5.246 31.266 31.594 1 96.38 335 GLU B O 1
ATOM 6386 N N . LEU B 1 336 ? 4.195 32 29.781 1 96.44 336 LEU B N 1
ATOM 6387 C CA . LEU B 1 336 ? 3.793 33.281 30.391 1 96.44 336 LEU B CA 1
ATOM 6388 C C . LEU B 1 336 ? 2.463 33.125 31.125 1 96.44 336 LEU B C 1
ATOM 6390 O O . LEU B 1 336 ? 1.98 34.062 31.75 1 96.44 336 LEU B O 1
ATOM 6394 N N . ASN B 1 337 ? 1.898 31.938 31 1 94.69 337 ASN B N 1
ATOM 6395 C CA . ASN B 1 337 ? 0.54 31.734 31.484 1 94.69 337 ASN B CA 1
ATOM 6396 C C . ASN B 1 337 ? -0.414 32.812 30.953 1 94.69 337 ASN B C 1
ATOM 6398 O O . ASN B 1 337 ? -1.22 33.344 31.703 1 94.69 337 ASN B O 1
ATOM 6402 N N . ALA B 1 338 ? -0.177 33.156 29.703 1 97.25 338 ALA B N 1
ATOM 6403 C CA . ALA B 1 338 ? -1.055 34.125 29.047 1 97.25 338 ALA B CA 1
ATOM 6404 C C . ALA B 1 338 ? -2.459 33.562 28.859 1 97.25 338 ALA B C 1
ATOM 6406 O O . ALA B 1 338 ? -2.631 32.344 28.703 1 97.25 338 ALA B O 1
ATOM 6407 N N . LEU B 1 339 ? -3.436 34.438 28.906 1 97.69 339 LEU B N 1
ATOM 6408 C CA . LEU B 1 339 ? -4.82 34.031 28.719 1 97.69 339 LEU B CA 1
ATOM 6409 C C . LEU B 1 339 ? -5.031 33.406 27.344 1 97.69 339 LEU B C 1
ATOM 6411 O O . LEU B 1 339 ? -5.766 32.438 27.188 1 97.69 339 LEU B O 1
ATOM 6415 N N . ALA B 1 340 ? -4.359 34 26.344 1 98.06 340 ALA B N 1
ATOM 6416 C CA . ALA B 1 340 ? -4.473 33.5 24.984 1 98.06 340 ALA B CA 1
ATOM 6417 C C . ALA B 1 340 ? -3.299 33.969 24.125 1 98.06 340 ALA B C 1
ATOM 6419 O O . ALA B 1 340 ? -2.625 34.969 24.469 1 98.06 340 ALA B O 1
ATOM 6420 N N . GLY B 1 341 ? -3.051 33.219 23.109 1 98 341 GLY B N 1
ATOM 6421 C CA . GLY B 1 341 ? -2.174 33.594 22.016 1 98 341 GLY B CA 1
ATOM 6422 C C . GLY B 1 341 ? -2.9 33.75 20.688 1 98 341 GLY B C 1
ATOM 6423 O O . GLY B 1 341 ? -3.854 33 20.406 1 98 341 GLY B O 1
ATOM 6424 N N . PHE B 1 342 ? -2.408 34.719 19.828 1 97.88 342 PHE B N 1
ATOM 6425 C CA . PHE B 1 342 ? -3.055 34.969 18.547 1 97.88 342 PHE B CA 1
ATOM 6426 C C . PHE B 1 342 ? -2.021 35.062 17.438 1 97.88 342 PHE B C 1
ATOM 6428 O O . PHE B 1 342 ? -1.041 35.812 17.562 1 97.88 342 PHE B O 1
ATOM 6435 N N . GLU B 1 343 ? -2.334 34.312 16.391 1 94.75 343 GLU B N 1
ATOM 6436 C CA . GLU B 1 343 ? -1.558 34.469 15.164 1 94.75 343 GLU B CA 1
ATOM 6437 C C . GLU B 1 343 ? -2.402 35.094 14.055 1 94.75 343 GLU B C 1
ATOM 6439 O O . GLU B 1 343 ? -3.586 34.781 13.922 1 94.75 343 GLU B O 1
ATOM 6444 N N . LYS B 1 344 ? -1.7 35.906 13.242 1 93.56 344 LYS B N 1
ATOM 6445 C CA . LYS B 1 344 ? -2.367 36.5 12.086 1 93.56 344 LYS B CA 1
ATOM 6446 C C . LYS B 1 344 ? -2.883 35.438 11.133 1 93.56 344 LYS B C 1
ATOM 6448 O O . LYS B 1 344 ? -3.822 35.656 10.367 1 93.56 344 LYS B O 1
ATOM 6453 N N . SER B 1 345 ? -2.355 34.25 11.25 1 88.81 345 SER B N 1
ATOM 6454 C CA . SER B 1 345 ? -2.727 33.156 10.344 1 88.81 345 SER B CA 1
ATOM 6455 C C . SER B 1 345 ? -4.02 32.5 10.781 1 88.81 345 SER B C 1
ATOM 6457 O O . SER B 1 345 ? -4.566 31.656 10.062 1 88.81 345 SER B O 1
ATOM 6459 N N . GLY B 1 346 ? -4.457 32.75 11.914 1 91.81 346 GLY B N 1
ATOM 6460 C CA . GLY B 1 346 ? -5.734 32.219 12.336 1 91.81 346 GLY B CA 1
ATOM 6461 C C . GLY B 1 346 ? -5.602 31.141 13.414 1 91.81 346 GLY B C 1
ATOM 6462 O O . GLY B 1 346 ? -6.605 30.625 13.914 1 91.81 346 GLY B O 1
ATOM 6463 N N . HIS B 1 347 ? -4.355 30.797 13.75 1 95.62 347 HIS B N 1
ATOM 6464 C CA . HIS B 1 347 ? -4.152 29.969 14.922 1 95.62 347 HIS B CA 1
ATOM 6465 C C . HIS B 1 347 ? -4.387 30.75 16.203 1 95.62 347 HIS B C 1
ATOM 6467 O O . HIS B 1 347 ? -3.703 31.75 16.469 1 95.62 347 HIS B O 1
ATOM 6473 N N . PHE B 1 348 ? -5.316 30.344 16.953 1 97.81 348 PHE B N 1
ATOM 6474 C CA . PHE B 1 348 ? -5.535 30.906 18.281 1 97.81 348 PHE B CA 1
ATOM 6475 C C . PHE B 1 348 ? -5.277 29.859 19.359 1 97.81 348 PHE B C 1
ATOM 6477 O O . PHE B 1 348 ? -5.645 28.703 19.203 1 97.81 348 PHE B O 1
ATOM 6484 N N . PHE B 1 349 ? -4.582 30.266 20.391 1 98 349 PHE B N 1
ATOM 6485 C CA . PHE B 1 349 ? -4.18 29.422 21.5 1 98 349 PHE B CA 1
ATOM 6486 C C . PHE B 1 349 ? -4.816 29.891 22.812 1 98 349 PHE B C 1
ATOM 6488 O O . PHE B 1 349 ? -4.355 30.859 23.406 1 98 349 PHE B O 1
ATOM 6495 N N . PHE B 1 350 ? -5.82 29.203 23.234 1 96.69 350 PHE B N 1
ATOM 6496 C CA . PHE B 1 350 ? -6.512 29.578 24.469 1 96.69 350 PHE B CA 1
ATOM 6497 C C . PHE B 1 350 ? -6.043 28.719 25.641 1 96.69 350 PHE B C 1
ATOM 6499 O O . PHE B 1 350 ? -6.059 27.484 25.562 1 96.69 350 PHE B O 1
ATOM 6506 N N . ASN B 1 351 ? -5.613 29.328 26.641 1 95.94 351 ASN B N 1
ATOM 6507 C CA . ASN B 1 351 ? -5.312 28.625 27.891 1 95.94 351 ASN B CA 1
ATOM 6508 C C . ASN B 1 351 ? -6.566 28.406 28.734 1 95.94 351 ASN B C 1
ATOM 6510 O O . ASN B 1 351 ? -7.656 28.844 28.344 1 95.94 351 ASN B O 1
ATOM 6514 N N . ALA B 1 352 ? -6.355 27.625 29.812 1 91.5 352 ALA B N 1
ATOM 6515 C CA . ALA B 1 352 ? -7.449 27.5 30.781 1 91.5 352 ALA B CA 1
ATOM 6516 C C . ALA B 1 352 ? -7.922 28.859 31.266 1 91.5 352 ALA B C 1
ATOM 6518 O O . ALA B 1 352 ? -7.109 29.766 31.5 1 91.5 352 ALA B O 1
ATOM 6519 N N . PRO B 1 353 ? -9.125 29 31.312 1 89.88 353 PRO B N 1
ATOM 6520 C CA . PRO B 1 353 ? -10.18 27.984 31.281 1 89.88 353 PRO B CA 1
ATOM 6521 C C . PRO B 1 353 ? -10.82 27.859 29.906 1 89.88 353 PRO B C 1
ATOM 6523 O O . PRO B 1 353 ? -11.719 27.031 29.719 1 89.88 353 PRO B O 1
ATOM 6526 N N . LEU B 1 354 ? -10.445 28.578 28.938 1 87.31 354 LEU B N 1
ATOM 6527 C CA . LEU B 1 354 ? -11.094 28.641 27.641 1 87.31 354 LEU B CA 1
ATOM 6528 C C . LEU B 1 354 ? -10.664 27.469 26.766 1 87.31 354 LEU B C 1
ATOM 6530 O O . LEU B 1 354 ? -11.398 27.047 25.859 1 87.31 354 LEU B O 1
ATOM 6534 N N . GLY B 1 355 ? -9.508 27.031 27.062 1 94.12 355 GLY B N 1
ATOM 6535 C CA . GLY B 1 355 ? -8.898 25.938 26.312 1 94.12 355 GLY B CA 1
ATOM 6536 C C . GLY B 1 355 ? -7.781 25.25 27.062 1 94.12 355 GLY B C 1
ATOM 6537 O O . GLY B 1 355 ? -7.73 25.297 28.297 1 94.12 355 GLY B O 1
ATOM 6538 N N . ARG B 1 356 ? -6.91 24.516 26.328 1 96.19 356 ARG B N 1
ATOM 6539 C CA . ARG B 1 356 ? -5.852 23.734 26.953 1 96.19 356 ARG B CA 1
ATOM 6540 C C . ARG B 1 356 ? -4.48 24.141 26.422 1 96.19 356 ARG B C 1
ATOM 6542 O O . ARG B 1 356 ? -3.504 23.406 26.578 1 96.19 356 ARG B O 1
ATOM 6549 N N . GLY B 1 357 ? -4.465 25.219 25.719 1 96.75 357 GLY B N 1
ATOM 6550 C CA . GLY B 1 357 ? -3.184 25.781 25.344 1 96.75 357 GLY B CA 1
ATOM 6551 C C . GLY B 1 357 ? -2.803 25.484 23.906 1 96.75 357 GLY B C 1
ATOM 6552 O O . GLY B 1 357 ? -1.836 26.047 23.375 1 96.75 357 GLY B O 1
ATOM 6553 N N . TYR B 1 358 ? -3.502 24.562 23.219 1 97.5 358 TYR B N 1
ATOM 6554 C CA . TYR B 1 358 ? -3.223 24.266 21.828 1 97.5 358 TYR B CA 1
ATOM 6555 C C . TYR B 1 358 ? -4.219 24.969 20.906 1 97.5 358 TYR B C 1
ATOM 6557 O O . TYR B 1 358 ? -5.27 25.422 21.359 1 97.5 358 TYR B O 1
ATOM 6565 N N . ASP B 1 359 ? -3.834 25.125 19.641 1 97.5 359 ASP B N 1
ATOM 6566 C CA . ASP B 1 359 ? -4.707 25.766 18.672 1 97.5 359 ASP B CA 1
ATOM 6567 C C . ASP B 1 359 ? -5.832 24.828 18.234 1 97.5 359 ASP B C 1
ATOM 6569 O O . ASP B 1 359 ? -5.594 23.672 17.906 1 97.5 359 ASP B O 1
ATOM 6573 N N . ASP B 1 360 ? -7 25.312 18.234 1 97.81 360 ASP B N 1
ATOM 6574 C CA . ASP B 1 360 ? -8.227 24.625 17.875 1 97.81 360 ASP B CA 1
ATOM 6575 C C . ASP B 1 360 ? -9.219 25.562 17.203 1 97.81 360 ASP B C 1
ATOM 6577 O O . ASP B 1 360 ? -9.797 26.438 17.859 1 97.81 360 ASP B O 1
ATOM 6581 N N . GLY B 1 361 ? -9.398 25.328 15.914 1 97.81 361 GLY B N 1
ATOM 6582 C CA . GLY B 1 361 ? -10.289 26.188 15.148 1 97.81 361 GLY B CA 1
ATOM 6583 C C . GLY B 1 361 ? -11.711 26.188 15.68 1 97.81 361 GLY B C 1
ATOM 6584 O O . GLY B 1 361 ? -12.406 27.203 15.602 1 97.81 361 GLY B O 1
ATOM 6585 N N . LEU B 1 362 ? -12.156 25.141 16.219 1 98 362 LEU B N 1
ATOM 6586 C CA . LEU B 1 362 ? -13.516 25.047 16.75 1 98 362 LEU B CA 1
ATOM 6587 C C . LEU B 1 362 ? -13.633 25.797 18.078 1 98 362 LEU B C 1
ATOM 6589 O O . LEU B 1 362 ? -14.664 26.422 18.344 1 98 362 LEU B O 1
ATOM 6593 N N . VAL B 1 363 ? -12.633 25.766 18.891 1 97.44 363 VAL B N 1
ATOM 6594 C CA . VAL B 1 363 ? -12.633 26.562 20.109 1 97.44 363 VAL B CA 1
ATOM 6595 C C . VAL B 1 363 ? -12.641 28.047 19.75 1 97.44 363 VAL B C 1
ATOM 6597 O O . VAL B 1 363 ? -13.32 28.844 20.406 1 97.44 363 VAL B O 1
ATOM 6600 N N . SER B 1 364 ? -11.898 28.406 18.719 1 97.5 364 SER B N 1
ATOM 6601 C CA . SER B 1 364 ? -11.914 29.781 18.234 1 97.5 364 SER B CA 1
ATOM 6602 C C . SER B 1 364 ? -13.312 30.203 17.797 1 97.5 364 SER B C 1
ATOM 6604 O O . SER B 1 364 ? -13.781 31.281 18.141 1 97.5 364 SER B O 1
ATOM 6606 N N . ALA B 1 365 ? -13.945 29.359 17.047 1 97.75 365 ALA B N 1
ATOM 6607 C CA . ALA B 1 365 ? -15.297 29.625 16.562 1 97.75 365 ALA B CA 1
ATOM 6608 C C . ALA B 1 365 ? -16.266 29.812 17.719 1 97.75 365 ALA B C 1
ATOM 6610 O O . ALA B 1 365 ? -17.094 30.719 17.703 1 97.75 365 ALA B O 1
ATOM 6611 N N . ILE B 1 366 ? -16.172 28.984 18.703 1 97.12 366 ILE B N 1
ATOM 6612 C CA . ILE B 1 366 ? -17.016 29.078 19.875 1 97.12 366 ILE B CA 1
ATOM 6613 C C . ILE B 1 366 ? -16.766 30.391 20.609 1 97.12 366 ILE B C 1
ATOM 6615 O O . ILE B 1 366 ? -17.703 31.109 20.953 1 97.12 366 ILE B O 1
ATOM 6619 N N . ALA B 1 367 ? -15.484 30.766 20.781 1 96.44 367 ALA B N 1
ATOM 6620 C CA . ALA B 1 367 ? -15.117 32.031 21.453 1 96.44 367 ALA B CA 1
ATOM 6621 C C . ALA B 1 367 ? -15.672 33.219 20.688 1 96.44 367 ALA B C 1
ATOM 6623 O O . ALA B 1 367 ? -16.125 34.188 21.312 1 96.44 367 ALA B O 1
ATOM 6624 N N . ILE B 1 368 ? -15.648 33.188 19.406 1 97.31 368 ILE B N 1
ATOM 6625 C CA . ILE B 1 368 ? -16.141 34.281 18.547 1 97.31 368 ILE B CA 1
ATOM 6626 C C . ILE B 1 368 ? -17.656 34.406 18.719 1 97.31 368 ILE B C 1
ATOM 6628 O O . ILE B 1 368 ? -18.172 35.5 18.875 1 97.31 368 ILE B O 1
ATOM 6632 N N . CYS B 1 369 ? -18.328 33.312 18.703 1 96.94 369 CYS B N 1
ATOM 6633 C CA . CYS B 1 369 ? -19.781 33.344 18.891 1 96.94 369 CYS B CA 1
ATOM 6634 C C . CYS B 1 369 ? -20.141 33.812 20.281 1 96.94 369 CYS B C 1
ATOM 6636 O O . CYS B 1 369 ? -21.109 34.562 20.438 1 96.94 369 CYS B O 1
ATOM 6638 N N . GLU B 1 370 ? -19.406 33.438 21.25 1 95.81 370 GLU B N 1
ATOM 6639 C CA . GLU B 1 370 ? -19.656 33.875 22.625 1 95.81 370 GLU B CA 1
ATOM 6640 C C . GLU B 1 370 ? -19.422 35.375 22.75 1 95.81 370 GLU B C 1
ATOM 6642 O O . GLU B 1 370 ? -20.188 36.094 23.422 1 95.81 370 GLU B O 1
ATOM 6647 N N . MET B 1 371 ? -18.344 35.875 22.141 1 96.5 371 MET B N 1
ATOM 6648 C CA . MET B 1 371 ? -18.062 37.312 22.109 1 96.5 371 MET B CA 1
ATOM 6649 C C . MET B 1 371 ? -19.25 38.062 21.531 1 96.5 371 MET B C 1
ATOM 6651 O O . MET B 1 371 ? -19.688 39.062 22.094 1 96.5 371 MET B O 1
ATOM 6655 N N . LEU B 1 372 ? -19.766 37.562 20.406 1 96.81 372 LEU B N 1
ATOM 6656 C CA . LEU B 1 372 ? -20.906 38.219 19.766 1 96.81 372 LEU B CA 1
ATOM 6657 C C . LEU B 1 372 ? -22.156 38.125 20.625 1 96.81 372 LEU B C 1
ATOM 6659 O O . LEU B 1 372 ? -22.938 39.094 20.703 1 96.81 372 LEU B O 1
ATOM 6663 N N . ALA B 1 373 ? -22.328 37.031 21.266 1 94.62 373 ALA B N 1
ATOM 6664 C CA . ALA B 1 373 ? -23.469 36.844 22.141 1 94.62 373 ALA B CA 1
ATOM 6665 C C . ALA B 1 373 ? -23.422 37.781 23.328 1 94.62 373 ALA B C 1
ATOM 6667 O O . ALA B 1 373 ? -24.453 38.25 23.828 1 94.62 373 ALA B O 1
ATOM 6668 N N . ARG B 1 374 ? -22.281 38.156 23.812 1 94.5 374 ARG B N 1
ATOM 6669 C CA . ARG B 1 374 ? -22.078 39.062 24.953 1 94.5 374 ARG B CA 1
ATOM 6670 C C . ARG B 1 374 ? -22.203 40.5 24.531 1 94.5 374 ARG B C 1
ATOM 6672 O O . ARG B 1 374 ? -22.141 41.406 25.359 1 94.5 374 ARG B O 1
ATOM 6679 N N . ALA B 1 375 ? -22.391 40.75 23.266 1 94.19 375 ALA B N 1
ATOM 6680 C CA . ALA B 1 375 ? -22.578 42.094 22.734 1 94.19 375 ALA B CA 1
ATOM 6681 C C . ALA B 1 375 ? -23.984 42.25 22.156 1 94.19 375 ALA B C 1
ATOM 6683 O O . ALA B 1 375 ? -24.141 42.438 20.938 1 94.19 375 ALA B O 1
ATOM 6684 N N . PRO B 1 376 ? -24.969 42.25 23.109 1 90.69 376 PRO B N 1
ATOM 6685 C CA . PRO B 1 376 ? -26.344 42.312 22.594 1 90.69 376 PRO B CA 1
ATOM 6686 C C . PRO B 1 376 ? -26.609 43.562 21.766 1 90.69 376 PRO B C 1
ATOM 6688 O O . PRO B 1 376 ? -26.156 44.656 22.141 1 90.69 376 PRO B O 1
ATOM 6691 N N . GLY B 1 377 ? -27.234 43.375 20.641 1 93.12 377 GLY B N 1
ATOM 6692 C CA . GLY B 1 377 ? -27.625 44.469 19.766 1 93.12 377 GLY B CA 1
ATOM 6693 C C . GLY B 1 377 ? -26.531 44.875 18.781 1 93.12 377 GLY B C 1
ATOM 6694 O O . GLY B 1 377 ? -26.75 45.75 17.938 1 93.12 377 GLY B O 1
ATOM 6695 N N . LYS B 1 378 ? -25.391 44.25 18.875 1 97.31 378 LYS B N 1
ATOM 6696 C CA . LYS B 1 378 ? -24.297 44.562 17.969 1 97.31 378 LYS B CA 1
ATOM 6697 C C . LYS B 1 378 ? -24.094 43.438 16.953 1 97.31 378 LYS B C 1
ATOM 6699 O O . LYS B 1 378 ? -24.266 42.25 17.266 1 97.31 378 LYS B O 1
ATOM 6704 N N . SER B 1 379 ? -23.797 43.844 15.734 1 98.06 379 SER B N 1
ATOM 6705 C CA . SER B 1 379 ? -23.391 42.906 14.703 1 98.06 379 SER B CA 1
ATOM 6706 C C . SER B 1 379 ? -21.891 42.688 14.719 1 98.06 379 SER B C 1
ATOM 6708 O O . SER B 1 379 ? -21.156 43.406 15.406 1 98.06 379 SER B O 1
ATOM 6710 N N . MET B 1 380 ? -21.531 41.656 14.008 1 98.19 380 MET B N 1
ATOM 6711 C CA . MET B 1 380 ? -20.094 41.406 13.875 1 98.19 380 MET B CA 1
ATOM 6712 C C . MET B 1 380 ? -19.391 42.594 13.234 1 98.19 380 MET B C 1
ATOM 6714 O O . MET B 1 380 ? -18.281 42.969 13.617 1 98.19 380 MET B O 1
ATOM 6718 N N . SER B 1 381 ? -20.016 43.219 12.234 1 98.25 381 SER B N 1
ATOM 6719 C CA . SER B 1 381 ? -19.453 44.375 11.586 1 98.25 381 SER B CA 1
ATOM 6720 C C . SER B 1 381 ? -19.375 45.562 12.555 1 98.25 381 SER B C 1
ATOM 6722 O O . SER B 1 381 ? -18.453 46.375 12.477 1 98.25 381 SER B O 1
ATOM 6724 N N . ASP B 1 382 ? -20.344 45.656 13.5 1 98.25 382 ASP B N 1
ATOM 6725 C CA . ASP B 1 382 ? -20.297 46.688 14.523 1 98.25 382 ASP B CA 1
ATOM 6726 C C . ASP B 1 382 ? -19.047 46.531 15.391 1 98.25 382 ASP B C 1
ATOM 6728 O O . ASP B 1 382 ? -18.359 47.531 15.68 1 98.25 382 ASP B O 1
ATOM 6732 N N . LEU B 1 383 ? -18.828 45.344 15.781 1 97.75 383 LEU B N 1
ATOM 6733 C CA . LEU B 1 383 ? -17.656 45.094 16.609 1 97.75 383 LEU B CA 1
ATOM 6734 C C . LEU B 1 383 ? -16.375 45.406 15.852 1 97.75 383 LEU B C 1
ATOM 6736 O O . LEU B 1 383 ? -15.445 46 16.406 1 97.75 383 LEU B O 1
ATOM 6740 N N . LYS B 1 384 ? -16.297 45 14.586 1 97.56 384 LYS B N 1
ATOM 6741 C CA . LYS B 1 384 ? -15.133 45.25 13.742 1 97.56 384 LYS B CA 1
ATOM 6742 C C . LYS B 1 384 ? -14.922 46.75 13.547 1 97.56 384 LYS B C 1
ATOM 6744 O O . LYS B 1 384 ? -13.805 47.25 13.688 1 97.56 384 LYS B O 1
ATOM 6749 N N . ASN B 1 385 ? -16 47.469 13.281 1 96.62 385 ASN B N 1
ATOM 6750 C CA . ASN B 1 385 ? -15.93 48.875 12.961 1 96.62 385 ASN B CA 1
ATOM 6751 C C . ASN B 1 385 ? -15.625 49.719 14.195 1 96.62 385 ASN B C 1
ATOM 6753 O O . ASN B 1 385 ? -15.242 50.906 14.086 1 96.62 385 ASN B O 1
ATOM 6757 N N . ALA B 1 386 ? -15.789 49.125 15.359 1 96.94 386 ALA B N 1
ATOM 6758 C CA . ALA B 1 386 ? -15.453 49.812 16.594 1 96.94 386 ALA B CA 1
ATOM 6759 C C . ALA B 1 386 ? -13.938 49.844 16.812 1 96.94 386 ALA B C 1
ATOM 6761 O O . ALA B 1 386 ? -13.438 50.625 17.641 1 96.94 386 ALA B O 1
ATOM 6762 N N . LEU B 1 387 ? -13.195 49.094 16.031 1 97.19 387 LEU B N 1
ATOM 6763 C CA . LEU B 1 387 ? -11.734 49.125 16.109 1 97.19 387 LEU B CA 1
ATOM 6764 C C . LEU B 1 387 ? -11.188 50.375 15.43 1 97.19 387 LEU B C 1
ATOM 6766 O O . LEU B 1 387 ? -11.781 50.875 14.477 1 97.19 387 LEU B O 1
ATOM 6770 N N . PRO B 1 388 ? -10.031 50.812 15.945 1 96.44 388 PRO B N 1
ATOM 6771 C CA . PRO B 1 388 ? -9.375 51.875 15.18 1 96.44 388 PRO B CA 1
ATOM 6772 C C . PRO B 1 388 ? -9.047 51.469 13.742 1 96.44 388 PRO B C 1
ATOM 6774 O O . PRO B 1 388 ? -8.688 50.312 13.508 1 96.44 388 PRO B O 1
ATOM 6777 N N . LYS B 1 389 ? -9.18 52.406 12.82 1 95 389 LYS B N 1
ATOM 6778 C CA . LYS B 1 389 ? -8.914 52.094 11.414 1 95 389 LYS B CA 1
ATOM 6779 C C . LYS B 1 389 ? -7.418 51.938 11.164 1 95 389 LYS B C 1
ATOM 6781 O O . LYS B 1 389 ? -6.602 52.688 11.703 1 95 389 LYS B O 1
ATOM 6786 N N . THR B 1 390 ? -7.098 50.906 10.508 1 94.88 390 THR B N 1
ATOM 6787 C CA . THR B 1 390 ? -5.754 50.688 9.969 1 94.88 390 THR B CA 1
ATOM 6788 C C . THR B 1 390 ? -5.816 50.219 8.523 1 94.88 390 THR B C 1
ATOM 6790 O O . THR B 1 390 ? -6.82 49.656 8.094 1 94.88 390 THR B O 1
ATOM 6793 N N . TRP B 1 391 ? -4.832 50.562 7.699 1 94.69 391 TRP B N 1
ATOM 6794 C CA . TRP B 1 391 ? -4.629 50.031 6.348 1 94.69 391 TRP B CA 1
ATOM 6795 C C . TRP B 1 391 ? -3.531 48.969 6.32 1 94.69 391 TRP B C 1
ATOM 6797 O O . TRP B 1 391 ? -2.367 49.281 6.605 1 94.69 391 TRP B O 1
ATOM 6807 N N . SER B 1 392 ? -3.947 47.812 6.039 1 93.12 392 SER B N 1
ATOM 6808 C CA . SER B 1 392 ? -3.012 46.688 6.105 1 93.12 392 SER B CA 1
ATOM 6809 C C . SER B 1 392 ? -2.914 45.969 4.766 1 93.12 392 SER B C 1
ATOM 6811 O O . SER B 1 392 ? -3.902 45.875 4.031 1 93.12 392 SER B O 1
ATOM 6813 N N . SER B 1 393 ? -1.735 45.438 4.477 1 89 393 SER B N 1
ATOM 6814 C CA . SER B 1 393 ? -1.556 44.594 3.307 1 89 393 SER B CA 1
ATOM 6815 C C . SER B 1 393 ? -1.996 43.156 3.588 1 89 393 SER B C 1
ATOM 6817 O O . SER B 1 393 ? -2.078 42.75 4.746 1 89 393 SER B O 1
ATOM 6819 N N . PRO B 1 394 ? -2.369 42.375 2.535 1 81.88 394 PRO B N 1
ATOM 6820 C CA . PRO B 1 394 ? -2.346 40.906 2.727 1 81.88 394 PRO B CA 1
ATOM 6821 C C . PRO B 1 394 ? -0.946 40.375 3.023 1 81.88 394 PRO B C 1
ATOM 6823 O O . PRO B 1 394 ? 0.008 41.156 3.115 1 81.88 394 PRO B O 1
ATOM 6826 N N . THR B 1 395 ? -0.879 39.094 3.277 1 84.94 395 THR B N 1
ATOM 6827 C CA . THR B 1 395 ? 0.44 38.5 3.367 1 84.94 395 THR B CA 1
ATOM 6828 C C . THR B 1 395 ? 1.075 38.375 1.984 1 84.94 395 THR B C 1
ATOM 6830 O O . THR B 1 395 ? 0.529 37.719 1.1 1 84.94 395 THR B O 1
ATOM 6833 N N . MET B 1 396 ? 2.176 39.062 1.748 1 88.56 396 MET B N 1
ATOM 6834 C CA . MET B 1 396 ? 2.906 39.062 0.483 1 88.56 396 MET B CA 1
ATOM 6835 C C . MET B 1 396 ? 4.172 38.188 0.583 1 88.56 396 MET B C 1
ATOM 6837 O O . MET B 1 396 ? 4.961 38.375 1.516 1 88.56 396 MET B O 1
ATOM 6841 N N . SER B 1 397 ? 4.246 37.281 -0.37 1 91.75 397 SER B N 1
ATOM 6842 C CA . SER B 1 397 ? 5.305 36.281 -0.219 1 91.75 397 SER B CA 1
ATOM 6843 C C . SER B 1 397 ? 6.168 36.188 -1.473 1 91.75 397 SER B C 1
ATOM 6845 O O . SER B 1 397 ? 5.863 35.438 -2.395 1 91.75 397 SER B O 1
ATOM 6847 N N . PRO B 1 398 ? 7.293 36.906 -1.567 1 94.19 398 PRO B N 1
ATOM 6848 C CA . PRO B 1 398 ? 8.234 36.688 -2.664 1 94.19 398 PRO B CA 1
ATOM 6849 C C . PRO B 1 398 ? 8.984 35.344 -2.527 1 94.19 398 PRO B C 1
ATOM 6851 O O . PRO B 1 398 ? 9.273 34.906 -1.411 1 94.19 398 PRO B O 1
ATOM 6854 N N . HIS B 1 399 ? 9.219 34.812 -3.633 1 94.75 399 HIS B N 1
ATOM 6855 C CA . HIS B 1 399 ? 9.945 33.531 -3.643 1 94.75 399 HIS B CA 1
ATOM 6856 C C . HIS B 1 399 ? 11.367 33.719 -3.123 1 94.75 399 HIS B C 1
ATOM 6858 O O . HIS B 1 399 ? 12.023 34.719 -3.439 1 94.75 399 HIS B O 1
ATOM 6864 N N . CYS B 1 400 ? 11.836 32.875 -2.303 1 95.06 400 CYS B N 1
ATOM 6865 C CA . CYS B 1 400 ? 13.211 32.75 -1.816 1 95.06 400 CYS B CA 1
ATOM 6866 C C . CYS B 1 400 ? 13.516 31.344 -1.327 1 95.06 400 CYS B C 1
ATOM 6868 O O . CYS B 1 400 ? 12.867 30.859 -0.403 1 95.06 400 CYS B O 1
ATOM 6870 N N . ALA B 1 401 ? 14.461 30.703 -1.905 1 92.12 401 ALA B N 1
ATOM 6871 C CA . ALA B 1 401 ? 14.742 29.281 -1.682 1 92.12 401 ALA B CA 1
ATOM 6872 C C . ALA B 1 401 ? 15.055 29.016 -0.213 1 92.12 401 ALA B C 1
ATOM 6874 O O . ALA B 1 401 ? 15.633 29.859 0.47 1 92.12 401 ALA B O 1
ATOM 6875 N N . ASP B 1 402 ? 14.766 27.859 0.252 1 87.69 402 ASP B N 1
ATOM 6876 C CA . ASP B 1 402 ? 14.969 27.438 1.637 1 87.69 402 ASP B CA 1
ATOM 6877 C C . ASP B 1 402 ? 16.438 27.516 2.027 1 87.69 402 ASP B C 1
ATOM 6879 O O . ASP B 1 402 ? 16.766 27.812 3.176 1 87.69 402 ASP B O 1
ATOM 6883 N N . GLU B 1 403 ? 17.234 27.312 1.096 1 89.25 403 GLU B N 1
ATOM 6884 C CA . GLU B 1 403 ? 18.672 27.203 1.367 1 89.25 403 GLU B CA 1
ATOM 6885 C C . GLU B 1 403 ? 19.266 28.578 1.627 1 89.25 403 GLU B C 1
ATOM 6887 O O . GLU B 1 403 ? 20.344 28.688 2.232 1 89.25 403 GLU B O 1
ATOM 6892 N N . VAL B 1 404 ? 18.516 29.641 1.213 1 94.56 404 VAL B N 1
ATOM 6893 C CA . VAL B 1 404 ? 19.172 30.938 1.261 1 94.56 404 VAL B CA 1
ATOM 6894 C C . VAL B 1 404 ? 18.312 31.922 2.039 1 94.56 404 VAL B C 1
ATOM 6896 O O . VAL B 1 404 ? 18.797 32.969 2.463 1 94.56 404 VAL B O 1
ATOM 6899 N N . LYS B 1 405 ? 17.062 31.688 2.227 1 94.31 405 LYS B N 1
ATOM 6900 C CA . LYS B 1 405 ? 16.109 32.688 2.701 1 94.31 405 LYS B CA 1
ATOM 6901 C C . LYS B 1 405 ? 16.5 33.219 4.086 1 94.31 405 LYS B C 1
ATOM 6903 O O . LYS B 1 405 ? 16.328 34.406 4.387 1 94.31 405 LYS B O 1
ATOM 6908 N N . TYR B 1 406 ? 17.172 32.469 4.895 1 93.62 406 TYR B N 1
ATOM 6909 C CA . TYR B 1 406 ? 17.547 32.938 6.234 1 93.62 406 TYR B CA 1
ATOM 6910 C C . TYR B 1 406 ? 18.734 33.875 6.184 1 93.62 406 TYR B C 1
ATOM 6912 O O . TYR B 1 406 ? 18.844 34.781 7 1 93.62 406 TYR B O 1
ATOM 6920 N N . ARG B 1 407 ? 19.609 33.625 5.273 1 95.69 407 ARG B N 1
ATOM 6921 C CA . ARG B 1 407 ? 20.719 34.531 5.066 1 95.69 407 ARG B CA 1
ATOM 6922 C C . ARG B 1 407 ? 20.203 35.906 4.609 1 95.69 407 ARG B C 1
ATOM 6924 O O . ARG B 1 407 ? 20.703 36.938 5.066 1 95.69 407 ARG B O 1
ATOM 6931 N N . VAL B 1 408 ? 19.266 35.844 3.756 1 97.06 408 VAL B N 1
ATOM 6932 C CA . VAL B 1 408 ? 18.656 37.062 3.273 1 97.06 408 VAL B CA 1
ATOM 6933 C C . VAL B 1 408 ? 18.016 37.844 4.438 1 97.06 408 VAL B C 1
ATOM 6935 O O . VAL B 1 408 ? 18.219 39.031 4.582 1 97.06 408 VAL B O 1
ATOM 6938 N N . ILE B 1 409 ? 17.344 37.156 5.266 1 97.56 409 ILE B N 1
ATOM 6939 C CA . ILE B 1 409 ? 16.656 37.781 6.406 1 97.56 409 ILE B CA 1
ATOM 6940 C C . ILE B 1 409 ? 17.688 38.375 7.352 1 97.56 409 ILE B C 1
ATOM 6942 O O . ILE B 1 409 ? 17.484 39.5 7.863 1 97.56 409 ILE B O 1
ATOM 6946 N N . ASP B 1 410 ? 18.797 37.719 7.539 1 97.38 410 ASP B N 1
ATOM 6947 C CA . ASP B 1 410 ? 19.859 38.25 8.391 1 97.38 410 ASP B CA 1
ATOM 6948 C C . ASP B 1 410 ? 20.359 39.594 7.875 1 97.38 410 ASP B C 1
ATOM 6950 O O . ASP B 1 410 ? 20.609 40.5 8.664 1 97.38 410 ASP B O 1
ATOM 6954 N N . GLN B 1 411 ? 20.516 39.656 6.648 1 97.44 411 GLN B N 1
ATOM 6955 C CA . GLN B 1 411 ? 21 40.875 6.031 1 97.44 411 GLN B CA 1
ATOM 6956 C C . GLN B 1 411 ? 19.969 42 6.145 1 97.44 411 GLN B C 1
ATOM 6958 O O . GLN B 1 411 ? 20.328 43.156 6.371 1 97.44 411 GLN B O 1
ATOM 6963 N N . VAL B 1 412 ? 18.766 41.656 5.965 1 97.81 412 VAL B N 1
ATOM 6964 C CA . VAL B 1 412 ? 17.688 42.625 6.066 1 97.81 412 VAL B CA 1
ATOM 6965 C C . VAL B 1 412 ? 17.594 43.156 7.496 1 97.81 412 VAL B C 1
ATOM 6967 O O . VAL B 1 412 ? 17.422 44.344 7.711 1 97.81 412 VAL B O 1
ATOM 6970 N N . VAL B 1 413 ? 17.734 42.25 8.445 1 97.69 413 VAL B N 1
ATOM 6971 C CA . VAL B 1 413 ? 17.719 42.656 9.852 1 97.69 413 VAL B CA 1
ATOM 6972 C C . VAL B 1 413 ? 18.859 43.625 10.125 1 97.69 413 VAL B C 1
ATOM 6974 O O . VAL B 1 413 ? 18.656 44.688 10.734 1 97.69 413 VAL B O 1
ATOM 6977 N N . LYS B 1 414 ? 20.031 43.312 9.664 1 97.5 414 LYS B N 1
ATOM 6978 C CA . LYS B 1 414 ? 21.188 44.188 9.844 1 97.5 414 LYS B CA 1
ATOM 6979 C C . LYS B 1 414 ? 20.969 45.562 9.234 1 97.5 414 LYS B C 1
ATOM 6981 O O . LYS B 1 414 ? 21.391 46.562 9.789 1 97.5 414 LYS B O 1
ATOM 6986 N N . HIS B 1 415 ? 20.375 45.531 8.148 1 97.44 415 HIS B N 1
ATOM 6987 C CA . HIS B 1 415 ? 20.094 46.812 7.469 1 97.44 415 HIS B CA 1
ATOM 6988 C C . HIS B 1 415 ? 19.25 47.719 8.344 1 97.44 415 HIS B C 1
ATOM 6990 O O . HIS B 1 415 ? 19.594 48.906 8.531 1 97.44 415 HIS B O 1
ATOM 6996 N N . PHE B 1 416 ? 18.188 47.25 8.875 1 97.81 416 PHE B N 1
ATOM 6997 C CA . PHE B 1 416 ? 17.266 48.094 9.633 1 97.81 416 PHE B CA 1
ATOM 6998 C C . PHE B 1 416 ? 17.828 48.406 11.008 1 97.81 416 PHE B C 1
ATOM 7000 O O . PHE B 1 416 ? 17.578 49.5 11.555 1 97.81 416 PHE B O 1
ATOM 7007 N N . GLU B 1 417 ? 18.609 47.469 11.539 1 97.5 417 GLU B N 1
ATOM 7008 C CA . GLU B 1 417 ? 19.312 47.781 12.781 1 97.5 417 GLU B CA 1
ATOM 7009 C C . GLU B 1 417 ? 20.297 48.938 12.586 1 97.5 417 GLU B C 1
ATOM 7011 O O . GLU B 1 417 ? 20.375 49.844 13.422 1 97.5 417 GLU B O 1
ATOM 7016 N N . ALA B 1 418 ? 21.031 48.875 11.547 1 97.19 418 ALA B N 1
ATOM 7017 C CA . ALA B 1 418 ? 21.969 49.938 11.211 1 97.19 418 ALA B CA 1
ATOM 7018 C C . ALA B 1 418 ? 21.219 51.25 10.984 1 97.19 418 ALA B C 1
ATOM 7020 O O . ALA B 1 418 ? 21.688 52.312 11.398 1 97.19 418 ALA B O 1
ATOM 7021 N N . ALA B 1 419 ? 20.156 51.188 10.258 1 97.06 419 ALA B N 1
ATOM 7022 C CA . ALA B 1 419 ? 19.359 52.375 10 1 97.06 419 ALA B CA 1
ATOM 7023 C C . ALA B 1 419 ? 18.922 53.031 11.305 1 97.06 419 ALA B C 1
ATOM 7025 O O . ALA B 1 419 ? 18.969 54.25 11.438 1 97.06 419 ALA B O 1
ATOM 7026 N N . LYS B 1 420 ? 18.438 52.188 12.219 1 96.62 420 LYS B N 1
ATOM 7027 C CA . LYS B 1 420 ? 18.016 52.719 13.508 1 96.62 420 LYS B CA 1
ATOM 7028 C C . LYS B 1 420 ? 19.188 53.375 14.25 1 96.62 420 LYS B C 1
ATOM 7030 O O . LYS B 1 420 ? 19.062 54.469 14.797 1 96.62 420 LYS B O 1
ATOM 7035 N N . THR B 1 421 ? 20.344 52.719 14.281 1 96.88 421 THR B N 1
ATOM 7036 C CA . THR B 1 421 ? 21.531 53.188 14.977 1 96.88 421 THR B CA 1
ATOM 7037 C C . THR B 1 421 ? 22.031 54.531 14.383 1 96.88 421 THR B C 1
ATOM 7039 O O . THR B 1 421 ? 22.438 55.406 15.125 1 96.88 421 THR B O 1
ATOM 7042 N N . ASN B 1 422 ? 22 54.625 13.125 1 97.19 422 ASN B N 1
ATOM 7043 C CA . ASN B 1 422 ? 22.516 55.781 12.406 1 97.19 422 ASN B CA 1
ATOM 7044 C C . ASN B 1 422 ? 21.5 56.938 12.359 1 97.19 422 ASN B C 1
ATOM 7046 O O . ASN B 1 422 ? 21.828 58.031 11.93 1 97.19 422 ASN B O 1
ATOM 7050 N N . GLY B 1 423 ? 20.312 56.594 12.672 1 95.88 423 GLY B N 1
ATOM 7051 C CA . GLY B 1 423 ? 19.25 57.594 12.625 1 95.88 423 GLY B CA 1
ATOM 7052 C C . GLY B 1 423 ? 18.688 57.812 11.234 1 95.88 423 GLY B C 1
ATOM 7053 O O . GLY B 1 423 ? 18.172 58.906 10.922 1 95.88 423 GLY B O 1
ATOM 7054 N N . ASP B 1 424 ? 18.859 56.781 10.414 1 96.31 424 ASP B N 1
ATOM 7055 C CA . ASP B 1 424 ? 18.312 56.844 9.062 1 96.31 424 ASP B CA 1
ATOM 7056 C C . ASP B 1 424 ? 16.781 56.812 9.094 1 96.31 424 ASP B C 1
ATOM 7058 O O . ASP B 1 424 ? 16.188 56.219 10 1 96.31 424 ASP B O 1
ATOM 7062 N N . LEU B 1 425 ? 16.203 57.438 8.117 1 96.88 425 LEU B N 1
ATOM 7063 C CA . LEU B 1 425 ? 14.742 57.438 8.016 1 96.88 425 LEU B CA 1
ATOM 7064 C C . LEU B 1 425 ? 14.258 56.219 7.227 1 96.88 425 LEU B C 1
ATOM 7066 O O . LEU B 1 425 ? 14.922 55.781 6.281 1 96.88 425 LEU B O 1
ATOM 7070 N N . VAL B 1 426 ? 13.141 55.688 7.613 1 97 426 VAL B N 1
ATOM 7071 C CA . VAL B 1 426 ? 12.422 54.625 6.891 1 97 426 VAL B CA 1
ATOM 7072 C C . VAL B 1 426 ? 11.039 55.156 6.477 1 97 426 VAL B C 1
ATOM 7074 O O . VAL B 1 426 ? 10.258 55.594 7.32 1 97 426 VAL B O 1
ATOM 7077 N N . ALA B 1 427 ? 10.867 55.062 5.207 1 96.5 427 ALA B N 1
ATOM 7078 C CA . ALA B 1 427 ? 9.633 55.656 4.664 1 96.5 427 ALA B CA 1
ATOM 7079 C C . ALA B 1 427 ? 9.438 57.094 5.137 1 96.5 427 ALA B C 1
ATOM 7081 O O . ALA B 1 427 ? 8.328 57.469 5.496 1 96.5 427 ALA B O 1
ATOM 7082 N N . GLY B 1 428 ? 10.469 57.812 5.305 1 95.94 428 GLY B N 1
ATOM 7083 C CA . GLY B 1 428 ? 10.438 59.219 5.586 1 95.94 428 GLY B CA 1
ATOM 7084 C C . GLY B 1 428 ? 10.305 59.531 7.062 1 95.94 428 GLY B C 1
ATOM 7085 O O . GLY B 1 428 ? 10.133 60.688 7.445 1 95.94 428 GLY B O 1
ATOM 7086 N N . GLN B 1 429 ? 10.398 58.562 7.93 1 96.88 429 GLN B N 1
ATOM 7087 C CA . GLN B 1 429 ? 10.219 58.781 9.359 1 96.88 429 GLN B CA 1
ATOM 7088 C C . GLN B 1 429 ? 11.289 58.062 10.172 1 96.88 429 GLN B C 1
ATOM 7090 O O . GLN B 1 429 ? 11.844 57.031 9.719 1 96.88 429 GLN B O 1
ATOM 7095 N N . PRO B 1 430 ? 11.523 58.562 11.422 1 96.75 430 PRO B N 1
ATOM 7096 C CA . PRO B 1 430 ? 12.414 57.844 12.32 1 96.75 430 PRO B CA 1
ATOM 7097 C C . PRO B 1 430 ? 11.836 56.469 12.734 1 96.75 430 PRO B C 1
ATOM 7099 O O . PRO B 1 430 ? 10.617 56.344 12.844 1 96.75 430 PRO B O 1
ATOM 7102 N N . ILE B 1 431 ? 12.75 55.531 12.977 1 97.44 431 ILE B N 1
ATOM 7103 C CA . ILE B 1 431 ? 12.359 54.219 13.492 1 97.44 431 ILE B CA 1
ATOM 7104 C C . ILE B 1 431 ? 12.039 54.312 14.977 1 97.44 431 ILE B C 1
ATOM 7106 O O . ILE B 1 431 ? 12.891 54.719 15.781 1 97.44 431 ILE B O 1
ATOM 7110 N N . ARG B 1 432 ? 10.867 54.062 15.297 1 95.62 432 ARG B N 1
ATOM 7111 C CA . ARG B 1 432 ? 10.445 54.094 16.688 1 95.62 432 ARG B CA 1
ATOM 7112 C C . ARG B 1 432 ? 10.867 52.812 17.406 1 95.62 432 ARG B C 1
ATOM 7114 O O . ARG B 1 432 ? 11.453 52.844 18.484 1 95.62 432 ARG B O 1
ATOM 7121 N N . ASP B 1 433 ? 10.547 51.656 16.828 1 93.94 433 ASP B N 1
ATOM 7122 C CA . ASP B 1 433 ? 10.828 50.375 17.422 1 93.94 433 ASP B CA 1
ATOM 7123 C C . ASP B 1 433 ? 11.266 49.344 16.375 1 93.94 433 ASP B C 1
ATOM 7125 O O . ASP B 1 433 ? 10.82 49.406 15.227 1 93.94 433 ASP B O 1
ATOM 7129 N N . LEU B 1 434 ? 12.164 48.438 16.859 1 95.62 434 LEU B N 1
ATOM 7130 C CA . LEU B 1 434 ? 12.57 47.281 16.062 1 95.62 434 LEU B CA 1
ATOM 7131 C C . LEU B 1 434 ? 12.352 46 16.844 1 95.62 434 LEU B C 1
ATOM 7133 O O . LEU B 1 434 ? 12.797 45.875 17.984 1 95.62 434 LEU B O 1
ATOM 7137 N N . VAL B 1 435 ? 11.586 45.094 16.266 1 93.44 435 VAL B N 1
ATOM 7138 C CA . VAL B 1 435 ? 11.445 43.75 16.828 1 93.44 435 VAL B CA 1
ATOM 7139 C C . VAL B 1 435 ? 12.117 42.719 15.914 1 93.44 435 VAL B C 1
ATOM 7141 O O . VAL B 1 435 ? 11.711 42.562 14.766 1 93.44 435 VAL B O 1
ATOM 7144 N N . THR B 1 436 ? 13.125 41.938 16.406 1 95.38 436 THR B N 1
ATOM 7145 C CA . THR B 1 436 ? 13.93 41.094 15.539 1 95.38 436 THR B CA 1
ATOM 7146 C C . THR B 1 436 ? 13.867 39.656 15.992 1 95.38 436 THR B C 1
ATOM 7148 O O . THR B 1 436 ? 14.789 38.875 15.75 1 95.38 436 THR B O 1
ATOM 7151 N N . VAL B 1 437 ? 12.844 39.281 16.672 1 91.94 437 VAL B N 1
ATOM 7152 C CA . VAL B 1 437 ? 12.734 37.938 17.234 1 91.94 437 VAL B CA 1
ATOM 7153 C C . VAL B 1 437 ? 12.453 36.938 16.109 1 91.94 437 VAL B C 1
ATOM 7155 O O . VAL B 1 437 ? 12.648 35.75 16.281 1 91.94 437 VAL B O 1
ATOM 7158 N N . ASN B 1 438 ? 11.938 37.344 14.969 1 94.44 438 ASN B N 1
ATOM 7159 C CA . ASN B 1 438 ? 11.57 36.531 13.812 1 94.44 438 ASN B CA 1
ATOM 7160 C C . ASN B 1 438 ? 11.609 37.344 12.523 1 94.44 438 ASN B C 1
ATOM 7162 O O . ASN B 1 438 ? 10.586 37.5 11.844 1 94.44 438 ASN B O 1
ATOM 7166 N N . GLY B 1 439 ? 12.781 37.656 12.109 1 95.94 439 GLY B N 1
ATOM 7167 C CA . GLY B 1 439 ? 12.969 38.656 11.094 1 95.94 439 GLY B CA 1
ATOM 7168 C C . GLY B 1 439 ? 13.039 40.062 11.664 1 95.94 439 GLY B C 1
ATOM 7169 O O . GLY B 1 439 ? 13.719 40.312 12.656 1 95.94 439 GLY B O 1
ATOM 7170 N N . VAL B 1 440 ? 12.398 40.969 10.875 1 97.31 440 VAL B N 1
ATOM 7171 C CA . VAL B 1 440 ? 12.445 42.344 11.414 1 97.31 440 VAL B CA 1
ATOM 7172 C C . VAL B 1 440 ? 11.102 43.031 11.195 1 97.31 440 VAL B C 1
ATOM 7174 O O . VAL B 1 440 ? 10.578 43.031 10.086 1 97.31 440 VAL B O 1
ATOM 7177 N N . ARG B 1 441 ? 10.5 43.375 12.234 1 97.31 441 ARG B N 1
ATOM 7178 C CA . ARG B 1 441 ? 9.375 44.312 12.227 1 97.31 441 ARG B CA 1
ATOM 7179 C C . ARG B 1 441 ? 9.828 45.719 12.547 1 97.31 441 ARG B C 1
ATOM 7181 O O . ARG B 1 441 ? 10.289 46 13.656 1 97.31 441 ARG B O 1
ATOM 7188 N N . VAL B 1 442 ? 9.727 46.625 11.586 1 97.56 442 VAL B N 1
ATOM 7189 C CA . VAL B 1 442 ? 10.148 48.031 11.727 1 97.56 442 VAL B CA 1
ATOM 7190 C C . VAL B 1 442 ? 8.922 48.906 11.922 1 97.56 442 VAL B C 1
ATOM 7192 O O . VAL B 1 442 ? 8.031 48.938 11.07 1 97.56 442 VAL B O 1
ATOM 7195 N N . THR B 1 443 ? 8.883 49.562 13.008 1 96.69 443 THR B N 1
ATOM 7196 C CA . THR B 1 443 ? 7.785 50.469 13.289 1 96.69 443 THR B CA 1
ATOM 7197 C C . THR B 1 443 ? 8.281 51.906 13.289 1 96.69 443 THR B C 1
ATOM 7199 O O . THR B 1 443 ? 9.234 52.25 13.992 1 96.69 443 THR B O 1
ATOM 7202 N N . CYS B 1 444 ? 7.594 52.781 12.555 1 97.31 444 CYS B N 1
ATOM 7203 C CA . CYS B 1 444 ? 7.934 54.188 12.461 1 97.31 444 CYS B CA 1
ATOM 7204 C C . CYS B 1 444 ? 7.219 55 13.539 1 97.31 444 CYS B C 1
ATOM 7206 O O . CYS B 1 444 ? 6.379 54.469 14.266 1 97.31 444 CYS B O 1
ATOM 7208 N N . GLU B 1 445 ? 7.535 56.25 13.633 1 95.69 445 GLU B N 1
ATOM 7209 C CA . GLU B 1 445 ? 7.043 57.125 14.68 1 95.69 445 GLU B CA 1
ATOM 7210 C C . GLU B 1 445 ? 5.523 57.25 14.648 1 95.69 445 GLU B C 1
ATOM 7212 O O . GLU B 1 445 ? 4.879 57.312 15.703 1 95.69 445 GLU B O 1
ATOM 7217 N N . ASP B 1 446 ? 4.965 57.219 13.477 1 95.25 446 ASP B N 1
ATOM 7218 C CA . ASP B 1 446 ? 3.525 57.406 13.352 1 95.25 446 ASP B CA 1
ATOM 7219 C C . ASP B 1 446 ? 2.762 56.125 13.562 1 95.25 446 ASP B C 1
ATOM 7221 O O . ASP B 1 446 ? 1.539 56.062 13.422 1 95.25 446 ASP B O 1
ATOM 7225 N N . GLY B 1 447 ? 3.506 55.062 13.773 1 94 447 GLY B N 1
ATOM 7226 C CA . GLY B 1 447 ? 2.871 53.781 14.062 1 94 447 GLY B CA 1
ATOM 7227 C C . GLY B 1 447 ? 2.822 52.844 12.859 1 94 447 GLY B C 1
ATOM 7228 O O . GLY B 1 447 ? 2.521 51.656 12.992 1 94 447 GLY B O 1
ATOM 7229 N N . SER B 1 448 ? 3.176 53.344 11.672 1 97.38 448 SER B N 1
ATOM 7230 C CA . SER B 1 448 ? 3.283 52.469 10.492 1 97.38 448 SER B CA 1
ATOM 7231 C C . SER B 1 448 ? 4.418 51.469 10.648 1 97.38 448 SER B C 1
ATOM 7233 O O . SER B 1 448 ? 5.473 51.812 11.188 1 97.38 448 SER B O 1
ATOM 7235 N N . TRP B 1 449 ? 4.148 50.312 10.164 1 97.38 449 TRP B N 1
ATOM 7236 C CA . TRP B 1 449 ? 5.184 49.312 10.344 1 97.38 449 TRP B CA 1
ATOM 7237 C C . TRP B 1 449 ? 5.242 48.344 9.148 1 97.38 449 TRP B C 1
ATOM 7239 O O . TRP B 1 449 ? 4.305 48.281 8.352 1 97.38 449 TRP B O 1
ATOM 7249 N N . GLY B 1 450 ? 6.383 47.688 9.008 1 97.75 450 GLY B N 1
ATOM 7250 C CA . GLY B 1 450 ? 6.645 46.625 8.023 1 97.75 450 GLY B CA 1
ATOM 7251 C C . GLY B 1 450 ? 7.406 45.469 8.602 1 97.75 450 GLY B C 1
ATOM 7252 O O . GLY B 1 450 ? 8.289 45.625 9.445 1 97.75 450 GLY B O 1
ATOM 7253 N N . LEU B 1 451 ? 7.023 44.281 8.133 1 97.69 451 LEU B N 1
ATOM 7254 C CA . LEU B 1 451 ? 7.66 43.031 8.57 1 97.69 451 LEU B CA 1
ATOM 7255 C C . LEU B 1 451 ? 8.281 42.312 7.383 1 97.69 451 LEU B C 1
ATOM 7257 O O . LEU B 1 451 ? 7.668 42.219 6.316 1 97.69 451 LEU B O 1
ATOM 7261 N N . VAL B 1 452 ? 9.477 41.781 7.582 1 97.5 452 VAL B N 1
ATOM 7262 C CA . VAL B 1 452 ? 10.109 40.844 6.688 1 97.5 452 VAL B CA 1
ATOM 7263 C C . VAL B 1 452 ? 10.602 39.625 7.488 1 97.5 452 VAL B C 1
ATOM 7265 O O . VAL B 1 452 ? 11.367 39.781 8.445 1 97.5 452 VAL B O 1
ATOM 7268 N N . ARG B 1 453 ? 10.141 38.469 7.078 1 96.12 453 ARG B N 1
ATOM 7269 C CA . ARG B 1 453 ? 10.602 37.25 7.727 1 96.12 453 ARG B CA 1
ATOM 7270 C C . ARG B 1 453 ? 10.633 36.094 6.742 1 96.12 453 ARG B C 1
ATOM 7272 O O . ARG B 1 453 ? 10.086 36.188 5.641 1 96.12 453 ARG B O 1
ATOM 7279 N N . ALA B 1 454 ? 11.289 35 7.227 1 93.38 454 ALA B N 1
ATOM 7280 C CA . ALA B 1 454 ? 11.297 33.75 6.434 1 93.38 454 ALA B CA 1
ATOM 7281 C C . ALA B 1 454 ? 10.047 32.938 6.703 1 93.38 454 ALA B C 1
ATOM 7283 O O . ALA B 1 454 ? 9.609 32.812 7.848 1 93.38 454 ALA B O 1
ATOM 7284 N N . SER B 1 455 ? 9.414 32.406 5.625 1 88.88 455 SER B N 1
ATOM 7285 C CA . SER B 1 455 ? 8.344 31.438 5.805 1 88.88 455 SER B CA 1
ATOM 7286 C C . SER B 1 455 ? 8.875 30.141 6.406 1 88.88 455 SER B C 1
ATOM 7288 O O . SER B 1 455 ? 9.914 29.641 5.988 1 88.88 455 SER B O 1
ATOM 7290 N N . SER B 1 456 ? 8.094 29.594 7.344 1 82 456 SER B N 1
ATOM 7291 C CA . SER B 1 456 ? 8.523 28.375 8.008 1 82 456 SER B CA 1
ATOM 7292 C C . SER B 1 456 ? 8.133 27.141 7.199 1 82 456 SER B C 1
ATOM 7294 O O . SER B 1 456 ? 8.648 26.047 7.434 1 82 456 SER B O 1
ATOM 7296 N N . ASN B 1 457 ? 7.25 27.203 6.305 1 77.62 457 ASN B N 1
ATOM 7297 C CA . ASN B 1 457 ? 6.664 26.016 5.699 1 77.62 457 ASN B CA 1
ATOM 7298 C C . ASN B 1 457 ? 6.961 25.938 4.203 1 77.62 457 ASN B C 1
ATOM 7300 O O . ASN B 1 457 ? 6.879 24.875 3.6 1 77.62 457 ASN B O 1
ATOM 7304 N N . LYS B 1 458 ? 7.215 27.141 3.541 1 79.75 458 LYS B N 1
ATOM 7305 C CA . LYS B 1 458 ? 7.434 27.203 2.1 1 79.75 458 LYS B CA 1
ATOM 7306 C C . LYS B 1 458 ? 8.727 27.953 1.771 1 79.75 458 LYS B C 1
ATOM 7308 O O . LYS B 1 458 ? 9.25 28.688 2.604 1 79.75 458 LYS B O 1
ATOM 7313 N N . PRO B 1 459 ? 9.289 27.719 0.616 1 87.38 459 PRO B N 1
ATOM 7314 C CA . PRO B 1 459 ? 10.484 28.453 0.182 1 87.38 459 PRO B CA 1
ATOM 7315 C C . PRO B 1 459 ? 10.18 29.875 -0.259 1 87.38 459 PRO B C 1
ATOM 7317 O O . PRO B 1 459 ? 10.367 30.219 -1.429 1 87.38 459 PRO B O 1
ATOM 7320 N N . GLU B 1 460 ? 9.805 30.719 0.675 1 93.12 460 GLU B N 1
ATOM 7321 C CA . GLU B 1 460 ? 9.414 32.125 0.435 1 93.12 460 GLU B CA 1
ATOM 7322 C C . GLU B 1 460 ? 9.703 32.969 1.654 1 93.12 460 GLU B C 1
ATOM 7324 O O . GLU B 1 460 ? 10.023 32.469 2.729 1 93.12 460 GLU B O 1
ATOM 7329 N N . LEU B 1 461 ? 9.68 34.281 1.413 1 95.69 461 LEU B N 1
ATOM 7330 C CA . LEU B 1 461 ? 9.648 35.25 2.494 1 95.69 461 LEU B CA 1
ATOM 7331 C C . LEU B 1 461 ? 8.219 35.688 2.799 1 95.69 461 LEU B C 1
ATOM 7333 O O . LEU B 1 461 ? 7.289 35.312 2.084 1 95.69 461 LEU B O 1
ATOM 7337 N N . VAL B 1 462 ? 8.047 36.344 3.895 1 94.38 462 VAL B N 1
ATOM 7338 C CA . VAL B 1 462 ? 6.77 36.938 4.281 1 94.38 462 VAL B CA 1
ATOM 7339 C C . VAL B 1 462 ? 6.938 38.438 4.504 1 94.38 462 VAL B C 1
ATOM 7341 O O . VAL B 1 462 ? 7.785 38.875 5.289 1 94.38 462 VAL B O 1
ATOM 7344 N N . VAL B 1 463 ? 6.172 39.219 3.775 1 9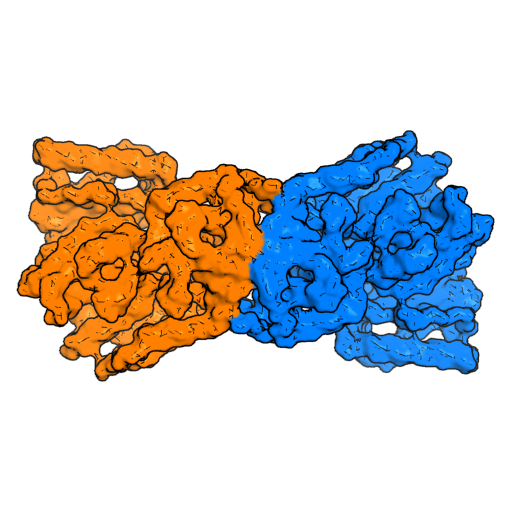5.38 463 VAL B N 1
ATOM 7345 C CA . VAL B 1 463 ? 6.172 40.656 3.885 1 95.38 463 VAL B CA 1
ATOM 7346 C C . VAL B 1 463 ? 4.77 41.156 4.219 1 95.38 463 VAL B C 1
ATOM 7348 O O . VAL B 1 463 ? 3.805 40.844 3.521 1 95.38 463 VAL B O 1
ATOM 7351 N N . VAL B 1 464 ? 4.652 41.875 5.293 1 95.38 464 VAL B N 1
ATOM 7352 C CA . VAL B 1 464 ? 3.393 42.5 5.699 1 95.38 464 VAL B CA 1
ATOM 7353 C C . VAL B 1 464 ? 3.639 43.969 6.113 1 95.38 464 VAL B C 1
ATOM 7355 O O . VAL B 1 464 ? 4.656 44.25 6.742 1 95.38 464 VAL B O 1
ATOM 7358 N N . VAL B 1 465 ? 2.756 44.906 5.73 1 96.81 465 VAL B N 1
ATOM 7359 C CA . VAL B 1 465 ? 2.85 46.312 6.137 1 96.81 465 VAL B CA 1
ATOM 7360 C C . VAL B 1 465 ? 1.487 46.812 6.621 1 96.81 465 VAL B C 1
ATOM 7362 O O . VAL B 1 465 ? 0.45 46.281 6.207 1 96.81 465 VAL B O 1
ATOM 7365 N N . GLU B 1 466 ? 1.486 47.656 7.488 1 97.19 466 GLU B N 1
ATOM 7366 C CA . GLU B 1 466 ? 0.274 48.25 8.031 1 97.19 466 GLU B CA 1
ATOM 7367 C C . GLU B 1 466 ? 0.517 49.719 8.438 1 97.19 466 GLU B C 1
ATOM 7369 O O . GLU B 1 466 ? 1.627 50.062 8.836 1 97.19 466 GLU B O 1
ATOM 7374 N N . SER B 1 467 ? -0.514 50.625 8.258 1 97.62 467 SER B N 1
ATOM 7375 C CA . SER B 1 467 ? -0.457 52 8.75 1 97.62 467 SER B CA 1
ATOM 7376 C C . SER B 1 467 ? -1.745 52.375 9.469 1 97.62 467 SER B C 1
ATOM 7378 O O . SER B 1 467 ? -2.842 52.094 8.977 1 97.62 467 SER B O 1
ATOM 7380 N N . PRO B 1 468 ? -1.58 52.875 10.625 1 96.19 468 PRO B N 1
ATOM 7381 C CA . PRO B 1 468 ? -2.764 53.406 11.289 1 96.19 468 PRO B CA 1
ATOM 7382 C C . PRO B 1 468 ? -3.115 54.812 10.805 1 96.19 468 PRO B C 1
ATOM 7384 O O . PRO B 1 468 ? -4.078 55.438 11.281 1 96.19 468 PRO B O 1
ATOM 7387 N N . VAL B 1 469 ? -2.354 55.344 9.805 1 96.38 469 VAL B N 1
ATOM 7388 C CA . VAL B 1 469 ? -2.465 56.719 9.414 1 96.38 469 VAL B CA 1
ATOM 7389 C C . VAL B 1 469 ? -3.207 56.844 8.078 1 96.38 469 VAL B C 1
ATOM 7391 O O . VAL B 1 469 ? -4.125 57.656 7.938 1 96.38 469 VAL B O 1
ATOM 7394 N N . SER B 1 470 ? -2.752 56.188 7.102 1 96.56 470 SER B N 1
ATOM 7395 C CA . SER B 1 470 ? -3.377 56.281 5.785 1 96.56 470 SER B CA 1
ATOM 7396 C C . SER B 1 470 ? -2.947 55.125 4.883 1 96.56 470 SER B C 1
ATOM 7398 O O . SER B 1 470 ? -1.974 54.438 5.18 1 96.56 470 SER B O 1
ATOM 7400 N N . GLU B 1 471 ? -3.684 55 3.867 1 96.44 471 GLU B N 1
ATOM 7401 C CA . GLU B 1 471 ? -3.33 54.031 2.828 1 96.44 471 GLU B CA 1
ATOM 7402 C C . GLU B 1 471 ? -1.983 54.375 2.195 1 96.44 471 GLU B C 1
ATOM 7404 O O . GLU B 1 471 ? -1.174 53.469 1.929 1 96.44 471 GLU B O 1
ATOM 7409 N N . GLN B 1 472 ? -1.822 55.625 1.965 1 97.06 472 GLN B N 1
ATOM 7410 C CA . GLN B 1 472 ? -0.565 56.062 1.365 1 97.06 472 GLN B CA 1
ATOM 7411 C C . GLN B 1 472 ? 0.624 55.688 2.244 1 97.06 472 GLN B C 1
ATOM 7413 O O . GLN B 1 472 ? 1.653 55.219 1.742 1 97.06 472 GLN B O 1
ATOM 7418 N N . ARG B 1 473 ? 0.486 55.875 3.51 1 97.12 473 ARG B N 1
ATOM 7419 C CA . ARG B 1 473 ? 1.566 55.531 4.438 1 97.12 473 ARG B CA 1
ATOM 7420 C C . ARG B 1 473 ? 1.854 54.062 4.441 1 97.12 473 ARG B C 1
ATOM 7422 O O . ARG B 1 473 ? 3.004 53.625 4.605 1 97.12 473 ARG B O 1
ATOM 7429 N N . MET B 1 474 ? 0.843 53.219 4.305 1 97.19 474 MET B N 1
ATOM 7430 C CA . MET B 1 474 ? 1.022 51.781 4.148 1 97.19 474 MET B CA 1
ATOM 7431 C C . MET B 1 474 ? 1.876 51.469 2.926 1 97.19 474 MET B C 1
ATOM 7433 O O . MET B 1 474 ? 2.818 50.656 3.006 1 97.19 474 MET B O 1
ATOM 7437 N N . HIS B 1 475 ? 1.56 52.125 1.808 1 97.62 475 HIS B N 1
ATOM 7438 C CA . HIS B 1 475 ? 2.322 51.938 0.58 1 97.62 475 HIS B CA 1
ATOM 7439 C C . HIS B 1 475 ? 3.756 52.438 0.734 1 97.62 475 HIS B C 1
ATOM 7441 O O . HIS B 1 475 ? 4.688 51.812 0.206 1 97.62 475 HIS B O 1
ATOM 7447 N N . ASP B 1 476 ? 3.883 53.531 1.41 1 97.5 476 ASP B N 1
ATOM 7448 C CA . ASP B 1 476 ? 5.223 54.062 1.671 1 97.5 476 ASP B CA 1
ATOM 7449 C C . ASP B 1 476 ? 6.066 53.062 2.439 1 97.5 476 ASP B C 1
ATOM 7451 O O . ASP B 1 476 ? 7.25 52.875 2.148 1 97.5 476 ASP B O 1
ATOM 7455 N N . MET B 1 477 ? 5.457 52.469 3.41 1 97.56 477 MET B N 1
ATOM 7456 C CA . MET B 1 477 ? 6.16 51.469 4.199 1 97.56 477 MET B CA 1
ATOM 7457 C C . MET B 1 477 ? 6.543 50.281 3.336 1 97.56 477 MET B C 1
ATOM 7459 O O . MET B 1 477 ? 7.629 49.719 3.486 1 97.56 477 MET B O 1
ATOM 7463 N N . PHE B 1 478 ? 5.648 49.844 2.434 1 97.69 478 PHE B N 1
ATOM 7464 C CA . PHE B 1 478 ? 5.93 48.719 1.535 1 97.69 478 PHE B CA 1
ATOM 7465 C C . PHE B 1 478 ? 7.117 49.031 0.635 1 97.69 478 PHE B C 1
ATOM 7467 O O . PHE B 1 478 ? 8.016 48.219 0.46 1 97.69 478 PHE B O 1
ATOM 7474 N N . GLU B 1 479 ? 7.078 50.219 0.144 1 97 479 GLU B N 1
ATOM 7475 C CA . GLU B 1 479 ? 8.172 50.625 -0.73 1 97 479 GLU B CA 1
ATOM 7476 C C . GLU B 1 479 ? 9.5 50.625 0.022 1 97 479 GLU B C 1
ATOM 7478 O O . GLU B 1 479 ? 10.531 50.219 -0.516 1 97 479 GLU B O 1
ATOM 7483 N N . ALA B 1 480 ? 9.469 51.125 1.196 1 96.88 480 ALA B N 1
ATOM 7484 C CA . ALA B 1 480 ? 10.68 51.156 2.012 1 96.88 480 ALA B CA 1
ATOM 7485 C C . ALA B 1 480 ? 11.25 49.781 2.232 1 96.88 480 ALA B C 1
ATOM 7487 O O . ALA B 1 480 ? 12.469 49.594 2.182 1 96.88 480 ALA B O 1
ATOM 7488 N N . VAL B 1 481 ? 10.406 48.781 2.479 1 97 481 VAL B N 1
ATOM 7489 C CA . VAL B 1 481 ? 10.812 47.406 2.686 1 97 481 VAL B CA 1
ATOM 7490 C C . VAL B 1 481 ? 11.273 46.781 1.363 1 97 481 VAL B C 1
ATOM 7492 O O . VAL B 1 481 ? 12.305 46.125 1.312 1 97 481 VAL B O 1
ATOM 7495 N N . ASN B 1 482 ? 10.547 47.125 0.336 1 96.56 482 ASN B N 1
ATOM 7496 C CA . ASN B 1 482 ? 10.812 46.531 -0.976 1 96.56 482 ASN B CA 1
ATOM 7497 C C . ASN B 1 482 ? 12.156 46.969 -1.529 1 96.56 482 ASN B C 1
ATOM 7499 O O . ASN B 1 482 ? 12.836 46.219 -2.223 1 96.56 482 ASN B O 1
ATOM 7503 N N . VAL B 1 483 ? 12.5 48.156 -1.335 1 95.75 483 VAL B N 1
ATOM 7504 C CA . VAL B 1 483 ? 13.781 48.688 -1.792 1 95.75 483 VAL B CA 1
ATOM 7505 C C . VAL B 1 483 ? 14.922 47.875 -1.183 1 95.75 483 VAL B C 1
ATOM 7507 O O . VAL B 1 483 ? 15.914 47.594 -1.851 1 95.75 483 VAL B O 1
ATOM 7510 N N . VAL B 1 484 ? 14.797 47.531 0.031 1 97.12 484 VAL B N 1
ATOM 7511 C CA . VAL B 1 484 ? 15.812 46.719 0.708 1 97.12 484 VAL B CA 1
ATOM 7512 C C . VAL B 1 484 ? 15.844 45.312 0.11 1 97.12 484 VAL B C 1
ATOM 7514 O O . VAL B 1 484 ? 16.922 44.781 -0.164 1 97.12 484 VAL B O 1
ATOM 7517 N N . LEU B 1 485 ? 14.672 44.656 -0.123 1 97.38 485 LEU B N 1
ATOM 7518 C CA . LEU B 1 485 ? 14.578 43.281 -0.613 1 97.38 485 LEU B CA 1
ATOM 7519 C C . LEU B 1 485 ? 15.102 43.188 -2.043 1 97.38 485 LEU B C 1
ATOM 7521 O O . LEU B 1 485 ? 15.664 42.156 -2.432 1 97.38 485 LEU B O 1
ATOM 7525 N N . ARG B 1 486 ? 14.961 44.25 -2.803 1 95.56 486 ARG B N 1
ATOM 7526 C CA . ARG B 1 486 ? 15.391 44.281 -4.199 1 95.56 486 ARG B CA 1
ATOM 7527 C C . ARG B 1 486 ? 16.906 44.219 -4.312 1 95.56 486 ARG B C 1
ATOM 7529 O O . ARG B 1 486 ? 17.453 43.906 -5.379 1 95.56 486 ARG B O 1
ATOM 7536 N N . GLN B 1 487 ? 17.547 44.438 -3.289 1 96.19 487 GLN B N 1
ATOM 7537 C CA . GLN B 1 487 ? 19.016 44.375 -3.287 1 96.19 487 GLN B CA 1
ATOM 7538 C C . GLN B 1 487 ? 19.484 42.906 -3.215 1 96.19 487 GLN B C 1
ATOM 7540 O O . GLN B 1 487 ? 20.672 42.625 -3.361 1 96.19 487 GLN B O 1
ATOM 7545 N N . HIS B 1 488 ? 18.609 42 -3.02 1 97.25 488 HIS B N 1
ATOM 7546 C CA . HIS B 1 488 ? 18.922 40.594 -2.904 1 97.25 488 HIS B CA 1
ATOM 7547 C C . HIS B 1 488 ? 18.406 39.812 -4.105 1 97.25 488 HIS B C 1
ATOM 7549 O O . HIS B 1 488 ? 17.234 39.438 -4.164 1 97.25 488 HIS B O 1
ATOM 7555 N N . PRO B 1 489 ? 19.266 39.344 -4.98 1 96.06 489 PRO B N 1
ATOM 7556 C CA . PRO B 1 489 ? 18.844 38.656 -6.199 1 96.06 489 PRO B CA 1
ATOM 7557 C C . PRO B 1 489 ? 18.156 37.312 -5.91 1 96.06 489 PRO B C 1
ATOM 7559 O O . PRO B 1 489 ? 17.438 36.781 -6.766 1 96.06 489 PRO B O 1
ATOM 7562 N N . GLU B 1 490 ? 18.328 36.812 -4.738 1 96.44 490 GLU B N 1
ATOM 7563 C CA . GLU B 1 490 ? 17.734 35.562 -4.336 1 96.44 490 GLU B CA 1
ATOM 7564 C C . GLU B 1 490 ? 16.219 35.688 -4.148 1 96.44 490 GLU B C 1
ATOM 7566 O O . GLU B 1 490 ? 15.5 34.688 -4.07 1 96.44 490 GLU B O 1
ATOM 7571 N N . VAL B 1 491 ? 15.82 36.969 -3.99 1 96.88 491 VAL B N 1
ATOM 7572 C CA . VAL B 1 491 ? 14.406 37.219 -3.76 1 96.88 491 VAL B CA 1
ATOM 7573 C C . VAL B 1 491 ? 13.672 37.344 -5.098 1 96.88 491 VAL B C 1
ATOM 7575 O O . VAL B 1 491 ? 14 38.219 -5.914 1 96.88 491 VAL B O 1
ATOM 7578 N N . GLY B 1 492 ? 12.711 36.5 -5.297 1 95.5 492 GLY B N 1
ATOM 7579 C CA . GLY B 1 492 ? 11.992 36.469 -6.559 1 95.5 492 GLY B CA 1
ATOM 7580 C C . GLY B 1 492 ? 10.672 37.188 -6.52 1 95.5 492 GLY B C 1
ATOM 7581 O O . GLY B 1 492 ? 10.531 38.188 -5.785 1 95.5 492 GLY B O 1
ATOM 7582 N N . ALA B 1 493 ? 9.797 36.75 -7.41 1 94.19 493 ALA B N 1
ATOM 7583 C CA . ALA B 1 493 ? 8.508 37.406 -7.578 1 94.19 493 ALA B CA 1
ATOM 7584 C C . ALA B 1 493 ? 7.59 37.125 -6.391 1 94.19 493 ALA B C 1
ATOM 7586 O O . ALA B 1 493 ? 7.641 36.062 -5.797 1 94.19 493 ALA B O 1
ATOM 7587 N N . TYR B 1 494 ? 6.824 38.188 -6.043 1 92.31 494 TYR B N 1
ATOM 7588 C CA . TYR B 1 494 ? 5.766 38.031 -5.055 1 92.31 494 TYR B CA 1
ATOM 7589 C C . TYR B 1 494 ? 4.645 37.156 -5.598 1 92.31 494 TYR B C 1
ATOM 7591 O O . TYR B 1 494 ? 4.355 37.156 -6.797 1 92.31 494 TYR B O 1
ATOM 7599 N N . ASN B 1 495 ? 4.016 36.344 -4.691 1 83.25 495 ASN B N 1
ATOM 7600 C CA . ASN B 1 495 ? 2.793 35.625 -5.07 1 83.25 495 ASN B CA 1
ATOM 7601 C C . ASN B 1 495 ? 1.633 36.594 -5.277 1 83.25 495 ASN B C 1
ATOM 7603 O O . ASN B 1 495 ? 0.713 36.312 -6.047 1 83.25 495 ASN B O 1
ATOM 7607 N N . GLN B 1 496 ? 1.688 37.719 -4.523 1 81.38 496 GLN B N 1
ATOM 7608 C CA . GLN B 1 496 ? 0.745 38.844 -4.59 1 81.38 496 GLN B CA 1
ATOM 7609 C C . GLN B 1 496 ? 1.356 40.125 -4.008 1 81.38 496 GLN B C 1
ATOM 7611 O O . GLN B 1 496 ? 2.322 40.062 -3.246 1 81.38 496 GLN B O 1
ATOM 7616 N N . THR B 1 497 ? 0.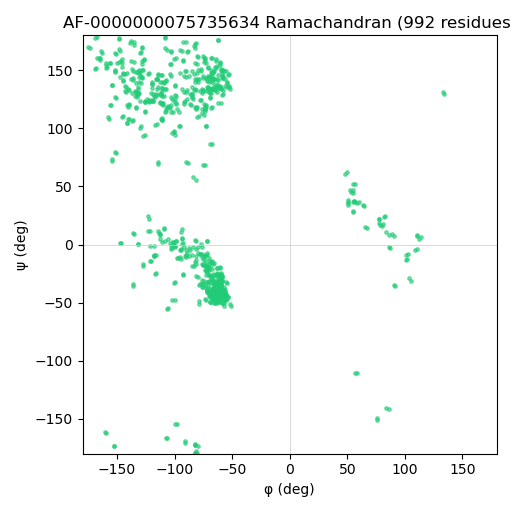891 41.25 -4.516 1 84.69 497 THR B N 1
ATOM 7617 C CA . THR B 1 497 ? 1.459 42.5 -4.039 1 84.69 497 THR B CA 1
ATOM 7618 C C . THR B 1 497 ? 0.412 43.625 -4.062 1 84.69 497 THR B C 1
ATOM 7620 O O . THR B 1 497 ? -0.66 43.438 -4.648 1 84.69 497 THR B O 1
ATOM 7623 N N . ILE B 1 498 ? 0.591 44.594 -3.307 1 84.5 498 ILE B N 1
ATOM 7624 C CA . ILE B 1 498 ? -0.283 45.781 -3.299 1 84.5 498 ILE B CA 1
ATOM 7625 C C . ILE B 1 498 ? 0.353 46.906 -4.113 1 84.5 498 ILE B C 1
ATOM 7627 O O . ILE B 1 498 ? 1.574 46.938 -4.277 1 84.5 498 ILE B O 1
#

Solvent-accessible surface area (backbone atoms only — not comparable to full-atom values): 48050 Å² total; per-residue (Å²): 104,69,71,58,40,33,59,68,52,58,70,72,37,70,62,41,66,64,42,22,18,42,29,71,79,23,57,29,55,41,41,36,45,35,44,57,59,68,30,26,37,58,56,20,35,18,42,46,17,16,15,49,30,29,46,37,51,73,72,69,42,77,53,34,30,36,32,29,16,28,57,48,85,60,27,61,48,46,42,26,19,24,48,40,12,20,19,22,21,31,18,35,37,39,35,46,41,63,34,30,52,33,53,48,58,47,42,22,66,78,68,72,30,48,18,34,41,35,31,38,40,48,63,56,57,89,58,47,32,25,39,47,37,25,70,48,71,67,35,43,28,39,53,68,54,32,50,52,36,47,51,26,29,58,60,43,58,56,45,77,33,52,6,31,59,45,49,44,70,74,43,65,58,60,52,48,49,64,75,45,67,59,82,58,53,87,51,79,40,39,32,29,40,32,8,36,14,21,33,26,23,81,47,49,61,62,48,47,39,64,35,47,35,47,70,43,78,35,54,31,62,56,33,57,77,29,88,89,42,68,18,25,45,84,39,62,72,46,46,49,54,41,19,53,50,11,53,75,65,66,17,49,25,19,40,25,23,16,20,21,22,31,23,40,25,44,23,25,40,82,34,47,74,47,57,33,33,57,50,41,46,55,48,49,46,53,48,26,72,77,31,81,66,28,33,35,33,31,19,63,83,31,64,68,53,68,79,64,37,62,66,38,54,75,47,50,42,44,68,43,76,41,44,72,48,73,40,52,38,32,46,52,21,58,74,65,64,22,48,28,23,39,28,43,84,20,40,38,23,28,19,71,90,80,36,74,31,44,41,27,13,62,58,49,50,51,52,51,51,50,49,47,47,72,35,78,94,51,51,49,50,51,60,58,66,69,44,83,68,66,32,66,57,68,87,23,34,26,33,17,52,72,91,47,32,61,62,54,35,52,52,53,35,51,50,53,52,49,30,52,76,72,65,39,63,53,64,84,29,52,61,64,46,78,48,64,79,59,33,31,35,44,25,26,68,78,56,31,27,32,32,43,23,63,42,73,87,52,54,23,34,37,36,40,27,30,8,59,76,34,60,65,54,17,51,38,32,42,48,47,51,45,59,60,50,68,74,37,85,68,50,50,65,55,79,48,82,132,102,68,71,60,40,34,58,70,52,58,72,71,37,70,63,41,64,65,43,22,19,42,29,71,79,24,56,31,54,43,39,36,45,34,44,58,58,69,28,28,38,60,55,19,36,18,40,45,16,15,15,50,30,29,45,37,50,73,71,68,42,78,53,35,31,34,33,30,15,28,56,47,84,60,26,62,46,47,42,27,18,25,48,40,12,21,19,23,21,31,16,35,37,39,35,47,42,64,36,31,52,35,52,48,60,47,42,22,65,77,69,71,30,50,18,36,41,35,31,39,41,47,60,56,58,89,58,47,33,25,38,46,36,26,69,47,72,68,37,45,28,40,50,68,55,33,53,52,35,47,51,26,29,58,60,43,60,56,46,78,32,52,6,30,62,45,48,44,72,72,44,66,57,58,51,47,49,64,76,45,67,59,82,56,56,87,50,81,41,40,34,30,41,32,8,37,14,21,34,26,23,81,45,50,61,60,48,47,40,63,36,46,34,46,72,43,77,36,54,30,60,56,32,56,76,30,88,88,41,69,17,26,44,86,38,63,71,49,44,50,53,42,20,52,50,13,54,73,64,66,18,48,26,20,40,23,24,16,20,22,23,34,24,41,27,44,25,26,41,83,36,47,74,48,55,35,33,56,51,41,47,56,47,49,46,55,50,27,72,79,32,79,65,30,34,36,33,31,20,64,82,30,67,67,53,71,81,64,35,63,67,40,55,74,49,50,41,44,68,42,75,40,45,73,49,73,41,54,39,31,46,52,20,58,73,67,64,23,49,28,22,39,30,46,83,20,42,36,24,30,19,70,90,79,38,73,31,45,41,28,13,63,57,50,50,51,52,52,51,50,50,49,47,73,35,79,96,51,48,50,49,51,59,58,66,68,45,83,71,65,34,66,57,68,87,23,34,26,32,17,51,74,91,47,34,62,62,51,35,52,52,52,35,50,49,54,52,48,30,51,74,72,64,40,64,53,62,84,30,52,62,63,47,78,48,65,81,60,33,31,35,43,25,27,70,79,58,30,26,33,34,44,24,64,44,74,87,51,51,23,32,39,37,41,27,30,8,60,78,35,62,65,53,18,51,38,33,44,48,48,53,45,58,61,51,67,74,36,86,68,51,51,66,56,80,47,83,133

Sequence (996 aa):
MFPTPQPLLTANTYAYESEPMVKPTGFREYDARWLFGQEINLMGVQALGMGLGTLIAELGRPQEIVTGHDFRGYSASIKYALIAGLMASGCKVHDIGLAVTPMAYFAQFELDVPCVAMVTASHNDNGWTGVKMGANRPLTFGPDEMNRLKEIVLGAAFKQGAGSYVFHPNFPARYIADLTKHAKLKRKLKVVVACGNGTAGAFAPQVMEAIGCEVIPLDTELDHTFPKYNPNPEDMEMLHAIRDAVLQHKADLGLGFDGDGDRCGVVDDTGEEIFADKVGVMLARDMSAIHPNARFVVDVKSTGLFATDPVLQQQGAQTEYWKTGHSYMKRRTNELNALAGFEKSGHFFFNAPLGRGYDDGLVSAIAICEMLARAPGKSMSDLKNALPKTWSSPTMSPHCADEVKYRVIDQVVKHFEAAKTNGDLVAGQPIRDLVTVNGVRVTCEDGSWGLVRASSNKPELVVVVESPVSEQRMHDMFEAVNVVLRQHPEVGAYNQTIMFPTPQPLLTANTYAYESEPMVKPTGFREYDARWLFGQEINLMGVQALGMGLGTLIAELGRPQEIVTGHDFRGYSASIKYALIAGLMASGCKVHDIGLAVTPMAYFAQFELDVPCVAMVTASHNDNGWTGVKMGANRPLTFGPDEMNRLKEIVLGAAFKQGAGSYVFHPNFPARYIADLTKHAKLKRKLKVVVACGNGTAGAFAPQVMEAIGCEVIPLDTELDHTFPKYNPNPEDMEMLHAIRDAVLQHKADLGLGFDGDGDRCGVVDDTGEEIFADKVGVMLARDMSAIHPNARFVVDVKSTGLFATDPVLQQQGAQTEYWKTGHSYMKRRTNELNALAGFEKSGHFFFNAPLGRGYDDGLVSAIAICEMLARAPGKSMSDLKNALPKTWSSPTMSPHCADEVKYRVIDQVVKHFEAAKTNGDLVAGQPIRDLVTVNGVRVTCEDGSWGLVRASSNKPELVVVVESPVSEQRMHDMFEAVNVVLRQHPEVGAYNQTI

InterPro domains:
  IPR005841 Alpha-D-phosphohexomutase superfamily [PR00509] (115-129)
  IPR005841 Alpha-D-phosphohexomutase superfamily [PR00509] (188-207)
  IPR005841 Alpha-D-phosphohexomutase superfamily [PR00509] (222-235)
  IPR005841 Alpha-D-phosphohexomutase superfamily [PR00509] (251-266)
  IPR005843 Alpha-D-phosphohexomutase, C-terminal [PF00408] (422-481)
  IPR005844 Alpha-D-phosphohexomutase, alpha/beta/alpha domain I [PF02878] (26-155)
  IPR005845 Alpha-D-phosphohexomutase, alpha/beta/alpha domain II [PF02879] (175-271)
  IPR005846 Alpha-D-phosphohexomutase, alpha/beta/alpha domain III [PF02880] (277-389)
  IPR016055 Alpha-D-phosphohexomutase, alpha/beta/alpha I/II/III [SSF53738] (19-154)
  IPR016055 Alpha-D-phosphohexomutase, alpha/beta/alpha I/II/III [SSF53738] (173-272)
  IPR016055 Alpha-D-phosphohexomutase, alpha/beta/alpha I/II/III [SSF53738] (277-386)
  IPR036900 Alpha-D-phosphohexomutase, C-terminal domain superfamily [SSF55957] (389-487)

Foldseek 3Di:
DQDFADQFDAPPDPCLVPHWFANLPQLFFFWGKDQERGGTYLSLLLLLLQLQLQLLVVVVAQQEEEEEEKQAPCTVSSRVSSVNNSQQQAHAYEYAYHAFPVLQLVCCVVVVAQKYWYWAPWQDDPRMIIIWIGRGPPFTGGNVSSVSSSCCSNVVVGHGHGYHYDYDPPSLVVVLCVLLVDAAQPDEFAEEEEELLASCLVRQQVSCVSSHYNYDYHNSHHDNNSVQDGQALLDPSRLQSQLVVLQVVLGLKYWGAHRRQLFIWIAGSNSHTDQQLLLVVLLLLLVLVVPAQAEEEEELQHAPCCVVVVSCVVSNYYYDYAHDDQNRQLVVCVVVVGQWYTYSRGFIAGPPPLDPSHGGNSSSVVSSSNSVSVVPPDGPVRSSVVTQDKDKDRKKKWAFAPVCLVVLLVVLQVVVVVCQVVQHDFLRFHFPDWDPNFRIWTAGPQGKIKGWGADRRDRIIIIMIMGSPDNVSRVSNVVSSVVSSVVDPSTHDIPDDD/DQDFADQFDAPPDPCLVPHWFANLPQLFFFWGKDQERGGTYLSLLLLLLQLVLQLLVVVVAAQEEEEEEKQAPCGVSSRVSSVNNSQQLPHAYEYAYHAFPVLQLVCCVVVVAQKYWYWAPWQDDPRMIIIWIGRGPPFTGGNVSSVSSSCCSNVVVGHGHGYHYDYDPPSLVVVLCVLLVDAAQPDEFAEEEEELLASCLVRQQVSCVSSHYNYDYHNSHHDNNSVQDGQALLDPSRLQSQLVVLQVVLGLKYWGAHRRFLFIWIAGSNSHTDQQLLLVVLLLLLVLVVPQQAEEEEELQHAPCCVVVPSCVVSNYYYDYAHDDQNRQLVVCVVVVGQKYTYSRGFIAGPPPLDPSHGGNSSSVVSSSNSVSVVPPDGPVRSSVPTQDKDKDRKKKWAFAPVCLVVLLVVLLVVVVVCQVVQHDFLRFHFPDWDPNFRIWTAGPQGKIWGWGADRRDRIIIIMIMGSPDPVSRVSNVVSSVVSSVVDPSTHDIPDDD